Protein AF-0000000085097393 (afdb_homodimer)

Secondary structure (DSSP, 8-state):
------------------------------------S--HHHHHHHHHHHHHHHHHHHHHHTTTSS---S-HHHHGGGGGGS-HHHHHHHHHHHGGGSTTGGGSHHHHHHHHHHHHHHHHHHHHHHHHT-B-HHHHHHHHHHHHHHHHHT-HHHHHHHHHHHHHHHHHHSTT--PPPS-GGG---HHHHHHHHHHHHHHHH--GGGS----TTS-TT-S-TTGGGSS---SS---HHHHHHHHHHHHHHHHHHHHPPPPTTPPPTTSTTSHHHHHHHHHHHHHHHS-GGGSHHHHTGGGS-HHHHHHTHHHHHHHHHHHHHHHHHHHHHT-HHHHHHHTTT--SPPPHHHHHHHHHHHHHHHHHHHHHHHHHHHTTPPP--HHHHHHHHHHHHHHHHHTT-S-HHHHHHHHHHHHHHHHHHHHHTTT-HHHHHHHHHHHHHHHHHHHHHHHHHHHHHHH-TTS---TTS-------HHHHHHHHSHHHHT--SS-TTSSB-HHHHHHHHHHHHHHHT----GGGG---SSTTTTSTTS-TT---S-SSTTS----TTTT---------GGGG-----------/------------------------------------S--HHHHHHHHHHHHHHHHHHHHHHTTTSS---S-HHHHGGGGGGS-HHHHHHHHHHHGGGSTTGGGSHHHHHHHHHHHHHHHHHHHHHHHHT-B-HHHHHHHHHHHHHHHHHT-HHHHHHHHHHHHHHHHHHSTT--PPPS-GGG---HHHHHHHHHHHHHHHH--GGGS---STTS-TT-S-TTGGGSS---SS---HHHHHHHHHHHHHHHHHHHHPPPPTTPPPTTSTTSHHHHHHHHHHHHHHHS-GGGSHHHH-GGGS-HHHHHHTHHHHHHHHHHHHHHHHHHHHHT-HHHHHHHTTT--SPPPHHHHHHHHHHHHHHHHHHHHHHHHHHHHT-----HHHHHHHHHHHHHHHHHTT-S-HHHHHHHHHHHHHHHHHHHHHTTT-HHHHHHHHHHHHHHHHHHHHHHHHHHHHHHH-TTS---TTS-------HHHHHHHHSHHHHT--TT-TTSSB-HHHHHHHHHHHHHHHT----GGGG---SSTTTTSTTS-TT---S-SSTTS----GGGG---------GGGG--------S--

pLDDT: mean 73.89, std 24.63, range [17.83, 98.31]

Nearest PDB structures (foldseek):
  4f52-assembly2_F  TM=1.909E-01  e=6.372E+00  Homo sapiens

Sequence (1166 aa):
MKDPTLLGRCRESVRSIIPSSRATFRNRPAYSEPVEDMSDQESIFRNKQALLSASRLFLTYCNYQPLPLFHPESFFASLDARDTELLDAIQALALRFSDEGITDPNIEQQIRLRTESCRKRVMERVADGTIELSTLQSLCLLILIEYTAGNTIRAGTNLKLASYLLKSLKPNCSEMPRNLEKVRDEVELYHRSIHILCNLLDDPSQLSVTAPGNLPYGFPLQEQRGFSEPKGDNGLIAHAIRLSDVWKLARIYASTRIDQESAPPWSPQSDCSIITFSHMETESRTPLKYRLHASRFPDTSPADLMAKREYWGPWLFFQLAWHAIPCILNHPLLLSIRLKNFRHTMPQSFLRNSFGQITLHTGWILYFVDLLETKQYEILDPTLSQCVAIVATIYLQHSFVDELTFREKAQAGFEKCMRFLRRMALRWPHIKRQVRNLQQLRDSFSASDVQQQQQQQQQDPTLQPTHGSGRQWLYNVSLLSQILECNNAGQAYDSPGDIFGPVLARDRAAYASTTANITPDPDFTSIGVRGISGHKTVAKEAATYPPDQLQPQIDLDMYHVLPSAPIDLSNLMGNGHVPMCPIMKDPTLLGRCRESVRSIIPSSRATFRNRPAYSEPVEDMSDQESIFRNKQALLSASRLFLTYCNYQPLPLFHPESFFASLDARDTELLDAIQALALRFSDEGITDPNIEQQIRLRTESCRKRVMERVADGTIELSTLQSLCLLILIEYTAGNTIRAGTNLKLASYLLKSLKPNCSEMPRNLEKVRDEVELYHRSIHILCNLLDDPSQLSVTAPGNLPYGFPLQEQRGFSEPKGDNGLIAHAIRLSDVWKLARIYASTRIDQESAPPWSPQSDCSIITFSHMETESRTPLKYRLHASRFPDTSPADLMAKREYWGPWLFFQLAWHAIPCILNHPLLLSIRLKNFRHTMPQSFLRNSFGQITLHTGWILYFVDLLETKQYEILDPTLSQCVAIVATIYLQHSFVDELTFREKAQAGFEKCMRFLRRMALRWPHIKRQVRNLQQLRDSFSASDVQQQQQQQQQDPTLQPTHGSGRQWLYNVSLLSQILECNNAGQAYDSPGDIFGPVLARDRAAYASTTANITPDPDFTSIGVRGISGHKTVAKEAATYPPDQLQPQIDLDMYHVLPSAPIDLSNLMGNGHVPMCPI

Organism: Talaromyces marneffei (strain ATCC 18224 / CBS 334.59 / QM 7333) (NCBI:txid441960)

Solvent-accessible surface area (backbone atoms only — not comparable to full-atom values): 64457 Å² total; per-residue (Å²): 137,80,82,75,69,82,76,74,74,88,69,79,77,77,76,75,74,70,78,76,75,72,71,78,74,69,81,66,80,73,81,67,69,75,85,56,95,61,51,74,66,51,53,52,48,50,50,49,50,51,48,52,52,25,49,51,44,22,58,62,54,40,44,23,28,75,38,50,50,66,46,79,88,54,44,73,78,44,53,82,76,50,49,66,37,29,52,26,32,46,37,28,61,16,46,32,74,34,92,70,12,52,75,33,64,66,47,37,49,49,29,51,51,26,43,52,52,18,39,42,48,43,31,47,26,58,49,69,16,46,30,37,68,44,45,53,54,23,41,56,47,45,25,53,54,31,35,36,63,11,28,43,67,45,15,47,44,40,45,49,41,50,52,51,52,47,46,70,42,44,67,85,72,67,60,71,67,85,23,58,87,72,53,74,56,50,68,58,25,40,52,52,27,51,51,46,46,48,34,74,60,54,59,48,88,72,47,72,64,25,44,100,79,31,41,55,58,31,51,40,79,51,65,49,46,64,25,58,66,63,90,70,87,36,47,70,63,48,52,35,48,54,47,36,52,50,48,27,51,48,50,33,61,64,60,55,82,76,57,89,80,54,60,53,60,85,34,79,84,9,69,51,34,47,52,48,49,51,49,50,51,52,54,72,69,49,62,65,62,78,33,73,83,59,53,43,63,90,74,51,50,53,71,57,48,64,73,38,34,66,56,48,38,41,47,50,49,42,54,43,50,62,34,34,46,53,36,58,68,41,24,32,67,58,45,51,62,59,44,62,76,55,86,56,72,58,58,62,68,53,56,37,48,36,42,50,46,33,54,52,27,46,49,50,49,52,49,48,53,50,51,31,60,73,50,68,52,84,76,62,38,70,71,56,50,55,40,43,49,49,44,27,54,53,22,50,49,28,39,70,35,81,53,61,71,56,14,52,52,19,46,51,50,25,51,51,37,49,53,54,41,56,59,46,24,52,60,30,56,17,42,44,45,40,51,50,51,53,51,51,51,51,52,40,45,54,51,41,54,52,47,49,52,49,51,48,48,69,70,42,73,78,57,62,77,71,79,73,64,74,63,54,53,60,56,60,58,67,59,54,50,27,58,62,27,68,69,56,30,25,40,56,80,84,52,70,62,45,40,32,17,70,69,45,41,51,51,26,52,52,51,50,54,67,59,59,67,59,62,76,58,75,77,70,30,32,44,20,52,63,42,49,60,32,28,86,40,42,66,86,83,55,79,64,62,65,83,79,58,71,62,69,68,77,57,75,61,68,75,58,66,68,82,68,72,78,76,71,65,69,64,75,69,57,85,80,72,74,82,79,79,81,134,137,79,83,76,68,88,75,81,81,91,82,83,77,78,78,74,76,69,78,75,78,72,73,79,73,71,81,65,80,74,81,66,70,76,84,56,94,61,51,73,65,53,52,51,48,51,50,49,51,51,47,52,53,25,49,51,43,22,58,64,54,39,44,24,27,74,38,49,50,66,46,79,87,55,44,74,78,43,55,81,76,50,48,66,38,29,54,27,32,47,37,29,61,15,46,32,73,34,92,70,12,51,75,32,65,67,47,37,49,48,29,50,51,26,43,51,52,18,39,44,49,41,32,47,25,60,48,69,17,48,30,38,68,45,45,53,52,23,43,55,47,44,25,53,54,31,36,39,64,12,28,44,68,44,15,46,46,41,45,49,40,52,53,50,52,48,45,68,43,43,67,88,72,68,63,70,67,69,37,57,89,72,50,72,55,51,67,58,25,40,51,51,27,51,53,45,45,47,34,72,61,56,60,48,89,71,47,72,64,26,43,96,78,30,41,58,56,30,51,39,80,49,66,50,47,65,28,60,67,63,91,68,85,30,48,69,63,50,52,36,49,53,48,35,52,50,47,28,51,47,49,34,63,64,61,56,81,76,58,88,81,54,59,52,60,86,34,78,80,9,68,51,33,46,52,49,50,53,50,51,51,51,55,72,68,49,62,64,62,77,33,73,84,59,52,43,63,91,74,50,50,53,69,57,49,65,74,39,34,67,56,49,39,41,48,50,50,42,53,44,50,61,33,32,46,54,36,58,68,42,25,32,67,59,44,50,62,60,44,62,75,53,87,58,73,57,57,64,68,54,55,39,48,37,44,49,45,33,53,52,27,45,49,50,48,51,47,49,55,50,49,32,60,74,49,67,52,84,77,62,38,70,69,56,50,55,40,43,49,48,44,27,53,52,23,51,49,28,39,69,37,79,54,59,72,57,14,52,52,18,45,49,49,26,49,52,37,49,52,55,42,56,59,45,23,53,60,30,56,18,43,44,46,40,51,52,51,52,51,52,51,52,53,38,48,55,51,42,54,50,47,50,52,49,51,47,47,68,71,42,72,79,56,61,78,69,79,74,66,73,62,53,52,60,57,61,58,67,60,54,50,26,58,62,27,68,69,55,31,26,42,56,80,83,49,73,63,45,40,33,17,70,69,46,41,52,49,25,52,52,49,48,55,66,59,60,66,60,64,75,59,73,78,70,30,33,43,19,50,64,42,49,60,33,27,86,40,42,66,86,83,55,79,66,62,67,84,81,58,71,63,69,69,77,59,75,60,67,76,60,67,69,81,70,71,78,77,72,67,71,64,75,70,58,85,80,70,72,82,63,69,98,101

Structure (mmCIF, N/CA/C/O backbone):
data_AF-0000000085097393-model_v1
#
loop_
_entity.id
_entity.type
_entity.pdbx_description
1 polymer 'C6 transcription factor'
#
loop_
_atom_site.group_PDB
_atom_site.id
_atom_site.type_symbol
_atom_site.label_atom_id
_atom_site.label_alt_id
_atom_site.label_comp_id
_atom_site.label_asym_id
_atom_site.label_entity_id
_atom_site.label_seq_id
_atom_site.pdbx_PDB_ins_code
_atom_site.Cartn_x
_atom_site.Cartn_y
_atom_site.Cartn_z
_atom_site.occupancy
_atom_site.B_iso_or_equiv
_atom_site.auth_seq_id
_atom_site.auth_comp_id
_atom_site.auth_asym_id
_atom_site.auth_atom_id
_atom_site.pdbx_PDB_model_num
ATOM 1 N N . MET A 1 1 ? -44.812 -54.375 -36.438 1 18.11 1 MET A N 1
ATOM 2 C CA . MET A 1 1 ? -44.375 -55.531 -35.656 1 18.11 1 MET A CA 1
ATOM 3 C C . MET A 1 1 ? -43.125 -55.219 -34.844 1 18.11 1 MET A C 1
ATOM 5 O O . MET A 1 1 ? -42.094 -54.906 -35.406 1 18.11 1 MET A O 1
ATOM 9 N N . LYS A 1 2 ? -43.375 -54.531 -33.656 1 20.83 2 LYS A N 1
ATOM 10 C CA . LYS A 1 2 ? -42.781 -53.594 -32.688 1 20.83 2 LYS A CA 1
ATOM 11 C C . LYS A 1 2 ? -41.719 -54.281 -31.859 1 20.83 2 LYS A C 1
ATOM 13 O O . LYS A 1 2 ? -41.656 -54.125 -30.641 1 20.83 2 LYS A O 1
ATOM 18 N N . ASP A 1 3 ? -41.062 -55.312 -32.531 1 18.56 3 ASP A N 1
ATOM 19 C CA . ASP A 1 3 ? -40.438 -56.25 -31.625 1 18.56 3 ASP A CA 1
ATOM 20 C C . ASP A 1 3 ? -39.25 -55.656 -30.906 1 18.56 3 ASP A C 1
ATOM 22 O O . ASP A 1 3 ? -38.25 -55.312 -31.531 1 18.56 3 ASP A O 1
ATOM 26 N N . PRO A 1 4 ? -39.312 -54.75 -29.875 1 22.91 4 PRO A N 1
ATOM 27 C CA . PRO A 1 4 ? -38.469 -53.781 -29.172 1 22.91 4 PRO A CA 1
ATOM 28 C C . PRO A 1 4 ? -37.344 -54.469 -28.375 1 22.91 4 PRO A C 1
ATOM 30 O O . PRO A 1 4 ? -36.594 -53.781 -27.672 1 22.91 4 PRO A O 1
ATOM 33 N N . THR A 1 5 ? -37.344 -55.781 -28.234 1 19.97 5 THR A N 1
ATOM 34 C CA . THR A 1 5 ? -36.906 -56.344 -26.969 1 19.97 5 THR A CA 1
ATOM 35 C C . THR A 1 5 ? -35.406 -56.25 -26.812 1 19.97 5 THR A C 1
ATOM 37 O O . THR A 1 5 ? -34.875 -56.281 -25.703 1 19.97 5 THR A O 1
ATOM 40 N N . LEU A 1 6 ? -34.625 -56.438 -27.859 1 19.23 6 LEU A N 1
ATOM 41 C CA . LEU A 1 6 ? -33.469 -57.312 -27.594 1 19.23 6 LEU A CA 1
ATOM 42 C C . LEU A 1 6 ? -32.375 -56.562 -26.859 1 19.23 6 LEU A C 1
ATOM 44 O O . LEU A 1 6 ? -31.453 -56.031 -27.5 1 19.23 6 LEU A O 1
ATOM 48 N N . LEU A 1 7 ? -32.656 -55.438 -26.062 1 21.38 7 LEU A N 1
ATOM 49 C CA . LEU A 1 7 ? -31.609 -54.562 -25.531 1 21.38 7 LEU A CA 1
ATOM 50 C C . LEU A 1 7 ? -30.688 -55.312 -24.578 1 21.38 7 LEU A C 1
ATOM 52 O O . LEU A 1 7 ? -31 -55.469 -23.391 1 21.38 7 LEU A O 1
ATOM 56 N N . GLY A 1 8 ? -30.188 -56.406 -24.984 1 18.41 8 GLY A N 1
ATOM 57 C CA . GLY A 1 8 ? -29.594 -57.438 -24.141 1 18.41 8 GLY A CA 1
ATOM 58 C C . GLY A 1 8 ? -28.469 -56.938 -23.281 1 18.41 8 GLY A C 1
ATOM 59 O O . GLY A 1 8 ? -28.078 -55.781 -23.391 1 18.41 8 GLY A O 1
ATOM 60 N N . ARG A 1 9 ? -27.328 -57.75 -22.969 1 18.7 9 ARG A N 1
ATOM 61 C CA . ARG A 1 9 ? -26.625 -58.469 -21.906 1 18.7 9 ARG A CA 1
ATOM 62 C C . ARG A 1 9 ? -25.344 -57.75 -21.516 1 18.7 9 ARG A C 1
ATOM 64 O O . ARG A 1 9 ? -24.859 -57.906 -20.391 1 18.7 9 ARG A O 1
ATOM 71 N N . CYS A 1 10 ? -24.562 -57.125 -22.469 1 19.81 10 CYS A N 1
ATOM 72 C CA . CYS A 1 10 ? -23.156 -57.5 -22.281 1 19.81 10 CYS A CA 1
ATOM 73 C C . CYS A 1 10 ? -22.562 -56.75 -21.094 1 19.81 10 CYS A C 1
ATOM 75 O O . CYS A 1 10 ? -22.266 -55.562 -21.203 1 19.81 10 CYS A O 1
ATOM 77 N N . ARG A 1 11 ? -22.953 -56.906 -19.797 1 20.45 11 ARG A N 1
ATOM 78 C CA . ARG A 1 11 ? -22.531 -56.344 -18.516 1 20.45 11 ARG A CA 1
ATOM 79 C C . ARG A 1 11 ? -21.078 -56.688 -18.234 1 20.45 11 ARG A C 1
ATOM 81 O O . ARG A 1 11 ? -20.781 -57.5 -17.359 1 20.45 11 ARG A O 1
ATOM 88 N N . GLU A 1 12 ? -20.25 -57.094 -19.219 1 20.2 12 GLU A N 1
ATOM 89 C CA . GLU A 1 12 ? -19.062 -57.719 -18.609 1 20.2 12 GLU A CA 1
ATOM 90 C C . GLU A 1 12 ? -18.344 -56.719 -17.703 1 20.2 12 GLU A C 1
ATOM 92 O O . GLU A 1 12 ? -18.188 -55.531 -18.047 1 20.2 12 GLU A O 1
ATOM 97 N N . SER A 1 13 ? -18.219 -57 -16.359 1 21.44 13 SER A N 1
ATOM 98 C CA . SER A 1 13 ? -17.672 -56.469 -15.117 1 21.44 13 SER A CA 1
ATOM 99 C C . SER A 1 13 ? -16.156 -56.281 -15.219 1 21.44 13 SER A C 1
ATOM 101 O O . SER A 1 13 ? -15.414 -57.25 -15.297 1 21.44 13 SER A O 1
ATOM 103 N N . VAL A 1 14 ? -15.672 -55.5 -16.203 1 22.08 14 VAL A N 1
ATOM 104 C CA . VAL A 1 14 ? -14.219 -55.469 -16.344 1 22.08 14 VAL A CA 1
ATOM 105 C C . VAL A 1 14 ? -13.578 -55.125 -15 1 22.08 14 VAL A C 1
ATOM 107 O O . VAL A 1 14 ? -13.844 -54.094 -14.414 1 22.08 14 VAL A O 1
ATOM 110 N N . ARG A 1 15 ? -13.18 -56.125 -14.195 1 23.11 15 ARG A N 1
ATOM 111 C CA . ARG A 1 15 ? -12.453 -56.219 -12.938 1 23.11 15 ARG A CA 1
ATOM 112 C C . ARG A 1 15 ? -11.117 -55.469 -13.023 1 23.11 15 ARG A C 1
ATOM 114 O O . ARG A 1 15 ? -10.234 -55.875 -13.781 1 23.11 15 ARG A O 1
ATOM 121 N N . SER A 1 16 ? -11.141 -54.188 -13.078 1 20.48 16 SER A N 1
ATOM 122 C CA . SER A 1 16 ? -9.984 -53.312 -13.211 1 20.48 16 SER A CA 1
ATOM 123 C C . SER A 1 16 ? -8.906 -53.656 -12.18 1 20.48 16 SER A C 1
ATOM 125 O O . SER A 1 16 ? -9.141 -53.562 -10.977 1 20.48 16 SER A O 1
ATOM 127 N N . ILE A 1 17 ? -8.117 -54.625 -12.391 1 22.33 17 ILE A N 1
ATOM 128 C CA . ILE A 1 17 ? -7.035 -55.094 -11.531 1 22.33 17 ILE A CA 1
ATOM 129 C C . ILE A 1 17 ? -6.008 -54 -11.352 1 22.33 17 ILE A C 1
ATOM 131 O O . ILE A 1 17 ? -5.281 -53.656 -12.289 1 22.33 17 ILE A O 1
ATOM 135 N N . ILE A 1 18 ? -6.387 -52.938 -10.875 1 22.05 18 ILE A N 1
ATOM 136 C CA . ILE A 1 18 ? -5.391 -51.875 -10.641 1 22.05 18 ILE A CA 1
ATOM 137 C C . ILE A 1 18 ? -4.285 -52.438 -9.734 1 22.05 18 ILE A C 1
ATOM 139 O O . ILE A 1 18 ? -4.551 -52.844 -8.602 1 22.05 18 ILE A O 1
ATOM 143 N N . PRO A 1 19 ? -3.322 -53.031 -10.266 1 21.88 19 PRO A N 1
ATOM 144 C CA . PRO A 1 19 ? -2.273 -53.562 -9.391 1 21.88 19 PRO A CA 1
ATOM 145 C C . PRO A 1 19 ? -1.733 -52.531 -8.414 1 21.88 19 PRO A C 1
ATOM 147 O O . PRO A 1 19 ? -1.684 -51.344 -8.742 1 21.88 19 PRO A O 1
ATOM 150 N N . SER A 1 20 ? -1.954 -52.688 -7.121 1 22.16 20 SER A N 1
ATOM 151 C CA . SER A 1 20 ? -1.595 -51.969 -5.891 1 22.16 20 SER A CA 1
ATOM 152 C C . SER A 1 20 ? -0.083 -51.812 -5.766 1 22.16 20 SER A C 1
ATOM 154 O O . SER A 1 20 ? 0.603 -52.719 -5.27 1 22.16 20 SER A O 1
ATOM 156 N N . SER A 1 21 ? 0.582 -51.469 -6.797 1 20 21 SER A N 1
ATOM 157 C CA . SER A 1 21 ? 2.016 -51.438 -6.531 1 20 21 SER A CA 1
ATOM 158 C C . SER A 1 21 ? 2.33 -50.594 -5.293 1 20 21 SER A C 1
ATOM 160 O O . SER A 1 21 ? 2.039 -49.406 -5.246 1 20 21 SER A O 1
ATOM 162 N N . ARG A 1 22 ? 2.291 -51.156 -4.109 1 25.28 22 ARG A N 1
ATOM 163 C CA . ARG A 1 22 ? 2.795 -50.75 -2.801 1 25.28 22 ARG A CA 1
ATOM 164 C C . ARG A 1 22 ? 4.215 -50.219 -2.904 1 25.28 22 ARG A C 1
ATOM 166 O O . ARG A 1 22 ? 5.172 -50.969 -3.047 1 25.28 22 ARG A O 1
ATOM 173 N N . ALA A 1 23 ? 4.465 -49.25 -3.697 1 23.67 23 ALA A N 1
ATOM 174 C CA . ALA A 1 23 ? 5.812 -48.688 -3.604 1 23.67 23 ALA A CA 1
ATOM 175 C C . ALA A 1 23 ? 6.281 -48.625 -2.152 1 23.67 23 ALA A C 1
ATOM 177 O O . ALA A 1 23 ? 5.504 -48.312 -1.253 1 23.67 23 ALA A O 1
ATOM 178 N N . THR A 1 24 ? 7.23 -49.375 -1.798 1 24.89 24 THR A N 1
ATOM 179 C CA . THR A 1 24 ? 7.906 -49.531 -0.516 1 24.89 24 THR A CA 1
ATOM 180 C C . THR A 1 24 ? 8.305 -48.156 0.058 1 24.89 24 THR A C 1
ATOM 182 O O . THR A 1 24 ? 9.156 -47.469 -0.502 1 24.89 24 THR A O 1
ATOM 185 N N . PHE A 1 25 ? 7.359 -47.312 0.306 1 24.52 25 PHE A N 1
ATOM 186 C CA . PHE A 1 25 ? 7.652 -46.188 1.182 1 24.52 25 PHE A CA 1
ATOM 187 C C . PHE A 1 25 ? 8.57 -46.625 2.322 1 24.52 25 PHE A C 1
ATOM 189 O O . PHE A 1 25 ? 8.141 -47.312 3.244 1 24.52 25 PHE A O 1
ATOM 196 N N . ARG A 1 26 ? 9.844 -46.875 2.117 1 25.17 26 ARG A N 1
ATOM 197 C CA . ARG A 1 26 ? 10.805 -47.188 3.17 1 25.17 26 ARG A CA 1
ATOM 198 C C . ARG A 1 26 ? 10.477 -46.438 4.457 1 25.17 26 ARG A C 1
ATOM 200 O O . ARG A 1 26 ? 9.797 -45.406 4.426 1 25.17 26 ARG A O 1
ATOM 207 N N . ASN A 1 27 ? 10.969 -47.031 5.637 1 25.28 27 ASN A N 1
ATOM 208 C CA . ASN A 1 27 ? 10.812 -46.844 7.074 1 25.28 27 ASN A CA 1
ATOM 209 C C . ASN A 1 27 ? 11.148 -45.438 7.492 1 25.28 27 ASN A C 1
ATOM 211 O O . ASN A 1 27 ? 12.328 -45.062 7.578 1 25.28 27 ASN A O 1
ATOM 215 N N . ARG A 1 28 ? 10.586 -44.5 6.855 1 28.45 28 ARG A N 1
ATOM 216 C CA . ARG A 1 28 ? 10.922 -43.25 7.543 1 28.45 28 ARG A CA 1
ATOM 217 C C . ARG A 1 28 ? 10.688 -43.375 9.047 1 28.45 28 ARG A C 1
ATOM 219 O O . ARG A 1 28 ? 9.664 -43.906 9.477 1 28.45 28 ARG A O 1
ATOM 226 N N . PRO A 1 29 ? 11.75 -43.406 9.938 1 28.75 29 PRO A N 1
ATOM 227 C CA . PRO A 1 29 ? 11.633 -43.688 11.375 1 28.75 29 PRO A CA 1
ATOM 228 C C . PRO A 1 29 ? 10.492 -42.906 12.031 1 28.75 29 PRO A C 1
ATOM 230 O O . PRO A 1 29 ? 10.273 -41.719 11.711 1 28.75 29 PRO A O 1
ATOM 233 N N . ALA A 1 30 ? 9.43 -43.531 12.289 1 28.67 30 ALA A N 1
ATOM 234 C CA . ALA A 1 30 ? 8.32 -43.125 13.141 1 28.67 30 ALA A CA 1
ATOM 235 C C . ALA A 1 30 ? 8.828 -42.531 14.461 1 28.67 30 ALA A C 1
ATOM 237 O O . ALA A 1 30 ? 9.453 -43.25 15.258 1 28.67 30 ALA A O 1
ATOM 238 N N . TYR A 1 31 ? 9.156 -41.344 14.562 1 27.33 31 TYR A N 1
ATOM 239 C CA . TYR A 1 31 ? 9.625 -40.812 15.836 1 27.33 31 TYR A CA 1
ATOM 240 C C . TYR A 1 31 ? 8.516 -40.875 16.891 1 27.33 31 TYR A C 1
ATOM 242 O O . TYR A 1 31 ? 7.672 -39.969 16.953 1 27.33 31 TYR A O 1
ATOM 250 N N . SER A 1 32 ? 7.758 -41.969 16.906 1 30.02 32 SER A N 1
ATOM 251 C CA . SER A 1 32 ? 6.789 -41.969 17.984 1 30.02 32 SER A CA 1
ATOM 252 C C . SER A 1 32 ? 7.48 -41.938 19.344 1 30.02 32 SER A C 1
ATOM 254 O O . SER A 1 32 ? 7.551 -42.969 20.031 1 30.02 32 SER A O 1
ATOM 256 N N . GLU A 1 33 ? 8.656 -41.531 19.594 1 32.88 33 GLU A N 1
ATOM 257 C CA . GLU A 1 33 ? 9 -42 20.938 1 32.88 33 GLU A CA 1
ATOM 258 C C . GLU A 1 33 ? 8.023 -41.438 21.984 1 32.88 33 GLU A C 1
ATOM 260 O O . GLU A 1 33 ? 7.574 -40.281 21.859 1 32.88 33 GLU A O 1
ATOM 265 N N . PRO A 1 34 ? 7.375 -42.25 22.703 1 33.53 34 PRO A N 1
ATOM 266 C CA . PRO A 1 34 ? 6.605 -41.875 23.906 1 33.53 34 PRO A CA 1
ATOM 267 C C . PRO A 1 34 ? 7.27 -40.781 24.719 1 33.53 34 PRO A C 1
ATOM 269 O O . PRO A 1 34 ? 8.492 -40.75 24.844 1 33.53 34 PRO A O 1
ATOM 272 N N . VAL A 1 35 ? 6.699 -39.594 24.812 1 38.84 35 VAL A N 1
ATOM 273 C CA . VAL A 1 35 ? 7.098 -38.531 25.703 1 38.84 35 VAL A CA 1
ATOM 274 C C . VAL A 1 35 ? 7.312 -39.094 27.109 1 38.84 35 VAL A C 1
ATOM 276 O O . VAL A 1 35 ? 6.375 -39.156 27.906 1 38.84 35 VAL A O 1
ATOM 279 N N . GLU A 1 36 ? 7.762 -40.25 27.297 1 36.84 36 GLU A N 1
ATOM 280 C CA . GLU A 1 36 ? 8.172 -40.531 28.656 1 36.84 36 GLU A CA 1
ATOM 281 C C . GLU A 1 36 ? 8.984 -39.406 29.266 1 36.84 36 GLU A C 1
ATOM 283 O O . GLU A 1 36 ? 9.477 -38.531 28.547 1 36.84 36 GLU A O 1
ATOM 288 N N . ASP A 1 37 ? 9.422 -39.594 30.562 1 44.19 37 ASP A N 1
ATOM 289 C CA . ASP A 1 37 ? 10.227 -38.844 31.531 1 44.19 37 ASP A CA 1
ATOM 290 C C . ASP A 1 37 ? 11.547 -38.375 30.922 1 44.19 37 ASP A C 1
ATOM 292 O O . ASP A 1 37 ? 12.586 -39 31.141 1 44.19 37 ASP A O 1
ATOM 296 N N . MET A 1 38 ? 11.508 -38 29.672 1 48.94 38 MET A N 1
ATOM 297 C CA . MET A 1 38 ? 12.766 -37.594 29.031 1 48.94 38 MET A CA 1
ATOM 298 C C . MET A 1 38 ? 13.398 -36.406 29.781 1 48.94 38 MET A C 1
ATOM 300 O O . MET A 1 38 ? 12.688 -35.531 30.25 1 48.94 38 MET A O 1
ATOM 304 N N . SER A 1 39 ? 14.57 -36.469 30.172 1 59.69 39 SER A N 1
ATOM 305 C CA . SER A 1 39 ? 15.352 -35.406 30.812 1 59.69 39 SER A CA 1
ATOM 306 C C . SER A 1 39 ? 15.336 -34.125 29.984 1 59.69 39 SER A C 1
ATOM 308 O O . SER A 1 39 ? 15.086 -34.188 28.781 1 59.69 39 SER A O 1
ATOM 310 N N . ASP A 1 40 ? 15.18 -33 30.672 1 62.75 40 ASP A N 1
ATOM 311 C CA . ASP A 1 40 ? 15.25 -31.672 30.094 1 62.75 40 ASP A CA 1
ATOM 312 C C . ASP A 1 40 ? 16.281 -31.609 28.969 1 62.75 40 ASP A C 1
ATOM 314 O O . ASP A 1 40 ? 16.031 -31 27.922 1 62.75 40 ASP A O 1
ATOM 318 N N . GLN A 1 41 ? 17.359 -32.344 29.125 1 66.5 41 GLN A N 1
ATOM 319 C CA . GLN A 1 41 ? 18.438 -32.344 28.141 1 66.5 41 GLN A CA 1
ATOM 320 C C . GLN A 1 41 ? 18.031 -33.094 26.891 1 66.5 41 GLN A C 1
ATOM 322 O O . GLN A 1 41 ? 18.344 -32.688 25.766 1 66.5 41 GLN A O 1
ATOM 327 N N . GLU A 1 42 ? 17.297 -34.125 27.031 1 66.44 42 GLU A N 1
ATOM 328 C CA . GLU A 1 42 ? 16.875 -34.938 25.891 1 66.44 42 GLU A CA 1
ATOM 329 C C . GLU A 1 42 ? 15.82 -34.188 25.078 1 66.44 42 GLU A C 1
ATOM 331 O O . GLU A 1 42 ? 15.82 -34.281 23.844 1 66.44 42 GLU A O 1
ATOM 336 N N . SER A 1 43 ? 15.031 -33.469 25.797 1 68.56 43 SER A N 1
ATOM 337 C CA . SER A 1 43 ? 14.008 -32.688 25.109 1 68.56 43 SER A CA 1
ATOM 338 C C . SER A 1 43 ? 14.625 -31.594 24.266 1 68.56 43 SER A C 1
ATOM 340 O O . SER A 1 43 ? 14.203 -31.359 23.125 1 68.56 43 SER A O 1
ATOM 342 N N . ILE A 1 44 ? 15.648 -31.047 24.828 1 70.69 44 ILE A N 1
ATOM 343 C CA . ILE A 1 44 ? 16.344 -29.984 24.109 1 70.69 44 ILE A CA 1
ATOM 344 C C . ILE A 1 44 ? 17.047 -30.562 22.891 1 70.69 44 ILE A C 1
ATOM 346 O O . ILE A 1 44 ? 16.984 -29.969 21.797 1 70.69 44 ILE A O 1
ATOM 350 N N . PHE A 1 45 ? 17.609 -31.703 23.078 1 68 45 PHE A N 1
ATOM 351 C CA . PHE A 1 45 ? 18.328 -32.344 21.984 1 68 45 PHE A CA 1
ATOM 352 C C . PHE A 1 45 ? 17.359 -32.75 20.891 1 68 45 PHE A C 1
ATOM 354 O O . PHE A 1 45 ? 17.625 -32.562 19.703 1 68 45 PHE A O 1
ATOM 361 N N . ARG A 1 46 ? 16.297 -33.312 21.219 1 70.56 46 ARG A N 1
ATOM 362 C CA . ARG A 1 46 ? 15.297 -33.719 20.25 1 70.56 46 ARG A CA 1
ATOM 363 C C . ARG A 1 46 ? 14.734 -32.531 19.484 1 70.56 46 ARG A C 1
ATOM 365 O O . ARG A 1 46 ? 14.508 -32.625 18.281 1 70.56 46 ARG A O 1
ATOM 372 N N . ASN A 1 47 ? 14.594 -31.562 20.234 1 78.62 47 ASN A N 1
ATOM 373 C CA . ASN A 1 47 ? 14.086 -30.359 19.594 1 78.62 47 ASN A CA 1
ATOM 374 C C . ASN A 1 47 ? 15.094 -29.781 18.594 1 78.62 47 ASN A C 1
ATOM 376 O O . ASN A 1 47 ? 14.711 -29.328 17.516 1 78.62 47 ASN A O 1
ATOM 380 N N . LYS A 1 48 ? 16.344 -29.953 18.953 1 83.25 48 LYS A N 1
ATOM 381 C CA . LYS A 1 48 ? 17.406 -29.453 18.062 1 83.25 48 LYS A CA 1
ATOM 382 C C . LYS A 1 48 ? 17.516 -30.312 16.812 1 83.25 48 LYS A C 1
ATOM 384 O O . LYS A 1 48 ? 17.688 -29.797 15.711 1 83.25 48 LYS A O 1
ATOM 389 N N . GLN A 1 49 ? 17.344 -31.531 17.016 1 85.19 49 GLN A N 1
ATOM 390 C CA . GLN A 1 49 ? 17.406 -32.438 15.875 1 85.19 49 GLN A CA 1
ATOM 391 C C . GLN A 1 49 ? 16.203 -32.219 14.945 1 85.19 49 GLN A C 1
ATOM 393 O O . GLN A 1 49 ? 16.359 -32.25 13.719 1 85.19 49 GLN A O 1
ATOM 398 N N . ALA A 1 50 ? 15.156 -32.031 15.594 1 85.5 50 ALA A N 1
ATOM 399 C CA . ALA A 1 50 ? 13.953 -31.766 14.805 1 85.5 50 ALA A CA 1
ATOM 400 C C . ALA A 1 50 ? 14.102 -30.484 14.008 1 85.5 50 ALA A C 1
ATOM 402 O O . ALA A 1 50 ? 13.703 -30.406 12.844 1 85.5 50 ALA A O 1
ATOM 403 N N . LEU A 1 51 ? 14.727 -29.609 14.609 1 90.25 51 LEU A N 1
ATOM 404 C CA . LEU A 1 51 ? 14.953 -28.328 13.945 1 90.25 51 LEU A CA 1
ATOM 405 C C . LEU A 1 51 ? 15.922 -28.469 12.781 1 90.25 51 LEU A C 1
ATOM 407 O O . LEU A 1 51 ? 15.703 -27.906 11.711 1 90.25 51 LEU A O 1
ATOM 411 N N . LEU A 1 52 ? 16.938 -29.234 12.992 1 91.81 52 LEU A N 1
ATOM 412 C CA . LEU A 1 52 ? 17.922 -29.438 11.938 1 91.81 52 LEU A CA 1
ATOM 413 C C . LEU A 1 52 ? 17.312 -30.188 10.758 1 91.81 52 LEU A C 1
ATOM 415 O O . LEU A 1 52 ? 17.562 -29.844 9.602 1 91.81 52 LEU A O 1
ATOM 419 N N . SER A 1 53 ? 16.531 -31.125 11.102 1 91.5 53 SER A N 1
ATOM 420 C CA . SER A 1 53 ? 15.859 -31.875 10.047 1 91.5 53 SER A CA 1
ATOM 421 C C . SER A 1 53 ? 14.898 -31 9.258 1 91.5 53 SER A C 1
ATOM 423 O O . SER A 1 53 ? 14.891 -31.031 8.023 1 91.5 53 SER A O 1
ATOM 425 N N . ALA A 1 54 ? 14.164 -30.234 9.977 1 92.38 54 ALA A N 1
ATOM 426 C CA . ALA A 1 54 ? 13.234 -29.312 9.32 1 92.38 54 ALA A CA 1
ATOM 427 C C . ALA A 1 54 ? 13.984 -28.297 8.469 1 92.38 54 ALA A C 1
ATOM 429 O O . ALA A 1 54 ? 13.539 -27.953 7.371 1 92.38 54 ALA A O 1
ATOM 430 N N . SER A 1 55 ? 15.078 -27.859 8.945 1 94.5 55 SER A N 1
ATOM 431 C CA . SER A 1 55 ? 15.875 -26.875 8.227 1 94.5 55 SER A CA 1
ATOM 432 C C . SER A 1 55 ? 16.438 -27.453 6.934 1 94.5 55 SER A C 1
ATOM 434 O O . SER A 1 55 ? 16.547 -26.734 5.93 1 94.5 55 SER A O 1
ATOM 436 N N . ARG A 1 56 ? 16.75 -28.688 6.98 1 93.62 56 ARG A N 1
ATOM 437 C CA . ARG A 1 56 ? 17.219 -29.344 5.766 1 93.62 56 ARG A CA 1
ATOM 438 C C . ARG A 1 56 ? 16.109 -29.438 4.727 1 93.62 56 ARG A C 1
ATOM 440 O O . ARG A 1 56 ? 16.344 -29.203 3.539 1 93.62 56 ARG A O 1
ATOM 447 N N . LEU A 1 57 ? 14.984 -29.797 5.215 1 93.38 57 LEU A N 1
ATOM 448 C CA . LEU A 1 57 ? 13.836 -29.859 4.32 1 93.38 57 LEU A CA 1
ATOM 449 C C . LEU A 1 57 ? 13.531 -28.484 3.723 1 93.38 57 LEU A C 1
ATOM 451 O O . LEU A 1 57 ? 13.281 -28.375 2.523 1 93.38 57 LEU A O 1
ATOM 455 N N . PHE A 1 58 ? 13.625 -27.547 4.562 1 95.38 58 PHE A N 1
ATOM 456 C CA . PHE A 1 58 ? 13.352 -26.188 4.113 1 95.38 58 PHE A CA 1
ATOM 457 C C . PHE A 1 58 ? 14.336 -25.766 3.027 1 95.38 58 PHE A C 1
ATOM 459 O O . PHE A 1 58 ? 13.93 -25.25 1.98 1 95.38 58 PHE A O 1
ATOM 466 N N . LEU A 1 59 ? 15.547 -25.969 3.254 1 93.5 59 LEU A N 1
ATOM 467 C CA . LEU A 1 59 ? 16.578 -25.547 2.314 1 93.5 59 LEU A CA 1
ATOM 468 C C . LEU A 1 59 ? 16.438 -26.281 0.982 1 93.5 59 LEU A C 1
ATOM 470 O O . LEU A 1 59 ? 16.672 -25.688 -0.078 1 93.5 59 LEU A O 1
ATOM 474 N N . THR A 1 60 ? 15.93 -27.438 1.075 1 91.56 60 THR A N 1
ATOM 475 C CA . THR A 1 60 ? 15.844 -28.266 -0.125 1 91.56 60 THR A CA 1
ATOM 476 C C . THR A 1 60 ? 14.578 -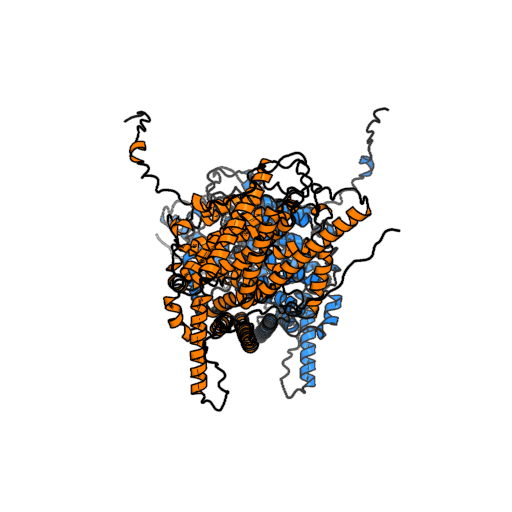27.953 -0.914 1 91.56 60 THR A C 1
ATOM 478 O O . THR A 1 60 ? 14.617 -27.844 -2.143 1 91.56 60 THR A O 1
ATOM 481 N N . TYR A 1 61 ? 13.516 -27.688 -0.204 1 91.81 61 TYR A N 1
ATOM 482 C CA . TYR A 1 61 ? 12.25 -27.719 -0.919 1 91.81 61 TYR A CA 1
ATOM 483 C C . TYR A 1 61 ? 11.594 -26.344 -0.927 1 91.81 61 TYR A C 1
ATOM 485 O O . TYR A 1 61 ? 10.672 -26.078 -1.708 1 91.81 61 TYR A O 1
ATOM 493 N N . CYS A 1 62 ? 12.047 -25.438 -0.106 1 92.81 62 CYS A N 1
ATOM 494 C CA . CYS A 1 62 ? 11.352 -24.156 0.005 1 92.81 62 CYS A CA 1
ATOM 495 C C . CYS A 1 62 ? 12.242 -23.016 -0.462 1 92.81 62 CYS A C 1
ATOM 497 O O . CYS A 1 62 ? 11.781 -22.109 -1.169 1 92.81 62 CYS A O 1
ATOM 499 N N . ASN A 1 63 ? 13.484 -23.031 -0.037 1 93 63 ASN A N 1
ATOM 500 C CA . ASN A 1 63 ? 14.391 -21.938 -0.37 1 93 63 ASN A CA 1
ATOM 501 C C . ASN A 1 63 ? 14.578 -21.812 -1.878 1 93 63 ASN A C 1
ATOM 503 O O . ASN A 1 63 ? 14.758 -22.797 -2.576 1 93 63 ASN A O 1
ATOM 507 N N . TYR A 1 64 ? 14.375 -20.625 -2.453 1 92.5 64 TYR A N 1
ATOM 508 C CA . TYR A 1 64 ? 14.469 -20.281 -3.867 1 92.5 64 TYR A CA 1
ATOM 509 C C . TYR A 1 64 ? 13.312 -20.891 -4.656 1 92.5 64 TYR A C 1
ATOM 511 O O . TYR A 1 64 ? 13.422 -21.078 -5.871 1 92.5 64 TYR A O 1
ATOM 519 N N . GLN A 1 65 ? 12.25 -21.266 -3.996 1 91.81 65 GLN A N 1
ATOM 520 C CA . GLN A 1 65 ? 11.07 -21.859 -4.613 1 91.81 65 GLN A CA 1
ATOM 521 C C . GLN A 1 65 ? 9.789 -21.328 -3.98 1 91.81 65 GLN A C 1
ATOM 523 O O . GLN A 1 65 ? 9.031 -22.078 -3.379 1 91.81 65 GLN A O 1
ATOM 528 N N . PRO A 1 66 ? 9.617 -20.062 -3.988 1 92 66 PRO A N 1
ATOM 529 C CA . PRO A 1 66 ? 10.258 -19.188 -4.961 1 92 66 PRO A CA 1
ATOM 530 C C . PRO A 1 66 ? 11.188 -18.156 -4.309 1 92 66 PRO A C 1
ATOM 532 O O . PRO A 1 66 ? 11.883 -17.422 -5.004 1 92 66 PRO A O 1
ATOM 535 N N . LEU A 1 67 ? 11.289 -18.094 -3.07 1 93.81 67 LEU A N 1
ATOM 536 C CA . LEU A 1 67 ? 11.883 -16.969 -2.371 1 93.81 67 LEU A CA 1
ATOM 537 C C . LEU A 1 67 ? 13.359 -17.203 -2.1 1 93.81 67 LEU A C 1
ATOM 539 O O . LEU A 1 67 ? 13.727 -18.172 -1.425 1 93.81 67 LEU A O 1
ATOM 543 N N . PRO A 1 68 ? 14.203 -16.312 -2.609 1 93.69 68 PRO A N 1
ATOM 544 C CA . PRO A 1 68 ? 15.617 -16.406 -2.232 1 93.69 68 PRO A CA 1
ATOM 545 C C . PRO A 1 68 ? 15.906 -15.742 -0.888 1 93.69 68 PRO A C 1
ATOM 547 O O . PRO A 1 68 ? 16.672 -14.773 -0.823 1 93.69 68 PRO A O 1
ATOM 550 N N . LEU A 1 69 ? 15.461 -16.297 0.154 1 94.38 69 LEU A N 1
ATOM 551 C CA . LEU A 1 69 ? 15.477 -15.633 1.455 1 94.38 69 LEU A CA 1
ATOM 552 C C . LEU A 1 69 ? 16.797 -15.867 2.176 1 94.38 69 LEU A C 1
ATOM 554 O O . LEU A 1 69 ? 17.266 -15.016 2.93 1 94.38 69 LEU A O 1
ATOM 558 N N . PHE A 1 70 ? 17.391 -17.078 2.004 1 95.12 70 PHE A N 1
ATOM 559 C CA . PHE A 1 70 ? 18.609 -17.422 2.721 1 95.12 70 PHE A CA 1
ATOM 560 C C . PHE A 1 70 ? 19.688 -17.922 1.758 1 95.12 70 PHE A C 1
ATOM 562 O O . PHE A 1 70 ? 19.375 -18.625 0.798 1 95.12 70 PHE A O 1
ATOM 569 N N . HIS A 1 71 ? 20.828 -17.516 2.098 1 91.56 71 HIS A N 1
ATOM 570 C CA . HIS A 1 71 ? 21.938 -18.109 1.36 1 91.56 71 HIS A CA 1
ATOM 571 C C . HIS A 1 71 ? 22.25 -19.516 1.854 1 91.56 71 HIS A C 1
ATOM 573 O O . HIS A 1 71 ? 22.469 -19.734 3.049 1 91.56 71 HIS A O 1
ATOM 579 N N . PRO A 1 72 ? 22.359 -20.469 0.934 1 89.88 72 PRO A N 1
ATOM 580 C CA . PRO A 1 72 ? 22.469 -21.875 1.344 1 89.88 72 PRO A CA 1
ATOM 581 C C . PRO A 1 72 ? 23.734 -22.156 2.143 1 89.88 72 PRO A C 1
ATOM 583 O O . PRO A 1 72 ? 23.719 -22.953 3.082 1 89.88 72 PRO A O 1
ATOM 586 N N . GLU A 1 73 ? 24.797 -21.484 1.903 1 88.5 73 GLU A N 1
ATOM 587 C CA . GLU A 1 73 ? 26.078 -21.781 2.535 1 88.5 73 GLU A CA 1
ATOM 588 C C . GLU A 1 73 ? 26.109 -21.297 3.984 1 88.5 73 GLU A C 1
ATOM 590 O O . GLU A 1 73 ? 26.781 -21.906 4.832 1 88.5 73 GLU A O 1
ATOM 595 N N . SER A 1 74 ? 25.391 -20.281 4.234 1 89.5 74 SER A N 1
ATOM 596 C CA . SER A 1 74 ? 25.453 -19.688 5.566 1 89.5 74 SER A CA 1
ATOM 597 C C . SER A 1 74 ? 24.219 -20.016 6.383 1 89.5 74 SER A C 1
ATOM 599 O O . SER A 1 74 ? 24.125 -19.672 7.562 1 89.5 74 SER A O 1
ATOM 601 N N . PHE A 1 75 ? 23.344 -20.734 5.816 1 93.75 75 PHE A N 1
ATOM 602 C CA . PHE A 1 75 ? 22.031 -20.953 6.414 1 93.75 75 PHE A CA 1
ATOM 603 C C . PHE A 1 75 ? 22.141 -21.75 7.711 1 93.75 75 PHE A C 1
ATOM 605 O O . PHE A 1 75 ? 21.672 -21.312 8.758 1 93.75 75 PHE A O 1
ATOM 612 N N . PHE A 1 76 ? 22.922 -22.828 7.719 1 92.19 76 PHE A N 1
ATOM 613 C CA . PHE A 1 76 ? 23 -23.703 8.875 1 92.19 76 PHE A CA 1
ATOM 614 C C . PHE A 1 76 ? 23.828 -23.078 9.984 1 92.19 76 PHE A C 1
ATOM 616 O O . PHE A 1 76 ? 23.516 -23.25 11.172 1 92.19 76 PHE A O 1
ATOM 623 N N . ALA A 1 77 ? 24.781 -22.281 9.531 1 90.5 77 ALA A N 1
ATOM 624 C CA . ALA A 1 77 ? 25.672 -21.656 10.508 1 90.5 77 ALA A CA 1
ATOM 625 C C . ALA A 1 77 ? 24.938 -20.594 11.312 1 90.5 77 ALA A C 1
ATOM 627 O O . ALA A 1 77 ? 25.297 -20.312 12.461 1 90.5 77 ALA A O 1
ATOM 628 N N . SER A 1 78 ? 23.906 -20.078 10.781 1 90.62 78 SER A N 1
ATOM 629 C CA . SER A 1 78 ? 23.234 -18.953 11.422 1 90.62 78 SER A CA 1
ATOM 630 C C . SER A 1 78 ? 21.969 -19.406 12.156 1 90.62 78 SER A C 1
ATOM 632 O O . SER A 1 78 ? 21.281 -18.594 12.781 1 90.62 78 SER A O 1
ATOM 634 N N . LEU A 1 79 ? 21.641 -20.641 12.242 1 91.5 79 LEU A N 1
ATOM 635 C CA . LEU A 1 79 ? 20.375 -21.141 12.758 1 91.5 79 LEU A CA 1
ATOM 636 C C . LEU A 1 79 ? 20.25 -20.859 14.25 1 91.5 79 LEU A C 1
ATOM 638 O O . LEU A 1 79 ? 19.188 -20.453 14.727 1 91.5 79 LEU A O 1
ATOM 642 N N . ASP A 1 80 ? 21.359 -20.953 14.898 1 88.44 80 ASP A N 1
ATOM 643 C CA . ASP A 1 80 ? 21.344 -20.797 16.344 1 88.44 80 ASP A CA 1
ATOM 644 C C . ASP A 1 80 ? 21.141 -19.344 16.75 1 88.44 80 ASP A C 1
ATOM 646 O O . ASP A 1 80 ? 20.656 -19.062 17.844 1 88.44 80 ASP A O 1
ATOM 650 N N . ALA A 1 81 ? 21.484 -18.516 15.906 1 91.25 81 ALA A N 1
ATOM 651 C CA . ALA A 1 81 ? 21.422 -17.094 16.234 1 91.25 81 ALA A CA 1
ATOM 652 C C . ALA A 1 81 ? 20.078 -16.5 15.828 1 91.25 81 ALA A C 1
ATOM 654 O O . ALA A 1 81 ? 19.766 -15.367 16.188 1 91.25 81 ALA A O 1
ATOM 655 N N . ARG A 1 82 ? 19.281 -17.328 15.227 1 94.62 82 ARG A N 1
ATOM 656 C CA . ARG A 1 82 ? 18.031 -16.797 14.711 1 94.62 82 ARG A CA 1
ATOM 657 C C . ARG A 1 82 ? 16.969 -16.766 15.805 1 94.62 82 ARG A C 1
ATOM 659 O O . ARG A 1 82 ? 16.969 -17.594 16.703 1 94.62 82 ARG A O 1
ATOM 666 N N . ASP A 1 83 ? 16.078 -15.805 15.688 1 96.06 83 ASP A N 1
ATOM 667 C CA . ASP A 1 83 ? 15 -15.656 16.656 1 96.06 83 ASP A CA 1
ATOM 668 C C . ASP A 1 83 ? 13.977 -16.781 16.516 1 96.06 83 ASP A C 1
ATOM 670 O O . ASP A 1 83 ? 13.852 -17.375 15.445 1 96.06 83 ASP A O 1
ATOM 674 N N . THR A 1 84 ? 13.164 -17 17.531 1 95.62 84 THR A N 1
ATOM 675 C CA . THR A 1 84 ? 12.242 -18.125 17.625 1 95.62 84 THR A CA 1
ATOM 676 C C . THR A 1 84 ? 11.133 -18 16.578 1 95.62 84 THR A C 1
ATOM 678 O O . THR A 1 84 ? 10.664 -19 16.031 1 95.62 84 THR A O 1
ATOM 681 N N . GLU A 1 85 ? 10.625 -16.812 16.344 1 97.44 85 GLU A N 1
ATOM 682 C CA . GLU A 1 85 ? 9.547 -16.641 15.367 1 97.44 85 GLU A CA 1
ATOM 683 C C . GLU A 1 85 ? 9.977 -17.125 13.984 1 97.44 85 GLU A C 1
ATOM 685 O O . GLU A 1 85 ? 9.18 -17.734 13.258 1 97.44 85 GLU A O 1
ATOM 690 N N . LEU A 1 86 ? 11.234 -16.891 13.656 1 97.88 86 LEU A N 1
ATOM 691 C CA . LEU A 1 86 ? 11.727 -17.328 12.359 1 97.88 86 LEU A CA 1
ATOM 692 C C . LEU A 1 86 ? 11.859 -18.844 12.312 1 97.88 86 LEU A C 1
ATOM 694 O O . LEU A 1 86 ? 11.484 -19.484 11.32 1 97.88 86 LEU A O 1
ATOM 698 N N . LEU A 1 87 ? 12.359 -19.391 13.375 1 97.25 87 LEU A N 1
ATOM 699 C CA . LEU A 1 87 ? 12.508 -20.844 13.438 1 97.25 87 LEU A CA 1
ATOM 700 C C . LEU A 1 87 ? 11.148 -21.531 13.336 1 97.25 87 LEU A C 1
ATOM 702 O O . LEU A 1 87 ? 11.016 -22.547 12.664 1 97.25 87 LEU A O 1
ATOM 706 N N . ASP A 1 88 ? 10.188 -20.969 13.992 1 97.31 88 ASP A N 1
ATOM 707 C CA . ASP A 1 88 ? 8.828 -21.5 13.906 1 97.31 88 ASP A CA 1
ATOM 708 C C . ASP A 1 88 ? 8.312 -21.453 12.477 1 97.31 88 ASP A C 1
ATOM 710 O O . ASP A 1 88 ? 7.68 -22.406 12.008 1 97.31 88 ASP A O 1
ATOM 714 N N . ALA A 1 89 ? 8.531 -20.391 11.789 1 97.81 89 ALA A N 1
ATOM 715 C CA . ALA A 1 89 ? 8.062 -20.234 10.414 1 97.81 89 ALA A CA 1
ATOM 716 C C . ALA A 1 89 ? 8.75 -21.234 9.484 1 97.81 89 ALA A C 1
ATOM 718 O O . ALA A 1 89 ? 8.094 -21.859 8.641 1 97.81 89 ALA A O 1
ATOM 719 N N . ILE A 1 90 ? 10.062 -21.375 9.672 1 97.19 90 ILE A N 1
ATOM 720 C CA . ILE A 1 90 ? 10.828 -22.312 8.867 1 97.19 90 ILE A CA 1
ATOM 721 C C . ILE A 1 90 ? 10.297 -23.734 9.078 1 97.19 90 ILE A C 1
ATOM 723 O O . ILE A 1 90 ? 10.07 -24.469 8.117 1 97.19 90 ILE A O 1
ATOM 727 N N . GLN A 1 91 ? 10.039 -24.031 10.273 1 96.12 91 GLN A N 1
ATOM 728 C CA . GLN A 1 91 ? 9.547 -25.375 10.594 1 96.12 91 GLN A CA 1
ATOM 729 C C . GLN A 1 91 ? 8.141 -25.578 10.039 1 96.12 91 GLN A C 1
ATOM 731 O O . GLN A 1 91 ? 7.836 -26.641 9.492 1 96.12 91 GLN A O 1
ATOM 736 N N . ALA A 1 92 ? 7.293 -24.594 10.211 1 96.5 92 ALA A N 1
ATOM 737 C CA . ALA A 1 92 ? 5.918 -24.703 9.727 1 96.5 92 ALA A CA 1
ATOM 738 C C . ALA A 1 92 ? 5.895 -25 8.227 1 96.5 92 ALA A C 1
ATOM 740 O O . ALA A 1 92 ? 5.137 -25.875 7.773 1 96.5 92 ALA A O 1
ATOM 741 N N . LEU A 1 93 ? 6.719 -24.375 7.496 1 95.5 93 LEU A N 1
ATOM 742 C CA . LEU A 1 93 ? 6.758 -24.578 6.051 1 95.5 93 LEU A CA 1
ATOM 743 C C . LEU A 1 93 ? 7.422 -25.891 5.699 1 95.5 93 LEU A C 1
ATOM 745 O O . LEU A 1 93 ? 6.945 -26.625 4.824 1 95.5 93 LEU A O 1
ATOM 749 N N . ALA A 1 94 ? 8.453 -26.219 6.43 1 95.12 94 ALA A N 1
ATOM 750 C CA . ALA A 1 94 ? 9.242 -27.406 6.141 1 95.12 94 ALA A CA 1
ATOM 751 C C . ALA A 1 94 ? 8.445 -28.672 6.43 1 95.12 94 ALA A C 1
ATOM 753 O O . ALA A 1 94 ? 8.586 -29.672 5.723 1 95.12 94 ALA A O 1
ATOM 754 N N . LEU A 1 95 ? 7.637 -28.672 7.391 1 93.62 95 LEU A N 1
ATOM 755 C CA . LEU A 1 95 ? 6.887 -29.844 7.82 1 93.62 95 LEU A CA 1
ATOM 756 C C . LEU A 1 95 ? 5.938 -30.312 6.727 1 93.62 95 LEU A C 1
ATOM 758 O O . LEU A 1 95 ? 5.527 -31.469 6.715 1 93.62 95 LEU A O 1
ATOM 762 N N . ARG A 1 96 ? 5.625 -29.469 5.836 1 93 96 ARG A N 1
ATOM 763 C CA . ARG A 1 96 ? 4.766 -29.844 4.719 1 93 96 ARG A CA 1
ATOM 764 C C . ARG A 1 96 ? 5.441 -30.906 3.842 1 93 96 ARG A C 1
ATOM 766 O O . ARG A 1 96 ? 4.77 -31.609 3.09 1 93 96 ARG A O 1
ATOM 773 N N . PHE A 1 97 ? 6.703 -30.922 3.969 1 91.94 97 PHE A N 1
ATOM 774 C CA . PHE A 1 97 ? 7.461 -31.812 3.086 1 91.94 97 PHE A CA 1
ATOM 775 C C . PHE A 1 97 ? 8.016 -33 3.852 1 91.94 97 PHE A C 1
ATOM 777 O O . PHE A 1 97 ? 8.867 -33.719 3.342 1 91.94 97 PHE A O 1
ATOM 784 N N . SER A 1 98 ? 7.438 -33.062 5.027 1 87.62 98 SER A N 1
ATOM 785 C CA . SER A 1 98 ? 7.785 -34.25 5.785 1 87.62 98 SER A CA 1
ATOM 786 C C . SER A 1 98 ? 6.91 -35.438 5.387 1 87.62 98 SER A C 1
ATOM 788 O O . SER A 1 98 ? 5.734 -35.281 5.051 1 87.62 98 SER A O 1
ATOM 790 N N . ASP A 1 99 ? 7.398 -36.625 5.371 1 80.06 99 ASP A N 1
ATOM 791 C CA . ASP A 1 99 ? 6.734 -37.875 5.09 1 80.06 99 ASP A CA 1
ATOM 792 C C . ASP A 1 99 ? 5.398 -37.656 4.383 1 80.06 99 ASP A C 1
ATOM 794 O O . ASP A 1 99 ? 5.363 -37.188 3.25 1 80.06 99 ASP A O 1
ATOM 798 N N . GLU A 1 100 ? 4.289 -37.812 5.117 1 77.25 100 GLU A N 1
ATOM 799 C CA . GLU A 1 100 ? 2.963 -37.719 4.512 1 77.25 100 GLU A CA 1
ATOM 800 C C . GLU A 1 100 ? 2.523 -36.25 4.402 1 77.25 100 GLU A C 1
ATOM 802 O O . GLU A 1 100 ? 1.531 -35.938 3.736 1 77.25 100 GLU A O 1
ATOM 807 N N . GLY A 1 101 ? 3.361 -35.469 4.891 1 78.44 101 GLY A N 1
ATOM 808 C CA . GLY A 1 101 ? 3.088 -34.062 4.781 1 78.44 101 GLY A CA 1
ATOM 809 C C . GLY A 1 101 ? 1.786 -33.625 5.441 1 78.44 101 GLY A C 1
ATOM 810 O O . GLY A 1 101 ? 1.507 -34.031 6.574 1 78.44 101 GLY A O 1
ATOM 811 N N . ILE A 1 102 ? 0.929 -32.844 4.891 1 82.5 102 ILE A N 1
ATOM 812 C CA . ILE A 1 102 ? -0.241 -32.219 5.473 1 82.5 102 ILE A CA 1
ATOM 813 C C . ILE A 1 102 ? -1.387 -33.219 5.586 1 82.5 102 ILE A C 1
ATOM 815 O O . ILE A 1 102 ? -2.357 -32.969 6.309 1 82.5 102 ILE A O 1
ATOM 819 N N . THR A 1 103 ? -1.203 -34.312 4.938 1 83 103 THR A N 1
ATOM 820 C CA . THR A 1 103 ? -2.252 -35.312 5.008 1 83 103 THR A CA 1
ATOM 821 C C . THR A 1 103 ? -2.258 -36 6.379 1 83 103 THR A C 1
ATOM 823 O O . THR A 1 103 ? -3.264 -36.594 6.781 1 83 103 THR A O 1
ATOM 826 N N . ASP A 1 104 ? -1.162 -35.938 7.059 1 89.12 104 ASP A N 1
ATOM 827 C CA . ASP A 1 104 ? -1.072 -36.406 8.438 1 89.12 104 ASP A CA 1
ATOM 828 C C . ASP A 1 104 ? -1.63 -35.375 9.406 1 89.12 104 ASP A C 1
ATOM 830 O O . ASP A 1 104 ? -1.096 -34.281 9.508 1 89.12 104 ASP A O 1
ATOM 834 N N . PRO A 1 105 ? -2.605 -35.75 10.148 1 90.5 105 PRO A N 1
ATOM 835 C CA . PRO A 1 105 ? -3.24 -34.781 11.047 1 90.5 105 PRO A CA 1
ATOM 836 C C . PRO A 1 105 ? -2.279 -34.219 12.102 1 90.5 105 PRO A C 1
ATOM 838 O O . PRO A 1 105 ? -2.414 -33.094 12.523 1 90.5 105 PRO A O 1
ATOM 841 N N . ASN A 1 106 ? -1.435 -35.094 12.484 1 90.38 106 ASN A N 1
ATOM 842 C CA . ASN A 1 106 ? -0.465 -34.625 13.469 1 90.38 106 ASN A CA 1
ATOM 843 C C . ASN A 1 106 ? 0.448 -33.531 12.898 1 90.38 106 ASN A C 1
ATOM 845 O O . ASN A 1 106 ? 0.748 -32.562 13.57 1 90.38 106 ASN A O 1
ATOM 849 N N . ILE A 1 107 ? 0.897 -33.781 11.703 1 90.56 107 ILE A N 1
ATOM 850 C CA . ILE A 1 107 ? 1.755 -32.812 11.039 1 90.56 107 ILE A CA 1
ATOM 851 C C . ILE A 1 107 ? 0.974 -31.516 10.781 1 90.56 107 ILE A C 1
ATOM 853 O O . ILE A 1 107 ? 1.491 -30.422 10.984 1 90.56 107 ILE A O 1
ATOM 857 N N . GLU A 1 108 ? -0.203 -31.672 10.398 1 91.38 108 GLU A N 1
ATOM 858 C CA . GLU A 1 108 ? -1.053 -30.5 10.164 1 91.38 108 GLU A CA 1
ATOM 859 C C . GLU A 1 108 ? -1.222 -29.672 11.438 1 91.38 108 GLU A C 1
ATOM 861 O O . GLU A 1 108 ? -1.18 -28.453 11.391 1 91.38 108 GLU A O 1
ATOM 866 N N . GLN A 1 109 ? -1.413 -30.359 12.508 1 93.44 109 GLN A N 1
ATOM 867 C CA . GLN A 1 109 ? -1.561 -29.672 13.789 1 93.44 109 GLN A CA 1
ATOM 868 C C . GLN A 1 109 ? -0.274 -28.953 14.18 1 93.44 109 GLN A C 1
ATOM 870 O O . GLN A 1 109 ? -0.316 -27.828 14.695 1 93.44 109 GLN A O 1
ATOM 875 N N . GLN A 1 110 ? 0.822 -29.609 13.93 1 92.81 110 GLN A N 1
ATOM 876 C CA . GLN A 1 110 ? 2.105 -28.984 14.234 1 92.81 110 GLN A CA 1
ATOM 877 C C . GLN A 1 110 ? 2.326 -27.734 13.383 1 92.81 110 GLN A C 1
ATOM 879 O O . GLN A 1 110 ? 2.844 -26.734 13.867 1 92.81 110 GLN A O 1
ATOM 884 N N . ILE A 1 111 ? 1.965 -27.844 12.141 1 94.62 111 ILE A N 1
ATOM 885 C CA . ILE A 1 111 ? 2.076 -26.688 11.242 1 94.62 111 ILE A CA 1
ATOM 886 C C . ILE A 1 111 ? 1.219 -25.547 11.766 1 94.62 111 ILE A C 1
ATOM 888 O O . ILE A 1 111 ? 1.676 -24.406 11.828 1 94.62 111 ILE A O 1
ATOM 892 N N . ARG A 1 112 ? 0.045 -25.828 12.219 1 94.38 112 ARG A N 1
ATOM 893 C CA . ARG A 1 112 ? -0.872 -24.812 12.734 1 94.38 112 ARG A CA 1
ATOM 894 C C . ARG A 1 112 ? -0.313 -24.172 14 1 94.38 112 ARG A C 1
ATOM 896 O O . ARG A 1 112 ? -0.333 -22.938 14.133 1 94.38 112 ARG A O 1
ATOM 903 N N . LEU A 1 113 ? 0.216 -24.984 14.852 1 95.81 113 LEU A N 1
ATOM 904 C CA . LEU A 1 113 ? 0.74 -24.484 16.125 1 95.81 113 LEU A CA 1
ATOM 905 C C . LEU A 1 113 ? 1.948 -23.594 15.891 1 95.81 113 LEU A C 1
ATOM 907 O O . LEU A 1 113 ? 2.049 -22.516 16.5 1 95.81 113 LEU A O 1
ATOM 911 N N . ARG A 1 114 ? 2.82 -24.047 15.055 1 96.44 114 ARG A N 1
ATOM 912 C CA . ARG A 1 114 ? 4.02 -23.266 14.766 1 96.44 114 ARG A CA 1
ATOM 913 C C . ARG A 1 114 ? 3.668 -21.969 14.047 1 96.44 114 ARG A C 1
ATOM 915 O O . ARG A 1 114 ? 4.289 -20.922 14.289 1 96.44 114 ARG A O 1
ATOM 922 N N . THR A 1 115 ? 2.711 -22.031 13.148 1 97.12 115 THR A N 1
ATOM 923 C CA . THR A 1 115 ? 2.268 -20.844 12.438 1 97.12 115 THR A CA 1
ATOM 924 C C . THR A 1 115 ? 1.661 -19.828 13.406 1 97.12 115 THR A C 1
ATOM 926 O O . THR A 1 115 ? 1.976 -18.641 13.344 1 97.12 115 THR A O 1
ATOM 929 N N . GLU A 1 116 ? 0.862 -20.281 14.32 1 96.69 116 GLU A N 1
ATOM 930 C CA . GLU A 1 116 ? 0.228 -19.406 15.312 1 96.69 116 GLU A CA 1
ATOM 931 C C . GLU A 1 116 ? 1.264 -18.781 16.234 1 96.69 116 GLU A C 1
ATOM 933 O O . GLU A 1 116 ? 1.185 -17.594 16.562 1 96.69 116 GLU A O 1
ATOM 938 N N . SER A 1 117 ? 2.127 -19.609 16.641 1 97.31 117 SER A N 1
ATOM 939 C CA . SER A 1 117 ? 3.197 -19.125 17.5 1 97.31 117 SER A CA 1
ATOM 940 C C . SER A 1 117 ? 4.02 -18.047 16.797 1 97.31 117 SER A C 1
ATOM 942 O O . SER A 1 117 ? 4.336 -17.016 17.391 1 97.31 117 SER A O 1
ATOM 944 N N . CYS A 1 118 ? 4.395 -18.328 15.578 1 97.94 118 CYS A N 1
ATOM 945 C CA . CYS A 1 118 ? 5.145 -17.359 14.773 1 97.94 118 CYS A CA 1
ATOM 946 C C . CYS A 1 118 ? 4.375 -16.062 14.625 1 97.94 118 CYS A C 1
ATOM 948 O O . CYS A 1 118 ? 4.926 -14.984 14.852 1 97.94 118 CYS A O 1
ATOM 950 N N . ARG A 1 119 ? 3.133 -16.141 14.289 1 97.31 119 ARG A N 1
ATOM 951 C CA . ARG A 1 119 ? 2.287 -14.961 14.086 1 97.31 119 ARG A CA 1
ATOM 952 C C . ARG A 1 119 ? 2.229 -14.109 15.352 1 97.31 119 ARG A C 1
ATOM 954 O O . ARG A 1 119 ? 2.375 -12.883 15.281 1 97.31 119 ARG A O 1
ATOM 961 N N . LYS A 1 120 ? 2.041 -14.703 16.422 1 97.12 120 LYS A N 1
ATOM 962 C CA . LYS A 1 120 ? 1.933 -13.992 17.703 1 97.12 120 LYS A CA 1
ATOM 963 C C . LYS A 1 120 ? 3.236 -13.281 18.047 1 97.12 120 LYS A C 1
ATOM 965 O O . LYS A 1 120 ? 3.225 -12.117 18.453 1 97.12 120 LYS A O 1
ATOM 970 N N . ARG A 1 121 ? 4.277 -13.945 17.859 1 97.88 121 ARG A N 1
ATOM 971 C CA . ARG A 1 121 ? 5.574 -13.359 18.203 1 97.88 121 ARG A CA 1
ATOM 972 C C . ARG A 1 121 ? 5.906 -12.203 17.266 1 97.88 121 ARG A C 1
ATOM 974 O O . ARG A 1 121 ? 6.457 -11.188 17.703 1 97.88 121 ARG A O 1
ATOM 981 N N . VAL A 1 122 ? 5.602 -12.391 16.016 1 98 122 VAL A N 1
ATOM 982 C CA . VAL A 1 122 ? 5.848 -11.328 15.055 1 98 122 VAL A CA 1
ATOM 983 C C . VAL A 1 122 ? 5.035 -10.086 15.422 1 98 122 VAL A C 1
ATOM 985 O O . VAL A 1 122 ? 5.562 -8.977 15.445 1 98 122 VAL A O 1
ATOM 988 N N . MET A 1 123 ? 3.76 -10.258 15.711 1 97.5 123 MET A N 1
ATOM 989 C CA . MET A 1 123 ? 2.902 -9.117 16.016 1 97.5 123 MET A CA 1
ATOM 990 C C . MET A 1 123 ? 3.301 -8.492 17.359 1 97.5 123 MET A C 1
ATOM 992 O O . MET A 1 123 ? 3.156 -7.281 17.547 1 97.5 123 MET A O 1
ATOM 996 N N . GLU A 1 124 ? 3.867 -9.297 18.188 1 96.56 124 GLU A N 1
ATOM 997 C CA . GLU A 1 124 ? 4.414 -8.75 19.422 1 96.56 124 GLU A CA 1
ATOM 998 C C . GLU A 1 124 ? 5.598 -7.824 19.141 1 96.56 124 GLU A C 1
ATOM 1000 O O . GLU A 1 124 ? 5.727 -6.766 19.766 1 96.56 124 GLU A O 1
ATOM 1005 N N . ARG A 1 125 ? 6.461 -8.266 18.266 1 96.69 125 ARG A N 1
ATOM 1006 C CA . ARG A 1 125 ? 7.59 -7.43 17.875 1 96.69 125 ARG A CA 1
ATOM 1007 C C . ARG A 1 125 ? 7.113 -6.117 17.25 1 96.69 125 ARG A C 1
ATOM 1009 O O . ARG A 1 125 ? 7.703 -5.062 17.5 1 96.69 125 ARG A O 1
ATOM 1016 N N . VAL A 1 126 ? 6.082 -6.156 16.484 1 95.69 126 VAL A N 1
ATOM 1017 C CA . VAL A 1 126 ? 5.516 -4.969 15.852 1 95.69 126 VAL A CA 1
ATOM 1018 C C . VAL A 1 126 ? 4.934 -4.043 16.922 1 95.69 126 VAL A C 1
ATOM 1020 O O . VAL A 1 126 ? 5.145 -2.828 16.875 1 95.69 126 VAL A O 1
ATOM 1023 N N . ALA A 1 127 ? 4.242 -4.625 17.844 1 95.31 127 ALA A N 1
ATOM 1024 C CA . ALA A 1 127 ? 3.627 -3.842 18.922 1 95.31 127 ALA A CA 1
ATOM 1025 C C . ALA A 1 127 ? 4.688 -3.162 19.781 1 95.31 127 ALA A C 1
ATOM 1027 O O . ALA A 1 127 ? 4.543 -1.992 20.141 1 95.31 127 ALA A O 1
ATOM 1028 N N . ASP A 1 128 ? 5.789 -3.887 20.016 1 93.31 128 ASP A N 1
ATOM 1029 C CA . ASP A 1 128 ? 6.816 -3.404 20.938 1 93.31 128 ASP A CA 1
ATOM 1030 C C . ASP A 1 128 ? 7.805 -2.49 20.219 1 93.31 128 ASP A C 1
ATOM 1032 O O . ASP A 1 128 ? 8.539 -1.739 20.859 1 93.31 128 ASP A O 1
ATOM 1036 N N . GLY A 1 129 ? 7.859 -2.557 19 1 92.56 129 GLY A N 1
ATOM 1037 C CA . GLY A 1 129 ? 8.844 -1.788 18.25 1 92.56 129 GLY A CA 1
ATOM 1038 C C . GLY A 1 129 ? 10.242 -2.373 18.328 1 92.56 129 GLY A C 1
ATOM 1039 O O . GLY A 1 129 ? 11.203 -1.661 18.625 1 92.56 129 GLY A O 1
ATOM 1040 N N . THR A 1 130 ? 10.312 -3.668 18.188 1 95.06 130 THR A N 1
ATOM 1041 C CA . THR A 1 130 ? 11.594 -4.367 18.25 1 95.06 130 THR A CA 1
ATOM 1042 C C . THR A 1 130 ? 11.781 -5.277 17.047 1 95.06 130 THR A C 1
ATOM 1044 O O . THR A 1 130 ? 12.266 -6.406 17.188 1 95.06 130 THR A O 1
ATOM 1047 N N . ILE A 1 131 ? 11.375 -4.793 15.953 1 96.44 131 ILE A N 1
ATOM 1048 C CA . ILE A 1 131 ? 11.461 -5.574 14.727 1 96.44 131 ILE A CA 1
ATOM 1049 C C . ILE A 1 131 ? 12.922 -5.754 14.328 1 96.44 131 ILE A C 1
ATOM 1051 O O . ILE A 1 131 ? 13.688 -4.785 14.289 1 96.44 131 ILE A O 1
ATOM 1055 N N . GLU A 1 132 ? 13.305 -6.938 14.109 1 96.25 132 GLU A N 1
ATOM 1056 C CA . GLU A 1 132 ? 14.633 -7.27 13.594 1 96.25 132 GLU A CA 1
ATOM 1057 C C . GLU A 1 132 ? 14.539 -8.047 12.281 1 96.25 132 GLU A C 1
ATOM 1059 O O . GLU A 1 132 ? 13.438 -8.312 11.789 1 96.25 132 GLU A O 1
ATOM 1064 N N . LEU A 1 133 ? 15.617 -8.367 11.742 1 95.88 133 LEU A N 1
ATOM 1065 C CA . LEU A 1 133 ? 15.641 -9.039 10.445 1 95.88 133 LEU A CA 1
ATOM 1066 C C . LEU A 1 133 ? 14.891 -10.367 10.508 1 95.88 133 LEU A C 1
ATOM 1068 O O . LEU A 1 133 ? 14.141 -10.703 9.594 1 95.88 133 LEU A O 1
ATOM 1072 N N . SER A 1 134 ? 15.07 -11.094 11.602 1 97.31 134 SER A N 1
ATOM 1073 C CA . SER A 1 134 ? 14.367 -12.359 11.781 1 97.31 134 SER A CA 1
ATOM 1074 C C . SER A 1 134 ? 12.859 -12.164 11.727 1 97.31 134 SER A C 1
ATOM 1076 O O . SER A 1 134 ? 12.133 -13.008 11.203 1 97.31 134 SER A O 1
ATOM 1078 N N . THR A 1 135 ? 12.414 -11.07 12.305 1 98 135 THR A N 1
ATOM 1079 C CA . THR A 1 135 ? 10.992 -10.766 12.281 1 98 135 THR A CA 1
ATOM 1080 C C . THR A 1 135 ? 10.508 -10.547 10.852 1 98 135 THR A C 1
ATOM 1082 O O . THR A 1 135 ? 9.469 -11.078 10.453 1 98 135 THR A O 1
ATOM 1085 N N . LEU A 1 136 ? 11.289 -9.797 10.148 1 97.75 136 LEU A N 1
ATOM 1086 C CA . LEU A 1 136 ? 10.945 -9.516 8.758 1 97.75 136 LEU A CA 1
ATOM 1087 C C . LEU A 1 136 ? 10.938 -10.789 7.922 1 97.75 136 LEU A C 1
ATOM 1089 O O . LEU A 1 136 ? 10.016 -11.016 7.133 1 97.75 136 LEU A O 1
ATOM 1093 N N . GLN A 1 137 ? 11.891 -11.555 8.078 1 97.88 137 GLN A N 1
ATOM 1094 C CA . GLN A 1 137 ? 11.977 -12.82 7.367 1 97.88 137 GLN A CA 1
ATOM 1095 C C . GLN A 1 137 ? 10.82 -13.742 7.746 1 97.88 137 GLN A C 1
ATOM 1097 O O . GLN A 1 137 ? 10.281 -14.461 6.898 1 97.88 137 GLN A O 1
ATOM 1102 N N . SER A 1 138 ? 10.5 -13.75 9.016 1 98.31 138 SER A N 1
ATOM 1103 C CA . SER A 1 138 ? 9.344 -14.523 9.461 1 98.31 138 SER A CA 1
ATOM 1104 C C . SER A 1 138 ? 8.07 -14.062 8.766 1 98.31 138 SER A C 1
ATOM 1106 O O . SER A 1 138 ? 7.242 -14.891 8.367 1 98.31 138 SER A O 1
ATOM 1108 N N . LEU A 1 139 ? 7.938 -12.766 8.672 1 97.75 139 LEU A N 1
ATOM 1109 C CA . LEU A 1 139 ? 6.781 -12.203 7.977 1 97.75 139 LEU A CA 1
ATOM 1110 C C . LEU A 1 139 ? 6.727 -12.695 6.531 1 97.75 139 LEU A C 1
ATOM 1112 O O . LEU A 1 139 ? 5.656 -13.055 6.035 1 97.75 139 LEU A O 1
ATOM 1116 N N . CYS A 1 140 ? 7.793 -12.734 5.934 1 97.5 140 CYS A N 1
ATOM 1117 C CA . CYS A 1 140 ? 7.883 -13.203 4.555 1 97.5 140 CYS A CA 1
ATOM 1118 C C . CYS A 1 140 ? 7.395 -14.641 4.434 1 97.5 140 CYS A C 1
ATOM 1120 O O . CYS A 1 140 ? 6.59 -14.953 3.553 1 97.5 140 CYS A O 1
ATOM 1122 N N . LEU A 1 141 ? 7.855 -15.461 5.289 1 98.06 141 LEU A N 1
ATOM 1123 C CA . LEU A 1 141 ? 7.457 -16.859 5.254 1 98.06 141 LEU A CA 1
ATOM 1124 C C . LEU A 1 141 ? 5.988 -17.016 5.625 1 98.06 141 LEU A C 1
ATOM 1126 O O . LEU A 1 141 ? 5.285 -17.859 5.055 1 98.06 141 LEU A O 1
ATOM 1130 N N . LEU A 1 142 ? 5.555 -16.219 6.59 1 97.81 142 LEU A N 1
ATOM 1131 C CA . LEU A 1 142 ? 4.152 -16.25 6.996 1 97.81 142 LEU A CA 1
ATOM 1132 C C . LEU A 1 142 ? 3.24 -15.898 5.824 1 97.81 142 LEU A C 1
ATOM 1134 O O . LEU A 1 142 ? 2.146 -16.453 5.699 1 97.81 142 LEU A O 1
ATOM 1138 N N . ILE A 1 143 ? 3.645 -15.008 4.996 1 97 143 ILE A N 1
ATOM 1139 C CA . ILE A 1 143 ? 2.861 -14.633 3.822 1 97 143 ILE A CA 1
ATOM 1140 C C . ILE A 1 143 ? 2.611 -15.867 2.957 1 97 143 ILE A C 1
ATOM 1142 O O . ILE A 1 143 ? 1.473 -16.156 2.58 1 97 143 ILE A O 1
ATOM 1146 N N . LEU A 1 144 ? 3.648 -16.578 2.756 1 95.62 144 LEU A N 1
ATOM 1147 C CA . LEU A 1 144 ? 3.547 -17.781 1.922 1 95.62 144 LEU A CA 1
ATOM 1148 C C . LEU A 1 144 ? 2.693 -18.844 2.6 1 95.62 144 LEU A C 1
ATOM 1150 O O . LEU A 1 144 ? 1.849 -19.469 1.957 1 95.62 144 LEU A O 1
ATOM 1154 N N . ILE A 1 145 ? 2.893 -19.031 3.869 1 95.62 145 ILE A N 1
ATOM 1155 C CA . ILE A 1 145 ? 2.166 -20.047 4.625 1 95.62 145 ILE A CA 1
ATOM 1156 C C . ILE A 1 145 ? 0.672 -19.734 4.602 1 95.62 145 ILE A C 1
ATOM 1158 O O . ILE A 1 145 ? -0.146 -20.609 4.293 1 95.62 145 ILE A O 1
ATOM 1162 N N . GLU A 1 146 ? 0.364 -18.531 4.875 1 94.19 146 GLU A N 1
ATOM 1163 C CA . GLU A 1 146 ? -1.038 -18.125 4.945 1 94.19 146 GLU A CA 1
ATOM 1164 C C . GLU A 1 146 ? -1.694 -18.188 3.566 1 94.19 146 GLU A C 1
ATOM 1166 O O . GLU A 1 146 ? -2.814 -18.672 3.424 1 94.19 146 GLU A O 1
ATOM 1171 N N . TYR A 1 147 ? -1.067 -17.719 2.6 1 93.75 147 TYR A N 1
ATOM 1172 C CA . TYR A 1 147 ? -1.617 -17.719 1.249 1 93.75 147 TYR A CA 1
ATOM 1173 C C . TYR A 1 147 ? -1.92 -19.141 0.789 1 93.75 147 TYR A C 1
ATOM 1175 O O . TYR A 1 147 ? -3 -19.406 0.259 1 93.75 147 TYR A O 1
ATOM 1183 N N . THR A 1 148 ? -0.974 -19.938 1.017 1 92.94 148 THR A N 1
ATOM 1184 C CA . THR A 1 148 ? -1.112 -21.297 0.517 1 92.94 148 THR A CA 1
ATOM 1185 C C . THR A 1 148 ? -2.08 -22.109 1.387 1 92.94 148 THR A C 1
ATOM 1187 O O . THR A 1 148 ? -2.49 -23.203 1.016 1 92.94 148 THR A O 1
ATOM 1190 N N . ALA A 1 149 ? -2.391 -21.578 2.52 1 90.5 149 ALA A N 1
ATOM 1191 C CA . ALA A 1 149 ? -3.436 -22.188 3.34 1 90.5 149 ALA A CA 1
ATOM 1192 C C . ALA A 1 149 ? -4.816 -21.672 2.936 1 90.5 149 ALA A C 1
ATOM 1194 O O . ALA A 1 149 ? -5.836 -22.203 3.375 1 90.5 149 ALA A O 1
ATOM 1195 N N . GLY A 1 150 ? -4.824 -20.625 2.1 1 88.5 150 GLY A N 1
ATOM 1196 C CA . GLY A 1 150 ? -6.078 -20.062 1.633 1 88.5 150 GLY A CA 1
ATOM 1197 C C . GLY A 1 150 ? -6.473 -18.797 2.379 1 88.5 150 GLY A C 1
ATOM 1198 O O . GLY A 1 150 ? -7.551 -18.234 2.143 1 88.5 150 GLY A O 1
ATOM 1199 N N . ASN A 1 151 ? -5.688 -18.406 3.334 1 90.75 151 ASN A N 1
ATOM 1200 C CA . ASN A 1 151 ? -5.945 -17.156 4.059 1 90.75 151 ASN A CA 1
ATOM 1201 C C . ASN A 1 151 ? -5.398 -15.953 3.311 1 90.75 151 ASN A C 1
ATOM 1203 O O . ASN A 1 151 ? -4.422 -15.336 3.744 1 90.75 151 ASN A O 1
ATOM 1207 N N . THR A 1 152 ? -6.066 -15.547 2.316 1 89.88 152 THR A N 1
ATOM 1208 C CA . THR A 1 152 ? -5.535 -14.578 1.356 1 89.88 152 THR A CA 1
ATOM 1209 C C . THR A 1 152 ? -5.508 -13.18 1.957 1 89.88 152 THR A C 1
ATOM 1211 O O . THR A 1 152 ? -4.582 -12.406 1.695 1 89.88 152 THR A O 1
ATOM 1214 N N . ILE A 1 153 ? -6.508 -12.773 2.76 1 90.81 153 ILE A N 1
ATOM 1215 C CA . ILE A 1 153 ? -6.527 -11.43 3.342 1 90.81 153 ILE A CA 1
ATOM 1216 C C . ILE A 1 153 ? -5.406 -11.297 4.371 1 90.81 153 ILE A C 1
ATOM 1218 O O . ILE A 1 153 ? -4.719 -10.281 4.422 1 90.81 153 ILE A O 1
ATOM 1222 N N . ARG A 1 154 ? -5.242 -12.344 5.152 1 93.06 154 ARG A N 1
ATOM 1223 C CA . ARG A 1 154 ? -4.16 -12.352 6.133 1 93.06 154 ARG A CA 1
ATOM 1224 C C . ARG A 1 154 ? -2.801 -12.273 5.445 1 93.06 154 ARG A C 1
ATOM 1226 O O . ARG A 1 154 ? -1.907 -11.562 5.906 1 93.06 154 ARG A O 1
ATOM 1233 N N . ALA A 1 155 ? -2.652 -13.094 4.426 1 94.44 155 ALA A N 1
ATOM 1234 C CA . ALA A 1 155 ? -1.416 -13.039 3.646 1 94.44 155 ALA A CA 1
ATOM 1235 C C . ALA A 1 155 ? -1.183 -11.641 3.088 1 94.44 155 ALA A C 1
ATOM 1237 O O . ALA A 1 155 ? -0.065 -11.125 3.146 1 94.44 155 ALA A O 1
ATOM 1238 N N . GLY A 1 156 ? -2.254 -11.055 2.549 1 93.06 156 GLY A N 1
ATOM 1239 C CA . GLY A 1 156 ? -2.152 -9.703 2.02 1 93.06 156 GLY A CA 1
ATOM 1240 C C . GLY A 1 156 ? -1.803 -8.68 3.078 1 93.06 156 GLY A C 1
ATOM 1241 O O . GLY A 1 156 ? -1.038 -7.746 2.816 1 93.06 156 GLY A O 1
ATOM 1242 N N . THR A 1 157 ? -2.328 -8.805 4.266 1 94.38 157 THR A N 1
ATOM 1243 C CA . THR A 1 157 ? -2.016 -7.918 5.383 1 94.38 157 THR A CA 1
ATOM 1244 C C . THR A 1 157 ? -0.529 -7.98 5.723 1 94.38 157 THR A C 1
ATOM 1246 O O . THR A 1 157 ? 0.122 -6.945 5.875 1 94.38 157 THR A O 1
ATOM 1249 N N . ASN A 1 158 ? -0.057 -9.164 5.832 1 96.31 158 ASN A N 1
ATOM 1250 C CA . ASN A 1 158 ? 1.362 -9.352 6.113 1 96.31 158 ASN A CA 1
ATOM 1251 C C . ASN A 1 158 ? 2.236 -8.773 5.004 1 96.31 158 ASN A C 1
ATOM 1253 O O . ASN A 1 158 ? 3.299 -8.219 5.273 1 96.31 158 ASN A O 1
ATOM 1257 N N . LEU A 1 159 ? 1.773 -8.977 3.834 1 95.81 159 LEU A N 1
ATOM 1258 C CA . LEU A 1 159 ? 2.539 -8.5 2.688 1 95.81 159 LEU A CA 1
ATOM 1259 C C . LEU A 1 159 ? 2.639 -6.98 2.697 1 95.81 159 LEU A C 1
ATOM 1261 O O . LEU A 1 159 ? 3.715 -6.422 2.477 1 95.81 159 LEU A O 1
ATOM 1265 N N . LYS A 1 160 ? 1.552 -6.297 2.959 1 92.88 160 LYS A N 1
ATOM 1266 C CA . LYS A 1 160 ? 1.559 -4.836 3.025 1 92.88 160 LYS A CA 1
ATOM 1267 C C . LYS A 1 160 ? 2.445 -4.34 4.164 1 92.88 160 LYS A C 1
ATOM 1269 O O . LYS A 1 160 ? 3.195 -3.377 3.998 1 92.88 160 LYS A O 1
ATOM 1274 N N . LEU A 1 161 ? 2.332 -5 5.262 1 95.38 161 LEU A N 1
ATOM 1275 C CA . LEU A 1 161 ? 3.168 -4.672 6.41 1 95.38 161 LEU A CA 1
ATOM 1276 C C . LEU A 1 161 ? 4.645 -4.836 6.074 1 95.38 161 LEU A C 1
ATOM 1278 O O . LEU A 1 161 ? 5.441 -3.922 6.297 1 95.38 161 LEU A O 1
ATOM 1282 N N . ALA A 1 162 ? 4.941 -5.961 5.508 1 96 162 ALA A N 1
ATOM 1283 C CA . ALA A 1 162 ? 6.332 -6.27 5.188 1 96 162 ALA A CA 1
ATOM 1284 C C . ALA A 1 162 ? 6.879 -5.301 4.145 1 96 162 ALA A C 1
ATOM 1286 O O . ALA A 1 162 ? 8.016 -4.832 4.258 1 96 162 ALA A O 1
ATOM 1287 N N . SER A 1 163 ? 6.137 -5.027 3.143 1 91.38 163 SER A N 1
ATOM 1288 C CA . SER A 1 163 ? 6.566 -4.137 2.068 1 91.38 163 SER A CA 1
ATOM 1289 C C . SER A 1 163 ? 6.836 -2.73 2.59 1 91.38 163 SER A C 1
ATOM 1291 O O . SER A 1 163 ? 7.836 -2.109 2.229 1 91.38 163 SER A O 1
ATOM 1293 N N . TYR A 1 164 ? 6.02 -2.236 3.426 1 92.5 164 TYR A N 1
ATOM 1294 C CA . TYR A 1 164 ? 6.203 -0.898 3.975 1 92.5 164 TYR A CA 1
ATOM 1295 C C . TYR A 1 164 ? 7.445 -0.836 4.859 1 92.5 164 TYR A C 1
ATOM 1297 O O . TYR A 1 164 ? 8.211 0.131 4.801 1 92.5 164 TYR A O 1
ATOM 1305 N N . LEU A 1 165 ? 7.562 -1.815 5.703 1 92.56 165 LEU A N 1
ATOM 1306 C CA . LEU A 1 165 ? 8.703 -1.847 6.605 1 92.56 165 LEU A CA 1
ATOM 1307 C C . LEU A 1 165 ? 10.016 -1.897 5.824 1 92.56 165 LEU A C 1
ATOM 1309 O O . LEU A 1 165 ? 10.992 -1.254 6.207 1 92.56 165 LEU A O 1
ATOM 1313 N N . LEU A 1 166 ? 9.977 -2.678 4.754 1 91.69 166 LEU A N 1
ATOM 1314 C CA . LEU A 1 166 ? 11.172 -2.75 3.912 1 91.69 166 LEU A CA 1
ATOM 1315 C C . LEU A 1 166 ? 11.516 -1.381 3.336 1 91.69 166 LEU A C 1
ATOM 1317 O O . LEU A 1 166 ? 12.672 -0.956 3.383 1 91.69 166 LEU A O 1
ATOM 1321 N N . LYS A 1 167 ? 10.578 -0.694 2.832 1 86.44 167 LYS A N 1
ATOM 1322 C CA . LYS A 1 167 ? 10.789 0.623 2.236 1 86.44 167 LYS A CA 1
ATOM 1323 C C . LYS A 1 167 ? 11.273 1.626 3.279 1 86.44 167 LYS A C 1
ATOM 1325 O O . LYS A 1 167 ? 12.039 2.537 2.963 1 86.44 167 LYS A O 1
ATOM 1330 N N . SER A 1 168 ? 10.781 1.448 4.457 1 86.75 168 SER A N 1
ATOM 1331 C CA . SER A 1 168 ? 11.18 2.338 5.543 1 86.75 168 SER A CA 1
ATOM 1332 C C . SER A 1 168 ? 12.602 2.037 6.004 1 86.75 168 SER A C 1
ATOM 1334 O O . SER A 1 168 ? 13.297 2.92 6.52 1 86.75 168 SER A O 1
ATOM 1336 N N . LEU A 1 169 ? 12.992 0.762 5.898 1 86.75 169 LEU A N 1
ATOM 1337 C CA . LEU A 1 169 ? 14.336 0.347 6.293 1 86.75 169 LEU A CA 1
ATOM 1338 C C . LEU A 1 169 ? 15.375 0.841 5.289 1 86.75 169 LEU A C 1
ATOM 1340 O O . LEU A 1 169 ? 16.406 1.393 5.68 1 86.75 169 LEU A O 1
ATOM 1344 N N . LYS A 1 170 ? 15.172 0.6 4.102 1 78.31 170 LYS A N 1
ATOM 1345 C CA . LYS A 1 170 ? 16.078 0.96 3.012 1 78.31 170 LYS A CA 1
ATOM 1346 C C . LYS A 1 170 ? 15.375 1.865 1.998 1 78.31 170 LYS A C 1
ATOM 1348 O O . LYS A 1 170 ? 15.047 1.429 0.894 1 78.31 170 LYS A O 1
ATOM 1353 N N . PRO A 1 171 ? 15.367 3.141 2.484 1 66.62 171 PRO A N 1
ATOM 1354 C CA . PRO A 1 171 ? 14.68 4.043 1.56 1 66.62 171 PRO A CA 1
ATOM 1355 C C . PRO A 1 171 ? 15.43 4.227 0.244 1 66.62 171 PRO A C 1
ATOM 1357 O O . PRO A 1 171 ? 16.656 4.254 0.233 1 66.62 171 PRO A O 1
ATOM 1360 N N . ASN A 1 172 ? 14.938 4.121 -0.909 1 59.16 172 ASN A N 1
ATOM 1361 C CA . ASN A 1 172 ? 15.469 4.449 -2.225 1 59.16 172 ASN A CA 1
ATOM 1362 C C . ASN A 1 172 ? 16.312 3.312 -2.789 1 59.16 172 ASN A C 1
ATOM 1364 O O . ASN A 1 172 ? 17.172 3.535 -3.652 1 59.16 172 ASN A O 1
ATOM 1368 N N . CYS A 1 173 ? 16.359 2.172 -2.061 1 59.19 173 CYS A N 1
ATOM 1369 C CA . CYS A 1 173 ? 17.188 1.081 -2.564 1 59.19 173 CYS A CA 1
ATOM 1370 C C . CYS A 1 173 ? 16.531 0.417 -3.773 1 59.19 173 CYS A C 1
ATOM 1372 O O . CYS A 1 173 ? 15.633 -0.409 -3.623 1 59.19 173 CYS A O 1
ATOM 1374 N N . SER A 1 174 ? 16.719 1.019 -4.863 1 60.78 174 SER A N 1
ATOM 1375 C CA . SER A 1 174 ? 16.047 0.481 -6.039 1 60.78 174 SER A CA 1
ATOM 1376 C C . SER A 1 174 ? 17 -0.328 -6.91 1 60.78 174 SER A C 1
ATOM 1378 O O . SER A 1 174 ? 16.562 -1.07 -7.793 1 60.78 174 SER A O 1
ATOM 1380 N N . GLU A 1 175 ? 18.25 -0.377 -6.508 1 64.06 175 GLU A N 1
ATOM 1381 C CA . GLU A 1 175 ? 19.125 -0.976 -7.52 1 64.06 175 GLU A CA 1
ATOM 1382 C C . GLU A 1 175 ? 19.297 -2.475 -7.285 1 64.06 175 GLU A C 1
ATOM 1384 O O . GLU A 1 175 ? 19.5 -2.91 -6.152 1 64.06 175 GLU A O 1
ATOM 1389 N N . MET A 1 176 ? 19.016 -3.197 -8.32 1 68.69 176 MET A N 1
ATOM 1390 C CA . MET A 1 176 ? 19.219 -4.641 -8.281 1 68.69 176 MET A CA 1
ATOM 1391 C C . MET A 1 176 ? 20.703 -4.973 -8.211 1 68.69 176 MET A C 1
ATOM 1393 O O . MET A 1 176 ? 21.516 -4.418 -8.969 1 68.69 176 MET A O 1
ATOM 1397 N N . PRO A 1 177 ? 21.062 -5.754 -7.203 1 67 177 PRO A N 1
ATOM 1398 C CA . PRO A 1 177 ? 22.484 -6.137 -7.121 1 67 177 PRO A CA 1
ATOM 1399 C C . PRO A 1 177 ? 22.953 -6.902 -8.359 1 67 177 PRO A C 1
ATOM 1401 O O . PRO A 1 177 ? 22.156 -7.551 -9.031 1 67 177 PRO A O 1
ATOM 1404 N N . ARG A 1 178 ? 24.375 -6.727 -8.336 1 64.69 178 ARG A N 1
ATOM 1405 C CA . ARG A 1 178 ? 25.047 -7.496 -9.367 1 64.69 178 ARG A CA 1
ATOM 1406 C C . ARG A 1 178 ? 25.078 -8.977 -9.016 1 64.69 178 ARG A C 1
ATOM 1408 O O . ARG A 1 178 ? 25.641 -9.359 -7.98 1 64.69 178 ARG A O 1
ATOM 1415 N N . ASN A 1 179 ? 24.312 -9.805 -9.562 1 77.62 179 ASN A N 1
ATOM 1416 C CA . ASN A 1 179 ? 24.219 -11.258 -9.438 1 77.62 179 ASN A CA 1
ATOM 1417 C C . ASN A 1 179 ? 23.641 -11.68 -8.094 1 77.62 179 ASN A C 1
ATOM 1419 O O . ASN A 1 179 ? 24.391 -11.859 -7.125 1 77.62 179 ASN A O 1
ATOM 1423 N N . LEU A 1 180 ? 22.609 -11.938 -7.91 1 79 180 LEU A N 1
ATOM 1424 C CA . LEU A 1 180 ? 21.859 -12.227 -6.695 1 79 180 LEU A CA 1
ATOM 1425 C C . LEU A 1 180 ? 22.297 -13.57 -6.102 1 79 180 LEU A C 1
ATOM 1427 O O . LEU A 1 180 ? 22.172 -13.789 -4.895 1 79 180 LEU A O 1
ATOM 1431 N N . GLU A 1 181 ? 22.922 -14.438 -6.91 1 81.75 181 GLU A N 1
ATOM 1432 C CA . GLU A 1 181 ? 23.344 -15.75 -6.43 1 81.75 181 GLU A CA 1
ATOM 1433 C C . GLU A 1 181 ? 24.547 -15.625 -5.488 1 81.75 181 GLU A C 1
ATOM 1435 O O . GLU A 1 181 ? 24.766 -16.5 -4.648 1 81.75 181 GLU A O 1
ATOM 1440 N N . LYS A 1 182 ? 25.172 -14.523 -5.551 1 83 182 LYS A N 1
ATOM 1441 C CA . LYS A 1 182 ? 26.375 -14.344 -4.746 1 83 182 LYS A CA 1
ATOM 1442 C C . LYS A 1 182 ? 26.109 -13.422 -3.557 1 83 182 LYS A C 1
ATOM 1444 O O . LYS A 1 182 ? 26.969 -13.258 -2.688 1 83 182 LYS A O 1
ATOM 1449 N N . VAL A 1 183 ? 24.984 -12.953 -3.502 1 84.69 183 VAL A N 1
ATOM 1450 C CA . VAL A 1 183 ? 24.656 -12.016 -2.43 1 84.69 183 VAL A CA 1
ATOM 1451 C C . VAL A 1 183 ? 24.484 -12.773 -1.114 1 84.69 183 VAL A C 1
ATOM 1453 O O . VAL A 1 183 ? 23.734 -13.75 -1.042 1 84.69 183 VAL A O 1
ATOM 1456 N N . ARG A 1 184 ? 25.234 -12.305 -0.142 1 86 184 ARG A N 1
ATOM 1457 C CA . ARG A 1 184 ? 25.188 -12.93 1.176 1 86 184 ARG A CA 1
ATOM 1458 C C . ARG A 1 184 ? 24.406 -12.07 2.16 1 86 184 ARG A C 1
ATOM 1460 O O . ARG A 1 184 ? 23.969 -12.555 3.211 1 86 184 ARG A O 1
ATOM 1467 N N . ASP A 1 185 ? 24.219 -10.883 1.814 1 88.56 185 ASP A N 1
ATOM 1468 C CA . ASP A 1 185 ? 23.469 -9.977 2.674 1 88.56 185 ASP A CA 1
ATOM 1469 C C . ASP A 1 185 ? 21.984 -10.367 2.723 1 88.56 185 ASP A C 1
ATOM 1471 O O . ASP A 1 185 ? 21.266 -10.203 1.738 1 88.56 185 ASP A O 1
ATOM 1475 N N . GLU A 1 186 ? 21.547 -10.789 3.846 1 91.44 186 GLU A N 1
ATOM 1476 C CA . GLU A 1 186 ? 20.203 -11.32 3.973 1 91.44 186 GLU A CA 1
ATOM 1477 C C . GLU A 1 186 ? 19.156 -10.203 3.92 1 91.44 186 GLU A C 1
ATOM 1479 O O . GLU A 1 186 ? 17.969 -10.461 3.686 1 91.44 186 GLU A O 1
ATOM 1484 N N . VAL A 1 187 ? 19.562 -8.969 4.207 1 90.25 187 VAL A N 1
ATOM 1485 C CA . VAL A 1 187 ? 18.625 -7.859 4.035 1 90.25 187 VAL A CA 1
ATOM 1486 C C . VAL A 1 187 ? 18.297 -7.676 2.553 1 90.25 187 VAL A C 1
ATOM 1488 O O . VAL A 1 187 ? 17.156 -7.43 2.184 1 90.25 187 VAL A O 1
ATOM 1491 N N . GLU A 1 188 ? 19.312 -7.828 1.792 1 89.88 188 GLU A N 1
ATOM 1492 C CA . GLU A 1 188 ? 19.109 -7.738 0.348 1 89.88 188 GLU A CA 1
ATOM 1493 C C . GLU A 1 188 ? 18.266 -8.898 -0.164 1 89.88 188 GLU A C 1
ATOM 1495 O O . GLU A 1 188 ? 17.375 -8.695 -0.999 1 89.88 188 GLU A O 1
ATOM 1500 N N . LEU A 1 189 ? 18.547 -10.047 0.279 1 92.69 189 LEU A N 1
ATOM 1501 C CA . LEU A 1 189 ? 17.766 -11.211 -0.121 1 92.69 189 LEU A CA 1
ATOM 1502 C C . LEU A 1 189 ? 16.297 -11.055 0.303 1 92.69 189 LEU A C 1
ATOM 1504 O O . LEU A 1 189 ? 15.391 -11.414 -0.444 1 92.69 189 LEU A O 1
ATOM 1508 N N . TYR A 1 190 ? 16.219 -10.523 1.501 1 94.19 190 TYR A N 1
ATOM 1509 C CA . TYR A 1 190 ? 14.875 -10.227 1.978 1 94.19 190 TYR A CA 1
ATOM 1510 C C . TYR A 1 190 ? 14.164 -9.25 1.045 1 94.19 190 TYR A C 1
ATOM 1512 O O . TYR A 1 190 ? 13 -9.438 0.703 1 94.19 190 TYR A O 1
ATOM 1520 N N . HIS A 1 191 ? 14.844 -8.242 0.614 1 91.81 191 HIS A N 1
ATOM 1521 C CA . HIS A 1 191 ? 14.289 -7.25 -0.298 1 91.81 191 HIS A CA 1
ATOM 1522 C C . HIS A 1 191 ? 13.781 -7.898 -1.582 1 91.81 191 HIS A C 1
ATOM 1524 O O . HIS A 1 191 ? 12.656 -7.641 -2.014 1 91.81 191 HIS A O 1
ATOM 1530 N N . ARG A 1 192 ? 14.508 -8.766 -2.09 1 92.5 192 ARG A N 1
ATOM 1531 C CA . ARG A 1 192 ? 14.141 -9.438 -3.33 1 92.5 192 ARG A CA 1
ATOM 1532 C C . ARG A 1 192 ? 12.961 -10.383 -3.109 1 92.5 192 ARG A C 1
ATOM 1534 O O . ARG A 1 192 ? 12.078 -10.5 -3.965 1 92.5 192 ARG A O 1
ATOM 1541 N N . SER A 1 193 ? 12.969 -11.023 -2.035 1 94.5 193 SER A N 1
ATOM 1542 C CA . SER A 1 193 ? 11.898 -11.953 -1.718 1 94.5 193 SER A CA 1
ATOM 1543 C C . SER A 1 193 ? 10.555 -11.234 -1.595 1 94.5 193 SER A C 1
ATOM 1545 O O . SER A 1 193 ? 9.539 -11.703 -2.107 1 94.5 193 SER A O 1
ATOM 1547 N N . ILE A 1 194 ? 10.594 -10.094 -0.947 1 94.38 194 ILE A N 1
ATOM 1548 C CA . ILE A 1 194 ? 9.367 -9.32 -0.8 1 94.38 194 ILE A CA 1
ATOM 1549 C C . ILE A 1 194 ? 8.898 -8.82 -2.168 1 94.38 194 ILE A C 1
ATOM 1551 O O . ILE A 1 194 ? 7.703 -8.828 -2.463 1 94.38 194 ILE A O 1
ATOM 1555 N N . HIS A 1 195 ? 9.82 -8.445 -2.947 1 91.56 195 HIS A N 1
ATOM 1556 C CA . HIS A 1 195 ? 9.484 -8.016 -4.297 1 91.56 195 HIS A CA 1
ATOM 1557 C C . HIS A 1 195 ? 8.797 -9.125 -5.078 1 91.56 195 HIS A C 1
ATOM 1559 O O . HIS A 1 195 ? 7.77 -8.898 -5.723 1 91.56 195 HIS A O 1
ATOM 1565 N N . ILE A 1 196 ? 9.32 -10.266 -4.984 1 93.94 196 ILE A N 1
ATOM 1566 C CA . ILE A 1 196 ? 8.734 -11.422 -5.656 1 93.94 196 ILE A CA 1
ATOM 1567 C C . ILE A 1 196 ? 7.332 -11.68 -5.113 1 93.94 196 ILE A C 1
ATOM 1569 O O . ILE A 1 196 ? 6.387 -11.883 -5.879 1 93.94 196 ILE A O 1
ATOM 1573 N N . LEU A 1 197 ? 7.238 -11.648 -3.836 1 95.31 197 LEU A N 1
ATOM 1574 C CA . LEU A 1 197 ? 5.945 -11.906 -3.217 1 95.31 197 LEU A CA 1
ATOM 1575 C C . LEU A 1 197 ? 4.914 -10.875 -3.65 1 95.31 197 LEU A C 1
ATOM 1577 O O . LEU A 1 197 ? 3.752 -11.211 -3.891 1 95.31 197 LEU A O 1
ATOM 1581 N N . CYS A 1 198 ? 5.316 -9.641 -3.744 1 92.69 198 CYS A N 1
ATOM 1582 C CA . CYS A 1 198 ? 4.406 -8.602 -4.219 1 92.69 198 CYS A CA 1
ATOM 1583 C C . CYS A 1 198 ? 3.922 -8.914 -5.633 1 92.69 198 CYS A C 1
ATOM 1585 O O . CYS A 1 198 ? 2.74 -8.742 -5.938 1 92.69 198 CYS A O 1
ATOM 1587 N N . ASN A 1 199 ? 4.773 -9.352 -6.375 1 91.88 199 ASN A N 1
ATOM 1588 C CA . ASN A 1 199 ? 4.434 -9.641 -7.762 1 91.88 199 ASN A CA 1
ATOM 1589 C C . ASN A 1 199 ? 3.523 -10.859 -7.875 1 91.88 199 ASN A C 1
ATOM 1591 O O . ASN A 1 199 ? 2.637 -10.898 -8.734 1 91.88 199 ASN A O 1
ATOM 1595 N N . LEU A 1 200 ? 3.736 -11.758 -6.953 1 92.12 200 LEU A N 1
ATOM 1596 C CA . LEU A 1 200 ? 3.037 -13.031 -7.074 1 92.12 200 LEU A CA 1
ATOM 1597 C C . LEU A 1 200 ? 1.695 -12.984 -6.352 1 92.12 200 LEU A C 1
ATOM 1599 O O . LEU A 1 200 ? 0.749 -13.672 -6.746 1 92.12 200 LEU A O 1
ATOM 1603 N N . LEU A 1 201 ? 1.629 -12.172 -5.328 1 90.31 201 LEU A N 1
ATOM 1604 C CA . LEU A 1 201 ? 0.498 -12.391 -4.434 1 90.31 201 LEU A CA 1
AT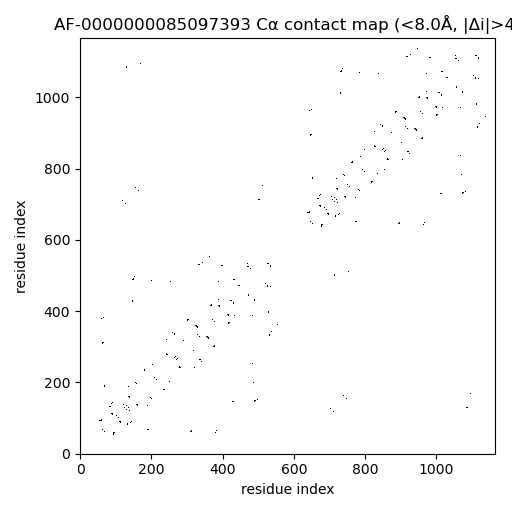OM 1605 C C . LEU A 1 201 ? -0.29 -11.102 -4.223 1 90.31 201 LEU A C 1
ATOM 1607 O O . LEU A 1 201 ? -1.393 -11.133 -3.674 1 90.31 201 LEU A O 1
ATOM 1611 N N . ASP A 1 202 ? 0.234 -9.953 -4.605 1 85.56 202 ASP A N 1
ATOM 1612 C CA . ASP A 1 202 ? -0.499 -8.703 -4.41 1 85.56 202 ASP A CA 1
ATOM 1613 C C . ASP A 1 202 ? -1.883 -8.773 -5.051 1 85.56 202 ASP A C 1
ATOM 1615 O O . ASP A 1 202 ? -2.041 -9.336 -6.141 1 85.56 202 ASP A O 1
ATOM 1619 N N . ASP A 1 203 ? -2.795 -8.242 -4.332 1 77.31 203 ASP A N 1
ATOM 1620 C CA . ASP A 1 203 ? -4.152 -8.195 -4.867 1 77.31 203 ASP A CA 1
ATOM 1621 C C . ASP A 1 203 ? -4.266 -7.176 -5.992 1 77.31 203 ASP A C 1
ATOM 1623 O O . ASP A 1 203 ? -4.141 -5.969 -5.758 1 77.31 203 ASP A O 1
ATOM 1627 N N . PRO A 1 204 ? -4.492 -7.66 -7.125 1 71.75 204 PRO A N 1
ATOM 1628 C CA . PRO A 1 204 ? -4.551 -6.734 -8.258 1 71.75 204 PRO A CA 1
ATOM 1629 C C . PRO A 1 204 ? -5.68 -5.715 -8.133 1 71.75 204 PRO A C 1
ATOM 1631 O O . PRO A 1 204 ? -5.598 -4.621 -8.695 1 71.75 204 PRO A O 1
ATOM 1634 N N . SER A 1 205 ? -6.773 -6.141 -7.512 1 64.25 205 SER A N 1
ATOM 1635 C CA . SER A 1 205 ? -7.914 -5.242 -7.387 1 64.25 205 SER A CA 1
ATOM 1636 C C . SER A 1 205 ? -7.551 -3.994 -6.586 1 64.25 205 SER A C 1
ATOM 1638 O O . SER A 1 205 ? -8.227 -2.967 -6.688 1 64.25 205 SER A O 1
ATOM 1640 N N . GLN A 1 206 ? -6.578 -4.164 -5.828 1 61.78 206 GLN A N 1
ATOM 1641 C CA . GLN A 1 206 ? -6.184 -3.043 -4.984 1 61.78 206 GLN A CA 1
ATOM 1642 C C . GLN A 1 206 ? -5.117 -2.189 -5.668 1 61.78 206 GLN A C 1
ATOM 1644 O O . GLN A 1 206 ? -4.73 -1.14 -5.152 1 61.78 206 GLN A O 1
ATOM 1649 N N . LEU A 1 207 ? -4.664 -2.797 -6.648 1 56.31 207 LEU A N 1
ATOM 1650 C CA . LEU A 1 207 ? -3.611 -2.07 -7.352 1 56.31 207 LEU A CA 1
ATOM 1651 C C . LEU A 1 207 ? -4.207 -1.088 -8.352 1 56.31 207 LEU A C 1
ATOM 1653 O O . LEU A 1 207 ? -5.148 -1.425 -9.078 1 56.31 207 LEU A O 1
ATOM 1657 N N . SER A 1 208 ? -4.566 0.202 -7.867 1 46.16 208 SER A N 1
ATOM 1658 C CA . SER A 1 208 ? -5.156 1.237 -8.711 1 46.16 208 SER A CA 1
ATOM 1659 C C . SER A 1 208 ? -4.52 1.251 -10.094 1 46.16 208 SER A C 1
ATOM 1661 O O . SER A 1 208 ? -3.305 1.409 -10.227 1 46.16 208 SER A O 1
ATOM 1663 N N . VAL A 1 209 ? -5.254 0.383 -11.008 1 40.62 209 VAL A N 1
ATOM 1664 C CA . VAL A 1 209 ? -4.836 0.54 -12.391 1 40.62 209 VAL A CA 1
ATOM 1665 C C . VAL A 1 209 ? -5 1.996 -12.82 1 40.62 209 VAL A C 1
ATOM 1667 O O . VAL A 1 209 ? -6.105 2.541 -12.781 1 40.62 209 VAL A O 1
ATOM 1670 N N . THR A 1 210 ? -4.223 2.811 -12.531 1 37.12 210 THR A N 1
ATOM 1671 C CA . THR A 1 210 ? -4.359 4.129 -13.141 1 37.12 210 THR A CA 1
ATOM 1672 C C . THR A 1 210 ? -5.012 4.02 -14.516 1 37.12 210 THR A C 1
ATOM 1674 O O . THR A 1 210 ? -4.855 3.008 -15.203 1 37.12 210 THR A O 1
ATOM 1677 N N . ALA A 1 211 ? -5.996 4.863 -14.867 1 32.97 211 ALA A N 1
ATOM 1678 C CA . ALA A 1 211 ? -6.781 4.992 -16.094 1 32.97 211 ALA A CA 1
ATOM 1679 C C . ALA A 1 211 ? -6.012 4.449 -17.297 1 32.97 211 ALA A C 1
ATOM 1681 O O . ALA A 1 211 ? -4.777 4.445 -17.297 1 32.97 211 ALA A O 1
ATOM 1682 N N . PRO A 1 212 ? -6.762 4.02 -18.25 1 31.62 212 PRO A N 1
ATOM 1683 C CA . PRO A 1 212 ? -6.473 3.775 -19.656 1 31.62 212 PRO A CA 1
ATOM 1684 C C . PRO A 1 212 ? -5.715 4.926 -20.312 1 31.62 212 PRO A C 1
ATOM 1686 O O . PRO A 1 212 ? -6.16 6.078 -20.266 1 31.62 212 PRO A O 1
ATOM 1689 N N . GLY A 1 213 ? -4.34 4.934 -20.25 1 32.69 213 GLY A N 1
ATOM 1690 C CA . GLY A 1 213 ? -3.234 5.699 -20.812 1 32.69 213 GLY A CA 1
ATOM 1691 C C . GLY A 1 213 ? -2.051 5.812 -19.859 1 32.69 213 GLY A C 1
ATOM 1692 O O . GLY A 1 213 ? -0.914 5.992 -20.312 1 32.69 213 GLY A O 1
ATOM 1693 N N . ASN A 1 214 ? -2.371 6.461 -18.672 1 33.09 214 ASN A N 1
ATOM 1694 C CA . ASN A 1 214 ? -1.258 6.465 -17.734 1 33.09 214 ASN A CA 1
ATOM 1695 C C . ASN A 1 214 ? -1.132 5.125 -17.016 1 33.09 214 ASN A C 1
ATOM 1697 O O . ASN A 1 214 ? -1.943 4.809 -16.141 1 33.09 214 ASN A O 1
ATOM 1701 N N . LEU A 1 215 ? -0.995 4.023 -17.578 1 34.91 215 LEU A N 1
ATOM 1702 C CA . LEU A 1 215 ? -0.817 2.637 -17.172 1 34.91 215 LEU A CA 1
ATOM 1703 C C . LEU A 1 215 ? -0.248 2.559 -15.758 1 34.91 215 LEU A C 1
ATOM 1705 O O . LEU A 1 215 ? 0.691 3.283 -15.422 1 34.91 215 LEU A O 1
ATOM 1709 N N . PRO A 1 216 ? -1.017 2.195 -14.852 1 36.22 216 PRO A N 1
ATOM 1710 C CA . PRO A 1 216 ? -0.32 1.761 -13.641 1 36.22 216 PRO A CA 1
ATOM 1711 C C . PRO A 1 216 ? 1.11 1.3 -13.914 1 36.22 216 PRO A C 1
ATOM 1713 O O . PRO A 1 216 ? 1.825 0.912 -12.992 1 36.22 216 PRO A O 1
ATOM 1716 N N . TYR A 1 217 ? 1.206 0.904 -15.031 1 31.89 217 TYR A N 1
ATOM 1717 C CA . TYR A 1 217 ? 2.414 0.462 -15.719 1 31.89 217 TYR A CA 1
ATOM 1718 C C . TYR A 1 217 ? 3.457 1.571 -15.758 1 31.89 217 TYR A C 1
ATOM 1720 O O . TYR A 1 217 ? 4.469 1.457 -16.453 1 31.89 217 TYR A O 1
ATOM 1728 N N . GLY A 1 218 ? 3.014 2.643 -15.461 1 32.97 218 GLY A N 1
ATOM 1729 C CA . GLY A 1 218 ? 4.031 3.684 -15.438 1 32.97 218 GLY A CA 1
ATOM 1730 C C . GLY A 1 218 ? 5.266 3.295 -14.648 1 32.97 218 GLY A C 1
ATOM 1731 O O . GLY A 1 218 ? 6.078 4.152 -14.289 1 32.97 218 GLY A O 1
ATOM 1732 N N . PHE A 1 219 ? 5.117 2.426 -13.828 1 32.75 219 PHE A N 1
ATOM 1733 C CA . PHE A 1 219 ? 6.465 1.882 -13.719 1 32.75 219 PHE A CA 1
ATOM 1734 C C . PHE A 1 219 ? 7.156 1.871 -15.078 1 32.75 219 PHE A C 1
ATOM 1736 O O . PHE A 1 219 ? 6.785 1.103 -15.969 1 32.75 219 PHE A O 1
ATOM 1743 N N . PRO A 1 220 ? 7.207 2.947 -15.742 1 32.75 220 PRO A N 1
ATOM 1744 C CA . PRO A 1 220 ? 8.141 2.51 -16.781 1 32.75 220 PRO A CA 1
ATOM 1745 C C . PRO A 1 220 ? 8.945 1.276 -16.375 1 32.75 220 PRO A C 1
ATOM 1747 O O . PRO A 1 220 ? 9.492 1.233 -15.266 1 32.75 220 PRO A O 1
ATOM 1750 N N . LEU A 1 221 ? 8.57 0.11 -16.688 1 35.44 221 LEU A N 1
ATOM 1751 C CA . LEU A 1 221 ? 9.688 -0.806 -16.875 1 35.44 221 LEU A CA 1
ATOM 1752 C C . LEU A 1 221 ? 11 -0.041 -17.016 1 35.44 221 LEU A C 1
ATOM 1754 O O . LEU A 1 221 ? 12.078 -0.632 -16.938 1 35.44 221 LEU A O 1
ATOM 1758 N N . GLN A 1 222 ? 10.906 1.128 -17.469 1 34.03 222 GLN A N 1
ATOM 1759 C CA . GLN A 1 222 ? 12.086 1.961 -17.656 1 34.03 222 GLN A CA 1
ATOM 1760 C C . GLN A 1 222 ? 12.633 2.463 -16.328 1 34.03 222 GLN A C 1
ATOM 1762 O O . GLN A 1 222 ? 13.812 2.793 -16.219 1 34.03 222 GLN A O 1
ATOM 1767 N N . GLU A 1 223 ? 11.797 2.984 -15.367 1 37.62 223 GLU A N 1
ATOM 1768 C CA . GLU A 1 223 ? 12.5 3.258 -14.117 1 37.62 223 GLU A CA 1
ATOM 1769 C C . GLU A 1 223 ? 13.25 2.023 -13.625 1 37.62 223 GLU A C 1
ATOM 1771 O O . GLU A 1 223 ? 13.969 2.084 -12.625 1 37.62 223 GLU A O 1
ATOM 1776 N N . GLN A 1 224 ? 12.93 0.957 -13.945 1 35.34 224 GLN A N 1
ATOM 1777 C CA . GLN A 1 224 ? 14.047 0.022 -14.008 1 35.34 224 GLN A CA 1
ATOM 1778 C C . GLN A 1 224 ? 15.242 0.641 -14.727 1 35.34 224 GLN A C 1
ATOM 1780 O O . GLN A 1 224 ? 16.203 -0.06 -15.078 1 35.34 224 GLN A O 1
ATOM 1785 N N . ARG A 1 225 ? 15.039 1.689 -15.266 1 34.56 225 ARG A N 1
ATOM 1786 C CA . ARG A 1 225 ? 16.219 2.389 -15.75 1 34.56 225 ARG A CA 1
ATOM 1787 C C . ARG A 1 225 ? 17.203 2.66 -14.609 1 34.56 225 ARG A C 1
ATOM 1789 O O . ARG A 1 225 ? 18.375 2.957 -14.844 1 34.56 225 ARG A O 1
ATOM 1796 N N . GLY A 1 226 ? 16.609 3.021 -13.594 1 35.34 226 GLY A N 1
ATOM 1797 C CA . GLY A 1 226 ? 17.641 3.074 -12.578 1 35.34 226 GLY A CA 1
ATOM 1798 C C . GLY A 1 226 ? 18.391 1.758 -12.414 1 35.34 226 GLY A C 1
ATOM 1799 O O . GLY A 1 226 ? 19.234 1.625 -11.523 1 35.34 226 GLY A O 1
ATOM 1800 N N . PHE A 1 227 ? 17.547 0.747 -12.453 1 36.78 227 PHE A N 1
ATOM 1801 C CA . PHE A 1 227 ? 18.484 -0.37 -12.562 1 36.78 227 PHE A CA 1
ATOM 1802 C C . PHE A 1 227 ? 19.438 -0.171 -13.734 1 36.78 227 PHE A C 1
ATOM 1804 O O . PHE A 1 227 ? 19.062 -0.421 -14.883 1 36.78 227 PHE A O 1
ATOM 1811 N N . SER A 1 228 ? 19.984 0.905 -13.766 1 40.09 228 SER A N 1
ATOM 1812 C CA . SER A 1 228 ? 21.125 0.811 -14.672 1 40.09 228 SER A CA 1
ATOM 1813 C C . SER A 1 228 ? 21.469 -0.644 -14.961 1 40.09 228 SER A C 1
ATOM 1815 O O . SER A 1 228 ? 21.797 -1.402 -14.047 1 40.09 228 SER A O 1
ATOM 1817 N N . GLU A 1 229 ? 20.656 -1.222 -15.789 1 46.31 229 GLU A N 1
ATOM 1818 C CA . GLU A 1 229 ? 20.969 -2.582 -16.219 1 46.31 229 GLU A CA 1
ATOM 1819 C C . GLU A 1 229 ? 22.469 -2.824 -16.281 1 46.31 229 GLU A C 1
ATOM 1821 O O . GLU A 1 229 ? 23.188 -2.166 -17.031 1 46.31 229 GLU A O 1
ATOM 1826 N N . PRO A 1 230 ? 23 -3.096 -15.25 1 46.12 230 PRO A N 1
ATOM 1827 C CA . PRO A 1 230 ? 24.375 -3.506 -15.562 1 46.12 230 PRO A CA 1
ATOM 1828 C C . PRO A 1 230 ? 24.484 -4.266 -16.875 1 46.12 230 PRO A C 1
ATOM 1830 O O . PRO A 1 230 ? 23.625 -5.086 -17.203 1 46.12 230 PRO A O 1
ATOM 1833 N N . LYS A 1 231 ? 25.094 -3.744 -17.797 1 52.41 231 LYS A N 1
ATOM 1834 C CA . LYS A 1 231 ? 25.641 -4.504 -18.906 1 52.41 231 LYS A CA 1
ATOM 1835 C C . LYS A 1 231 ? 26.219 -5.84 -18.438 1 52.41 231 LYS A C 1
ATOM 1837 O O . LYS A 1 231 ? 27.188 -5.867 -17.672 1 52.41 231 LYS A O 1
ATOM 1842 N N . GLY A 1 232 ? 25.234 -6.957 -18.422 1 63.59 232 GLY A N 1
ATOM 1843 C CA . GLY A 1 232 ? 25.75 -8.305 -18.25 1 63.59 232 GLY A CA 1
ATOM 1844 C C . GLY A 1 232 ? 24.75 -9.258 -17.625 1 63.59 232 GLY A C 1
ATOM 1845 O O . GLY A 1 232 ? 23.578 -8.898 -17.438 1 63.59 232 GLY A O 1
ATOM 1846 N N . ASP A 1 233 ? 25.125 -10.469 -17.453 1 75.25 233 ASP A N 1
ATOM 1847 C CA . ASP A 1 233 ? 24.344 -11.555 -16.859 1 75.25 233 ASP A CA 1
ATOM 1848 C C . ASP A 1 233 ? 24.266 -11.414 -15.336 1 75.25 233 ASP A C 1
ATOM 1850 O O . ASP A 1 233 ? 25.266 -11.641 -14.633 1 75.25 233 ASP A O 1
ATOM 1854 N N . ASN A 1 234 ? 23.141 -10.961 -14.773 1 78.75 234 ASN A N 1
ATOM 1855 C CA . ASN A 1 234 ? 22.953 -10.773 -13.344 1 78.75 234 ASN A CA 1
ATOM 1856 C C . ASN A 1 234 ? 22.531 -12.07 -12.648 1 78.75 234 ASN A C 1
ATOM 1858 O O . ASN A 1 234 ? 22.25 -12.07 -11.453 1 78.75 234 ASN A O 1
ATOM 1862 N N . GLY A 1 235 ? 22.516 -13.164 -13.391 1 87.81 235 GLY A N 1
ATOM 1863 C CA . GLY A 1 235 ? 22.156 -14.445 -12.812 1 87.81 235 GLY A CA 1
ATOM 1864 C C . GLY A 1 235 ? 20.719 -14.836 -13.078 1 87.81 235 GLY A C 1
ATOM 1865 O O . GLY A 1 235 ? 19.891 -13.992 -13.422 1 87.81 235 GLY A O 1
ATOM 1866 N N . LEU A 1 236 ? 20.406 -16.078 -12.914 1 90.88 236 LEU A N 1
ATOM 1867 C CA . LEU A 1 236 ? 19.078 -16.641 -13.211 1 90.88 236 LEU A CA 1
ATOM 1868 C C . LEU A 1 236 ? 18.016 -16.031 -12.305 1 90.88 236 LEU A C 1
ATOM 1870 O O . LEU A 1 236 ? 16.906 -15.75 -12.758 1 90.88 236 LEU A O 1
ATOM 1874 N N . ILE A 1 237 ? 18.406 -15.82 -11.094 1 91.38 237 ILE A N 1
ATOM 1875 C CA . ILE A 1 237 ? 17.438 -15.312 -10.117 1 91.38 237 ILE A CA 1
ATOM 1876 C C . ILE A 1 237 ? 17.016 -13.898 -10.5 1 91.38 237 ILE A C 1
ATOM 1878 O O . ILE A 1 237 ? 15.836 -13.547 -10.375 1 91.38 237 ILE A O 1
ATOM 1882 N N . ALA A 1 238 ? 17.844 -13.094 -10.953 1 89.5 238 ALA A N 1
ATOM 1883 C CA . ALA A 1 238 ? 17.5 -11.742 -11.391 1 89.5 238 ALA A CA 1
ATOM 1884 C C . ALA A 1 238 ? 16.516 -11.773 -12.555 1 89.5 238 ALA A C 1
ATOM 1886 O O . ALA A 1 238 ? 15.578 -10.969 -12.602 1 89.5 238 ALA A O 1
ATOM 1887 N N . HIS A 1 239 ? 16.75 -12.703 -13.422 1 89.19 239 HIS A N 1
ATOM 1888 C CA . HIS A 1 239 ? 15.844 -12.828 -14.562 1 89.19 239 HIS A CA 1
ATOM 1889 C C . HIS A 1 239 ? 14.477 -13.344 -14.133 1 89.19 239 HIS A C 1
ATOM 1891 O O . HIS A 1 239 ? 13.453 -12.93 -14.68 1 89.19 239 HIS A O 1
ATOM 1897 N N . ALA A 1 240 ? 14.523 -14.258 -13.211 1 92.31 240 ALA A N 1
ATOM 1898 C CA . ALA A 1 240 ? 13.258 -14.742 -12.656 1 92.31 240 ALA A CA 1
ATOM 1899 C C . ALA A 1 240 ? 12.484 -13.609 -11.992 1 92.31 240 ALA A C 1
ATOM 1901 O O . ALA A 1 240 ? 11.258 -13.531 -12.117 1 92.31 240 ALA A O 1
ATOM 1902 N N . ILE A 1 241 ? 13.172 -12.758 -11.344 1 91.88 241 ILE A N 1
ATOM 1903 C CA . ILE A 1 241 ? 12.555 -11.609 -10.695 1 91.88 241 ILE A CA 1
ATOM 1904 C C . ILE A 1 241 ? 11.953 -10.68 -11.75 1 91.88 241 ILE A C 1
ATOM 1906 O O . ILE A 1 241 ? 10.82 -10.219 -11.602 1 91.88 241 ILE A O 1
ATOM 1910 N N . ARG A 1 242 ? 12.633 -10.445 -12.773 1 89.62 242 ARG A N 1
ATOM 1911 C CA . ARG A 1 242 ? 12.125 -9.602 -13.852 1 89.62 242 ARG A CA 1
ATOM 1912 C C . ARG A 1 242 ? 10.875 -10.203 -14.477 1 89.62 242 ARG A C 1
ATOM 1914 O O . ARG A 1 242 ? 9.914 -9.492 -14.781 1 89.62 242 ARG A O 1
ATOM 1921 N N . LEU A 1 243 ? 10.969 -11.438 -14.648 1 93.31 243 LEU A N 1
ATOM 1922 C CA . LEU A 1 243 ? 9.797 -12.086 -15.219 1 93.31 243 LEU A CA 1
ATOM 1923 C C . LEU A 1 243 ? 8.617 -12.008 -14.266 1 93.31 243 LEU A C 1
ATOM 1925 O O . LEU A 1 243 ? 7.465 -11.906 -14.703 1 93.31 243 LEU A O 1
ATOM 1929 N N . SER A 1 244 ? 8.898 -12.109 -12.984 1 93.94 244 SER A N 1
ATOM 1930 C CA . SER A 1 244 ? 7.824 -11.984 -12.016 1 93.94 244 SER A CA 1
ATOM 1931 C C . SER A 1 244 ? 7.133 -10.625 -12.125 1 93.94 244 SER A C 1
ATOM 1933 O O . SER A 1 244 ? 5.934 -10.508 -11.859 1 93.94 244 SER A O 1
ATOM 1935 N N . ASP A 1 245 ? 7.836 -9.609 -12.555 1 91.5 245 ASP A N 1
ATOM 1936 C CA . ASP A 1 245 ? 7.223 -8.305 -12.812 1 91.5 245 ASP A CA 1
ATOM 1937 C C . ASP A 1 245 ? 6.191 -8.398 -13.93 1 91.5 245 ASP A C 1
ATOM 1939 O O . ASP A 1 245 ? 5.102 -7.824 -13.828 1 91.5 245 ASP A O 1
ATOM 1943 N N . VAL A 1 246 ? 6.578 -9.07 -14.922 1 93.12 246 VAL A N 1
ATOM 1944 C CA . VAL A 1 246 ? 5.676 -9.227 -16.062 1 93.12 246 VAL A CA 1
ATOM 1945 C C . VAL A 1 246 ? 4.484 -10.094 -15.656 1 93.12 246 VAL A C 1
ATOM 1947 O O . VAL A 1 246 ? 3.355 -9.844 -16.078 1 93.12 246 VAL A O 1
ATOM 1950 N N . TRP A 1 247 ? 4.809 -11.102 -14.852 1 94.38 247 TRP A N 1
ATOM 1951 C CA . TRP A 1 247 ? 3.736 -11.945 -14.328 1 94.38 247 TRP A CA 1
ATOM 1952 C C . TRP A 1 247 ? 2.709 -11.109 -13.57 1 94.38 247 TRP A C 1
ATOM 1954 O O . TRP A 1 247 ? 1.502 -11.328 -13.703 1 94.38 247 TRP A O 1
ATOM 1964 N N . LYS A 1 248 ? 3.193 -10.219 -12.82 1 92.5 248 LYS A N 1
ATOM 1965 C CA . LYS A 1 248 ? 2.301 -9.32 -12.086 1 92.5 248 LYS A CA 1
ATOM 1966 C C . LYS A 1 248 ? 1.389 -8.555 -13.039 1 92.5 248 LYS A C 1
ATOM 1968 O O . LYS A 1 248 ? 0.189 -8.422 -12.789 1 92.5 248 LYS A O 1
ATOM 1973 N N . LEU A 1 249 ? 1.912 -8.07 -14.125 1 90.75 249 LEU A N 1
ATOM 1974 C CA . LEU A 1 249 ? 1.119 -7.359 -15.125 1 90.75 249 LEU A CA 1
ATOM 1975 C C . LEU A 1 249 ? 0.052 -8.273 -15.719 1 90.75 249 LEU A C 1
ATOM 1977 O O . LEU A 1 249 ? -1.085 -7.848 -15.938 1 90.75 249 LEU A O 1
ATOM 1981 N N . ALA A 1 250 ? 0.452 -9.414 -15.945 1 92.94 250 ALA A N 1
ATOM 1982 C CA . ALA A 1 250 ? -0.498 -10.375 -16.5 1 92.94 250 ALA A CA 1
ATOM 1983 C C . ALA A 1 250 ? -1.633 -10.656 -15.516 1 92.94 250 ALA A C 1
ATOM 1985 O O . ALA A 1 250 ? -2.787 -10.805 -15.922 1 92.94 250 ALA A O 1
ATOM 1986 N N . ARG A 1 251 ? -1.288 -10.727 -14.289 1 91.69 251 ARG A N 1
ATOM 1987 C CA . ARG A 1 251 ? -2.311 -10.93 -13.266 1 91.69 251 ARG A CA 1
ATOM 1988 C C . ARG A 1 251 ? -3.281 -9.758 -13.219 1 91.69 251 ARG A C 1
ATOM 1990 O O . ARG A 1 251 ? -4.492 -9.945 -13.086 1 91.69 251 ARG A O 1
ATOM 1997 N N . ILE A 1 252 ? -2.771 -8.586 -13.281 1 88.06 252 ILE A N 1
ATOM 1998 C CA . ILE A 1 252 ? -3.605 -7.391 -13.305 1 88.06 252 ILE A CA 1
ATOM 1999 C C . ILE A 1 252 ? -4.516 -7.426 -14.531 1 88.06 252 ILE A C 1
ATOM 2001 O O . ILE A 1 252 ? -5.703 -7.113 -14.438 1 88.06 252 ILE A O 1
ATOM 2005 N N . TYR A 1 253 ? -3.941 -7.828 -15.602 1 88.62 253 TYR A N 1
ATOM 2006 C CA . TYR A 1 253 ? -4.695 -7.969 -16.844 1 88.62 253 TYR A CA 1
ATOM 2007 C C . TYR A 1 253 ? -5.883 -8.906 -16.656 1 88.62 253 TYR A C 1
ATOM 2009 O O . TYR A 1 253 ? -6.984 -8.625 -17.141 1 88.62 253 TYR A O 1
ATOM 2017 N N . ALA A 1 254 ? -5.668 -9.914 -15.953 1 88.62 254 ALA A N 1
ATOM 2018 C CA . ALA A 1 254 ? -6.703 -10.93 -15.758 1 88.62 254 ALA A CA 1
ATOM 2019 C C . ALA A 1 254 ? -7.781 -10.43 -14.797 1 88.62 254 ALA A C 1
ATOM 2021 O O . ALA A 1 254 ? -8.938 -10.852 -14.883 1 88.62 254 ALA A O 1
ATOM 2022 N N . SER A 1 255 ? -7.445 -9.492 -13.938 1 82.19 255 SER A N 1
ATOM 2023 C CA . SER A 1 255 ? -8.359 -9.102 -12.867 1 82.19 255 SER A CA 1
ATOM 2024 C C . SER A 1 255 ? -9.055 -7.777 -13.195 1 82.19 255 SER A C 1
ATOM 2026 O O . SER A 1 255 ? -10.062 -7.434 -12.578 1 82.19 255 SER A O 1
ATOM 2028 N N . THR A 1 256 ? -8.531 -6.965 -14.055 1 73.69 256 THR A N 1
ATOM 2029 C CA . THR A 1 256 ? -8.992 -5.602 -14.297 1 73.69 256 THR A CA 1
ATOM 2030 C C . THR A 1 256 ? -10.352 -5.609 -14.992 1 73.69 256 THR A C 1
ATOM 2032 O O . THR A 1 256 ? -10.562 -6.355 -15.945 1 73.69 256 THR A O 1
ATOM 2035 N N . ARG A 1 257 ? -11.148 -4.754 -14.312 1 65.88 257 ARG A N 1
ATOM 2036 C CA . ARG A 1 257 ? -12.438 -4.512 -14.945 1 65.88 257 ARG A CA 1
ATOM 2037 C C . ARG A 1 257 ? -12.312 -3.51 -16.094 1 65.88 257 ARG A C 1
ATOM 2039 O O . ARG A 1 257 ? -11.641 -2.484 -15.953 1 65.88 257 ARG A O 1
ATOM 2046 N N . ILE A 1 258 ? -12.609 -3.891 -17.203 1 65.94 258 ILE A N 1
ATOM 2047 C CA . ILE A 1 258 ? -12.375 -3.113 -18.422 1 65.94 258 ILE A CA 1
ATOM 2048 C C . ILE A 1 258 ? -13.508 -2.109 -18.609 1 65.94 258 ILE A C 1
ATOM 2050 O O . ILE A 1 258 ? -14.68 -2.443 -18.422 1 65.94 258 ILE A O 1
ATOM 2054 N N . ASP A 1 259 ? -12.984 -0.99 -18.766 1 62.59 259 ASP A N 1
ATOM 2055 C CA . ASP A 1 259 ? -13.906 0.104 -19.062 1 62.59 259 ASP A CA 1
ATOM 2056 C C . ASP A 1 259 ? -14.359 0.064 -20.516 1 62.59 259 ASP A C 1
ATOM 2058 O O . ASP A 1 259 ? -13.727 -0.583 -21.344 1 62.59 259 ASP A O 1
ATOM 2062 N N . GLN A 1 260 ? -15.43 0.696 -20.781 1 61.75 260 GLN A N 1
ATOM 2063 C CA . GLN A 1 260 ? -16.031 0.783 -22.109 1 61.75 260 GLN A CA 1
ATOM 2064 C C . GLN A 1 260 ? -15.055 1.405 -23.109 1 61.75 260 GLN A C 1
ATOM 2066 O O . GLN A 1 260 ? -15.086 1.076 -24.297 1 61.75 260 GLN A O 1
ATOM 2071 N N . GLU A 1 261 ? -14.117 2.115 -22.547 1 67.75 261 GLU A N 1
ATOM 2072 C CA . GLU A 1 261 ? -13.266 2.871 -23.469 1 67.75 261 GLU A CA 1
ATOM 2073 C C . GLU A 1 261 ? -11.898 2.213 -23.609 1 67.75 261 GLU A C 1
ATOM 2075 O O . GLU A 1 261 ? -10.969 2.807 -24.172 1 67.75 261 GLU A O 1
ATOM 2080 N N . SER A 1 262 ? -11.883 0.982 -23.359 1 76.31 262 SER A N 1
ATOM 2081 C CA . SER A 1 262 ? -10.578 0.336 -23.438 1 76.31 262 SER A CA 1
ATOM 2082 C C . SER A 1 262 ? -10.211 -0.017 -24.875 1 76.31 262 SER A C 1
ATOM 2084 O O . SER A 1 262 ? -11.078 -0.422 -25.656 1 76.31 262 SER A O 1
ATOM 2086 N N . ALA A 1 263 ? -8.977 0.173 -25.25 1 83.81 263 ALA A N 1
ATOM 2087 C CA . ALA A 1 263 ? -8.461 -0.144 -26.578 1 83.81 263 ALA A CA 1
ATOM 2088 C C . ALA A 1 263 ? -8.492 -1.648 -26.844 1 83.81 263 ALA A C 1
ATOM 2090 O O . ALA A 1 263 ? -8.25 -2.443 -25.922 1 83.81 263 ALA A O 1
ATOM 2091 N N . PRO A 1 264 ? -8.789 -1.997 -28.078 1 88.5 264 PRO A N 1
ATOM 2092 C CA . PRO A 1 264 ? -8.742 -3.426 -28.391 1 88.5 264 PRO A CA 1
ATOM 2093 C C . PRO A 1 264 ? -7.352 -4.031 -28.203 1 88.5 264 PRO A C 1
ATOM 2095 O O . PRO A 1 264 ? -6.348 -3.314 -28.266 1 88.5 264 PRO A O 1
ATOM 2098 N N . PRO A 1 265 ? -7.191 -5.266 -27.984 1 90.81 265 PRO A N 1
ATOM 2099 C CA . PRO A 1 265 ? -5.938 -5.91 -27.594 1 90.81 265 PRO A CA 1
ATOM 2100 C C . PRO A 1 265 ? -4.828 -5.73 -28.625 1 90.81 265 PRO A C 1
ATOM 2102 O O . PRO A 1 265 ? -3.645 -5.828 -28.297 1 90.81 265 PRO A O 1
ATOM 2105 N N . TRP A 1 266 ? -5.168 -5.496 -29.906 1 91.5 266 TRP A N 1
ATOM 2106 C CA . TRP A 1 266 ? -4.129 -5.352 -30.922 1 91.5 266 TRP A CA 1
ATOM 2107 C C . TRP A 1 266 ? -3.674 -3.902 -31.031 1 91.5 266 TRP A C 1
ATOM 2109 O O . TRP A 1 266 ? -2.736 -3.596 -31.766 1 91.5 266 TRP A O 1
ATOM 2119 N N . SER A 1 267 ? -4.344 -3.066 -30.297 1 89.5 267 SER A N 1
ATOM 2120 C CA . SER A 1 267 ? -3.881 -1.683 -30.25 1 89.5 267 SER A CA 1
ATOM 2121 C C . SER A 1 267 ? -2.551 -1.57 -29.516 1 89.5 267 SER A C 1
ATOM 2123 O O . SER A 1 267 ? -2.344 -2.23 -28.484 1 89.5 267 SER A O 1
ATOM 2125 N N . PRO A 1 268 ? -1.67 -0.738 -29.984 1 85.75 268 PRO A N 1
ATOM 2126 C CA . PRO A 1 268 ? -0.378 -0.579 -29.312 1 85.75 268 PRO A CA 1
ATOM 2127 C C . PRO A 1 268 ? -0.513 -0.003 -27.906 1 85.75 268 PRO A C 1
ATOM 2129 O O . PRO A 1 268 ? 0.393 -0.158 -27.078 1 85.75 268 PRO A O 1
ATOM 2132 N N . GLN A 1 269 ? -1.635 0.605 -27.641 1 83.25 269 GLN A N 1
ATOM 2133 C CA . GLN A 1 269 ? -1.838 1.244 -26.344 1 83.25 269 GLN A CA 1
ATOM 2134 C C . GLN A 1 269 ? -2.604 0.329 -25.406 1 83.25 269 GLN A C 1
ATOM 2136 O O . GLN A 1 269 ? -2.844 0.686 -24.25 1 83.25 269 GLN A O 1
ATOM 2141 N N . SER A 1 270 ? -2.881 -0.795 -25.922 1 86.69 270 SER A N 1
ATOM 2142 C CA . SER A 1 270 ? -3.652 -1.709 -25.078 1 86.69 270 SER A CA 1
ATOM 2143 C C . SER A 1 270 ? -2.771 -2.369 -24.031 1 86.69 270 SER A C 1
ATOM 2145 O O . SER A 1 270 ? -1.558 -2.484 -24.203 1 86.69 270 SER A O 1
ATOM 2147 N N . ASP A 1 271 ? -3.357 -2.805 -23.016 1 86.94 271 ASP A N 1
ATOM 2148 C CA . ASP A 1 271 ? -2.65 -3.547 -21.969 1 86.94 271 ASP A CA 1
ATOM 2149 C C . ASP A 1 271 ? -2.004 -4.809 -22.547 1 86.94 271 ASP A C 1
ATOM 2151 O O . ASP A 1 271 ? -0.891 -5.172 -22.156 1 86.94 271 ASP A O 1
ATOM 2155 N N . CYS A 1 272 ? -2.682 -5.406 -23.375 1 90.88 272 CYS A N 1
ATOM 2156 C CA . CYS A 1 272 ? -2.174 -6.629 -23.984 1 90.88 272 CYS A CA 1
ATOM 2157 C C . CYS A 1 272 ? -0.852 -6.367 -24.703 1 90.88 272 CYS A C 1
ATOM 2159 O O . CYS A 1 272 ? 0.118 -7.105 -24.516 1 90.88 272 CYS A O 1
ATOM 2161 N N . SER A 1 273 ? -0.849 -5.289 -25.438 1 89.62 273 SER A N 1
ATOM 2162 C CA . SER A 1 273 ? 0.35 -4.961 -26.188 1 89.62 273 SER A CA 1
ATOM 2163 C C . SER A 1 273 ? 1.494 -4.543 -25.281 1 89.62 273 SER A C 1
ATOM 2165 O O . SER A 1 273 ? 2.652 -4.883 -25.531 1 89.62 273 SER A O 1
ATOM 2167 N N . ILE A 1 274 ? 1.142 -3.885 -24.344 1 88.62 274 ILE A N 1
ATOM 2168 C CA . ILE A 1 274 ? 2.15 -3.414 -23.406 1 88.62 274 ILE A CA 1
ATOM 2169 C C . ILE A 1 274 ? 2.785 -4.605 -22.688 1 88.62 274 ILE A C 1
ATOM 2171 O O . ILE A 1 274 ? 4.008 -4.684 -22.562 1 88.62 274 ILE A O 1
ATOM 2175 N N . ILE A 1 275 ? 2.021 -5.496 -22.25 1 92.81 275 ILE A N 1
ATOM 2176 C CA . ILE A 1 275 ? 2.527 -6.672 -21.547 1 92.81 275 ILE A CA 1
ATOM 2177 C C . ILE A 1 275 ? 3.328 -7.543 -22.5 1 92.81 275 ILE A C 1
ATOM 2179 O O . ILE A 1 275 ? 4.375 -8.086 -22.141 1 92.81 275 ILE A O 1
ATOM 2183 N N . THR A 1 276 ? 2.842 -7.617 -23.672 1 93.19 276 THR A N 1
ATOM 2184 C CA . THR A 1 276 ? 3.566 -8.383 -24.688 1 93.19 276 THR A CA 1
ATOM 2185 C C . THR A 1 276 ? 4.953 -7.785 -24.922 1 93.19 276 THR A C 1
ATOM 2187 O O . THR A 1 276 ? 5.938 -8.516 -25.031 1 93.19 276 THR A O 1
ATOM 2190 N N . PHE A 1 277 ? 4.953 -6.531 -25.016 1 89.81 277 PHE A N 1
ATOM 2191 C CA . PHE A 1 277 ? 6.23 -5.848 -25.203 1 89.81 277 PHE A CA 1
ATOM 2192 C C . PHE A 1 277 ? 7.172 -6.148 -24.031 1 89.81 277 PHE A C 1
ATOM 2194 O O . PHE A 1 277 ? 8.336 -6.496 -24.25 1 89.81 277 PHE A O 1
ATOM 2201 N N . SER A 1 278 ? 6.691 -6.051 -22.859 1 90.44 278 SER A N 1
ATOM 2202 C CA . SER A 1 278 ? 7.496 -6.324 -21.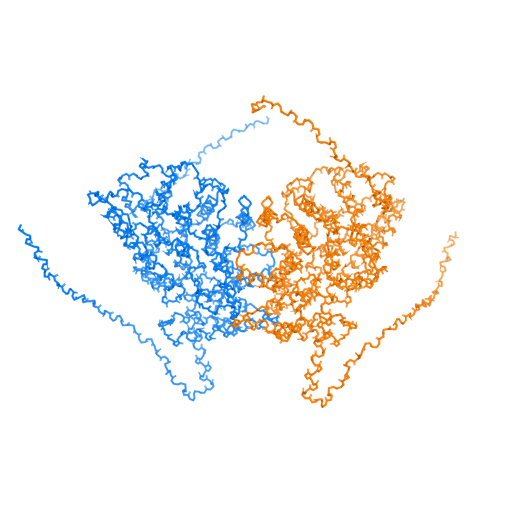688 1 90.44 278 SER A CA 1
ATOM 2203 C C . SER A 1 278 ? 7.973 -7.773 -21.672 1 90.44 278 SER A C 1
ATOM 2205 O O . SER A 1 278 ? 9.109 -8.055 -21.266 1 90.44 278 SER A O 1
ATOM 2207 N N . HIS A 1 279 ? 7.117 -8.617 -22 1 92.5 279 HIS A N 1
ATOM 2208 C CA . HIS A 1 279 ? 7.426 -10.039 -22.094 1 92.5 279 HIS A CA 1
ATOM 2209 C C . HIS A 1 279 ? 8.555 -10.297 -23.094 1 92.5 279 HIS A C 1
ATOM 2211 O O . HIS A 1 279 ? 9.508 -11.008 -22.781 1 92.5 279 HIS A O 1
ATOM 2217 N N . MET A 1 280 ? 8.477 -9.641 -24.188 1 90.31 280 MET A N 1
ATOM 2218 C CA . MET A 1 280 ? 9.484 -9.805 -25.234 1 90.31 280 MET A CA 1
ATOM 2219 C C . MET A 1 280 ? 10.812 -9.18 -24.812 1 90.31 280 MET A C 1
ATOM 2221 O O . MET A 1 280 ? 11.875 -9.727 -25.109 1 90.31 280 MET A O 1
ATOM 2225 N N . GLU A 1 281 ? 10.695 -8.102 -24.172 1 86.06 281 GLU A N 1
ATOM 2226 C CA . GLU A 1 281 ? 11.906 -7.441 -23.703 1 86.06 281 GLU A CA 1
ATOM 2227 C C . GLU A 1 281 ? 12.648 -8.312 -22.688 1 86.06 281 GLU A C 1
ATOM 2229 O O . GLU A 1 281 ? 13.883 -8.367 -22.703 1 86.06 281 GLU A O 1
ATOM 2234 N N . THR A 1 282 ? 11.945 -8.93 -21.891 1 87.38 282 THR A N 1
ATOM 2235 C CA . THR A 1 282 ? 12.547 -9.828 -20.922 1 87.38 282 THR A CA 1
ATOM 2236 C C . THR A 1 282 ? 13.266 -10.977 -21.609 1 87.38 282 THR A C 1
ATOM 2238 O O . THR A 1 282 ? 14.359 -11.367 -21.219 1 87.38 282 THR A O 1
ATOM 2241 N N . GLU A 1 283 ? 12.688 -11.469 -22.594 1 83.5 283 GLU A N 1
ATOM 2242 C CA . GLU A 1 283 ? 13.305 -12.547 -23.359 1 83.5 283 GLU A CA 1
ATOM 2243 C C . GLU A 1 283 ? 14.586 -12.078 -24.031 1 83.5 283 GLU A C 1
ATOM 2245 O O . GLU A 1 283 ? 15.578 -12.805 -24.062 1 83.5 283 GLU A O 1
ATOM 2250 N N . SER A 1 284 ? 14.469 -10.898 -24.547 1 85.25 284 SER A N 1
ATOM 2251 C CA . SER A 1 284 ? 15.617 -10.352 -25.266 1 85.25 284 SER A CA 1
ATOM 2252 C C . SER A 1 284 ? 16.797 -10.148 -24.328 1 85.25 284 SER A C 1
ATOM 2254 O O . SER A 1 284 ? 17.953 -10.297 -24.75 1 85.25 284 SER A O 1
ATOM 2256 N N . ARG A 1 285 ? 16.531 -9.984 -23.125 1 83.12 285 ARG A N 1
ATOM 2257 C CA . ARG A 1 285 ? 17.578 -9.688 -22.156 1 83.12 285 ARG A CA 1
ATOM 2258 C C . ARG A 1 285 ? 18.062 -10.953 -21.469 1 83.12 285 ARG A C 1
ATOM 2260 O O . ARG A 1 285 ? 19.109 -10.953 -20.812 1 83.12 285 ARG A O 1
ATOM 2267 N N . THR A 1 286 ? 17.344 -12 -21.609 1 86.81 286 THR A N 1
ATOM 2268 C CA . THR A 1 286 ? 17.703 -13.25 -20.938 1 86.81 286 THR A CA 1
ATOM 2269 C C . THR A 1 286 ? 18.766 -14 -21.734 1 86.81 286 THR A C 1
ATOM 2271 O O . THR A 1 286 ? 18.578 -14.305 -22.906 1 86.81 286 THR A O 1
ATOM 2274 N N . PRO A 1 287 ? 19.828 -14.266 -21.078 1 85.81 287 PRO A N 1
ATOM 2275 C CA . PRO A 1 287 ? 20.875 -15.031 -21.75 1 85.81 287 PRO A CA 1
ATOM 2276 C C . PRO A 1 287 ? 20.375 -16.391 -22.266 1 85.81 287 PRO A C 1
ATOM 2278 O O . PRO A 1 287 ? 19.484 -16.984 -21.656 1 85.81 287 PRO A O 1
ATOM 2281 N N . LEU A 1 288 ? 21.047 -16.984 -23.234 1 83.19 288 LEU A N 1
ATOM 2282 C CA . LEU A 1 288 ? 20.672 -18.219 -23.922 1 83.19 288 LEU A CA 1
ATOM 2283 C C . LEU A 1 288 ? 20.812 -19.422 -22.984 1 83.19 288 LEU A C 1
ATOM 2285 O O . LEU A 1 288 ? 20.062 -20.391 -23.094 1 83.19 288 LEU A O 1
ATOM 2289 N N . LYS A 1 289 ? 21.719 -19.328 -22.109 1 86 289 LYS A N 1
ATOM 2290 C CA . LYS A 1 289 ? 22 -20.453 -21.219 1 86 289 LYS A CA 1
ATOM 2291 C C . LYS A 1 289 ? 20.812 -20.797 -20.344 1 86 289 LYS A C 1
ATOM 2293 O O . LYS A 1 289 ? 20.703 -21.906 -19.828 1 86 289 LYS A O 1
ATOM 2298 N N . TYR A 1 290 ? 19.938 -19.828 -20.172 1 88.31 290 TYR A N 1
ATOM 2299 C CA . TYR A 1 290 ? 18.781 -20.062 -19.297 1 88.31 290 TYR A CA 1
ATOM 2300 C C . TYR A 1 290 ? 17.594 -20.562 -20.109 1 88.31 290 TYR A C 1
ATOM 2302 O O . TYR A 1 290 ? 16.547 -20.906 -19.547 1 88.31 290 TYR A O 1
ATOM 2310 N N . ARG A 1 291 ? 17.766 -20.641 -21.359 1 83.12 291 ARG A N 1
ATOM 2311 C CA . ARG A 1 291 ? 16.688 -21.125 -22.219 1 83.12 291 ARG A CA 1
ATOM 2312 C C . ARG A 1 291 ? 16.672 -22.656 -22.266 1 83.12 291 ARG A C 1
ATOM 2314 O O . ARG A 1 291 ? 17.672 -23.297 -21.953 1 83.12 291 ARG A O 1
ATOM 2321 N N . LEU A 1 292 ? 15.578 -23.172 -22.625 1 78.25 292 LEU A N 1
ATOM 2322 C CA . LEU A 1 292 ? 15.359 -24.609 -22.516 1 78.25 292 LEU A CA 1
ATOM 2323 C C . LEU A 1 292 ? 16.438 -25.375 -23.281 1 78.25 292 LEU A C 1
ATOM 2325 O O . LEU A 1 292 ? 17.047 -26.312 -22.75 1 78.25 292 LEU A O 1
ATOM 2329 N N . HIS A 1 293 ? 16.703 -24.969 -24.438 1 72.12 293 HIS A N 1
ATOM 2330 C CA . HIS A 1 293 ? 17.609 -25.734 -25.281 1 72.12 293 HIS A CA 1
ATOM 2331 C C . HIS A 1 293 ? 19.031 -25.719 -24.75 1 72.12 293 HIS A C 1
ATOM 2333 O O . HIS A 1 293 ? 19.734 -26.734 -24.797 1 72.12 293 HIS A O 1
ATOM 2339 N N . ALA A 1 294 ? 19.312 -24.703 -24.125 1 78.5 294 ALA A N 1
ATOM 2340 C CA . ALA A 1 294 ? 20.688 -24.547 -23.656 1 78.5 294 ALA A CA 1
ATOM 2341 C C . ALA A 1 294 ? 20.875 -25.125 -22.25 1 78.5 294 ALA A C 1
ATOM 2343 O O . ALA A 1 294 ? 21.984 -25.5 -21.875 1 78.5 294 ALA A O 1
ATOM 2344 N N . SER A 1 295 ? 19.859 -25.219 -21.516 1 80.44 295 SER A N 1
ATOM 2345 C CA . SER A 1 295 ? 19.984 -25.609 -20.125 1 80.44 295 SER A CA 1
ATOM 2346 C C . SER A 1 295 ? 20.109 -27.125 -19.969 1 80.44 295 SER A C 1
ATOM 2348 O O . SER A 1 295 ? 20.594 -27.625 -18.953 1 80.44 295 SER A O 1
ATOM 2350 N N . ARG A 1 296 ? 19.75 -28.047 -20.969 1 82.56 296 ARG A N 1
ATOM 2351 C CA . ARG A 1 296 ? 19.891 -29.5 -21.016 1 82.56 296 ARG A CA 1
ATOM 2352 C C . ARG A 1 296 ? 19.094 -30.156 -19.891 1 82.56 296 ARG A C 1
ATOM 2354 O O . ARG A 1 296 ? 19.547 -31.156 -19.312 1 82.56 296 ARG A O 1
ATOM 2361 N N . PHE A 1 297 ? 18.078 -29.547 -19.344 1 87.12 297 PHE A N 1
ATOM 2362 C CA . PHE A 1 297 ? 17.219 -30.109 -18.297 1 87.12 297 PHE A CA 1
ATOM 2363 C C . PHE A 1 297 ? 16.75 -31.516 -18.688 1 87.12 297 PHE A C 1
ATOM 2365 O O . PHE A 1 297 ? 16.859 -32.438 -17.906 1 87.12 297 PHE A O 1
ATOM 2372 N N . PRO A 1 298 ? 16.406 -31.734 -19.906 1 84.81 298 PRO A N 1
ATOM 2373 C CA . PRO A 1 298 ? 15.938 -33.062 -20.297 1 84.81 298 PRO A CA 1
ATOM 2374 C C . PRO A 1 298 ? 17.047 -34.125 -20.234 1 84.81 298 PRO A C 1
ATOM 2376 O O . PRO A 1 298 ? 16.766 -35.281 -20.031 1 84.81 298 PRO A O 1
ATOM 2379 N N . ASP A 1 299 ? 18.297 -33.625 -20.281 1 87.75 299 ASP A N 1
ATOM 2380 C CA . ASP A 1 299 ? 19.438 -34.562 -20.344 1 87.75 299 ASP A CA 1
ATOM 2381 C C . ASP A 1 299 ? 20.062 -34.75 -18.953 1 87.75 299 ASP A C 1
ATOM 2383 O O . ASP A 1 299 ? 20.922 -35.594 -18.781 1 87.75 299 ASP A O 1
ATOM 2387 N N . THR A 1 300 ? 19.625 -34.031 -18.062 1 91.12 300 THR A N 1
ATOM 2388 C CA . THR A 1 300 ? 20.219 -34.094 -16.719 1 91.12 300 THR A CA 1
ATOM 2389 C C . THR A 1 300 ? 19.562 -35.188 -15.898 1 91.12 300 THR A C 1
ATOM 2391 O O . THR A 1 300 ? 18.359 -35.406 -15.961 1 91.12 300 THR A O 1
ATOM 2394 N N . SER A 1 301 ? 20.344 -35.906 -15.203 1 91.88 301 SER A N 1
ATOM 2395 C CA . SER A 1 301 ? 19.844 -37 -14.383 1 91.88 301 SER A CA 1
ATOM 2396 C C . SER A 1 301 ? 19.016 -36.5 -13.219 1 91.88 301 SER A C 1
ATOM 2398 O O . SER A 1 301 ? 19.234 -35.375 -12.727 1 91.88 301 SER A O 1
ATOM 2400 N N . PRO A 1 302 ? 18.094 -37.25 -12.797 1 90.69 302 PRO A N 1
ATOM 2401 C CA . PRO A 1 302 ? 17.266 -36.844 -11.648 1 90.69 302 PRO A CA 1
ATOM 2402 C C . PRO A 1 302 ? 18.094 -36.531 -10.414 1 90.69 302 PRO A C 1
ATOM 2404 O O . PRO A 1 302 ? 17.766 -35.594 -9.68 1 90.69 302 PRO A O 1
ATOM 2407 N N . ALA A 1 303 ? 19.188 -37.25 -10.211 1 91.19 303 ALA A N 1
ATOM 2408 C CA . ALA A 1 303 ? 20.031 -37.031 -9.047 1 91.19 303 ALA A CA 1
ATOM 2409 C C . ALA A 1 303 ? 20.703 -35.656 -9.117 1 91.19 303 ALA A C 1
ATOM 2411 O O . ALA A 1 303 ? 20.781 -34.938 -8.109 1 91.19 303 ALA A O 1
ATOM 2412 N N . ASP A 1 304 ? 21.062 -35.344 -10.305 1 91.5 304 ASP A N 1
ATOM 2413 C CA . ASP A 1 304 ? 21.703 -34.062 -10.484 1 91.5 304 ASP A CA 1
ATOM 2414 C C . ASP A 1 304 ? 20.703 -32.906 -10.352 1 91.5 304 ASP A C 1
ATOM 2416 O O . ASP A 1 304 ? 21.047 -31.828 -9.867 1 91.5 304 ASP A O 1
ATOM 2420 N N . LEU A 1 305 ? 19.547 -33.156 -10.82 1 92.19 305 LEU A N 1
ATOM 2421 C CA . LEU A 1 305 ? 18.484 -32.156 -10.695 1 92.19 305 LEU A CA 1
ATOM 2422 C C . LEU A 1 305 ? 18.156 -31.906 -9.227 1 92.19 305 LEU A C 1
ATOM 2424 O O . LEU A 1 305 ? 18.016 -30.75 -8.812 1 92.19 305 LEU A O 1
ATOM 2428 N N . MET A 1 306 ? 18.188 -32.938 -8.445 1 89.69 306 MET A N 1
ATOM 2429 C CA . MET A 1 306 ? 17.859 -32.812 -7.027 1 89.69 306 MET A CA 1
ATOM 2430 C C . MET A 1 306 ? 19 -32.125 -6.273 1 89.69 306 MET A C 1
ATOM 2432 O O . MET A 1 306 ? 18.75 -31.391 -5.305 1 89.69 306 MET A O 1
ATOM 2436 N N . ALA A 1 307 ? 20.172 -32.281 -6.789 1 89.75 307 ALA A N 1
ATOM 2437 C CA . ALA A 1 307 ? 21.344 -31.734 -6.117 1 89.75 307 ALA A CA 1
ATOM 2438 C C . ALA A 1 307 ? 21.422 -30.219 -6.312 1 89.75 307 ALA A C 1
ATOM 2440 O O . ALA A 1 307 ? 22.031 -29.516 -5.5 1 89.75 307 ALA A O 1
ATOM 2441 N N . LYS A 1 308 ? 20.766 -29.766 -7.371 1 91.25 308 LYS A N 1
ATOM 2442 C CA . LYS A 1 308 ? 20.859 -28.344 -7.676 1 91.25 308 LYS A CA 1
ATOM 2443 C C . LYS A 1 308 ? 19.469 -27.703 -7.766 1 91.25 308 LYS A C 1
ATOM 2445 O O . LYS A 1 308 ? 19.172 -27 -8.719 1 91.25 308 LYS A O 1
ATOM 2450 N N . ARG A 1 309 ? 18.688 -28 -6.809 1 91.19 309 ARG A N 1
ATOM 2451 C CA . ARG A 1 309 ? 17.312 -27.5 -6.805 1 91.19 309 ARG A CA 1
ATOM 2452 C C . ARG A 1 309 ? 17.297 -25.984 -6.711 1 91.19 309 ARG A C 1
ATOM 2454 O O . ARG A 1 309 ? 16.359 -25.344 -7.195 1 91.19 309 ARG A O 1
ATOM 2461 N N . GLU A 1 310 ? 18.328 -25.406 -6.117 1 89.12 310 GLU A N 1
ATOM 2462 C CA . GLU A 1 310 ? 18.391 -23.953 -5.984 1 89.12 310 GLU A CA 1
ATOM 2463 C C . GLU A 1 310 ? 18.516 -23.281 -7.348 1 89.12 310 GLU A C 1
ATOM 2465 O O . GLU A 1 310 ? 18.141 -22.125 -7.508 1 89.12 310 GLU A O 1
ATOM 2470 N N . TYR A 1 311 ? 18.984 -24.047 -8.219 1 91.44 311 TYR A N 1
ATOM 2471 C CA . TYR A 1 311 ? 19.094 -23.531 -9.578 1 91.44 311 TYR A CA 1
ATOM 2472 C C . TYR A 1 311 ? 17.859 -23.891 -10.391 1 91.44 311 TYR A C 1
ATOM 2474 O O . TYR A 1 311 ? 17.297 -23.047 -11.102 1 91.44 311 TYR A O 1
ATOM 2482 N N . TRP A 1 312 ? 17.422 -25.094 -10.312 1 93 312 TRP A N 1
ATOM 2483 C CA . TRP A 1 312 ? 16.391 -25.594 -11.195 1 93 312 TRP A CA 1
ATOM 2484 C C . TRP A 1 312 ? 15.016 -25.078 -10.789 1 93 312 TRP A C 1
ATOM 2486 O O . TRP A 1 312 ? 14.117 -24.938 -11.625 1 93 312 TRP A O 1
ATOM 2496 N N . GLY A 1 313 ? 14.828 -24.828 -9.477 1 92.38 313 GLY A N 1
ATOM 2497 C CA . GLY A 1 313 ? 13.578 -24.219 -9.047 1 92.38 313 GLY A CA 1
ATOM 2498 C C . GLY A 1 313 ? 13.258 -22.922 -9.781 1 92.38 313 GLY A C 1
ATOM 2499 O O . GLY A 1 313 ? 12.266 -22.859 -10.516 1 92.38 313 GLY A O 1
ATOM 2500 N N . PRO A 1 314 ? 14.141 -21.938 -9.656 1 93.06 314 PRO A N 1
ATOM 2501 C CA . PRO A 1 314 ? 13.93 -20.672 -10.383 1 93.06 314 PRO A CA 1
ATOM 2502 C C . PRO A 1 314 ? 13.891 -20.875 -11.898 1 93.06 314 PRO A C 1
ATOM 2504 O O . PRO A 1 314 ? 13.172 -20.156 -12.594 1 93.06 314 PRO A O 1
ATOM 2507 N N . TRP A 1 315 ? 14.625 -21.797 -12.375 1 94.25 315 TRP A N 1
ATOM 2508 C CA . TRP A 1 315 ? 14.625 -22.062 -13.812 1 94.25 315 TRP A CA 1
ATOM 2509 C C . TRP A 1 315 ? 13.25 -22.531 -14.273 1 94.25 315 TRP A C 1
ATOM 2511 O O . TRP A 1 315 ? 12.742 -22.062 -15.297 1 94.25 315 TRP A O 1
ATOM 2521 N N . LEU A 1 316 ? 12.719 -23.453 -13.57 1 94.5 316 LEU A N 1
ATOM 2522 C CA . LEU A 1 316 ? 11.391 -23.953 -13.914 1 94.5 316 LEU A CA 1
ATOM 2523 C C . LEU A 1 316 ? 10.344 -22.859 -13.797 1 94.5 316 LEU A C 1
ATOM 2525 O O . LEU A 1 316 ? 9.422 -22.781 -14.609 1 94.5 316 LEU A O 1
ATOM 2529 N N . PHE A 1 317 ? 10.461 -22.047 -12.758 1 95.38 317 PHE A N 1
ATOM 2530 C CA . PHE A 1 317 ? 9.57 -20.891 -12.672 1 95.38 317 PHE A CA 1
ATOM 2531 C C . PHE A 1 317 ? 9.664 -20.047 -13.93 1 95.38 317 PHE A C 1
ATOM 2533 O O . PHE A 1 317 ? 8.641 -19.656 -14.5 1 95.38 317 PHE A O 1
ATOM 2540 N N . PHE A 1 318 ? 10.82 -19.797 -14.32 1 93.5 318 PHE A N 1
ATOM 2541 C CA . PHE A 1 318 ? 11.062 -18.969 -15.5 1 93.5 318 PHE A CA 1
ATOM 2542 C C . PHE A 1 318 ? 10.406 -19.562 -16.734 1 93.5 318 PHE A C 1
ATOM 2544 O O . PHE A 1 318 ? 9.711 -18.875 -17.484 1 93.5 318 PHE A O 1
ATOM 2551 N N . GLN A 1 319 ? 10.523 -20.859 -16.891 1 93.62 319 GLN A N 1
ATOM 2552 C CA . GLN A 1 319 ? 9.977 -21.516 -18.078 1 93.62 319 GLN A CA 1
ATOM 2553 C C . GLN A 1 319 ? 8.453 -21.5 -18.062 1 93.62 319 GLN A C 1
ATOM 2555 O O . GLN A 1 319 ? 7.816 -21.125 -19.047 1 93.62 319 GLN A O 1
ATOM 2560 N N . LEU A 1 320 ? 7.914 -21.906 -17 1 95.75 320 LEU A N 1
ATOM 2561 C CA . LEU A 1 320 ? 6.469 -22.062 -16.953 1 95.75 320 LEU A CA 1
ATOM 2562 C C . LEU A 1 320 ? 5.766 -20.703 -16.969 1 95.75 320 LEU A C 1
ATOM 2564 O O . LEU A 1 320 ? 4.789 -20.516 -17.703 1 95.75 320 LEU A O 1
ATOM 2568 N N . ALA A 1 321 ? 6.285 -19.781 -16.203 1 95.69 321 ALA A N 1
ATOM 2569 C CA . ALA A 1 321 ? 5.676 -18.453 -16.203 1 95.69 321 ALA A CA 1
ATOM 2570 C C . ALA A 1 321 ? 5.805 -17.781 -17.562 1 95.69 321 ALA A C 1
ATOM 2572 O O . ALA A 1 321 ? 4.879 -17.109 -18.016 1 95.69 321 ALA A O 1
ATOM 2573 N N . TRP A 1 322 ? 6.922 -17.984 -18.188 1 94.56 322 TRP A N 1
ATOM 2574 C CA . TRP A 1 322 ? 7.145 -17.406 -19.516 1 94.56 322 TRP A CA 1
ATOM 2575 C C . TRP A 1 322 ? 6.062 -17.859 -20.484 1 94.56 322 TRP A C 1
ATOM 2577 O O . TRP A 1 322 ? 5.562 -17.062 -21.281 1 94.56 322 TRP A O 1
ATOM 2587 N N . HIS A 1 323 ? 5.711 -19.047 -20.375 1 95.5 323 HIS A N 1
ATOM 2588 C CA . HIS A 1 323 ? 4.734 -19.594 -21.312 1 95.5 323 HIS A CA 1
ATOM 2589 C C . HIS A 1 323 ? 3.309 -19.312 -20.828 1 95.5 323 HIS A C 1
ATOM 2591 O O . HIS A 1 323 ? 2.387 -19.234 -21.641 1 95.5 323 HIS A O 1
ATOM 2597 N N . ALA A 1 324 ? 3.115 -19.172 -19.578 1 96.81 324 ALA A N 1
ATOM 2598 C CA . ALA A 1 324 ? 1.771 -18.938 -19.062 1 96.81 324 ALA A CA 1
ATOM 2599 C C . ALA A 1 324 ? 1.286 -17.531 -19.375 1 96.81 324 ALA A C 1
ATOM 2601 O O . ALA A 1 324 ? 0.087 -17.312 -19.547 1 96.81 324 ALA A O 1
ATOM 2602 N N . ILE A 1 325 ? 2.15 -16.578 -19.484 1 96.81 325 ILE A N 1
ATOM 2603 C CA . ILE A 1 325 ? 1.796 -15.18 -19.672 1 96.81 325 ILE A CA 1
ATOM 2604 C C . ILE A 1 325 ? 1.049 -15.008 -21 1 96.81 325 ILE A C 1
ATOM 2606 O O . ILE A 1 325 ? -0.058 -14.461 -21.016 1 96.81 325 ILE A O 1
ATOM 2610 N N . PRO A 1 326 ? 1.55 -15.516 -22.094 1 96.62 326 PRO A N 1
ATOM 2611 C CA . PRO A 1 326 ? 0.773 -15.406 -23.344 1 96.62 326 PRO A CA 1
ATOM 2612 C C . PRO A 1 326 ? -0.56 -16.156 -23.266 1 96.62 326 PRO A C 1
ATOM 2614 O O . PRO A 1 326 ? -1.533 -15.742 -23.906 1 96.62 326 PRO A O 1
ATOM 2617 N N . CYS A 1 327 ? -0.598 -17.188 -22.516 1 96.38 327 CYS A N 1
ATOM 2618 C CA . CYS A 1 327 ? -1.858 -17.906 -22.344 1 96.38 327 CYS A CA 1
ATOM 2619 C C . CYS A 1 327 ? -2.896 -17.016 -21.656 1 96.38 327 CYS A C 1
ATOM 2621 O O . CYS A 1 327 ? -4.074 -17.031 -22.016 1 96.38 327 CYS A O 1
ATOM 2623 N N . ILE A 1 328 ? -2.463 -16.219 -20.734 1 95.56 328 ILE A N 1
ATOM 2624 C CA . ILE A 1 328 ? -3.359 -15.297 -20.047 1 95.56 328 ILE A CA 1
ATOM 2625 C C . ILE A 1 328 ? -3.811 -14.195 -21 1 95.56 328 ILE A C 1
ATOM 2627 O O . ILE A 1 328 ? -5.004 -13.898 -21.094 1 95.56 328 ILE A O 1
ATOM 2631 N N . LEU A 1 329 ? -2.883 -13.656 -21.703 1 95.19 329 LEU A N 1
ATOM 2632 C CA . LEU A 1 329 ? -3.164 -12.523 -22.578 1 95.19 329 LEU A CA 1
ATOM 2633 C C . LEU A 1 329 ? -4.129 -12.93 -23.688 1 95.19 329 LEU A C 1
ATOM 2635 O O . LEU A 1 329 ? -4.938 -12.109 -24.141 1 95.19 329 LEU A O 1
ATOM 2639 N N . ASN A 1 330 ? -4.031 -14.164 -24.031 1 94.19 330 ASN A N 1
ATOM 2640 C CA . ASN A 1 330 ? -4.84 -14.633 -25.156 1 94.19 330 ASN A CA 1
ATOM 2641 C C . ASN A 1 330 ? -5.953 -15.57 -24.688 1 94.19 330 ASN A C 1
ATOM 2643 O O . ASN A 1 330 ? -6.531 -16.297 -25.5 1 94.19 330 ASN A O 1
ATOM 2647 N N . HIS A 1 331 ? -6.199 -15.539 -23.453 1 92.81 331 HIS A N 1
ATOM 2648 C CA . HIS A 1 331 ? -7.246 -16.406 -22.922 1 92.81 331 HIS A CA 1
ATOM 2649 C C . HIS A 1 331 ? -8.609 -16.047 -23.516 1 92.81 331 HIS A C 1
ATOM 2651 O O . HIS A 1 331 ? -9.008 -14.875 -23.484 1 92.81 331 HIS A O 1
ATOM 2657 N N . PRO A 1 332 ? -9.312 -17 -23.938 1 88.12 332 PRO A N 1
ATOM 2658 C CA . PRO A 1 332 ? -10.555 -16.688 -24.656 1 88.12 332 PRO A CA 1
ATOM 2659 C C . PRO A 1 332 ? -11.547 -15.914 -23.781 1 88.12 332 PRO A C 1
ATOM 2661 O O . PRO A 1 332 ? -12.211 -14.992 -24.281 1 88.12 332 PRO A O 1
ATOM 2664 N N . LEU A 1 333 ? -11.672 -16.266 -22.594 1 85.5 333 LEU A N 1
ATOM 2665 C CA . LEU A 1 333 ? -12.594 -15.555 -21.719 1 85.5 333 LEU A CA 1
ATOM 2666 C C . LEU A 1 333 ? -12.18 -14.094 -21.578 1 85.5 333 LEU A C 1
ATOM 2668 O O . LEU A 1 333 ? -13.008 -13.188 -21.688 1 85.5 333 LEU A O 1
ATOM 2672 N N . LEU A 1 334 ? -10.945 -13.875 -21.312 1 88.69 334 LEU A N 1
ATOM 2673 C CA . LEU A 1 334 ? -10.453 -12.523 -21.062 1 88.69 334 LEU A CA 1
ATOM 2674 C C . LEU A 1 334 ? -10.57 -11.664 -22.312 1 88.69 334 LEU A C 1
ATOM 2676 O O . LEU A 1 334 ? -10.93 -10.484 -22.234 1 88.69 334 LEU A O 1
ATOM 2680 N N . LEU A 1 335 ? -10.273 -12.258 -23.406 1 88.75 335 LEU A N 1
ATOM 2681 C CA . LEU A 1 335 ? -10.43 -11.531 -24.672 1 88.75 335 LEU A CA 1
ATOM 2682 C C . LEU A 1 335 ? -11.891 -11.188 -24.922 1 88.75 335 LEU A C 1
ATOM 2684 O O . LEU A 1 335 ? -12.203 -10.086 -25.375 1 88.75 335 LEU A O 1
ATOM 2688 N N . SER A 1 336 ? -12.742 -12.102 -24.625 1 84.5 336 SER A N 1
ATOM 2689 C CA . SER A 1 336 ? -14.164 -11.859 -24.812 1 84.5 336 SER A CA 1
ATOM 2690 C C . SER A 1 336 ? -14.648 -10.688 -23.969 1 84.5 336 SER A C 1
ATOM 2692 O O . SER A 1 336 ? -15.453 -9.875 -24.422 1 84.5 336 SER A O 1
ATOM 2694 N N . ILE A 1 337 ? -14.164 -10.664 -22.828 1 81.31 337 ILE A N 1
ATOM 2695 C CA . ILE A 1 337 ? -14.539 -9.586 -21.906 1 81.31 337 ILE A CA 1
ATOM 2696 C C . ILE A 1 337 ? -14.016 -8.258 -22.438 1 81.31 337 ILE A C 1
ATOM 2698 O O . ILE A 1 337 ? -14.734 -7.25 -22.422 1 81.31 337 ILE A O 1
ATOM 2702 N N . ARG A 1 338 ? -12.891 -8.195 -22.953 1 84.12 338 ARG A N 1
ATOM 2703 C CA . ARG A 1 338 ? -12.266 -6.957 -23.406 1 84.12 338 ARG A CA 1
ATOM 2704 C C . ARG A 1 338 ? -12.875 -6.477 -24.719 1 84.12 338 ARG A C 1
ATOM 2706 O O . ARG A 1 338 ? -12.859 -5.281 -25.016 1 84.12 338 ARG A O 1
ATOM 2713 N N . LEU A 1 339 ? -13.414 -7.363 -25.406 1 84.88 339 LEU A N 1
ATOM 2714 C CA . LEU A 1 339 ? -13.977 -7.023 -26.703 1 84.88 339 LEU A CA 1
ATOM 2715 C C . LEU A 1 339 ? -15.5 -6.953 -26.641 1 84.88 339 LEU A C 1
ATOM 2717 O O . LEU A 1 339 ? -16.172 -6.895 -27.672 1 84.88 339 LEU A O 1
ATOM 2721 N N . LYS A 1 340 ? -15.938 -6.926 -25.469 1 78.75 340 LYS A N 1
ATOM 2722 C CA . LYS A 1 340 ? -17.391 -6.914 -25.266 1 78.75 340 LYS A CA 1
ATOM 2723 C C . LYS A 1 340 ? -18.031 -5.719 -25.969 1 78.75 340 LYS A C 1
ATOM 2725 O O . LYS A 1 340 ? -19.094 -5.848 -26.578 1 78.75 340 LYS A O 1
ATOM 2730 N N . ASN A 1 341 ? -17.344 -4.629 -25.891 1 77.5 341 ASN A N 1
ATOM 2731 C CA . ASN A 1 341 ? -17.922 -3.408 -26.438 1 77.5 341 ASN A CA 1
ATOM 2732 C C . ASN A 1 341 ? -17.375 -3.105 -27.828 1 77.5 341 ASN A C 1
ATOM 2734 O O . ASN A 1 341 ? -17.672 -2.049 -28.406 1 77.5 341 ASN A O 1
ATOM 2738 N N . PHE A 1 342 ? -16.656 -3.969 -28.266 1 82.88 342 PHE A N 1
ATOM 2739 C CA . PHE A 1 342 ? -16.109 -3.777 -29.609 1 82.88 342 PHE A CA 1
ATOM 2740 C C . PHE A 1 342 ? -17.172 -4.051 -30.672 1 82.88 342 PHE A C 1
ATOM 2742 O O . PHE A 1 342 ? -17.844 -5.078 -30.625 1 82.88 342 PHE A O 1
ATOM 2749 N N . ARG A 1 343 ? -17.391 -3.102 -31.531 1 80.38 343 ARG A N 1
ATOM 2750 C CA . ARG A 1 343 ? -18.531 -3.16 -32.438 1 80.38 343 ARG A CA 1
ATOM 2751 C C . ARG A 1 343 ? -18.094 -3.42 -33.875 1 80.38 343 ARG A C 1
ATOM 2753 O O . ARG A 1 343 ? -18.922 -3.545 -34.781 1 80.38 343 ARG A O 1
ATOM 2760 N N . HIS A 1 344 ? -16.844 -3.592 -34.125 1 82.06 344 HIS A N 1
ATOM 2761 C CA . HIS A 1 344 ? -16.344 -3.82 -35.5 1 82.06 344 HIS A CA 1
ATOM 2762 C C . HIS A 1 344 ? -15.914 -5.273 -35.688 1 82.06 344 HIS A C 1
ATOM 2764 O O . HIS A 1 344 ? -15.969 -6.07 -34.75 1 82.06 344 HIS A O 1
ATOM 2770 N N . THR A 1 345 ? -15.609 -5.57 -36.875 1 81.12 345 THR A N 1
ATOM 2771 C CA . THR A 1 345 ? -15.125 -6.914 -37.156 1 81.12 345 THR A CA 1
ATOM 2772 C C . THR A 1 345 ? -13.695 -7.094 -36.656 1 81.12 345 THR A C 1
ATOM 2774 O O . THR A 1 345 ? -12.82 -6.273 -36.969 1 81.12 345 THR A O 1
ATOM 2777 N N . MET A 1 346 ? -13.562 -8.148 -35.969 1 86.88 346 MET A N 1
ATOM 2778 C CA . MET A 1 346 ? -12.234 -8.453 -35.469 1 86.88 346 MET A CA 1
ATOM 2779 C C . MET A 1 346 ? -11.281 -8.805 -36.594 1 86.88 346 MET A C 1
ATOM 2781 O O . MET A 1 346 ? -11.648 -9.523 -37.531 1 86.88 346 MET A O 1
ATOM 2785 N N . PRO A 1 347 ? -10.086 -8.227 -36.531 1 86.19 347 PRO A N 1
ATOM 2786 C CA . PRO A 1 347 ? -9.117 -8.609 -37.562 1 86.19 347 PRO A CA 1
ATOM 2787 C C . PRO A 1 347 ? -8.82 -10.109 -37.562 1 86.19 347 PRO A C 1
ATOM 2789 O O . PRO A 1 347 ? -8.562 -10.695 -36.531 1 86.19 347 PRO A O 1
ATOM 2792 N N . GLN A 1 348 ? -8.742 -10.688 -38.719 1 82.88 348 GLN A N 1
ATOM 2793 C CA . GLN A 1 348 ? -8.469 -12.109 -38.844 1 82.88 348 GLN A CA 1
ATOM 2794 C C . GLN A 1 348 ? -7.043 -12.445 -38.438 1 82.88 348 GLN A C 1
ATOM 2796 O O . GLN A 1 348 ? -6.789 -13.523 -37.875 1 82.88 348 GLN A O 1
ATOM 2801 N N . SER A 1 349 ? -6.238 -11.602 -38.75 1 84.62 349 SER A N 1
ATOM 2802 C CA . SER A 1 349 ? -4.848 -11.805 -38.375 1 84.62 349 SER A CA 1
ATOM 2803 C C . SER A 1 349 ? -4.711 -11.922 -36.844 1 84.62 349 SER A C 1
ATOM 2805 O O . SER A 1 349 ? -3.93 -12.734 -36.344 1 84.62 349 SER A O 1
ATOM 2807 N N . PHE A 1 350 ? -5.508 -11.172 -36.125 1 88.94 350 PHE A N 1
ATOM 2808 C CA . PHE A 1 350 ? -5.469 -11.227 -34.656 1 88.94 350 PHE A CA 1
ATOM 2809 C C . PHE A 1 350 ? -6.004 -12.555 -34.156 1 88.94 350 PHE A C 1
ATOM 2811 O O . PHE A 1 350 ? -5.414 -13.172 -33.25 1 88.94 350 PHE A O 1
ATOM 2818 N N . LEU A 1 351 ? -7.066 -12.953 -34.719 1 85.75 351 LEU A N 1
ATOM 2819 C CA . LEU A 1 351 ? -7.68 -14.219 -34.312 1 85.75 351 LEU A CA 1
ATOM 2820 C C . LEU A 1 351 ? -6.711 -15.375 -34.5 1 85.75 351 LEU A C 1
ATOM 2822 O O . LEU A 1 351 ? -6.543 -16.219 -33.625 1 85.75 351 LEU A O 1
ATOM 2826 N N . ARG A 1 352 ? -6.051 -15.406 -35.562 1 84.31 352 ARG A N 1
ATOM 2827 C CA . ARG A 1 352 ? -5.102 -16.469 -35.875 1 84.31 352 ARG A CA 1
ATOM 2828 C C . ARG A 1 352 ? -3.898 -16.422 -34.969 1 84.31 352 ARG A C 1
ATOM 2830 O O . ARG A 1 352 ? -3.461 -17.453 -34.438 1 84.31 352 ARG A O 1
ATOM 2837 N N . ASN A 1 353 ? -3.457 -15.305 -34.781 1 87.31 353 ASN A N 1
ATOM 2838 C CA . ASN A 1 353 ? -2.295 -15.141 -33.906 1 87.31 353 ASN A CA 1
ATOM 2839 C C . ASN A 1 353 ? -2.611 -15.523 -32.469 1 87.31 353 ASN A C 1
ATOM 2841 O O . ASN A 1 353 ? -1.812 -16.203 -31.812 1 87.31 353 ASN A O 1
ATOM 2845 N N . SER A 1 354 ? -3.764 -15.055 -32.031 1 90.25 354 SER A N 1
ATOM 2846 C CA . SER A 1 354 ? -4.176 -15.367 -30.656 1 90.25 354 SER A CA 1
ATOM 2847 C C . SER A 1 354 ? -4.312 -16.875 -30.453 1 90.25 354 SER A C 1
ATOM 2849 O O . SER A 1 354 ? -3.801 -17.422 -29.469 1 90.25 354 SER A O 1
ATOM 2851 N N . PHE A 1 355 ? -4.902 -17.516 -31.328 1 87.38 355 PHE A N 1
ATOM 2852 C CA . PHE A 1 355 ? -5.055 -18.969 -31.234 1 87.38 355 PHE A CA 1
ATOM 2853 C C . PHE A 1 355 ? -3.705 -19.656 -31.344 1 87.38 355 PHE A C 1
ATOM 2855 O O . PHE A 1 355 ? -3.443 -20.641 -30.641 1 87.38 355 PHE A O 1
ATOM 2862 N N . GLY A 1 356 ? -2.879 -19.172 -32.25 1 88.12 356 GLY A N 1
ATOM 2863 C CA . GLY A 1 356 ? -1.533 -19.703 -32.375 1 88.12 356 GLY A CA 1
ATOM 2864 C C . GLY A 1 356 ? -0.726 -19.594 -31.078 1 88.12 356 GLY A C 1
ATOM 2865 O O . GLY A 1 356 ? -0.025 -20.547 -30.703 1 88.12 356 GLY A O 1
ATOM 2866 N N . GLN A 1 357 ? -0.899 -18.516 -30.469 1 91.5 357 GLN A N 1
ATOM 2867 C CA . GLN A 1 357 ? -0.176 -18.297 -29.234 1 91.5 357 GLN A CA 1
ATOM 2868 C C . GLN A 1 357 ? -0.661 -19.234 -28.125 1 91.5 357 GLN A C 1
ATOM 2870 O O . GLN A 1 357 ? 0.147 -19.828 -27.406 1 91.5 357 GLN A O 1
ATOM 2875 N N . ILE A 1 358 ? -1.955 -19.391 -27.984 1 92.5 358 ILE A N 1
ATOM 2876 C CA . ILE A 1 358 ? -2.51 -20.25 -26.938 1 92.5 358 ILE A CA 1
ATOM 2877 C C . ILE A 1 358 ? -2.074 -21.703 -27.188 1 92.5 358 ILE A C 1
ATOM 2879 O O . ILE A 1 358 ? -1.657 -22.391 -26.266 1 92.5 358 ILE A O 1
ATOM 2883 N N . THR A 1 359 ? -2.09 -22.109 -28.375 1 88.88 359 THR A N 1
ATOM 2884 C CA . THR A 1 359 ? -1.742 -23.484 -28.719 1 88.88 359 THR A CA 1
ATOM 2885 C C . THR A 1 359 ? -0.259 -23.75 -28.469 1 88.88 359 THR A C 1
ATOM 2887 O O . THR A 1 359 ? 0.109 -24.766 -27.891 1 88.88 359 THR A O 1
ATOM 2890 N N . LEU A 1 360 ? 0.495 -22.844 -28.875 1 90.69 360 LEU A N 1
ATOM 2891 C CA . LEU A 1 360 ? 1.939 -22.984 -28.719 1 90.69 360 LEU A CA 1
ATOM 2892 C C . LEU A 1 360 ? 2.328 -23.062 -27.25 1 90.69 360 LEU A C 1
ATOM 2894 O O . LEU A 1 360 ? 3.01 -23.984 -26.828 1 90.69 360 LEU A O 1
ATOM 2898 N N . HIS A 1 361 ? 1.877 -22.203 -26.578 1 94.31 361 HIS A N 1
ATOM 2899 C CA . HIS A 1 361 ? 2.354 -22.047 -25.219 1 94.31 361 HIS A CA 1
ATOM 2900 C C . HIS A 1 361 ? 1.695 -23.062 -24.281 1 94.31 361 HIS A C 1
ATOM 2902 O O . HIS A 1 361 ? 2.316 -23.516 -23.328 1 94.31 361 HIS A O 1
ATOM 2908 N N . THR A 1 362 ? 0.427 -23.406 -24.484 1 95.81 362 THR A N 1
ATOM 2909 C CA . THR A 1 362 ? -0.152 -24.5 -23.719 1 95.81 362 THR A CA 1
ATOM 2910 C C . THR A 1 362 ? 0.588 -25.812 -23.984 1 95.81 362 THR A C 1
ATOM 2912 O O . THR A 1 362 ? 0.797 -26.609 -23.078 1 95.81 362 THR A O 1
ATOM 2915 N N . GLY A 1 363 ? 0.978 -25.938 -25.203 1 93.44 363 GLY A N 1
ATOM 2916 C CA . GLY A 1 363 ? 1.759 -27.125 -25.547 1 93.44 363 GLY A CA 1
ATOM 2917 C C . GLY A 1 363 ? 3.068 -27.219 -24.797 1 93.44 363 GLY A C 1
ATOM 2918 O O . GLY A 1 363 ? 3.438 -28.281 -24.312 1 93.44 363 GLY A O 1
ATOM 2919 N N . TRP A 1 364 ? 3.701 -26.141 -24.688 1 92.69 364 TRP A N 1
ATOM 2920 C CA . TRP A 1 364 ? 4.973 -26.109 -23.969 1 92.69 364 TRP A CA 1
ATOM 2921 C C . TRP A 1 364 ? 4.773 -26.422 -22.5 1 92.69 364 TRP A C 1
ATOM 2923 O O . TRP A 1 364 ? 5.566 -27.156 -21.891 1 92.69 364 TRP A O 1
ATOM 2933 N N . ILE A 1 365 ? 3.809 -25.859 -21.875 1 95.94 365 ILE A N 1
ATOM 2934 C CA . ILE A 1 365 ? 3.555 -26.109 -20.469 1 95.94 365 ILE A CA 1
ATOM 2935 C C . ILE A 1 365 ? 3.258 -27.594 -20.266 1 95.94 365 ILE A C 1
ATOM 2937 O O . ILE A 1 365 ? 3.766 -28.219 -19.328 1 95.94 365 ILE A O 1
ATOM 2941 N N . LEU A 1 366 ? 2.479 -28.203 -21.172 1 95.44 366 LEU A N 1
ATOM 2942 C CA . LEU A 1 366 ? 2.191 -29.625 -21.078 1 95.44 366 LEU A CA 1
ATOM 2943 C C . LEU A 1 366 ? 3.465 -30.453 -21.25 1 95.44 366 LEU A C 1
ATOM 2945 O O . LEU A 1 366 ? 3.639 -31.484 -20.578 1 95.44 366 LEU A O 1
ATOM 2949 N N . TYR A 1 367 ? 4.293 -30 -22.109 1 93.31 367 TYR A N 1
ATOM 2950 C CA . TYR A 1 367 ? 5.582 -30.656 -22.297 1 93.31 367 TYR A CA 1
ATOM 2951 C C . TYR A 1 367 ? 6.371 -30.688 -20.984 1 93.31 367 TYR A C 1
ATOM 2953 O O . TYR A 1 367 ? 6.93 -31.719 -20.609 1 93.31 367 TYR A O 1
ATOM 2961 N N . PHE A 1 368 ? 6.43 -29.625 -20.328 1 93.75 368 PHE A N 1
ATOM 2962 C CA . PHE A 1 368 ? 7.16 -29.547 -19.078 1 93.75 368 PHE A CA 1
ATOM 2963 C C . PHE A 1 368 ? 6.508 -30.438 -18.016 1 93.75 368 PHE A C 1
ATOM 2965 O O . PHE A 1 368 ? 7.203 -31.078 -17.219 1 93.75 368 PHE A O 1
ATOM 2972 N N . VAL A 1 369 ? 5.203 -30.406 -18.016 1 94.62 369 VAL A N 1
ATOM 2973 C CA . VAL A 1 369 ? 4.488 -31.25 -17.062 1 94.62 369 VAL A CA 1
ATOM 2974 C C . VAL A 1 369 ? 4.867 -32.719 -17.266 1 94.62 369 VAL A C 1
ATOM 2976 O O . VAL A 1 369 ? 5.172 -33.438 -16.312 1 94.62 369 VAL A O 1
ATOM 2979 N N . ASP A 1 370 ? 4.949 -33.094 -18.484 1 92.88 370 ASP A N 1
ATOM 2980 C CA . ASP A 1 370 ? 5.328 -34.469 -18.828 1 92.88 370 ASP A CA 1
ATOM 2981 C C . ASP A 1 370 ? 6.789 -34.75 -18.484 1 92.88 370 ASP A C 1
ATOM 2983 O O . ASP A 1 370 ? 7.121 -35.812 -17.953 1 92.88 370 ASP A O 1
ATOM 2987 N N . LEU A 1 371 ? 7.578 -33.781 -18.828 1 90.88 371 LEU A N 1
ATOM 2988 C CA . LEU A 1 371 ? 9.008 -33.906 -18.562 1 90.88 371 LEU A CA 1
ATOM 2989 C C . LEU A 1 371 ? 9.273 -34.094 -17.062 1 90.88 371 LEU A C 1
ATOM 2991 O O . LEU A 1 371 ? 10.094 -34.906 -16.656 1 90.88 371 LEU A O 1
ATOM 2995 N N . LEU A 1 372 ? 8.609 -33.344 -16.281 1 93.06 372 LEU A N 1
ATOM 2996 C CA . LEU A 1 372 ? 8.781 -33.406 -14.828 1 93.06 372 LEU A CA 1
ATOM 2997 C C . LEU A 1 372 ? 8.328 -34.781 -14.289 1 93.06 372 LEU A C 1
ATOM 2999 O O . LEU A 1 372 ? 8.953 -35.312 -13.383 1 93.06 372 LEU A O 1
ATOM 3003 N N . GLU A 1 373 ? 7.297 -35.281 -14.82 1 89.44 373 GLU A N 1
ATOM 3004 C CA . GLU A 1 373 ? 6.816 -36.594 -14.422 1 89.44 373 GLU A CA 1
ATOM 3005 C C . GLU A 1 373 ? 7.809 -37.688 -14.805 1 89.44 373 GLU A C 1
ATOM 3007 O O . GLU A 1 373 ? 8.109 -38.562 -14.008 1 89.44 373 GLU A O 1
ATOM 3012 N N . THR A 1 374 ? 8.312 -37.531 -15.945 1 89.25 374 THR A N 1
ATOM 3013 C CA . THR A 1 374 ? 9.258 -38.5 -16.453 1 89.25 374 THR A CA 1
ATOM 3014 C C . THR A 1 374 ? 10.547 -38.5 -15.633 1 89.25 374 THR A C 1
ATOM 3016 O O . THR A 1 374 ? 11.125 -39.531 -15.328 1 89.25 374 THR A O 1
ATOM 3019 N N . LYS A 1 375 ? 10.961 -37.281 -15.305 1 91.06 375 LYS A N 1
ATOM 3020 C CA . LYS A 1 375 ? 12.195 -37.125 -14.547 1 91.06 375 LYS A CA 1
ATOM 3021 C C . LYS A 1 375 ? 11.961 -37.344 -13.055 1 91.06 375 LYS A C 1
ATOM 3023 O O . LYS A 1 375 ? 12.906 -37.312 -12.266 1 91.06 375 LYS A O 1
ATOM 3028 N N . GLN A 1 376 ? 10.719 -37.531 -12.68 1 87.62 376 GLN A N 1
ATOM 3029 C CA . GLN A 1 376 ? 10.336 -37.688 -11.281 1 87.62 376 GLN A CA 1
ATOM 3030 C C . GLN A 1 376 ? 10.828 -36.531 -10.43 1 87.62 376 GLN A C 1
ATOM 3032 O O . GLN A 1 376 ? 11.383 -36.719 -9.352 1 87.62 376 GLN A O 1
ATOM 3037 N N . TYR A 1 377 ? 10.852 -35.406 -10.969 1 90.06 377 TYR A N 1
ATOM 3038 C CA . TYR A 1 377 ? 11.203 -34.188 -10.273 1 90.06 377 TYR A CA 1
ATOM 3039 C C . TYR A 1 377 ? 9.969 -33.531 -9.68 1 90.06 377 TYR A C 1
ATOM 3041 O O . TYR A 1 377 ? 9.055 -33.125 -10.414 1 90.06 377 TYR A O 1
ATOM 3049 N N . GLU A 1 378 ? 9.945 -33.406 -8.414 1 85 378 GLU A N 1
ATOM 3050 C CA . GLU A 1 378 ? 8.781 -32.812 -7.766 1 85 378 GLU A CA 1
ATOM 3051 C C . GLU A 1 378 ? 8.938 -31.281 -7.672 1 85 378 GLU A C 1
ATOM 3053 O O . GLU A 1 378 ? 9.883 -30.781 -7.059 1 85 378 GLU A O 1
ATOM 3058 N N . ILE A 1 379 ? 8.055 -30.625 -8.344 1 81.81 379 ILE A N 1
ATOM 3059 C CA . ILE A 1 379 ? 8.023 -29.156 -8.242 1 81.81 379 ILE A CA 1
ATOM 3060 C C . ILE A 1 379 ? 7.242 -28.75 -7 1 81.81 379 ILE A C 1
ATOM 3062 O O . ILE A 1 379 ? 6.172 -29.281 -6.723 1 81.81 379 ILE A O 1
ATOM 3066 N N . LEU A 1 380 ? 7.863 -27.766 -6.34 1 83.31 380 LEU A N 1
ATOM 3067 C CA . LEU A 1 380 ? 7.207 -27.453 -5.074 1 83.31 380 LEU A CA 1
ATOM 3068 C C . LEU A 1 380 ? 6.945 -25.969 -4.949 1 83.31 380 LEU A C 1
ATOM 3070 O O . LEU A 1 380 ? 6.457 -25.5 -3.916 1 83.31 380 LEU A O 1
ATOM 3074 N N . ASP A 1 381 ? 7.199 -25.156 -5.98 1 92.12 381 ASP A N 1
ATOM 3075 C CA . ASP A 1 381 ? 6.789 -23.766 -6.043 1 92.12 381 ASP A CA 1
ATOM 3076 C C . ASP A 1 381 ? 5.289 -23.641 -6.293 1 92.12 381 ASP A C 1
ATOM 3078 O O . ASP A 1 381 ? 4.801 -24.016 -7.363 1 92.12 381 ASP A O 1
ATOM 3082 N N . PRO A 1 382 ? 4.609 -23.109 -5.371 1 91.31 382 PRO A N 1
ATOM 3083 C CA . PRO A 1 382 ? 3.152 -23.078 -5.527 1 91.31 382 PRO A CA 1
ATOM 3084 C C . PRO A 1 382 ? 2.703 -22.172 -6.668 1 91.31 382 PRO A C 1
ATOM 3086 O O . PRO A 1 382 ? 1.596 -22.328 -7.191 1 91.31 382 PRO A O 1
ATOM 3089 N N . THR A 1 383 ? 3.441 -21.25 -7.113 1 90.81 383 THR A N 1
ATOM 3090 C CA . THR A 1 383 ? 3.102 -20.344 -8.211 1 90.81 383 THR A CA 1
ATOM 3091 C C . THR A 1 383 ? 2.92 -21.125 -9.508 1 90.81 383 THR A C 1
ATOM 3093 O O . THR A 1 383 ? 2.125 -20.734 -10.367 1 90.81 383 THR A O 1
ATOM 3096 N N . LEU A 1 384 ? 3.596 -22.188 -9.609 1 94.12 384 LEU A N 1
ATOM 3097 C CA . LEU A 1 384 ? 3.576 -22.953 -10.852 1 94.12 384 LEU A CA 1
ATOM 3098 C C . LEU A 1 384 ? 2.242 -23.672 -11.023 1 94.12 384 LEU A C 1
ATOM 3100 O O . LEU A 1 384 ? 1.836 -23.984 -12.148 1 94.12 384 LEU A O 1
ATOM 3104 N N . SER A 1 385 ? 1.624 -23.938 -9.906 1 94 385 SER A N 1
ATOM 3105 C CA . SER A 1 385 ? 0.294 -24.531 -10 1 94 385 SER A CA 1
ATOM 3106 C C . SER A 1 385 ? -0.681 -23.609 -10.711 1 94 385 SER A C 1
ATOM 3108 O O . SER A 1 385 ? -1.56 -24.062 -11.445 1 94 385 SER A O 1
ATOM 3110 N N . GLN A 1 386 ? -0.513 -22.344 -10.484 1 93.88 386 GLN A N 1
ATOM 3111 C CA . GLN A 1 386 ? -1.386 -21.375 -11.141 1 93.88 386 GLN A CA 1
ATOM 3112 C C . GLN A 1 386 ? -1.171 -21.375 -12.656 1 93.88 386 GLN A C 1
ATOM 3114 O O . GLN A 1 386 ? -2.125 -21.234 -13.422 1 93.88 386 GLN A O 1
ATOM 3119 N N . CYS A 1 387 ? 0.03 -21.5 -13.055 1 95.44 387 CYS A N 1
ATOM 3120 C CA . CYS A 1 387 ? 0.332 -21.578 -14.477 1 95.44 387 CYS A CA 1
ATOM 3121 C C . CYS A 1 387 ? -0.381 -22.766 -15.117 1 95.44 387 CYS A C 1
ATOM 3123 O O . CYS A 1 387 ? -1.028 -22.609 -16.156 1 95.44 387 CYS A O 1
ATOM 3125 N N . VAL A 1 388 ? -0.319 -23.828 -14.453 1 96.56 388 VAL A N 1
ATOM 3126 C CA . VAL A 1 388 ? -0.911 -25.047 -14.984 1 96.56 388 VAL A CA 1
ATOM 3127 C C . VAL A 1 388 ? -2.434 -24.953 -14.922 1 96.56 388 VAL A C 1
ATOM 3129 O O . VAL A 1 388 ? -3.129 -25.438 -15.82 1 96.56 388 VAL A O 1
ATOM 3132 N N . ALA A 1 389 ? -2.941 -24.344 -13.914 1 96.12 389 ALA A N 1
ATOM 3133 C CA . ALA A 1 389 ? -4.387 -24.172 -13.789 1 96.12 389 ALA A CA 1
ATOM 3134 C C . ALA A 1 389 ? -4.945 -23.344 -14.938 1 96.12 389 ALA A C 1
ATOM 3136 O O . ALA A 1 389 ? -6.008 -23.656 -15.484 1 96.12 389 ALA A O 1
ATOM 3137 N N . ILE A 1 390 ? -4.289 -22.344 -15.273 1 95.19 390 ILE A N 1
ATOM 3138 C CA . ILE A 1 390 ? -4.699 -21.5 -16.391 1 95.19 390 ILE A CA 1
ATOM 3139 C C . ILE A 1 390 ? -4.766 -22.328 -17.672 1 95.19 390 ILE A C 1
ATOM 3141 O O . ILE A 1 390 ? -5.75 -22.25 -18.406 1 95.19 390 ILE A O 1
ATOM 3145 N N . VAL A 1 391 ? -3.785 -23.094 -17.875 1 96.06 391 VAL A N 1
ATOM 3146 C CA . VAL A 1 391 ? -3.705 -23.922 -19.078 1 96.06 391 VAL A CA 1
ATOM 3147 C C . VAL A 1 391 ? -4.801 -24.984 -19.047 1 96.06 391 VAL A C 1
ATOM 3149 O O . VAL A 1 391 ? -5.395 -25.312 -20.078 1 96.06 391 VAL A O 1
ATOM 3152 N N . ALA A 1 392 ? -5.07 -25.453 -17.875 1 96.31 392 ALA A N 1
ATOM 3153 C CA . ALA A 1 392 ? -6.141 -26.438 -17.734 1 96.31 392 ALA A CA 1
ATOM 3154 C C . ALA A 1 392 ? -7.477 -25.875 -18.203 1 96.31 392 ALA A C 1
ATOM 3156 O O . ALA A 1 392 ? -8.266 -26.578 -18.828 1 96.31 392 ALA A O 1
ATOM 3157 N N . THR A 1 393 ? -7.738 -24.641 -17.922 1 93.12 393 THR A N 1
ATOM 3158 C CA . THR A 1 393 ? -8.992 -24.031 -18.344 1 93.12 393 THR A CA 1
ATOM 3159 C C . THR A 1 393 ? -9.07 -23.953 -19.875 1 93.12 393 THR A C 1
ATOM 3161 O O . THR A 1 393 ? -10.148 -24.094 -20.453 1 93.12 393 THR A O 1
ATOM 3164 N N . ILE A 1 394 ? -7.977 -23.719 -20.516 1 92.62 394 ILE A N 1
ATOM 3165 C CA . ILE A 1 394 ? -7.938 -23.625 -21.969 1 92.62 394 ILE A CA 1
ATOM 3166 C C . ILE A 1 394 ? -8.18 -25 -22.578 1 92.62 394 ILE A C 1
ATOM 3168 O O . ILE A 1 394 ? -8.992 -25.156 -23.5 1 92.62 394 ILE A O 1
ATOM 3172 N N . TYR A 1 395 ? -7.512 -26.016 -22.062 1 92.44 395 TYR A N 1
ATOM 3173 C CA . TYR A 1 395 ? -7.73 -27.375 -22.547 1 92.44 395 TYR A CA 1
ATOM 3174 C C . TYR A 1 395 ? -9.164 -27.812 -22.281 1 92.44 395 TYR A C 1
ATOM 3176 O O . TYR A 1 395 ? -9.75 -28.547 -23.078 1 92.44 395 TYR A O 1
ATOM 3184 N N . LEU A 1 396 ? -9.664 -27.406 -21.172 1 90.88 396 LEU A N 1
ATOM 3185 C CA . LEU A 1 396 ? -11.047 -27.734 -20.859 1 90.88 396 LEU A CA 1
ATOM 3186 C C . LEU A 1 396 ? -11.992 -27.141 -21.891 1 90.88 396 LEU A C 1
ATOM 3188 O O . LEU A 1 396 ? -12.906 -27.812 -22.391 1 90.88 396 LEU A O 1
ATOM 3192 N N . GLN A 1 397 ? -11.781 -25.969 -22.234 1 84.25 397 GLN A N 1
ATOM 3193 C CA . GLN A 1 397 ? -12.594 -25.312 -23.25 1 84.25 397 GLN A CA 1
ATOM 3194 C C . GLN A 1 397 ? -12.492 -26.031 -24.594 1 84.25 397 GLN A C 1
ATOM 3196 O O . GLN A 1 397 ? -13.492 -26.203 -25.297 1 84.25 397 GLN A O 1
ATOM 3201 N N . HIS A 1 398 ? -11.344 -26.453 -24.906 1 83.62 398 HIS A N 1
ATOM 3202 C CA . HIS A 1 398 ? -11.094 -27.125 -26.172 1 83.62 398 HIS A CA 1
ATOM 3203 C C . HIS A 1 398 ? -11.625 -28.547 -26.156 1 83.62 398 HIS A C 1
ATOM 3205 O O . HIS A 1 398 ? -11.742 -29.188 -27.219 1 83.62 398 HIS A O 1
ATOM 3211 N N . SER A 1 399 ? -11.984 -29.047 -25.047 1 84.69 399 SER A N 1
ATOM 3212 C CA . SER A 1 399 ? -12.469 -30.422 -24.922 1 84.69 399 SER A CA 1
ATOM 3213 C C . SER A 1 399 ? -13.898 -30.562 -25.422 1 84.69 399 SER A C 1
ATOM 3215 O O . SER A 1 399 ? -14.43 -31.672 -25.5 1 84.69 399 SER A O 1
ATOM 3217 N N . PHE A 1 400 ? -14.43 -29.484 -25.859 1 75.5 400 PHE A N 1
ATOM 3218 C CA . PHE A 1 400 ? -15.836 -29.547 -26.25 1 75.5 400 PHE A CA 1
ATOM 3219 C C . PHE A 1 400 ? -16 -29.156 -27.719 1 75.5 400 PHE A C 1
ATOM 3221 O O . PHE A 1 400 ? -17.109 -28.812 -28.156 1 75.5 400 PHE A O 1
ATOM 3228 N N . VAL A 1 401 ? -14.898 -29.219 -28.344 1 70.25 401 VAL A N 1
ATOM 3229 C CA . VAL A 1 401 ? -14.953 -28.984 -29.781 1 70.25 401 VAL A CA 1
ATOM 3230 C C . VAL A 1 401 ? -15.484 -30.219 -30.5 1 70.25 401 VAL A C 1
ATOM 3232 O O . VAL A 1 401 ? -15.414 -31.328 -29.969 1 70.25 401 VAL A O 1
ATOM 3235 N N . ASP A 1 402 ? -15.953 -30.078 -31.719 1 69.69 402 ASP A N 1
ATOM 3236 C CA . ASP A 1 402 ? -16.594 -31.141 -32.469 1 69.69 402 ASP A CA 1
ATOM 3237 C C . ASP A 1 402 ? -15.562 -32.094 -33.062 1 69.69 402 ASP A C 1
ATOM 3239 O O . ASP A 1 402 ? -15.797 -33.312 -33.156 1 69.69 402 ASP A O 1
ATOM 3243 N N . GLU A 1 403 ? -14.508 -31.547 -33.438 1 72.56 403 GLU A N 1
ATOM 3244 C CA . GLU A 1 403 ? -13.477 -32.375 -34.031 1 72.56 403 GLU A CA 1
ATOM 3245 C C . GLU A 1 403 ? -12.891 -33.375 -33.031 1 72.56 403 GLU A C 1
ATOM 3247 O O . GLU A 1 403 ? -12.305 -32.969 -32.031 1 72.56 403 GLU A O 1
ATOM 3252 N N . LEU A 1 404 ? -13.055 -34.625 -33.312 1 78.81 404 LEU A N 1
ATOM 3253 C CA . LEU A 1 404 ? -12.773 -35.719 -32.375 1 78.81 404 LEU A CA 1
ATOM 3254 C C . LEU A 1 404 ? -11.305 -35.719 -31.984 1 78.81 404 LEU A C 1
ATOM 3256 O O . LEU A 1 404 ? -10.984 -35.844 -30.797 1 78.81 404 LEU A O 1
ATOM 3260 N N . THR A 1 405 ? -10.422 -35.656 -32.938 1 78.31 405 THR A N 1
ATOM 3261 C CA . THR A 1 405 ? -9 -35.75 -32.656 1 78.31 405 THR A CA 1
ATOM 3262 C C . THR A 1 405 ? -8.562 -34.594 -31.75 1 78.31 405 THR A C 1
ATOM 3264 O O . THR A 1 405 ? -7.801 -34.812 -30.797 1 78.31 405 THR A O 1
ATOM 3267 N N . PHE A 1 406 ? -9.086 -33.5 -32.031 1 79.12 406 PHE A N 1
ATOM 3268 C CA . PHE A 1 406 ? -8.766 -32.312 -31.266 1 79.12 406 PHE A CA 1
ATOM 3269 C C . PHE A 1 406 ? -9.359 -32.406 -29.859 1 79.12 406 PHE A C 1
ATOM 3271 O O . PHE A 1 406 ? -8.703 -32.062 -28.891 1 79.12 406 PHE A O 1
ATOM 3278 N N . ARG A 1 407 ? -10.484 -32.906 -29.812 1 84.69 407 ARG A N 1
ATOM 3279 C CA . ARG A 1 407 ? -11.18 -33.062 -28.531 1 84.69 407 ARG A CA 1
ATOM 3280 C C . ARG A 1 407 ? -10.438 -34.062 -27.625 1 84.69 407 ARG A C 1
ATOM 3282 O O . ARG A 1 407 ? -10.258 -33.781 -26.438 1 84.69 407 ARG A O 1
ATOM 3289 N N . GLU A 1 408 ? -10.016 -35.125 -28.156 1 88.31 408 GLU A N 1
ATOM 3290 C CA . GLU A 1 408 ? -9.32 -36.156 -27.375 1 88.31 408 GLU A CA 1
ATOM 3291 C C . GLU A 1 408 ? -7.98 -35.625 -26.859 1 88.31 408 GLU A C 1
ATOM 3293 O O . GLU A 1 408 ? -7.602 -35.906 -25.719 1 88.31 408 GLU A O 1
ATOM 3298 N N . LYS A 1 409 ? -7.324 -34.906 -27.703 1 86.5 409 LYS A N 1
ATOM 3299 C CA . LYS A 1 409 ? -6.059 -34.312 -27.297 1 86.5 409 LYS A CA 1
ATOM 3300 C C . LYS A 1 409 ? -6.266 -33.312 -26.156 1 86.5 409 LYS A C 1
ATOM 3302 O O . LYS A 1 409 ? -5.48 -33.25 -25.219 1 86.5 409 LYS A O 1
ATOM 3307 N N . ALA A 1 410 ? -7.289 -32.531 -26.312 1 89.94 410 ALA A N 1
ATOM 3308 C CA . ALA A 1 410 ? -7.609 -31.531 -25.297 1 89.94 410 ALA A CA 1
ATOM 3309 C C . ALA A 1 410 ? -7.988 -32.188 -23.969 1 89.94 410 ALA A C 1
ATOM 3311 O O . ALA A 1 410 ? -7.566 -31.75 -22.906 1 89.94 410 ALA A O 1
ATOM 3312 N N . GLN A 1 411 ? -8.773 -33.25 -24.094 1 91.88 411 GLN A N 1
ATOM 3313 C CA . GLN A 1 411 ? -9.18 -33.969 -22.891 1 91.88 411 GLN A CA 1
ATOM 3314 C C . GLN A 1 411 ? -7.977 -34.594 -22.203 1 91.88 411 GLN A C 1
ATOM 3316 O O . GLN A 1 411 ? -7.875 -34.594 -20.969 1 91.88 411 GLN A O 1
ATOM 3321 N N . ALA A 1 412 ? -7.113 -35.094 -22.984 1 93.5 412 ALA A N 1
ATOM 3322 C CA . ALA A 1 412 ? -5.895 -35.688 -22.422 1 93.5 412 ALA A CA 1
ATOM 3323 C C . ALA A 1 412 ? -5.035 -34.594 -21.766 1 93.5 412 ALA A C 1
ATOM 3325 O O . ALA A 1 412 ? -4.438 -34.844 -20.703 1 93.5 412 ALA A O 1
ATOM 3326 N N . GLY A 1 413 ? -4.941 -33.5 -22.469 1 95.31 413 GLY A N 1
ATOM 3327 C CA . GLY A 1 413 ? -4.211 -32.406 -21.891 1 95.31 413 GLY A CA 1
ATOM 3328 C C . GLY A 1 413 ? -4.793 -31.938 -20.562 1 95.31 413 GLY A C 1
ATOM 3329 O O . GLY A 1 413 ? -4.055 -31.688 -19.609 1 95.31 413 GLY A O 1
ATOM 3330 N N . PHE A 1 414 ? -6.07 -31.797 -20.469 1 95.56 414 PHE A N 1
ATOM 3331 C CA . PHE A 1 414 ? -6.75 -31.391 -19.25 1 95.56 414 PHE A CA 1
ATOM 3332 C C . PHE A 1 414 ? -6.449 -32.375 -18.125 1 95.56 414 PHE A C 1
ATOM 3334 O O . PHE A 1 414 ? -6.148 -31.969 -17 1 95.56 414 PHE A O 1
ATOM 3341 N N . GLU A 1 415 ? -6.48 -33.594 -18.406 1 96.25 415 GLU A N 1
ATOM 3342 C CA . GLU A 1 415 ? -6.254 -34.625 -17.391 1 96.25 415 GLU A CA 1
ATOM 3343 C C . GLU A 1 415 ? -4.812 -34.594 -16.891 1 96.25 415 GLU A C 1
ATOM 3345 O O . GLU A 1 415 ? -4.555 -34.812 -15.711 1 96.25 415 GLU A O 1
ATOM 3350 N N . LYS A 1 416 ? -3.92 -34.375 -17.781 1 96 416 LYS A N 1
ATOM 3351 C CA . LYS A 1 416 ? -2.525 -34.219 -17.359 1 96 416 LYS A CA 1
ATOM 3352 C C . LYS A 1 416 ? -2.354 -33.062 -16.406 1 96 416 LYS A C 1
ATOM 3354 O O . LYS A 1 416 ? -1.644 -33.188 -15.398 1 96 416 LYS A O 1
ATOM 3359 N N . CYS A 1 417 ? -2.98 -31.953 -16.734 1 97.31 417 CYS A N 1
ATOM 3360 C CA . CYS A 1 417 ? -2.938 -30.797 -15.852 1 97.31 417 CYS A CA 1
ATOM 3361 C C . CYS A 1 417 ? -3.535 -31.125 -14.484 1 97.31 417 CYS A C 1
ATOM 3363 O O . CYS A 1 417 ? -2.955 -30.797 -13.453 1 97.31 417 CYS A O 1
ATOM 3365 N N . MET A 1 418 ? -4.637 -31.844 -14.477 1 97.12 418 MET A N 1
ATOM 3366 C CA . MET A 1 418 ? -5.324 -32.219 -13.242 1 97.12 418 MET A CA 1
ATOM 3367 C C . MET A 1 418 ? -4.457 -33.125 -12.383 1 97.12 418 MET A C 1
ATOM 3369 O O . MET A 1 418 ? -4.391 -32.969 -11.164 1 97.12 418 MET A O 1
ATOM 3373 N N . ARG A 1 419 ? -3.803 -34 -13 1 96.12 419 ARG A N 1
ATOM 3374 C CA . ARG A 1 419 ? -2.914 -34.906 -12.273 1 96.12 419 ARG A CA 1
ATOM 3375 C C . ARG A 1 419 ? -1.771 -34.125 -11.625 1 96.12 419 ARG A C 1
ATOM 3377 O O . ARG A 1 419 ? -1.419 -34.406 -10.469 1 96.12 419 ARG A O 1
ATOM 3384 N N . PHE A 1 420 ? -1.205 -33.312 -12.359 1 96 420 PHE A N 1
ATOM 3385 C CA . PHE A 1 420 ? -0.141 -32.469 -11.836 1 96 420 PHE A CA 1
ATOM 3386 C C . PHE A 1 420 ? -0.625 -31.688 -10.625 1 96 420 PHE A C 1
ATOM 3388 O O . PHE A 1 420 ? 0.043 -31.656 -9.586 1 96 420 PHE A O 1
ATOM 3395 N N . LEU A 1 421 ? -1.796 -31.031 -10.742 1 96.12 421 LEU A N 1
ATOM 3396 C CA . LEU A 1 421 ? -2.34 -30.188 -9.688 1 96.12 421 LEU A CA 1
ATOM 3397 C C . LEU A 1 421 ? -2.713 -31 -8.461 1 96.12 421 LEU A C 1
ATOM 3399 O O . LEU A 1 421 ? -2.523 -30.562 -7.328 1 96.12 421 LEU A O 1
ATOM 3403 N N . ARG A 1 422 ? -3.217 -32.188 -8.664 1 94.75 422 ARG A N 1
ATOM 3404 C CA . ARG A 1 422 ? -3.559 -33.062 -7.547 1 94.75 422 ARG A CA 1
ATOM 3405 C C . ARG A 1 422 ? -2.316 -33.438 -6.75 1 94.75 422 ARG A C 1
ATOM 3407 O O . ARG A 1 422 ? -2.365 -33.531 -5.52 1 94.75 422 ARG A O 1
ATOM 3414 N N . ARG A 1 423 ? -1.262 -33.625 -7.426 1 92.06 423 ARG A N 1
ATOM 3415 C CA . ARG A 1 423 ? -0.003 -33.906 -6.75 1 92.06 423 ARG A CA 1
ATOM 3416 C C . ARG A 1 423 ? 0.479 -32.719 -5.938 1 92.06 423 ARG A C 1
ATOM 3418 O O . ARG A 1 423 ? 0.944 -32.875 -4.805 1 92.06 423 ARG A O 1
ATOM 3425 N N . MET A 1 424 ? 0.381 -31.562 -6.523 1 92.94 424 MET A N 1
ATOM 3426 C CA . MET A 1 424 ? 0.782 -30.344 -5.824 1 92.94 424 MET A CA 1
ATOM 3427 C C . MET A 1 424 ? -0.112 -30.094 -4.613 1 92.94 424 MET A C 1
ATOM 3429 O O . MET A 1 424 ? 0.339 -29.562 -3.604 1 92.94 424 MET A O 1
ATOM 3433 N N . ALA A 1 425 ? -1.36 -30.5 -4.703 1 92.19 425 ALA A N 1
ATOM 3434 C CA . ALA A 1 425 ? -2.357 -30.266 -3.662 1 92.19 425 ALA A CA 1
ATOM 3435 C C . ALA A 1 425 ? -2.023 -31.047 -2.398 1 92.19 425 ALA A C 1
ATOM 3437 O O . ALA A 1 425 ? -2.535 -30.75 -1.318 1 92.19 425 ALA A O 1
ATOM 3438 N N . LEU A 1 426 ? -1.156 -32 -2.523 1 89.88 426 LEU A N 1
ATOM 3439 C CA . LEU A 1 426 ? -0.751 -32.812 -1.37 1 89.88 426 LEU A CA 1
ATOM 3440 C C . LEU A 1 426 ? 0.096 -31.969 -0.41 1 89.88 426 LEU A C 1
ATOM 3442 O O . LEU A 1 426 ? 0.18 -32.281 0.78 1 89.88 426 LEU A O 1
ATOM 3446 N N . ARG A 1 427 ? 0.707 -30.922 -0.919 1 91.31 427 ARG A N 1
ATOM 3447 C CA . ARG A 1 427 ? 1.607 -30.109 -0.106 1 91.31 427 ARG A CA 1
ATOM 3448 C C . ARG A 1 427 ? 1.009 -28.734 0.168 1 91.31 427 ARG A C 1
ATOM 3450 O O . ARG A 1 427 ? 1.313 -28.109 1.187 1 91.31 427 ARG A O 1
ATOM 3457 N N . TRP A 1 428 ? 0.198 -28.312 -0.768 1 92.69 428 TRP A N 1
ATOM 3458 C CA . TRP A 1 428 ? -0.325 -26.953 -0.693 1 92.69 428 TRP A CA 1
ATOM 3459 C C . TRP A 1 428 ? -1.849 -26.953 -0.628 1 92.69 428 TRP A C 1
ATOM 3461 O O . TRP A 1 428 ? -2.52 -27.141 -1.647 1 92.69 428 TRP A O 1
ATOM 3471 N N . PRO A 1 429 ? -2.457 -26.641 0.44 1 89.75 429 PRO A N 1
ATOM 3472 C CA . PRO A 1 429 ? -3.904 -26.734 0.634 1 89.75 429 PRO A CA 1
ATOM 3473 C C . PRO A 1 429 ? -4.695 -25.875 -0.347 1 89.75 429 PRO A C 1
ATOM 3475 O O . PRO A 1 429 ? -5.766 -26.281 -0.805 1 89.75 429 PRO A O 1
ATOM 3478 N N . HIS A 1 430 ? -4.266 -24.719 -0.721 1 90.19 430 HIS A N 1
ATOM 3479 C CA . HIS A 1 430 ? -5.035 -23.844 -1.597 1 90.19 430 HIS A CA 1
ATOM 3480 C C . HIS A 1 430 ? -5.168 -24.438 -2.994 1 90.19 430 HIS A C 1
ATOM 3482 O O . HIS A 1 430 ? -6.105 -24.125 -3.725 1 90.19 430 HIS A O 1
ATOM 3488 N N . ILE A 1 431 ? -4.262 -25.297 -3.385 1 92.5 431 ILE A N 1
ATOM 3489 C CA . ILE A 1 431 ? -4.324 -25.938 -4.695 1 92.5 431 ILE A CA 1
ATOM 3490 C C . ILE A 1 431 ? -5.43 -27 -4.707 1 92.5 431 ILE A C 1
ATOM 3492 O O . ILE A 1 431 ? -6.02 -27.266 -5.754 1 92.5 431 ILE A O 1
ATOM 3496 N N . LYS A 1 432 ? -5.719 -27.562 -3.549 1 90.62 432 LYS A N 1
ATOM 3497 C CA . LYS A 1 432 ? -6.859 -28.469 -3.453 1 90.62 432 LYS A CA 1
ATOM 3498 C C . LYS A 1 432 ? -8.156 -27.766 -3.857 1 90.62 432 LYS A C 1
ATOM 3500 O O . LYS A 1 432 ? -9 -28.359 -4.527 1 90.62 432 LYS A O 1
ATOM 3505 N N . ARG A 1 433 ? -8.258 -26.641 -3.523 1 88.56 433 ARG A N 1
ATOM 3506 C CA . ARG A 1 433 ? -9.43 -25.844 -3.891 1 88.56 433 ARG A CA 1
ATOM 3507 C C . ARG A 1 433 ? -9.445 -25.547 -5.387 1 88.56 433 ARG A C 1
ATOM 3509 O O . ARG A 1 433 ? -10.508 -25.562 -6.016 1 88.56 433 ARG A O 1
ATOM 3516 N N . GLN A 1 434 ? -8.336 -25.25 -5.855 1 89.75 434 GLN A N 1
ATOM 3517 C CA . GLN A 1 434 ? -8.227 -25.016 -7.293 1 89.75 434 GLN A CA 1
ATOM 3518 C C . GLN A 1 434 ? -8.664 -26.25 -8.086 1 89.75 434 GLN A C 1
ATOM 3520 O O . GLN A 1 434 ? -9.352 -26.125 -9.102 1 89.75 434 GLN A O 1
ATOM 3525 N N . VAL A 1 435 ? -8.258 -27.344 -7.582 1 93.69 435 VAL A N 1
ATOM 3526 C CA . VAL A 1 435 ? -8.633 -28.609 -8.219 1 93.69 435 VAL A CA 1
ATOM 3527 C C . VAL A 1 435 ? -10.148 -28.797 -8.164 1 93.69 435 VAL A C 1
ATOM 3529 O O . VAL A 1 435 ? -10.773 -29.156 -9.164 1 93.69 435 VAL A O 1
ATOM 3532 N N . ARG A 1 436 ? -10.711 -28.469 -7.102 1 91.38 436 ARG A N 1
ATOM 3533 C CA . ARG A 1 436 ? -12.156 -28.578 -6.945 1 91.38 436 ARG A CA 1
ATOM 3534 C C . ARG A 1 436 ? -12.883 -27.609 -7.887 1 91.38 436 ARG A C 1
ATOM 3536 O O . ARG A 1 436 ? -13.883 -27.969 -8.5 1 91.38 436 ARG A O 1
ATOM 3543 N N . ASN A 1 437 ? -12.383 -26.469 -7.965 1 89.25 437 ASN A N 1
ATOM 3544 C CA . ASN A 1 437 ? -12.992 -25.484 -8.852 1 89.25 437 ASN A CA 1
ATOM 3545 C C . ASN A 1 437 ? -12.93 -25.922 -10.305 1 89.25 437 ASN A C 1
ATOM 3547 O O . ASN A 1 437 ? -13.891 -25.734 -11.055 1 89.25 437 ASN A O 1
ATOM 3551 N N . LEU A 1 438 ? -11.805 -26.484 -10.688 1 92.5 438 LEU A N 1
ATOM 3552 C CA . LEU A 1 438 ? -11.641 -26.953 -12.055 1 92.5 438 LEU A CA 1
ATOM 3553 C C . LEU A 1 438 ? -12.578 -28.141 -12.336 1 92.5 438 LEU A C 1
ATOM 3555 O O . LEU A 1 438 ? -13.148 -28.234 -13.422 1 92.5 438 LEU A O 1
ATOM 3559 N N . GLN A 1 439 ? -12.789 -28.938 -11.352 1 93.12 439 GLN A N 1
ATOM 3560 C CA . GLN A 1 439 ? -13.727 -30.047 -11.492 1 93.12 439 GLN A CA 1
ATOM 3561 C C . GLN A 1 439 ? -15.164 -29.547 -11.617 1 93.12 439 GLN A C 1
ATOM 3563 O O . GLN A 1 439 ? -15.93 -30.047 -12.438 1 93.12 439 GLN A O 1
ATOM 3568 N N . GLN A 1 440 ? -15.438 -28.594 -10.844 1 88.5 440 GLN A N 1
ATOM 3569 C CA . GLN A 1 440 ? -16.766 -28 -10.922 1 88.5 440 GLN A CA 1
ATOM 3570 C C . GLN A 1 440 ? -17 -27.328 -12.281 1 88.5 440 GLN A C 1
ATOM 3572 O O . GLN A 1 440 ? -18.094 -27.391 -12.836 1 88.5 440 GLN A O 1
ATOM 3577 N N . LEU A 1 441 ? -16 -26.703 -12.727 1 87.31 441 LEU A N 1
ATOM 3578 C CA . LEU A 1 441 ? -16.078 -26.062 -14.039 1 87.31 441 LEU A CA 1
ATOM 3579 C C . LEU A 1 441 ? -16.297 -27.109 -15.133 1 87.31 441 LEU A C 1
ATOM 3581 O O . LEU A 1 441 ? -17.125 -26.906 -16.031 1 87.31 441 LEU A O 1
ATOM 3585 N N . ARG A 1 442 ? -15.633 -28.188 -15.07 1 87.94 442 ARG A N 1
ATOM 3586 C CA . ARG A 1 442 ? -15.805 -29.281 -16.016 1 87.94 442 ARG A CA 1
ATOM 3587 C C . ARG A 1 442 ? -17.234 -29.797 -15.992 1 87.94 442 ARG A C 1
ATOM 3589 O O . ARG A 1 442 ? -17.844 -30.016 -17.047 1 87.94 442 ARG A O 1
ATOM 3596 N N . ASP A 1 443 ? -17.766 -29.922 -14.797 1 84.75 443 ASP A N 1
ATOM 3597 C CA . ASP A 1 443 ? -19.125 -30.422 -14.633 1 84.75 443 ASP A CA 1
ATOM 3598 C C . ASP A 1 443 ? -20.141 -29.438 -15.195 1 84.75 443 ASP A C 1
ATOM 3600 O O . ASP A 1 443 ? -21.188 -29.844 -15.703 1 84.75 443 ASP A O 1
ATOM 3604 N N . SER A 1 444 ? -19.844 -28.203 -15.086 1 78.38 444 SER A N 1
ATOM 3605 C CA . SER A 1 444 ? -20.734 -27.172 -15.617 1 78.38 444 SER A CA 1
ATOM 3606 C C . SER A 1 444 ? -20.781 -27.219 -17.141 1 78.38 444 SER A C 1
ATOM 3608 O O . SER A 1 444 ? -21.812 -26.953 -17.75 1 78.38 444 SER A O 1
ATOM 3610 N N . PHE A 1 445 ? -19.703 -27.469 -17.797 1 72.56 445 PHE A N 1
ATOM 3611 C CA . PHE A 1 445 ? -19.656 -27.609 -19.25 1 72.56 445 PHE A CA 1
ATOM 3612 C C . PHE A 1 445 ? -20.453 -28.828 -19.719 1 72.56 445 PHE A C 1
ATOM 3614 O O . PHE A 1 445 ? -21.156 -28.766 -20.719 1 72.56 445 PHE A O 1
ATOM 3621 N N . SER A 1 446 ? -20.422 -29.859 -19.031 1 66.88 446 SER A N 1
ATOM 3622 C CA . SER A 1 446 ? -21.078 -31.109 -19.406 1 66.88 446 SER A CA 1
ATOM 3623 C C . SER A 1 446 ? -22.594 -31 -19.297 1 66.88 446 SER A C 1
ATOM 3625 O O . SER A 1 446 ? -23.312 -31.516 -20.156 1 66.88 446 SER A O 1
ATOM 3627 N N . ALA A 1 447 ? -23.016 -30.219 -18.344 1 62.59 447 ALA A N 1
ATOM 3628 C CA . ALA A 1 447 ? -24.438 -30.031 -18.156 1 62.59 447 ALA A CA 1
ATOM 3629 C C . ALA A 1 447 ? -25.031 -29.172 -19.281 1 62.59 447 ALA A C 1
ATOM 3631 O O . ALA A 1 447 ? -26.141 -29.453 -19.75 1 62.59 447 ALA A O 1
ATOM 3632 N N . SER A 1 448 ? -24.281 -28.188 -19.672 1 61.47 448 SER A N 1
ATOM 3633 C CA . SER A 1 448 ? -24.766 -27.312 -20.734 1 61.47 448 SER A CA 1
ATOM 3634 C C . SER A 1 448 ? -24.844 -28.031 -22.078 1 61.47 448 SER A C 1
ATOM 3636 O O . SER A 1 448 ? -25.766 -27.812 -22.844 1 61.47 448 SER A O 1
ATOM 3638 N N . ASP A 1 449 ? -23.922 -28.875 -22.328 1 60.66 449 ASP A N 1
ATOM 3639 C CA . ASP A 1 449 ? -23.906 -29.672 -23.562 1 60.66 449 ASP A CA 1
ATOM 3640 C C . ASP A 1 449 ? -25.094 -30.609 -23.625 1 60.66 449 ASP A C 1
ATOM 3642 O O . ASP A 1 449 ? -25.734 -30.75 -24.688 1 60.66 449 ASP A O 1
ATOM 3646 N N . VAL A 1 450 ? -25.391 -31.125 -22.484 1 55.56 450 VAL A N 1
ATOM 3647 C CA . VAL A 1 450 ? -26.531 -32.031 -22.406 1 55.56 450 VAL A CA 1
ATOM 3648 C C . VAL A 1 450 ? -27.828 -31.281 -22.609 1 55.56 450 VAL A C 1
ATOM 3650 O O . VAL A 1 450 ? -28.734 -31.766 -23.312 1 55.56 450 VAL A O 1
ATOM 3653 N N . GLN A 1 451 ? -27.844 -30.109 -22.047 1 56.22 451 GLN A N 1
ATOM 3654 C CA . GLN A 1 451 ? -29.062 -29.312 -22.156 1 56.22 451 GLN A CA 1
ATOM 3655 C C . GLN A 1 451 ? -29.281 -28.844 -23.594 1 56.22 451 GLN A C 1
ATOM 3657 O O . GLN A 1 451 ? -30.406 -28.859 -24.094 1 56.22 451 GLN A O 1
ATOM 3662 N N . GLN A 1 452 ? -28.25 -28.438 -24.141 1 58.16 452 GLN A N 1
ATOM 3663 C CA . GLN A 1 452 ? -28.375 -28 -25.516 1 58.16 452 GLN A CA 1
ATOM 3664 C C . GLN A 1 452 ? -28.781 -29.156 -26.438 1 58.16 452 GLN A C 1
ATOM 3666 O O . GLN A 1 452 ? -29.625 -28.984 -27.328 1 58.16 452 GLN A O 1
ATOM 3671 N N . GLN A 1 453 ? -28.203 -30.266 -26.156 1 57.59 453 GLN A N 1
ATOM 3672 C CA . GLN A 1 453 ? -28.562 -31.438 -26.938 1 57.59 453 GLN A CA 1
ATOM 3673 C C . GLN A 1 453 ? -30.031 -31.812 -26.734 1 57.59 453 GLN A C 1
ATOM 3675 O O . GLN A 1 453 ? -30.734 -32.156 -27.688 1 57.59 453 GLN A O 1
ATOM 3680 N N . GLN A 1 454 ? -30.453 -31.609 -25.531 1 56.69 454 GLN A N 1
ATOM 3681 C CA . GLN A 1 454 ? -31.844 -31.922 -25.219 1 56.69 454 GLN A CA 1
ATOM 3682 C C . GLN A 1 454 ? -32.781 -30.906 -25.859 1 56.69 454 GLN A C 1
ATOM 3684 O O . GLN A 1 454 ? -33.844 -31.266 -26.375 1 56.69 454 GLN A O 1
ATOM 3689 N N . GLN A 1 455 ? -32.406 -29.672 -25.797 1 56.66 455 GLN A N 1
ATOM 3690 C CA . GLN A 1 455 ? -33.25 -28.641 -26.375 1 56.66 455 GLN A CA 1
ATOM 3691 C C . GLN A 1 455 ? -33.312 -28.766 -27.891 1 56.66 455 GLN A C 1
ATOM 3693 O O . GLN A 1 455 ? -34.375 -28.547 -28.5 1 56.66 455 GLN A O 1
ATOM 3698 N N . GLN A 1 456 ? -32.219 -29 -28.438 1 55.97 456 GLN A N 1
ATOM 3699 C CA . GLN A 1 456 ? -32.219 -29.203 -29.891 1 55.97 456 GLN A CA 1
ATOM 3700 C C . GLN A 1 456 ? -33.062 -30.422 -30.266 1 55.97 456 GLN A C 1
ATOM 3702 O O . GLN A 1 456 ? -33.75 -30.406 -31.297 1 55.97 456 GLN A O 1
ATOM 3707 N N . GLN A 1 457 ? -33 -31.469 -29.5 1 56.22 457 GLN A N 1
ATOM 3708 C CA . GLN A 1 457 ? -33.781 -32.656 -29.75 1 56.22 457 GLN A CA 1
ATOM 3709 C C . GLN A 1 457 ? -35.281 -32.375 -29.594 1 56.22 457 GLN A C 1
ATOM 3711 O O . GLN A 1 457 ? -36.125 -32.938 -30.281 1 56.22 457 GLN A O 1
ATOM 3716 N N . GLN A 1 458 ? -35.625 -31.5 -28.688 1 56.69 458 GLN A N 1
ATOM 3717 C CA . GLN A 1 458 ? -37.031 -31.172 -28.469 1 56.69 458 GLN A CA 1
ATOM 3718 C C . GLN A 1 458 ? -37.562 -30.281 -29.578 1 56.69 458 GLN A C 1
ATOM 3720 O O . GLN A 1 458 ? -38.75 -30.281 -29.875 1 56.69 458 GLN A O 1
ATOM 3725 N N . GLN A 1 459 ? -36.781 -29.375 -30.062 1 53.78 459 GLN A N 1
ATOM 3726 C CA . GLN A 1 459 ? -37.344 -28.453 -31.062 1 53.78 459 GLN A CA 1
ATOM 3727 C C . GLN A 1 459 ? -37.406 -29.141 -32.438 1 53.78 459 GLN A C 1
ATOM 3729 O O . GLN A 1 459 ? -38.406 -29 -33.125 1 53.78 459 GLN A O 1
ATOM 3734 N N . ASP A 1 460 ? -36.531 -29.625 -33.219 1 49.59 460 ASP A N 1
ATOM 3735 C CA . ASP A 1 460 ? -36.656 -30.359 -34.469 1 49.59 460 ASP A CA 1
ATOM 3736 C C . ASP A 1 460 ? -35.844 -31.656 -34.406 1 49.59 460 ASP A C 1
ATOM 3738 O O . ASP A 1 460 ? -34.625 -31.625 -34.406 1 49.59 460 ASP A O 1
ATOM 3742 N N . PRO A 1 461 ? -36.531 -32.781 -34 1 51.91 461 PRO A N 1
ATOM 3743 C CA . PRO A 1 461 ? -35.875 -34.094 -33.938 1 51.91 461 PRO A CA 1
ATOM 3744 C C . PRO A 1 461 ? -35.031 -34.375 -35.188 1 51.91 461 PRO A C 1
ATOM 3746 O O . PRO A 1 461 ? -34.25 -35.312 -35.188 1 51.91 461 PRO A O 1
ATOM 3749 N N . THR A 1 462 ? -35.531 -33.938 -36.375 1 46.91 462 THR A N 1
ATOM 3750 C CA . THR A 1 462 ? -34.875 -34.219 -37.625 1 46.91 462 THR A CA 1
ATOM 3751 C C . THR A 1 462 ? -33.594 -33.406 -37.781 1 46.91 462 THR A C 1
ATOM 3753 O O . THR A 1 462 ? -32.844 -33.594 -38.75 1 46.91 462 THR A O 1
ATOM 3756 N N . LEU A 1 463 ? -33.562 -32.25 -37.25 1 43.28 463 LEU A N 1
ATOM 3757 C CA . LEU A 1 463 ? -32.375 -31.422 -37.438 1 43.28 463 LEU A CA 1
ATOM 3758 C C . LEU A 1 463 ? -31.156 -32.094 -36.812 1 43.28 463 LEU A C 1
ATOM 3760 O O . LEU A 1 463 ? -31.172 -32.406 -35.625 1 43.28 463 LEU A O 1
ATOM 3764 N N . GLN A 1 464 ? -30.469 -32.906 -37.625 1 39.84 464 GLN A N 1
ATOM 3765 C CA . GLN A 1 464 ? -29.141 -33.344 -37.25 1 39.84 464 GLN A CA 1
ATOM 3766 C C . GLN A 1 464 ? -28.453 -32.312 -36.344 1 39.84 464 GLN A C 1
ATOM 3768 O O . GLN A 1 464 ? -28.641 -31.109 -36.5 1 39.84 464 GLN A O 1
ATOM 3773 N N . PRO A 1 465 ? -28.062 -32.688 -35.188 1 40.31 465 PRO A N 1
ATOM 3774 C CA . PRO A 1 465 ? -27.281 -31.734 -34.406 1 40.31 465 PRO A CA 1
ATOM 3775 C C . PRO A 1 465 ? -26.391 -30.859 -35.281 1 40.31 465 PRO A C 1
ATOM 3777 O O . PRO A 1 465 ? -25.562 -31.375 -36.031 1 40.31 465 PRO A O 1
ATOM 3780 N N . THR A 1 466 ? -27 -29.953 -36.156 1 36.97 466 THR A N 1
ATOM 3781 C CA . THR A 1 466 ? -26.062 -29.109 -36.906 1 36.97 466 THR A CA 1
ATOM 3782 C C . THR A 1 466 ? -24.797 -28.891 -36.094 1 36.97 466 THR A C 1
ATOM 3784 O O . THR A 1 466 ? -24.844 -28.344 -34.969 1 36.97 466 THR A O 1
ATOM 3787 N N . HIS A 1 467 ? -23.875 -29.703 -36.156 1 38.03 467 HIS A N 1
ATOM 3788 C CA . HIS A 1 467 ? -22.516 -29.766 -35.656 1 38.03 467 HIS A CA 1
ATOM 3789 C C . HIS A 1 467 ? -21.875 -28.391 -35.625 1 38.03 467 HIS A C 1
ATOM 3791 O O . HIS A 1 467 ? -20.766 -28.219 -35.094 1 38.03 467 HIS A O 1
ATOM 3797 N N . GLY A 1 468 ? -22.234 -27.484 -36.594 1 35.91 468 GLY A N 1
ATOM 3798 C CA . GLY A 1 468 ? -21.469 -26.266 -36.812 1 35.91 468 GLY A CA 1
ATOM 3799 C C . GLY A 1 468 ? -21.859 -25.141 -35.875 1 35.91 468 GLY A C 1
ATOM 3800 O O . GLY A 1 468 ? -21.344 -24.031 -35.969 1 35.91 468 GLY A O 1
ATOM 3801 N N . SER A 1 469 ? -23.156 -25.031 -35.625 1 36.88 469 SER A N 1
ATOM 3802 C CA . SER A 1 469 ? -23.547 -23.719 -35.062 1 36.88 469 SER A CA 1
ATOM 3803 C C . SER A 1 469 ? -22.844 -23.453 -33.75 1 36.88 469 SER A C 1
ATOM 3805 O O . SER A 1 469 ? -22.469 -24.391 -33.031 1 36.88 469 SER A O 1
ATOM 3807 N N . GLY A 1 470 ? -22.484 -22.172 -33.469 1 41.78 470 GLY A N 1
ATOM 3808 C CA . GLY A 1 470 ? -21.812 -21.438 -32.406 1 41.78 470 GLY A CA 1
ATOM 3809 C C . GLY A 1 470 ? -22.266 -21.844 -31.031 1 41.78 470 GLY A C 1
ATOM 3810 O O . GLY A 1 470 ? -23.156 -21.234 -30.453 1 41.78 470 GLY A O 1
ATOM 3811 N N . ARG A 1 471 ? -22.172 -23.094 -30.797 1 43.62 471 ARG A N 1
ATOM 3812 C CA . ARG A 1 471 ? -22.516 -23.594 -29.469 1 43.62 471 ARG A CA 1
ATOM 3813 C C . ARG A 1 471 ? -22 -22.656 -28.375 1 43.62 471 ARG A C 1
ATOM 3815 O O . ARG A 1 471 ? -20.797 -22.375 -28.312 1 43.62 471 ARG A O 1
ATOM 3822 N N . GLN A 1 472 ? -22.922 -21.797 -28.031 1 48.28 472 GLN A N 1
ATOM 3823 C CA . GLN A 1 472 ? -22.672 -20.875 -26.922 1 48.28 472 GLN A CA 1
ATOM 3824 C C . GLN A 1 472 ? -22.562 -21.609 -25.594 1 48.28 472 GLN A C 1
ATOM 3826 O O . GLN A 1 472 ? -23.406 -22.438 -25.266 1 48.28 472 GLN A O 1
ATOM 3831 N N . TRP A 1 473 ? -21.484 -22.141 -25.234 1 50.47 473 TRP A N 1
ATOM 3832 C CA . TRP A 1 473 ? -21.297 -22.766 -23.938 1 50.47 473 TRP A CA 1
ATOM 3833 C C . TRP A 1 473 ? -21.562 -21.766 -22.812 1 50.47 473 TRP A C 1
ATOM 3835 O O . TRP A 1 473 ? -21.078 -20.625 -22.859 1 50.47 473 TRP A O 1
ATOM 3845 N N . LEU A 1 474 ? -22.75 -22.016 -22.094 1 55.56 474 LEU A N 1
ATOM 3846 C CA . LEU A 1 474 ? -22.984 -21.266 -20.875 1 55.56 474 LEU A CA 1
ATOM 3847 C C . LEU A 1 474 ? -22.109 -21.781 -19.734 1 55.56 474 LEU A C 1
ATOM 3849 O O . LEU A 1 474 ? -22.109 -22.984 -19.453 1 55.56 474 LEU A O 1
ATOM 3853 N N . TYR A 1 475 ? -21 -21.391 -19.594 1 63.09 475 TYR A N 1
ATOM 3854 C CA . TYR A 1 475 ? -20.172 -21.828 -18.484 1 63.09 475 TYR A CA 1
ATOM 3855 C C . TYR A 1 475 ? -20.219 -20.812 -17.344 1 63.09 475 TYR A C 1
ATOM 3857 O O . TYR A 1 475 ? -20.75 -19.719 -17.5 1 63.09 475 TYR A O 1
ATOM 3865 N N . ASN A 1 476 ? -19.891 -21.359 -16.203 1 73.56 476 ASN A N 1
ATOM 3866 C CA . ASN A 1 476 ? -19.812 -20.531 -15.008 1 73.56 476 ASN A CA 1
ATOM 3867 C C . ASN A 1 476 ? -18.688 -19.516 -15.109 1 73.56 476 ASN A C 1
ATOM 3869 O O . ASN A 1 476 ? -17.547 -19.797 -14.719 1 73.56 476 ASN A O 1
ATOM 3873 N N . VAL A 1 477 ? -19 -18.5 -15.672 1 74.69 477 VAL A N 1
ATOM 3874 C CA . VAL A 1 477 ? -18.031 -17.422 -15.922 1 74.69 477 VAL A CA 1
ATOM 3875 C C . VAL A 1 477 ? -17.391 -16.984 -14.602 1 74.69 477 VAL A C 1
ATOM 3877 O O . VAL A 1 477 ? -16.203 -16.672 -14.562 1 74.69 477 VAL A O 1
ATOM 3880 N N . SER A 1 478 ? -18.172 -17.031 -13.602 1 76 478 SER A N 1
ATOM 3881 C CA . SER A 1 478 ? -17.656 -16.609 -12.297 1 76 478 SER A CA 1
ATOM 3882 C C . SER A 1 478 ? -16.562 -17.547 -11.797 1 76 478 SER A C 1
ATOM 3884 O O . SER A 1 478 ? -15.523 -17.109 -11.312 1 76 478 SER A O 1
ATOM 3886 N N . LEU A 1 479 ? -16.875 -18.797 -12 1 81.56 479 LEU A N 1
ATOM 3887 C CA . LEU A 1 479 ? -15.906 -19.797 -11.57 1 81.56 479 LEU A CA 1
ATOM 3888 C C . LEU A 1 479 ? -14.633 -19.734 -12.406 1 81.56 479 LEU A C 1
ATOM 3890 O O . LEU A 1 479 ? -13.523 -19.828 -11.875 1 81.56 479 LEU A O 1
ATOM 3894 N N . LEU A 1 480 ? -14.789 -19.594 -13.664 1 84.25 480 LEU A N 1
ATOM 3895 C CA . LEU A 1 480 ? -13.648 -19.469 -14.562 1 84.25 480 LEU A CA 1
ATOM 3896 C C . LEU A 1 480 ? -12.812 -18.234 -14.211 1 84.25 480 LEU A C 1
ATOM 3898 O O . LEU A 1 480 ? -11.586 -18.312 -14.156 1 84.25 480 LEU A O 1
ATOM 3902 N N . SER A 1 481 ? -13.477 -17.172 -13.922 1 82.19 481 SER A N 1
ATOM 3903 C CA . SER A 1 481 ? -12.789 -15.953 -13.531 1 82.19 481 SER A CA 1
ATOM 3904 C C . SER A 1 481 ? -12.023 -16.141 -12.227 1 82.19 481 SER A C 1
ATOM 3906 O O . SER A 1 481 ? -10.914 -15.633 -12.078 1 82.19 481 SER A O 1
ATOM 3908 N N . GLN A 1 482 ? -12.555 -16.891 -11.391 1 82.5 482 GLN A N 1
ATOM 3909 C CA . GLN A 1 482 ? -11.906 -17.156 -10.102 1 82.5 482 GLN A CA 1
ATOM 3910 C C . GLN A 1 482 ? -10.625 -17.953 -10.289 1 82.5 482 GLN A C 1
ATOM 3912 O O . GLN A 1 482 ? -9.633 -17.719 -9.586 1 82.5 482 GLN A O 1
ATOM 3917 N N . ILE A 1 483 ? -10.664 -18.828 -11.18 1 86.94 483 ILE A N 1
ATOM 3918 C CA . ILE A 1 483 ? -9.492 -19.656 -11.422 1 86.94 483 ILE A CA 1
ATOM 3919 C C . ILE A 1 483 ? -8.383 -18.812 -12.055 1 86.94 483 ILE A C 1
ATOM 3921 O O . ILE A 1 483 ? -7.207 -19 -11.742 1 86.94 483 ILE A O 1
ATOM 3925 N N . LEU A 1 484 ? -8.82 -17.922 -12.891 1 87.69 484 LEU A N 1
ATOM 3926 C CA . LEU A 1 484 ? -7.836 -17.125 -13.602 1 87.69 484 LEU A CA 1
ATOM 3927 C C . LEU A 1 484 ? -7.211 -16.078 -12.68 1 87.69 484 LEU A C 1
ATOM 3929 O O . LEU A 1 484 ? -6.055 -15.688 -12.867 1 87.69 484 LEU A O 1
ATOM 3933 N N . GLU A 1 485 ? -8.031 -15.695 -11.688 1 81.62 485 GLU A N 1
ATOM 3934 C CA . GLU A 1 485 ? -7.516 -14.742 -10.711 1 81.62 485 GLU A CA 1
ATOM 3935 C C . GLU A 1 485 ? -6.852 -15.453 -9.539 1 81.62 485 GLU A C 1
ATOM 3937 O O . GLU A 1 485 ? -7.535 -16.047 -8.695 1 81.62 485 GLU A O 1
ATOM 3942 N N . CYS A 1 486 ? -5.656 -15.367 -9.367 1 66.56 486 CYS A N 1
ATOM 3943 C CA . CYS A 1 486 ? -4.832 -16.125 -8.43 1 66.56 486 CYS A CA 1
ATOM 3944 C C . CYS A 1 486 ? -5.375 -16 -7.012 1 66.56 486 CYS A C 1
ATOM 3946 O O . CYS A 1 486 ? -5.527 -17.016 -6.316 1 66.56 486 CYS A O 1
ATOM 3948 N N . ASN A 1 487 ? -5.723 -14.867 -6.602 1 68.12 487 ASN A N 1
ATOM 3949 C CA . ASN A 1 487 ? -6.078 -14.656 -5.199 1 68.12 487 ASN A CA 1
ATOM 3950 C C . ASN A 1 487 ? -7.469 -15.203 -4.887 1 68.12 487 ASN A C 1
ATOM 3952 O O . ASN A 1 487 ? -7.738 -15.617 -3.76 1 68.12 487 ASN A O 1
ATOM 3956 N N . ASN A 1 488 ? -8.219 -15.289 -5.836 1 66.38 488 ASN A N 1
ATOM 3957 C CA . ASN A 1 488 ? -9.578 -15.773 -5.629 1 66.38 488 ASN A CA 1
ATOM 3958 C C . ASN A 1 488 ? -9.656 -17.297 -5.75 1 66.38 488 ASN A C 1
ATOM 3960 O O . ASN A 1 488 ? -10.5 -17.938 -5.121 1 66.38 488 ASN A O 1
ATOM 3964 N N . ALA A 1 489 ? -8.742 -17.75 -6.457 1 61.88 489 ALA A N 1
ATOM 3965 C CA . ALA A 1 489 ? -8.773 -19.188 -6.75 1 61.88 489 ALA A CA 1
ATOM 3966 C C . ALA A 1 489 ? -8.508 -20 -5.492 1 61.88 489 ALA A C 1
ATOM 3968 O O . ALA A 1 489 ? -9.023 -21.125 -5.352 1 61.88 489 ALA A O 1
ATOM 3969 N N . GLY A 1 490 ? -7.816 -19.344 -4.621 1 58.09 490 GLY A N 1
ATOM 3970 C CA . GLY A 1 490 ? -7.398 -20.078 -3.445 1 58.09 490 GLY A CA 1
ATOM 3971 C C . GLY A 1 490 ? -8.109 -19.641 -2.178 1 58.09 490 GLY A C 1
ATOM 3972 O O . GLY A 1 490 ? -7.859 -20.188 -1.101 1 58.09 490 GLY A O 1
ATOM 3973 N N . GLN A 1 491 ? -9.047 -18.625 -2.404 1 66.12 491 GLN A N 1
ATOM 3974 C CA . GLN A 1 491 ? -9.625 -18.031 -1.201 1 66.12 491 GLN A CA 1
ATOM 3975 C C . GLN A 1 491 ? -10.594 -19 -0.528 1 66.12 491 GLN A C 1
ATOM 3977 O O . GLN A 1 491 ? -11.438 -19.609 -1.191 1 66.12 491 GLN A O 1
ATOM 3982 N N . ALA A 1 492 ? -10.273 -19.266 0.667 1 51.25 492 ALA A N 1
ATOM 3983 C CA . ALA A 1 492 ? -11.164 -20.109 1.455 1 51.25 492 ALA A CA 1
ATOM 3984 C C . ALA A 1 492 ? -12.43 -19.359 1.851 1 51.25 492 ALA A C 1
ATOM 3986 O O . ALA A 1 492 ? -12.359 -18.297 2.459 1 51.25 492 ALA A O 1
ATOM 3987 N N . TYR A 1 493 ? -13.516 -19.047 0.971 1 51.59 493 TYR A N 1
ATOM 3988 C CA . TYR A 1 493 ? -14.734 -18.297 1.257 1 51.59 493 TYR A CA 1
ATOM 3989 C C . TYR A 1 493 ? -15.281 -18.641 2.635 1 51.59 493 TYR A C 1
ATOM 3991 O O . TYR A 1 493 ? -15.859 -17.797 3.314 1 51.59 493 TYR A O 1
ATOM 3999 N N . ASP A 1 494 ? -15.469 -19.891 2.91 1 48.69 494 ASP A N 1
ATOM 4000 C CA . ASP A 1 494 ? -16.281 -20.391 4.016 1 48.69 494 ASP A CA 1
ATOM 4001 C C . ASP A 1 494 ? -15.656 -20.031 5.363 1 48.69 494 ASP A C 1
ATOM 4003 O O . ASP A 1 494 ? -16.203 -20.359 6.414 1 48.69 494 ASP A O 1
ATOM 4007 N N . SER A 1 495 ? -14.453 -19.516 5.426 1 51.41 495 SER A N 1
ATOM 4008 C CA . SER A 1 495 ? -13.961 -19.688 6.789 1 51.41 495 SER A CA 1
ATOM 4009 C C . SER A 1 495 ? -14.008 -18.375 7.57 1 51.41 495 SER A C 1
ATOM 4011 O O . SER A 1 495 ? -13.422 -17.375 7.152 1 51.41 495 SER A O 1
ATOM 4013 N N . PRO A 1 496 ? -15.023 -18.172 8.453 1 50.16 496 PRO A N 1
ATOM 4014 C CA . PRO A 1 496 ? -15 -17.141 9.484 1 50.16 496 PRO A CA 1
ATOM 4015 C C . PRO A 1 496 ? -13.586 -16.75 9.906 1 50.16 496 PRO A C 1
ATOM 4017 O O . PRO A 1 496 ? -13.406 -15.812 10.68 1 50.16 496 PRO A O 1
ATOM 4020 N N . GLY A 1 497 ? -12.555 -17.359 9.289 1 61.66 497 GLY A N 1
ATOM 4021 C CA . GLY A 1 497 ? -11.32 -17.453 10.055 1 61.66 497 GLY A CA 1
ATOM 4022 C C . GLY A 1 497 ? -10.164 -16.719 9.398 1 61.66 497 GLY A C 1
ATOM 4023 O O . GLY A 1 497 ? -9 -16.938 9.75 1 61.66 497 GLY A O 1
ATOM 4024 N N . ASP A 1 498 ? -10.5 -15.953 8.438 1 83.81 498 ASP A N 1
ATOM 4025 C CA . ASP A 1 498 ? -9.281 -15.328 7.926 1 83.81 498 ASP A CA 1
ATOM 4026 C C . ASP A 1 498 ? -8.75 -14.281 8.906 1 83.81 498 ASP A C 1
ATOM 4028 O O . ASP A 1 498 ? -8.234 -14.625 9.969 1 83.81 498 ASP A O 1
ATOM 4032 N N . ILE A 1 499 ? -9.07 -13.109 8.828 1 91.25 499 ILE A N 1
ATOM 4033 C CA . ILE A 1 499 ? -8.445 -12.117 9.695 1 91.25 499 ILE A CA 1
ATOM 4034 C C . ILE A 1 499 ? -9.516 -11.352 10.469 1 91.25 499 ILE A C 1
ATOM 4036 O O . ILE A 1 499 ? -9.234 -10.75 11.508 1 91.25 499 ILE A O 1
ATOM 4040 N N . PHE A 1 500 ? -10.844 -11.445 10.039 1 91.44 500 PHE A N 1
ATOM 4041 C CA . PHE A 1 500 ? -11.914 -10.672 10.664 1 91.44 500 PHE A CA 1
ATOM 4042 C C . PHE A 1 500 ? -12.648 -11.5 11.711 1 91.44 500 PHE A C 1
ATOM 4044 O O . PHE A 1 500 ? -12.781 -12.719 11.562 1 91.44 500 PHE A O 1
ATOM 4051 N N . GLY A 1 501 ? -13.102 -10.812 12.734 1 92.31 501 GLY A N 1
ATOM 4052 C CA . GLY A 1 501 ? -14 -11.438 13.695 1 92.31 501 GLY A CA 1
ATOM 4053 C C . GLY A 1 501 ? -15.367 -11.742 13.117 1 92.31 501 GLY A C 1
ATOM 4054 O O . GLY A 1 501 ? -15.648 -11.414 11.961 1 92.31 501 GLY A O 1
ATOM 4055 N N . PRO A 1 502 ? -16.172 -12.32 13.859 1 89.69 502 PRO A N 1
ATOM 4056 C CA . PRO A 1 502 ? -17.453 -12.812 13.344 1 89.69 502 PRO A CA 1
ATOM 4057 C C . PRO A 1 502 ? -18.344 -11.695 12.805 1 89.69 502 PRO A C 1
ATOM 4059 O O . PRO A 1 502 ? -19.016 -11.867 11.789 1 89.69 502 PRO A O 1
ATOM 4062 N N . VAL A 1 503 ? -18.359 -10.547 13.484 1 90.19 503 VAL A N 1
ATOM 4063 C CA . VAL A 1 503 ? -19.25 -9.469 13.086 1 90.19 503 VAL A CA 1
ATOM 4064 C C . VAL A 1 503 ? -18.797 -8.875 11.75 1 90.19 503 VAL A C 1
ATOM 4066 O O . VAL A 1 503 ? -19.594 -8.734 10.82 1 90.19 503 VAL A O 1
ATOM 4069 N N . LEU A 1 504 ? -17.625 -8.617 11.633 1 90.5 504 LEU A N 1
ATOM 4070 C CA . LEU A 1 504 ? -17.109 -8.008 10.414 1 90.5 504 LEU A CA 1
ATOM 4071 C C . LEU A 1 504 ? -17.094 -9.016 9.266 1 90.5 504 LEU A C 1
ATOM 4073 O O . LEU A 1 504 ? -17.25 -8.641 8.102 1 90.5 504 LEU A O 1
ATOM 4077 N N . ALA A 1 505 ? -16.828 -10.227 9.641 1 88.38 505 ALA A N 1
ATOM 4078 C CA . ALA A 1 505 ? -16.891 -11.258 8.609 1 88.38 505 ALA A CA 1
ATOM 4079 C C . ALA A 1 505 ? -18.266 -11.328 7.965 1 88.38 505 ALA A C 1
ATOM 4081 O O . ALA A 1 505 ? -18.391 -11.5 6.75 1 88.38 505 ALA A O 1
ATOM 4082 N N . ARG A 1 506 ? -19.234 -11.195 8.766 1 86 506 ARG A N 1
ATOM 4083 C CA . ARG A 1 506 ? -20.594 -11.172 8.258 1 86 506 ARG A CA 1
ATOM 4084 C C . ARG A 1 506 ? -20.828 -9.953 7.375 1 86 506 ARG A C 1
ATOM 4086 O O . ARG A 1 506 ? -21.469 -10.055 6.32 1 86 506 ARG A O 1
ATOM 4093 N N . ASP A 1 507 ? -20.359 -8.859 7.844 1 84.31 507 ASP A N 1
ATOM 4094 C CA . ASP A 1 507 ? -20.5 -7.641 7.055 1 84.31 507 ASP A CA 1
ATOM 4095 C C . ASP A 1 507 ? -19.812 -7.777 5.699 1 84.31 507 ASP A C 1
ATOM 4097 O O . ASP A 1 507 ? -20.359 -7.352 4.676 1 84.31 507 ASP A O 1
ATOM 4101 N N . ARG A 1 508 ? -18.703 -8.336 5.645 1 85 508 ARG A N 1
ATOM 4102 C CA . ARG A 1 508 ? -17.953 -8.523 4.402 1 85 508 ARG A CA 1
ATOM 4103 C C . ARG A 1 508 ? -18.719 -9.398 3.424 1 85 508 ARG A C 1
ATOM 4105 O O . ARG A 1 508 ? -18.766 -9.102 2.227 1 85 508 ARG A O 1
ATOM 4112 N N . ALA A 1 509 ? -19.203 -10.414 3.986 1 81.12 509 ALA A N 1
ATOM 4113 C CA . ALA A 1 509 ? -20 -11.305 3.152 1 81.12 509 ALA A CA 1
ATOM 4114 C C . ALA A 1 509 ? -21.188 -10.57 2.555 1 81.12 509 ALA A C 1
ATOM 4116 O O . ALA A 1 509 ? -21.547 -10.797 1.395 1 81.12 509 ALA A O 1
ATOM 4117 N N . ALA A 1 510 ? -21.734 -9.727 3.354 1 78.25 510 ALA A N 1
ATOM 4118 C CA . ALA A 1 510 ? -22.875 -8.945 2.887 1 78.25 510 ALA A CA 1
ATOM 4119 C C . ALA A 1 510 ? -22.453 -7.977 1.781 1 78.25 510 ALA A C 1
ATOM 4121 O O . ALA A 1 510 ? -23.172 -7.824 0.786 1 78.25 510 ALA A O 1
ATOM 4122 N N . TYR A 1 511 ? -21.375 -7.414 1.963 1 76.12 511 TYR A N 1
ATOM 4123 C CA . TYR A 1 511 ? -20.859 -6.492 0.953 1 76.12 511 TYR A CA 1
ATOM 4124 C C . TYR A 1 511 ? -20.562 -7.223 -0.35 1 76.12 511 TYR A C 1
ATOM 4126 O O . TYR A 1 511 ? -20.828 -6.703 -1.436 1 76.12 511 TYR A O 1
ATOM 4134 N N . ALA A 1 512 ? -19.984 -8.383 -0.249 1 71.25 512 ALA A N 1
ATOM 4135 C CA . ALA A 1 512 ? -19.609 -9.18 -1.413 1 71.25 512 ALA A CA 1
ATOM 4136 C C . ALA A 1 512 ? -20.844 -9.656 -2.178 1 71.25 512 ALA A C 1
ATOM 4138 O O . ALA A 1 512 ? -20.828 -9.727 -3.408 1 71.25 512 ALA A O 1
ATOM 4139 N N . SER A 1 513 ? -21.828 -10.016 -1.487 1 67.31 513 SER A N 1
ATOM 4140 C CA . SER A 1 513 ? -23.047 -10.492 -2.107 1 67.31 513 SER A CA 1
ATOM 4141 C C . SER A 1 513 ? -23.75 -9.383 -2.893 1 67.31 513 SER A C 1
ATOM 4143 O O . SER A 1 513 ? -24.344 -9.641 -3.945 1 67.31 513 SER A O 1
ATOM 4145 N N . THR A 1 514 ? -23.641 -8.273 -2.416 1 63.03 514 THR A N 1
ATOM 4146 C CA . THR A 1 514 ? -24.281 -7.152 -3.096 1 63.03 514 THR A CA 1
ATOM 4147 C C . THR A 1 514 ? -23.547 -6.828 -4.398 1 63.03 514 THR A C 1
ATOM 4149 O O . THR A 1 514 ? -24.188 -6.469 -5.395 1 63.03 514 THR A O 1
ATOM 4152 N N . THR A 1 515 ? -22.344 -7.09 -4.484 1 56.69 515 THR A N 1
ATOM 4153 C CA . THR A 1 515 ? -21.547 -6.785 -5.672 1 56.69 515 THR A CA 1
ATOM 4154 C C . THR A 1 515 ? -21.609 -7.938 -6.668 1 56.69 515 THR A C 1
ATOM 4156 O O . THR A 1 515 ? -21.453 -7.73 -7.875 1 56.69 515 THR A O 1
ATOM 4159 N N . ALA A 1 516 ? -21.594 -9.172 -6.23 1 52.56 516 ALA A N 1
ATOM 4160 C CA . ALA A 1 516 ? -21.594 -10.367 -7.074 1 52.56 516 ALA A CA 1
ATOM 4161 C C . ALA A 1 516 ? -22.859 -10.43 -7.938 1 52.56 516 ALA A C 1
ATOM 4163 O O . ALA A 1 516 ? -22.875 -11.109 -8.969 1 52.56 516 ALA A O 1
ATOM 4164 N N . ASN A 1 517 ? -23.938 -9.828 -7.492 1 43.97 517 ASN A N 1
ATOM 4165 C CA . ASN A 1 517 ? -25.125 -9.914 -8.344 1 43.97 517 ASN A CA 1
ATOM 4166 C C . ASN A 1 517 ? -24.875 -9.266 -9.703 1 43.97 517 ASN A C 1
ATOM 4168 O O . ASN A 1 517 ? -25.828 -8.852 -10.375 1 43.97 517 ASN A O 1
ATOM 4172 N N . ILE A 1 518 ? -23.766 -9.039 -9.969 1 42.34 518 ILE A N 1
ATOM 4173 C CA . ILE A 1 518 ? -23.547 -8.641 -11.352 1 42.34 518 ILE A CA 1
ATOM 4174 C C . ILE A 1 518 ? -23.75 -9.844 -12.273 1 42.34 518 ILE A C 1
ATOM 4176 O O . ILE A 1 518 ? -22.969 -10.797 -12.234 1 42.34 518 ILE A O 1
ATOM 4180 N N . THR A 1 519 ? -24.922 -10.133 -12.492 1 44.06 519 THR A N 1
ATOM 4181 C CA . THR A 1 519 ? -25.406 -11.117 -13.445 1 44.06 519 THR A CA 1
ATOM 4182 C C . THR A 1 519 ? -24.484 -11.203 -14.656 1 44.06 519 THR A C 1
ATOM 4184 O O . THR A 1 519 ? -24.047 -10.18 -15.188 1 44.06 519 THR A O 1
ATOM 4187 N N . PRO A 1 520 ? -23.922 -12.391 -14.797 1 44.66 520 PRO A N 1
ATOM 4188 C CA . PRO A 1 520 ? -23.141 -12.602 -16.016 1 44.66 520 PRO A CA 1
ATOM 4189 C C . PRO A 1 520 ? -23.781 -11.922 -17.234 1 44.66 520 PRO A C 1
ATOM 4191 O O . PRO A 1 520 ? -25 -12 -17.438 1 44.66 520 PRO A O 1
ATOM 4194 N N . ASP A 1 521 ? -23.281 -10.938 -17.609 1 46.03 521 ASP A N 1
ATOM 4195 C CA . ASP A 1 521 ? -23.719 -10.375 -18.875 1 46.03 521 ASP A CA 1
ATOM 4196 C C . ASP A 1 521 ? -24.031 -11.469 -19.891 1 46.03 521 ASP A C 1
ATOM 4198 O O . ASP A 1 521 ? -23.203 -12.352 -20.141 1 46.03 521 ASP A O 1
ATOM 4202 N N . PRO A 1 522 ? -25.234 -11.742 -20.125 1 45.25 522 PRO A N 1
ATOM 4203 C CA . PRO A 1 522 ? -25.641 -12.727 -21.125 1 45.25 522 PRO A CA 1
ATOM 4204 C C . PRO A 1 522 ? -24.688 -12.773 -22.328 1 45.25 522 PRO A C 1
ATOM 4206 O O . PRO A 1 522 ? -24.562 -13.805 -22.984 1 45.25 522 PRO A O 1
ATOM 4209 N N . ASP A 1 523 ? -24.125 -11.719 -22.625 1 44.84 523 ASP A N 1
ATOM 4210 C CA . ASP A 1 523 ? -23.359 -11.656 -23.875 1 44.84 523 ASP A CA 1
ATOM 4211 C C . ASP A 1 523 ? -22.016 -12.359 -23.719 1 44.84 523 ASP A C 1
ATOM 4213 O O . ASP A 1 523 ? -21.266 -12.492 -24.703 1 44.84 523 ASP A O 1
ATOM 4217 N N . PHE A 1 524 ? -21.656 -12.641 -22.531 1 49.72 524 PHE A N 1
ATOM 4218 C CA . PHE A 1 524 ? -20.359 -13.273 -22.328 1 49.72 524 PHE A CA 1
ATOM 4219 C C . PHE A 1 524 ? -20.359 -14.711 -22.844 1 49.72 524 PHE A C 1
ATOM 4221 O O . PHE A 1 524 ? -19.328 -15.367 -22.891 1 49.72 524 PHE A O 1
ATOM 4228 N N . THR A 1 525 ? -21.547 -15.172 -23.203 1 47.94 525 THR A N 1
ATOM 4229 C CA . THR A 1 525 ? -21.844 -16.578 -23.484 1 47.94 525 THR A CA 1
ATOM 4230 C C . THR A 1 525 ? -21.203 -17.016 -24.797 1 47.94 525 THR A C 1
ATOM 4232 O O . THR A 1 525 ? -21.188 -18.203 -25.125 1 47.94 525 THR A O 1
ATOM 4235 N N . SER A 1 526 ? -20.516 -16.109 -25.516 1 53.72 526 SER A N 1
ATOM 4236 C CA . SER A 1 526 ? -20.203 -16.766 -26.781 1 53.72 526 SER A CA 1
ATOM 4237 C C . SER A 1 526 ? -18.703 -16.922 -26.953 1 53.72 526 SER A C 1
ATOM 4239 O O . SER A 1 526 ? -18.062 -16.125 -27.656 1 53.72 526 SER A O 1
ATOM 4241 N N . ILE A 1 527 ? -18.094 -17.75 -25.953 1 62.16 527 ILE A N 1
ATOM 4242 C CA . ILE A 1 527 ? -16.703 -18.094 -26.156 1 62.16 527 ILE A CA 1
ATOM 4243 C C . ILE A 1 527 ? -16.594 -19.281 -27.109 1 62.16 527 ILE A C 1
ATOM 4245 O O . ILE A 1 527 ? -17.375 -20.219 -27.031 1 62.16 527 ILE A O 1
ATOM 4249 N N . GLY A 1 528 ? -16.109 -19.078 -28.281 1 55.66 528 GLY A N 1
ATOM 4250 C CA . GLY A 1 528 ? -15.969 -20.156 -29.234 1 55.66 528 GLY A CA 1
ATOM 4251 C C . GLY A 1 528 ? -15.039 -21.266 -28.766 1 55.66 528 GLY A C 1
ATOM 4252 O O . GLY A 1 528 ? -14.398 -21.125 -27.719 1 55.66 528 GLY A O 1
ATOM 4253 N N . VAL A 1 529 ? -15.172 -22.469 -29.312 1 56.75 529 VAL A N 1
ATOM 4254 C CA . VAL A 1 529 ? -14.43 -23.688 -28.984 1 56.75 529 VAL A CA 1
ATOM 4255 C C . VAL A 1 529 ? -12.961 -23.5 -29.359 1 56.75 529 VAL A C 1
ATOM 4257 O O . VAL A 1 529 ? -12.078 -24.125 -28.75 1 56.75 529 VAL A O 1
ATOM 4260 N N . ARG A 1 530 ? -12.781 -22.641 -30.359 1 59.16 530 ARG A N 1
ATOM 4261 C CA . ARG A 1 530 ? -11.414 -22.328 -30.766 1 59.16 530 ARG A CA 1
ATOM 4262 C C . ARG A 1 530 ? -11.047 -20.891 -30.406 1 59.16 530 ARG A C 1
ATOM 4264 O O . ARG A 1 530 ? -11.219 -19.984 -31.219 1 59.16 530 ARG A O 1
ATOM 4271 N N . GLY A 1 531 ? -10.477 -20.844 -29.234 1 66.25 531 GLY A N 1
ATOM 4272 C CA . GLY A 1 531 ? -10.203 -19.484 -28.797 1 66.25 531 GLY A CA 1
ATOM 4273 C C . GLY A 1 531 ? -11.445 -18.625 -28.688 1 66.25 531 GLY A C 1
ATOM 4274 O O . GLY A 1 531 ? -12.43 -19.016 -28.078 1 66.25 531 GLY A O 1
ATOM 4275 N N . ILE A 1 532 ? -11.398 -17.531 -29.281 1 73 532 ILE A N 1
ATOM 4276 C CA . ILE A 1 532 ? -12.508 -16.594 -29.156 1 73 532 ILE A CA 1
ATOM 4277 C C . ILE A 1 532 ? -13.336 -16.594 -30.438 1 73 532 ILE A C 1
ATOM 4279 O O . ILE A 1 532 ? -14 -15.609 -30.766 1 73 532 ILE A O 1
ATOM 4283 N N . SER A 1 533 ? -13.312 -17.641 -31.188 1 68.75 533 SER A N 1
ATOM 4284 C CA . SER A 1 533 ? -13.953 -17.734 -32.5 1 68.75 533 SER A CA 1
ATOM 4285 C C . SER A 1 533 ? -15.469 -17.594 -32.375 1 68.75 533 SER A C 1
ATOM 4287 O O . SER A 1 533 ? -16.141 -17.234 -33.344 1 68.75 533 SER A O 1
ATOM 4289 N N . GLY A 1 534 ? -15.977 -17.812 -31.234 1 67.44 534 GLY A N 1
ATOM 4290 C CA . GLY A 1 534 ? -17.422 -17.734 -31.062 1 67.44 534 GLY A CA 1
ATOM 4291 C C . GLY A 1 534 ? -17.906 -16.344 -30.688 1 67.44 534 GLY A C 1
ATOM 4292 O O . GLY A 1 534 ? -19.109 -16.109 -30.562 1 67.44 534 GLY A O 1
ATOM 4293 N N . HIS A 1 535 ? -17 -15.469 -30.688 1 73.25 535 HIS A N 1
ATOM 4294 C CA . HIS A 1 535 ? -17.359 -14.109 -30.328 1 73.25 535 HIS A CA 1
ATOM 4295 C C . HIS A 1 535 ? -18.188 -13.445 -31.422 1 73.25 535 HIS A C 1
ATOM 4297 O O . HIS A 1 535 ? -17.984 -13.695 -32.594 1 73.25 535 HIS A O 1
ATOM 4303 N N . LYS A 1 536 ? -18.984 -12.633 -31.078 1 72.75 536 LYS A N 1
ATOM 4304 C CA . LYS A 1 536 ? -19.984 -12.039 -31.969 1 72.75 536 LYS A CA 1
ATOM 4305 C C . LYS A 1 536 ? -19.312 -11.266 -33.094 1 72.75 536 LYS A C 1
ATOM 4307 O O . LYS A 1 536 ? -19.891 -11.117 -34.188 1 72.75 536 LYS A O 1
ATOM 4312 N N . THR A 1 537 ? -18.172 -10.805 -32.812 1 73.12 537 THR A N 1
ATOM 4313 C CA . THR A 1 537 ? -17.531 -9.922 -33.781 1 73.12 537 THR A CA 1
ATOM 4314 C C . THR A 1 537 ? -16.625 -10.727 -34.719 1 73.12 537 THR A C 1
ATOM 4316 O O . THR A 1 537 ? -15.914 -10.148 -35.531 1 73.12 537 THR A O 1
ATOM 4319 N N . VAL A 1 538 ? -16.688 -11.984 -34.656 1 73.69 538 VAL A N 1
ATOM 4320 C CA . VAL A 1 538 ? -15.922 -12.828 -35.562 1 73.69 538 VAL A CA 1
ATOM 4321 C C . VAL A 1 538 ? -16.766 -13.141 -36.781 1 73.69 538 VAL A C 1
ATOM 4323 O O . VAL A 1 538 ? -17.938 -13.523 -36.688 1 73.69 538 VAL A O 1
ATOM 4326 N N . ALA A 1 539 ? -16.172 -12.883 -37.938 1 67.31 539 ALA A N 1
ATOM 4327 C CA . ALA A 1 539 ? -16.891 -13.148 -39.188 1 67.31 539 ALA A CA 1
ATOM 4328 C C . ALA A 1 539 ? -17.172 -14.633 -39.344 1 67.31 539 ALA A C 1
ATOM 4330 O O . ALA A 1 539 ? -16.281 -15.469 -39.156 1 67.31 539 ALA A O 1
ATOM 4331 N N . LYS A 1 540 ? -18.359 -15.008 -39.5 1 58.78 540 LYS A N 1
ATOM 4332 C CA . LYS A 1 540 ? -18.812 -16.391 -39.594 1 58.78 540 LYS A CA 1
ATOM 4333 C C . LYS A 1 540 ? -18.156 -17.109 -40.75 1 58.78 540 LYS A C 1
ATOM 4335 O O . LYS A 1 540 ? -17.906 -18.312 -40.688 1 58.78 540 LYS A O 1
ATOM 4340 N N . GLU A 1 541 ? -17.875 -16.438 -41.906 1 53.47 541 GLU A N 1
ATOM 4341 C CA . GLU A 1 541 ? -17.406 -17.047 -43.156 1 53.47 541 GLU A CA 1
ATOM 4342 C C . GLU A 1 541 ? -15.891 -17.172 -43.156 1 53.47 541 GLU A C 1
ATOM 4344 O O . GLU A 1 541 ? -15.32 -17.812 -44.062 1 53.47 541 GLU A O 1
ATOM 4349 N N . ALA A 1 542 ? -15.242 -16.641 -42.25 1 46.84 542 ALA A N 1
ATOM 4350 C CA . ALA A 1 542 ? -13.797 -16.516 -42.438 1 46.84 542 ALA A CA 1
ATOM 4351 C C . ALA A 1 542 ? -13.07 -17.734 -41.844 1 46.84 542 ALA A C 1
ATOM 4353 O O . ALA A 1 542 ? -13.266 -18.078 -40.688 1 46.84 542 ALA A O 1
ATOM 4354 N N . ALA A 1 543 ? -12.672 -18.609 -42.781 1 47.03 543 ALA A N 1
ATOM 4355 C CA . ALA A 1 543 ? -11.805 -19.719 -42.406 1 47.03 543 ALA A CA 1
ATOM 4356 C C . ALA A 1 543 ? -10.664 -19.234 -41.5 1 47.03 543 ALA A C 1
ATOM 4358 O O . ALA A 1 543 ? -9.805 -18.469 -41.938 1 47.03 543 ALA A O 1
ATOM 4359 N N . THR A 1 544 ? -10.906 -19.062 -40.312 1 49.81 544 THR A N 1
ATOM 4360 C CA . THR A 1 544 ? -9.969 -18.453 -39.375 1 49.81 544 THR A CA 1
ATOM 4361 C C . THR A 1 544 ? -8.727 -19.328 -39.219 1 49.81 544 THR A C 1
ATOM 4363 O O . THR A 1 544 ? -7.656 -18.828 -38.875 1 49.81 544 THR A O 1
ATOM 4366 N N . TYR A 1 545 ? -8.883 -20.688 -39.344 1 49.44 545 TYR A N 1
ATOM 4367 C CA . TYR A 1 545 ? -7.73 -21.562 -39.156 1 49.44 545 TYR A CA 1
ATOM 4368 C C . TYR A 1 545 ? -7.488 -22.438 -40.375 1 49.44 545 TYR A C 1
ATOM 4370 O O . TYR A 1 545 ? -8.43 -22.828 -41.062 1 49.44 545 TYR A O 1
ATOM 4378 N N . PRO A 1 546 ? -6.258 -22.516 -40.938 1 42.34 546 PRO A N 1
ATOM 4379 C CA . PRO A 1 546 ? -6.043 -23.344 -42.094 1 42.34 546 PRO A CA 1
ATOM 4380 C C . PRO A 1 546 ? -6.523 -24.781 -41.906 1 42.34 546 PRO A C 1
ATOM 4382 O O . PRO A 1 546 ? -6.484 -25.297 -40.781 1 42.34 546 PRO A O 1
ATOM 4385 N N . PRO A 1 547 ? -7.227 -25.281 -42.812 1 39.12 547 PRO A N 1
ATOM 4386 C CA . PRO A 1 547 ? -7.742 -26.641 -42.719 1 39.12 547 PRO A CA 1
ATOM 4387 C C . PRO A 1 547 ? -6.699 -27.625 -42.188 1 39.12 547 PRO A C 1
ATOM 4389 O O . PRO A 1 547 ? -7.031 -28.531 -41.406 1 39.12 547 PRO A O 1
ATOM 4392 N N . ASP A 1 548 ? -5.562 -27.844 -42.875 1 37.94 548 ASP A N 1
ATOM 4393 C CA . ASP A 1 548 ? -4.586 -28.891 -42.594 1 37.94 548 ASP A CA 1
ATOM 4394 C C . ASP A 1 548 ? -3.859 -28.656 -41.281 1 37.94 548 ASP A C 1
ATOM 4396 O O . ASP A 1 548 ? -3.182 -29.547 -40.781 1 37.94 548 ASP A O 1
ATOM 4400 N N . GLN A 1 549 ? -3.695 -27.453 -40.969 1 39.06 549 GLN A N 1
ATOM 4401 C CA . GLN A 1 549 ? -2.725 -27.125 -39.906 1 39.06 549 GLN A CA 1
ATOM 4402 C C . GLN A 1 549 ? -3.322 -27.312 -38.531 1 39.06 549 GLN A C 1
ATOM 4404 O O . GLN A 1 549 ? -2.715 -26.906 -37.531 1 39.06 549 GLN A O 1
ATOM 4409 N N . LEU A 1 550 ? -4.445 -27.641 -38.469 1 39.03 550 LEU A N 1
ATOM 4410 C CA . LEU A 1 550 ? -4.926 -27.875 -37.094 1 39.03 550 LEU A CA 1
ATOM 4411 C C . LEU A 1 550 ? -4.051 -28.906 -36.406 1 39.03 550 LEU A C 1
ATOM 4413 O O . LEU A 1 550 ? -4.336 -29.281 -35.25 1 39.03 550 LEU A O 1
ATOM 4417 N N . GLN A 1 551 ? -3.475 -29.891 -37.156 1 34.59 551 GLN A N 1
ATOM 4418 C CA . GLN A 1 551 ? -2.604 -30.812 -36.406 1 34.59 551 GLN A CA 1
ATOM 4419 C C . GLN A 1 551 ? -1.289 -30.125 -36.031 1 34.59 551 GLN A C 1
ATOM 4421 O O . GLN A 1 551 ? -0.362 -30.062 -36.844 1 34.59 551 GLN A O 1
ATOM 4426 N N . PRO A 1 552 ? -1.263 -29.078 -35.406 1 36 552 PRO A N 1
ATOM 4427 C CA . PRO A 1 552 ? 0.111 -28.672 -35.094 1 36 552 PRO A CA 1
ATOM 4428 C C . PRO A 1 552 ? 0.951 -29.828 -34.531 1 36 552 PRO A C 1
ATOM 4430 O O . PRO A 1 552 ? 0.631 -30.359 -33.469 1 36 552 PRO A O 1
ATOM 4433 N N . GLN A 1 553 ? 1.4 -30.766 -35.344 1 32.66 553 GLN A N 1
ATOM 4434 C CA . GLN A 1 553 ? 2.504 -31.562 -34.812 1 32.66 553 GLN A CA 1
ATOM 4435 C C . GLN A 1 553 ? 3.582 -30.672 -34.219 1 32.66 553 GLN A C 1
ATOM 4437 O O . GLN A 1 553 ? 4.172 -29.844 -34.906 1 32.66 553 GLN A O 1
ATOM 4442 N N . ILE A 1 554 ? 3.426 -30.219 -33.094 1 33.66 554 ILE A N 1
ATOM 4443 C CA . ILE A 1 554 ? 4.645 -29.734 -32.469 1 33.66 554 ILE A CA 1
ATOM 4444 C C . ILE A 1 554 ? 5.816 -30.641 -32.812 1 33.66 554 ILE A C 1
ATOM 4446 O O . ILE A 1 554 ? 5.867 -31.797 -32.406 1 33.66 554 ILE A O 1
ATOM 4450 N N . ASP A 1 555 ? 6.223 -30.766 -34.062 1 31.14 555 ASP A N 1
ATOM 4451 C CA . ASP A 1 555 ? 7.531 -31.375 -34.281 1 31.14 555 ASP A CA 1
ATOM 4452 C C . ASP A 1 555 ? 8.578 -30.812 -33.312 1 31.14 555 ASP A C 1
ATOM 4454 O O . ASP A 1 555 ? 8.969 -29.656 -33.438 1 31.14 555 ASP A O 1
ATOM 4458 N N . LEU A 1 556 ? 8.484 -31.25 -32.156 1 32.31 556 LEU A N 1
ATOM 4459 C CA . LEU A 1 556 ? 9.539 -31 -31.188 1 32.31 556 LEU A CA 1
ATOM 4460 C C . LEU A 1 556 ? 10.914 -31.062 -31.844 1 32.31 556 LEU A C 1
ATOM 4462 O O . LEU A 1 556 ? 11.93 -30.797 -31.188 1 32.31 556 LEU A O 1
ATOM 4466 N N . ASP A 1 557 ? 11.047 -31.688 -33.094 1 31.14 557 ASP A N 1
ATOM 4467 C CA . ASP A 1 557 ? 12.344 -31.766 -33.781 1 31.14 557 ASP A CA 1
ATOM 4468 C C . ASP A 1 557 ? 12.758 -30.391 -34.312 1 31.14 557 ASP A C 1
ATOM 4470 O O . ASP A 1 557 ? 13.836 -30.25 -34.875 1 31.14 557 ASP A O 1
ATOM 4474 N N . MET A 1 558 ? 11.852 -29.594 -34.562 1 31.45 558 MET A N 1
ATOM 4475 C CA . MET A 1 558 ? 12.312 -28.328 -35.156 1 31.45 558 MET A CA 1
ATOM 4476 C C . MET A 1 558 ? 13.32 -27.641 -34.25 1 31.45 558 MET A C 1
ATOM 4478 O O . MET A 1 558 ? 13.969 -26.672 -34.625 1 31.45 558 MET A O 1
ATOM 4482 N N . TYR A 1 559 ? 13.148 -27.875 -33 1 30.02 559 TYR A N 1
ATOM 4483 C CA . TYR A 1 559 ? 14.188 -27.25 -32.188 1 30.02 559 TYR A CA 1
ATOM 4484 C C . TYR A 1 559 ? 15.508 -28.016 -32.312 1 30.02 559 TYR A C 1
ATOM 4486 O O . TYR A 1 559 ? 16.422 -27.812 -31.516 1 30.02 559 TYR A O 1
ATOM 4494 N N . HIS A 1 560 ? 15.586 -29.094 -33.219 1 27.36 560 HIS A N 1
ATOM 4495 C CA . HIS A 1 560 ? 16.938 -29.484 -33.594 1 27.36 560 HIS A CA 1
ATOM 4496 C C . HIS A 1 560 ? 17.625 -28.422 -34.438 1 27.36 560 HIS A C 1
ATOM 4498 O O . HIS A 1 560 ? 17.469 -28.391 -35.656 1 27.36 560 HIS A O 1
ATOM 4504 N N . VAL A 1 561 ? 17.703 -27.297 -34.062 1 28.95 561 VAL A N 1
ATOM 4505 C CA . VAL A 1 561 ? 18.641 -26.422 -34.75 1 28.95 561 VAL A CA 1
ATOM 4506 C C . VAL A 1 561 ? 19.922 -27.188 -35.062 1 28.95 561 VAL A C 1
ATOM 4508 O O . VAL A 1 561 ? 20.594 -27.703 -34.156 1 28.95 561 VAL A O 1
ATOM 4511 N N . LEU A 1 562 ? 20.094 -27.828 -36.156 1 26.11 562 LEU A N 1
ATOM 4512 C CA . LEU A 1 562 ? 21.438 -28.219 -36.625 1 26.11 562 LEU A CA 1
ATOM 4513 C C . LEU A 1 562 ? 22.438 -27.125 -36.25 1 26.11 562 LEU A C 1
ATOM 4515 O O . LEU A 1 562 ? 22.109 -25.938 -36.281 1 26.11 562 LEU A O 1
ATOM 4519 N N . PRO A 1 563 ? 23.578 -27.484 -35.656 1 26.94 563 PRO A N 1
ATOM 4520 C CA . PRO A 1 563 ? 24.688 -26.547 -35.438 1 26.94 563 PRO A CA 1
ATOM 4521 C C . PRO A 1 563 ? 24.969 -25.688 -36.688 1 26.94 563 PRO A C 1
ATOM 4523 O O . PRO A 1 563 ? 25.328 -26.234 -37.75 1 26.94 563 PRO A O 1
ATOM 4526 N N . SER A 1 564 ? 24.109 -24.859 -37.125 1 27.16 564 SER A N 1
ATOM 4527 C CA . SER A 1 564 ? 24.609 -24.078 -38.281 1 27.16 564 SER A CA 1
ATOM 4528 C C . SER A 1 564 ? 26.094 -23.781 -38.125 1 27.16 564 SER A C 1
ATOM 4530 O O . SER A 1 564 ? 26.594 -23.625 -37.031 1 27.16 564 SER A O 1
ATOM 4532 N N . ALA A 1 565 ? 26.906 -24.094 -39.125 1 27.62 565 ALA A N 1
ATOM 4533 C CA . ALA A 1 565 ? 28.312 -23.734 -39.25 1 27.62 565 ALA A CA 1
ATOM 4534 C C . ALA A 1 565 ? 28.562 -22.328 -38.719 1 27.62 565 ALA A C 1
ATOM 4536 O O . ALA A 1 565 ? 27.656 -21.484 -38.688 1 27.62 565 ALA A O 1
ATOM 4537 N N . PRO A 1 566 ? 29.672 -22.109 -37.969 1 27.88 566 PRO A N 1
ATOM 4538 C CA . PRO A 1 566 ? 30.094 -20.797 -37.5 1 27.88 566 PRO A CA 1
ATOM 4539 C C . PRO A 1 566 ? 29.953 -19.703 -38.531 1 27.88 566 PRO A C 1
ATOM 4541 O O . PRO A 1 566 ? 30.344 -19.891 -39.688 1 27.88 566 PRO A O 1
ATOM 4544 N N . ILE A 1 567 ? 28.766 -19.141 -38.625 1 28.39 567 ILE A N 1
ATOM 4545 C CA . ILE A 1 567 ? 28.766 -18 -39.531 1 28.39 567 ILE A CA 1
ATOM 4546 C C . ILE A 1 567 ? 30.094 -17.266 -39.438 1 28.39 567 ILE A C 1
ATOM 4548 O O . ILE A 1 567 ? 30.469 -16.781 -38.344 1 28.39 567 ILE A O 1
ATOM 4552 N N . ASP A 1 568 ? 31.016 -17.688 -40.25 1 26.14 568 ASP A N 1
ATOM 4553 C CA . ASP A 1 568 ? 32.281 -17.016 -40.438 1 26.14 568 ASP A CA 1
ATOM 4554 C C . ASP A 1 568 ? 32.094 -15.5 -40.594 1 26.14 568 ASP A C 1
ATOM 4556 O O . ASP A 1 568 ? 31.656 -15.031 -41.656 1 26.14 568 ASP A O 1
ATOM 4560 N N . LEU A 1 569 ? 31.547 -14.945 -39.594 1 24.89 569 LEU A N 1
ATOM 4561 C CA . LEU A 1 569 ? 31.453 -13.484 -39.562 1 24.89 569 LEU A CA 1
ATOM 4562 C C . LEU A 1 569 ? 32.812 -12.852 -39.844 1 24.89 569 LEU A C 1
ATOM 4564 O O . LEU A 1 569 ? 33.031 -11.664 -39.562 1 24.89 569 LEU A O 1
ATOM 4568 N N . SER A 1 570 ? 33.812 -13.648 -40.25 1 24.77 570 SER A N 1
ATOM 4569 C CA . SER A 1 570 ? 35.062 -13.008 -40.594 1 24.77 570 SER A CA 1
ATOM 4570 C C . SER A 1 570 ? 34.875 -11.906 -41.625 1 24.77 570 SER A C 1
ATOM 4572 O O . SER A 1 570 ? 35.594 -10.906 -41.625 1 24.77 570 SER A O 1
ATOM 4574 N N . ASN A 1 571 ? 34.031 -12.211 -42.656 1 23.3 571 ASN A N 1
ATOM 4575 C CA . ASN A 1 571 ? 34.156 -11.32 -43.812 1 23.3 571 ASN A CA 1
ATOM 4576 C C . ASN A 1 571 ? 33.438 -9.992 -43.562 1 23.3 571 ASN A C 1
ATOM 4578 O O . ASN A 1 571 ? 33.312 -9.18 -44.469 1 23.3 571 ASN A O 1
ATOM 4582 N N . LEU A 1 572 ? 32.438 -9.969 -42.75 1 23.62 572 LEU A N 1
ATOM 4583 C CA . LEU A 1 572 ? 31.781 -8.672 -42.781 1 23.62 572 LEU A CA 1
ATOM 4584 C C . LEU A 1 572 ? 32.719 -7.57 -42.312 1 23.62 572 LEU A C 1
ATOM 4586 O O . LEU A 1 572 ? 32.281 -6.469 -41.969 1 23.62 572 LEU A O 1
ATOM 4590 N N . MET A 1 573 ? 34.031 -7.918 -42.062 1 24.19 573 MET A N 1
ATOM 4591 C CA . MET A 1 573 ? 35 -6.832 -41.906 1 24.19 573 MET A CA 1
ATOM 4592 C C . MET A 1 573 ? 35.062 -5.957 -43.156 1 24.19 573 MET A C 1
ATOM 4594 O O . MET A 1 573 ? 36.031 -5.977 -43.906 1 24.19 573 MET A O 1
ATOM 4598 N N . GLY A 1 574 ? 34.062 -6.203 -44.094 1 21.81 574 GLY A N 1
ATOM 4599 C CA . GLY A 1 574 ? 34.375 -5.398 -45.281 1 21.81 574 GLY A CA 1
ATOM 4600 C C . GLY A 1 574 ? 34.656 -3.949 -44.938 1 21.81 574 GLY A C 1
ATOM 4601 O O . GLY A 1 574 ? 34.406 -3.504 -43.812 1 21.81 574 GLY A O 1
ATOM 4602 N N . ASN A 1 575 ? 34.844 -3.107 -46.031 1 21.58 575 ASN A N 1
ATOM 4603 C CA . ASN A 1 575 ? 35.469 -1.846 -46.438 1 21.58 575 ASN A CA 1
ATOM 4604 C C . ASN A 1 575 ? 34.688 -0.649 -45.906 1 21.58 575 ASN A C 1
ATOM 4606 O O . ASN A 1 575 ? 33.562 -0.375 -46.344 1 21.58 575 ASN A O 1
ATOM 4610 N N . GLY A 1 576 ? 34.438 -0.447 -44.625 1 20.11 576 GLY A N 1
ATOM 4611 C CA . GLY A 1 576 ? 34.156 0.907 -44.156 1 20.11 576 GLY A CA 1
ATOM 4612 C C . GLY A 1 576 ? 35.094 1.938 -44.75 1 20.11 576 GLY A C 1
ATOM 4613 O O . GLY A 1 576 ? 36.156 2.232 -44.219 1 20.11 576 GLY A O 1
ATOM 4614 N N . HIS A 1 577 ? 35.375 1.975 -46.094 1 20.83 577 HIS A N 1
ATOM 4615 C CA . HIS A 1 577 ? 35.906 3.203 -46.656 1 20.83 577 HIS A CA 1
ATOM 4616 C C . HIS A 1 577 ? 34.938 4.359 -46.531 1 20.83 577 HIS A C 1
ATOM 4618 O O . HIS A 1 577 ? 33.875 4.367 -47.156 1 20.83 577 HIS A O 1
ATOM 4624 N N . VAL A 1 578 ? 34.5 4.766 -45.344 1 21.08 578 VAL A N 1
ATOM 4625 C CA . VAL A 1 578 ? 34.125 6.176 -45.312 1 21.08 578 VAL A CA 1
ATOM 4626 C C . VAL A 1 578 ? 35.25 7.031 -45.844 1 21.08 578 VAL A C 1
ATOM 4628 O O . VAL A 1 578 ? 36.406 6.891 -45.406 1 21.08 578 VAL A O 1
ATOM 4631 N N . PRO A 1 579 ? 35.156 7.621 -47 1 21.23 579 PRO A N 1
ATOM 4632 C CA . PRO A 1 579 ? 35.938 8.703 -47.625 1 21.23 579 PRO A CA 1
ATOM 4633 C C . PRO A 1 579 ? 36.125 9.891 -46.656 1 21.23 579 PRO A C 1
ATOM 4635 O O . PRO A 1 579 ? 35.312 10.117 -45.781 1 21.23 579 PRO A O 1
ATOM 4638 N N . MET A 1 580 ? 37.438 10.367 -46.5 1 21.95 580 MET A N 1
ATOM 4639 C CA . MET A 1 580 ? 38.188 11.484 -45.906 1 21.95 580 MET A CA 1
ATOM 4640 C C . MET A 1 580 ? 37.719 12.812 -46.5 1 21.95 580 MET A C 1
ATOM 4642 O O . MET A 1 580 ? 37.906 13.055 -47.688 1 21.95 580 MET A O 1
ATOM 4646 N N . CYS A 1 581 ? 36.531 13.289 -46.469 1 22.64 581 CYS A N 1
ATOM 4647 C CA . CYS A 1 581 ? 36.5 14.648 -47 1 22.64 581 CYS A CA 1
ATOM 4648 C C . CYS A 1 581 ? 37.594 15.516 -46.375 1 22.64 581 CYS A C 1
ATOM 4650 O O . CYS A 1 581 ? 37.969 15.32 -45.219 1 22.64 581 CYS A O 1
ATOM 4652 N N . PRO A 1 582 ? 38.219 16.391 -47.25 1 24.56 582 PRO A N 1
ATOM 4653 C CA . PRO A 1 582 ? 39.375 17.312 -47.219 1 24.56 582 PRO A CA 1
ATOM 4654 C C . PRO A 1 582 ? 39.281 18.328 -46.062 1 24.56 582 PRO A C 1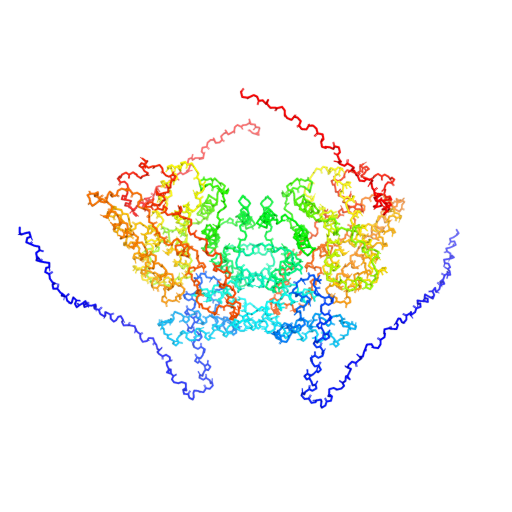
ATOM 4656 O O . PRO A 1 582 ? 38.156 18.625 -45.594 1 24.56 582 PRO A O 1
ATOM 4659 N N . ILE A 1 583 ? 40.531 18.609 -45.719 1 21.55 583 ILE A N 1
ATOM 4660 C CA . ILE A 1 583 ? 41.062 19.906 -45.312 1 21.55 583 ILE A CA 1
ATOM 4661 C C . ILE A 1 583 ? 40.969 20.875 -46.5 1 21.55 583 ILE A C 1
ATOM 4663 O O . ILE A 1 583 ? 41.375 20.531 -47.625 1 21.55 583 ILE A O 1
ATOM 4667 N N . MET B 1 1 ? 46.812 62.969 16.547 1 19 1 MET B N 1
ATOM 4668 C CA . MET B 1 1 ? 46.844 62.375 17.891 1 19 1 MET B CA 1
ATOM 4669 C C . MET B 1 1 ? 45.438 62.062 18.359 1 19 1 MET B C 1
ATOM 4671 O O . MET B 1 1 ? 44.688 62.969 18.734 1 19 1 MET B O 1
ATOM 4675 N N . LYS B 1 2 ? 44.812 61.156 17.484 1 22.2 2 LYS B N 1
ATOM 4676 C CA . LYS B 1 2 ? 43.594 60.562 16.984 1 22.2 2 LYS B CA 1
ATOM 4677 C C . LYS B 1 2 ? 42.812 59.875 18.109 1 22.2 2 LYS B C 1
ATOM 4679 O O . LYS B 1 2 ? 43.25 58.906 18.672 1 22.2 2 LYS B O 1
ATOM 4684 N N . ASP B 1 3 ? 42.156 60.812 18.953 1 18.59 3 ASP B N 1
ATOM 4685 C CA . ASP B 1 3 ? 41.656 60.656 20.297 1 18.59 3 ASP B CA 1
ATOM 4686 C C . ASP B 1 3 ? 40.594 59.562 20.375 1 18.59 3 ASP B C 1
ATOM 4688 O O . ASP B 1 3 ? 39.531 59.688 19.781 1 18.59 3 ASP B O 1
ATOM 4692 N N . PRO B 1 4 ? 40.844 58.219 20.312 1 23.55 4 PRO B N 1
ATOM 4693 C CA . PRO B 1 4 ? 40.188 56.969 20.031 1 23.55 4 PRO B CA 1
ATOM 4694 C C . PRO B 1 4 ? 39.125 56.625 21.094 1 23.55 4 PRO B C 1
ATOM 4696 O O . PRO B 1 4 ? 38.438 55.594 20.984 1 23.55 4 PRO B O 1
ATOM 4699 N N . THR B 1 5 ? 39.188 57.219 22.25 1 19.19 5 THR B N 1
ATOM 4700 C CA . THR B 1 5 ? 39.031 56.438 23.484 1 19.19 5 THR B CA 1
ATOM 4701 C C . THR B 1 5 ? 37.562 56.062 23.688 1 19.19 5 THR B C 1
ATOM 4703 O O . THR B 1 5 ? 37.25 55.031 24.25 1 19.19 5 THR B O 1
ATOM 4706 N N . LEU B 1 6 ? 36.562 56.938 23.562 1 18.86 6 LEU B N 1
ATOM 4707 C CA . LEU B 1 6 ? 35.656 57.062 24.703 1 18.86 6 LEU B CA 1
ATOM 4708 C C . LEU B 1 6 ? 34.562 56 24.656 1 18.86 6 LEU B C 1
ATOM 4710 O O . LEU B 1 6 ? 33.531 56.188 24.031 1 18.86 6 LEU B O 1
ATOM 4714 N N . LEU B 1 7 ? 34.781 54.656 24.281 1 20.94 7 LEU B N 1
ATOM 4715 C CA . LEU B 1 7 ? 33.875 53.562 24.016 1 20.94 7 LEU B CA 1
ATOM 4716 C C . LEU B 1 7 ? 33.125 53.188 25.297 1 20.94 7 LEU B C 1
ATOM 4718 O O . LEU B 1 7 ? 33.656 52.469 26.141 1 20.94 7 LEU B O 1
ATOM 4722 N N . GLY B 1 8 ? 32.469 54.125 25.938 1 18.92 8 GLY B N 1
ATOM 4723 C CA . GLY B 1 8 ? 31.984 53.969 27.312 1 18.92 8 GLY B CA 1
ATOM 4724 C C . GLY B 1 8 ? 31.062 52.781 27.5 1 18.92 8 GLY B C 1
ATOM 4725 O O . GLY B 1 8 ? 30.469 52.281 26.547 1 18.92 8 GLY B O 1
ATOM 4726 N N . ARG B 1 9 ? 30.938 52.031 28.703 1 18.78 9 ARG B N 1
ATOM 4727 C CA . ARG B 1 9 ? 30.781 50.781 29.438 1 18.78 9 ARG B CA 1
ATOM 4728 C C . ARG B 1 9 ? 29.312 50.406 29.578 1 18.78 9 ARG B C 1
ATOM 4730 O O . ARG B 1 9 ? 28.938 49.25 29.359 1 18.78 9 ARG B O 1
ATOM 4737 N N . CYS B 1 10 ? 28.359 51.125 30.328 1 19.67 10 CYS B N 1
ATOM 4738 C CA . CYS B 1 10 ? 27.734 50.531 31.516 1 19.67 10 CYS B CA 1
ATOM 4739 C C . CYS B 1 10 ? 26.562 49.656 31.125 1 19.67 10 CYS B C 1
ATOM 4741 O O . CYS B 1 10 ? 25.859 49.938 30.156 1 19.67 10 CYS B O 1
ATOM 4743 N N . ARG B 1 11 ? 26.156 48.344 31.891 1 20.61 11 ARG B N 1
ATOM 4744 C CA . ARG B 1 11 ? 25.547 47.062 32.219 1 20.61 11 ARG B CA 1
ATOM 4745 C C . ARG B 1 11 ? 24.094 47.219 32.656 1 20.61 11 ARG B C 1
ATOM 4747 O O . ARG B 1 11 ? 23.719 46.938 33.781 1 20.61 11 ARG B O 1
ATOM 4754 N N . GLU B 1 12 ? 23.375 48.281 32.344 1 19.5 12 GLU B N 1
ATOM 4755 C CA . GLU B 1 12 ? 22.172 48.406 33.188 1 19.5 12 GLU B CA 1
ATOM 4756 C C . GLU B 1 12 ? 21.234 47.219 33 1 19.5 12 GLU B C 1
ATOM 4758 O O . GLU B 1 12 ? 20.969 46.812 31.859 1 19.5 12 GLU B O 1
ATOM 4763 N N . SER B 1 13 ? 20.922 46.406 34.094 1 21.62 13 SER B N 1
ATOM 4764 C CA . SER B 1 13 ? 20.188 45.188 34.469 1 21.62 13 SER B CA 1
ATOM 4765 C C . SER B 1 13 ? 18.688 45.344 34.25 1 21.62 13 SER B C 1
ATOM 4767 O O . SER B 1 13 ? 18.047 46.156 34.938 1 21.62 13 SER B O 1
ATOM 4769 N N . VAL B 1 14 ? 18.203 45.625 33.125 1 22 14 VAL B N 1
ATOM 4770 C CA . VAL B 1 14 ? 16.797 45.938 32.938 1 22 14 VAL B CA 1
ATOM 4771 C C . VAL B 1 14 ? 15.938 44.812 33.5 1 22 14 VAL B C 1
ATOM 4773 O O . VAL B 1 14 ? 16.047 43.656 33.062 1 22 14 VAL B O 1
ATOM 4776 N N . ARG B 1 15 ? 15.469 44.875 34.812 1 22.45 15 ARG B N 1
ATOM 4777 C CA . ARG B 1 15 ? 14.57 44.094 35.625 1 22.45 15 ARG B CA 1
ATOM 4778 C C . ARG B 1 15 ? 13.234 43.875 34.938 1 22.45 15 ARG B C 1
ATOM 4780 O O . ARG B 1 15 ? 12.461 44.812 34.75 1 22.45 15 ARG B O 1
ATOM 4787 N N . SER B 1 16 ? 13.211 43.156 33.906 1 20.55 16 SER B N 1
ATOM 4788 C CA . SER B 1 16 ? 12.039 42.875 33.062 1 20.55 16 SER B CA 1
ATOM 4789 C C . SER B 1 16 ? 10.867 42.375 33.906 1 20.55 16 SER B C 1
ATOM 4791 O O . SER B 1 16 ? 10.969 41.344 34.562 1 20.55 16 SER B O 1
ATOM 4793 N N . ILE B 1 17 ? 10.188 43.25 34.562 1 21.98 17 ILE B N 1
ATOM 4794 C CA . ILE B 1 17 ? 9.031 42.938 35.406 1 21.98 17 ILE B CA 1
ATOM 4795 C C . ILE B 1 17 ? 7.973 42.219 34.594 1 21.98 17 ILE B C 1
ATOM 4797 O O . ILE B 1 17 ? 7.348 42.781 33.688 1 21.98 17 ILE B O 1
ATOM 4801 N N . ILE B 1 18 ? 8.258 41.125 34.094 1 22.52 18 ILE B N 1
ATOM 4802 C CA . ILE B 1 18 ? 7.258 40.344 33.375 1 22.52 18 ILE B CA 1
ATOM 4803 C C . ILE B 1 18 ? 6.059 40.094 34.281 1 22.52 18 ILE B C 1
ATOM 4805 O O . ILE B 1 18 ? 6.195 39.5 35.375 1 22.52 18 ILE B O 1
ATOM 4809 N N . PRO B 1 19 ? 5.133 40.969 34.344 1 22.03 19 PRO B N 1
ATOM 4810 C CA . PRO B 1 19 ? 4.016 40.688 35.25 1 22.03 19 PRO B CA 1
ATOM 4811 C C . PRO B 1 19 ? 3.41 39.312 35.062 1 22.03 19 PRO B C 1
ATOM 4813 O O . PRO B 1 19 ? 3.35 38.812 33.938 1 22.03 19 PRO B O 1
ATOM 4816 N N . SER B 1 20 ? 3.572 38.406 36.031 1 22.56 20 SER B N 1
ATOM 4817 C CA . SER B 1 20 ? 3.121 37.031 36.25 1 22.56 20 SER B CA 1
ATOM 4818 C C . SER B 1 20 ? 1.602 36.938 36.188 1 22.56 20 SER B C 1
ATOM 4820 O O . SER B 1 20 ? 0.91 37.094 37.188 1 22.56 20 SER B O 1
ATOM 4822 N N . SER B 1 21 ? 0.959 37.562 35.219 1 22.84 21 SER B N 1
ATOM 4823 C CA . SER B 1 21 ? -0.485 37.406 35.375 1 22.84 21 SER B CA 1
ATOM 4824 C C . SER B 1 21 ? -0.868 35.938 35.5 1 22.84 21 SER B C 1
ATOM 4826 O O . SER B 1 21 ? -0.569 35.125 34.625 1 22.84 21 SER B O 1
ATOM 4828 N N . ARG B 1 22 ? -0.95 35.406 36.656 1 27.3 22 ARG B N 1
ATOM 4829 C CA . ARG B 1 22 ? -1.467 34.156 37.188 1 27.3 22 ARG B CA 1
ATOM 4830 C C . ARG B 1 22 ? -2.873 33.875 36.688 1 27.3 22 ARG B C 1
ATOM 4832 O O . ARG B 1 22 ? -3.844 34.469 37.156 1 27.3 22 ARG B O 1
ATOM 4839 N N . ALA B 1 23 ? -3.098 33.75 35.406 1 26 23 ALA B N 1
ATOM 4840 C CA . ALA B 1 23 ? -4.43 33.281 35.031 1 26 23 ALA B CA 1
ATOM 4841 C C . ALA B 1 23 ? -4.898 32.156 35.938 1 26 23 ALA B C 1
ATOM 4843 O O . ALA B 1 23 ? -4.121 31.25 36.281 1 26 23 ALA B O 1
ATOM 4844 N N . THR B 1 24 ? -5.789 32.375 36.781 1 24.31 24 THR B N 1
ATOM 4845 C CA . THR B 1 24 ? -6.473 31.484 37.719 1 24.31 24 THR B CA 1
ATOM 4846 C C . THR B 1 24 ? -6.895 30.188 37.031 1 24.31 24 THR B C 1
ATOM 4848 O O . THR B 1 24 ? -7.715 30.203 36.125 1 24.31 24 THR B O 1
ATOM 4851 N N . PHE B 1 25 ? -5.957 29.375 36.656 1 24.66 25 PHE B N 1
ATOM 4852 C CA . PHE B 1 25 ? -6.262 27.984 36.344 1 24.66 25 PHE B CA 1
ATOM 4853 C C . PHE B 1 25 ? -7.297 27.422 37.312 1 24.66 25 PHE B C 1
ATOM 4855 O O . PHE B 1 25 ? -6.992 27.188 38.469 1 24.66 25 PHE B O 1
ATOM 4862 N N . ARG B 1 26 ? -8.562 27.75 37.25 1 24.98 26 ARG B N 1
ATOM 4863 C CA . ARG B 1 26 ? -9.562 27.125 38.125 1 24.98 26 ARG B CA 1
ATOM 4864 C C . ARG B 1 26 ? -9.234 25.672 38.375 1 24.98 26 ARG B C 1
ATOM 4866 O O . ARG B 1 26 ? -8.531 25.031 37.594 1 24.98 26 ARG B O 1
ATOM 4873 N N . ASN B 1 27 ? -9.594 25.141 39.625 1 25.64 27 ASN B N 1
ATOM 4874 C CA . ASN B 1 27 ? -9.383 23.891 40.344 1 25.64 27 ASN B CA 1
ATOM 4875 C C . ASN B 1 27 ? -9.766 22.688 39.5 1 25.64 27 ASN B C 1
ATOM 4877 O O . ASN B 1 27 ? -10.945 22.406 39.281 1 25.64 27 ASN B O 1
ATOM 4881 N N . ARG B 1 28 ? -9.242 22.578 38.344 1 28.25 28 ARG B N 1
ATOM 4882 C CA . ARG B 1 28 ? -9.586 21.266 37.812 1 28.25 28 ARG B CA 1
ATOM 4883 C C . ARG B 1 28 ? -9.312 20.172 38.844 1 28.25 28 ARG B C 1
ATOM 4885 O O . ARG B 1 28 ? -8.297 20.203 39.562 1 28.25 28 ARG B O 1
ATOM 4892 N N . PRO B 1 29 ? -10.352 19.469 39.438 1 29.19 29 PRO B N 1
ATOM 4893 C CA . PRO B 1 29 ? -10.18 18.531 40.531 1 29.19 29 PRO B CA 1
ATOM 4894 C C . PRO B 1 29 ? -8.992 17.594 40.312 1 29.19 29 PRO B C 1
ATOM 4896 O O . PRO B 1 29 ? -8.719 17.172 39.188 1 29.19 29 PRO B O 1
ATOM 4899 N N . ALA B 1 30 ? -7.922 17.859 41.031 1 28.72 30 ALA B N 1
ATOM 4900 C CA . ALA B 1 30 ? -6.746 17 41.188 1 28.72 30 ALA B CA 1
ATOM 4901 C C . ALA B 1 30 ? -7.152 15.562 41.469 1 28.72 30 ALA B C 1
ATOM 4903 O O . ALA B 1 30 ? -7.859 15.289 42.469 1 28.72 30 ALA B O 1
ATOM 4904 N N . TYR B 1 31 ? -7.246 14.75 40.531 1 28.2 31 TYR B N 1
ATOM 4905 C CA . TYR B 1 31 ? -7.574 13.352 40.781 1 28.2 31 TYR B CA 1
ATOM 4906 C C . TYR B 1 31 ? -6.492 12.672 41.625 1 28.2 31 TYR B C 1
ATOM 4908 O O . TYR B 1 31 ? -5.625 11.984 41.094 1 28.2 31 TYR B O 1
ATOM 4916 N N . SER B 1 32 ? -5.77 13.461 42.469 1 30.75 32 SER B N 1
ATOM 4917 C CA . SER B 1 32 ? -4.742 12.695 43.156 1 30.75 32 SER B CA 1
ATOM 4918 C C . SER B 1 32 ? -5.359 11.68 44.125 1 30.75 32 SER B C 1
ATOM 4920 O O . SER B 1 32 ? -5.395 11.891 45.344 1 30.75 32 SER B O 1
ATOM 4922 N N . GLU B 1 33 ? -6.547 11.266 44.125 1 32.97 33 GLU B N 1
ATOM 4923 C CA . GLU B 1 33 ? -6.773 10.594 45.406 1 32.97 33 GLU B CA 1
ATOM 4924 C C . GLU B 1 33 ? -5.812 9.43 45.594 1 32.97 33 GLU B C 1
ATOM 4926 O O . GLU B 1 33 ? -5.469 8.734 44.625 1 32.97 33 GLU B O 1
ATOM 4931 N N . PRO B 1 34 ? -5.074 9.406 46.656 1 33 34 PRO B N 1
ATOM 4932 C CA . PRO B 1 34 ? -4.277 8.266 47.094 1 33 34 PRO B CA 1
ATOM 4933 C C . PRO B 1 34 ? -4.984 6.93 46.875 1 33 34 PRO B C 1
ATOM 4935 O O . PRO B 1 34 ? -6.199 6.828 47.062 1 33 34 PRO B O 1
ATOM 4938 N N . VAL B 1 35 ? -4.477 6.074 46 1 38.47 35 VAL B N 1
ATOM 4939 C CA . VAL B 1 35 ? -4.918 4.691 45.812 1 38.47 35 VAL B CA 1
ATOM 4940 C C . VAL B 1 35 ? -5.031 4.008 47.188 1 38.47 35 VAL B C 1
ATOM 4942 O O . VAL B 1 35 ? -4.059 3.436 47.688 1 38.47 35 VAL B O 1
ATOM 4945 N N . GLU B 1 36 ? -5.379 4.641 48.219 1 36.59 36 GLU B N 1
ATOM 4946 C CA . GLU B 1 36 ? -5.691 3.811 49.375 1 36.59 36 GLU B CA 1
ATOM 4947 C C . GLU B 1 36 ? -6.574 2.627 48.969 1 36.59 36 GLU B C 1
ATOM 4949 O O . GLU B 1 36 ? -7.152 2.611 47.875 1 36.59 36 GLU B O 1
ATOM 4954 N N . ASP B 1 37 ? -7.02 1.847 50 1 43.91 37 ASP B N 1
ATOM 4955 C CA . ASP B 1 37 ? -7.848 0.656 50.188 1 43.91 37 ASP B CA 1
ATOM 4956 C C . ASP B 1 37 ? -9.203 0.821 49.5 1 43.91 37 ASP B C 1
ATOM 4958 O O . ASP B 1 37 ? -10.211 1.075 50.156 1 43.91 37 ASP B O 1
ATOM 4962 N N . MET B 1 38 ? -9.227 1.492 48.406 1 49.06 38 MET B N 1
ATOM 4963 C CA . MET B 1 38 ? -10.523 1.698 47.75 1 49.06 38 MET B CA 1
ATOM 4964 C C . MET B 1 38 ? -11.156 0.367 47.375 1 49.06 38 MET B C 1
ATOM 4966 O O . MET B 1 38 ? -10.461 -0.558 46.938 1 49.06 38 MET B O 1
ATOM 4970 N N . SER B 1 39 ? -12.336 0.095 47.688 1 59.69 39 SER B N 1
ATOM 4971 C CA . SER B 1 39 ? -13.117 -1.086 47.344 1 59.69 39 SER B CA 1
ATOM 4972 C C . SER B 1 39 ? -13.172 -1.284 45.844 1 59.69 39 SER B C 1
ATOM 4974 O O . SER B 1 39 ? -12.961 -0.34 45.062 1 59.69 39 SER B O 1
ATOM 4976 N N . ASP B 1 40 ? -13.023 -2.516 45.406 1 62.78 40 ASP B N 1
ATOM 4977 C CA . ASP B 1 40 ? -13.156 -2.939 44.031 1 62.78 40 ASP B CA 1
ATOM 4978 C C . ASP B 1 40 ? -14.227 -2.125 43.281 1 62.78 40 ASP B C 1
ATOM 4980 O O . ASP B 1 40 ? -14.031 -1.724 42.156 1 62.78 40 ASP B O 1
ATOM 4984 N N . GLN B 1 41 ? -15.281 -1.8 44 1 65.94 41 GLN B N 1
ATOM 4985 C CA . GLN B 1 41 ? -16.391 -1.068 43.406 1 65.94 41 GLN B CA 1
ATOM 4986 C C . GLN B 1 41 ? -16.016 0.392 43.156 1 65.94 41 GLN B C 1
ATOM 4988 O O . GLN B 1 41 ? -16.375 0.968 42.125 1 65.94 41 GLN B O 1
ATOM 4993 N N . GLU B 1 42 ? -15.25 0.945 44 1 66.25 42 GLU B N 1
ATOM 4994 C CA . GLU B 1 42 ? -14.844 2.34 43.875 1 66.25 42 GLU B CA 1
ATOM 4995 C C . GLU B 1 42 ? -13.844 2.506 42.719 1 66.25 42 GLU B C 1
ATOM 4997 O O . GLU B 1 42 ? -13.883 3.5 42 1 66.25 42 GLU B O 1
ATOM 5002 N N . SER B 1 43 ? -13.055 1.489 42.594 1 68.38 43 SER B N 1
ATOM 5003 C CA . SER B 1 43 ? -12.078 1.524 41.531 1 68.38 43 SER B CA 1
ATOM 5004 C C . SER B 1 43 ? -12.758 1.448 40.156 1 68.38 43 SER B C 1
ATOM 5006 O O . SER B 1 43 ? -12.375 2.166 39.219 1 68.38 43 SER B O 1
ATOM 5008 N N . ILE B 1 44 ? -13.766 0.643 40.156 1 70.5 44 ILE B N 1
ATOM 5009 C CA . ILE B 1 44 ? -14.516 0.494 38.906 1 70.5 44 ILE B CA 1
ATOM 5010 C C . ILE B 1 44 ? -15.242 1.796 38.594 1 70.5 44 ILE B C 1
ATOM 5012 O O . ILE B 1 44 ? -15.25 2.242 37.438 1 70.5 44 ILE B O 1
ATOM 5016 N N . PHE B 1 45 ? -15.781 2.383 39.625 1 67.62 45 PHE B N 1
ATOM 5017 C CA . PHE B 1 45 ? -16.516 3.627 39.438 1 67.62 45 PHE B CA 1
ATOM 5018 C C . PHE B 1 45 ? -15.578 4.75 39 1 67.62 45 PHE B C 1
ATOM 5020 O O . PHE B 1 45 ? -15.906 5.512 38.062 1 67.62 45 PHE B O 1
ATOM 5027 N N . ARG B 1 46 ? -14.5 4.852 39.562 1 70.25 46 ARG B N 1
ATOM 5028 C CA . ARG B 1 46 ? -13.523 5.883 39.219 1 70.25 46 ARG B CA 1
ATOM 5029 C C . ARG B 1 46 ? -13.023 5.707 37.781 1 70.25 46 ARG B C 1
ATOM 5031 O O . ARG B 1 46 ? -12.836 6.688 37.062 1 70.25 46 ARG B O 1
ATOM 5038 N N . ASN B 1 47 ? -12.875 4.516 37.531 1 78.62 47 ASN B N 1
ATOM 5039 C CA . ASN B 1 47 ? -12.422 4.234 36.156 1 78.62 47 ASN B CA 1
ATOM 5040 C C . ASN B 1 47 ? -13.477 4.605 35.125 1 78.62 47 ASN B C 1
ATOM 5042 O O . ASN B 1 47 ? -13.156 5.141 34.062 1 78.62 47 ASN B O 1
ATOM 5046 N N . LYS B 1 48 ? -14.711 4.418 35.531 1 83.31 48 LYS B N 1
ATOM 5047 C CA . LYS B 1 48 ? -15.812 4.758 34.625 1 83.31 48 LYS B CA 1
ATOM 5048 C C . LYS B 1 48 ? -15.945 6.273 34.469 1 83.31 48 LYS B C 1
ATOM 5050 O O . LYS B 1 48 ? -16.172 6.773 33.375 1 83.31 48 LYS B O 1
ATOM 5055 N N . GLN B 1 49 ? -15.758 6.902 35.531 1 85 49 GLN B N 1
ATOM 5056 C CA . GLN B 1 49 ? -15.836 8.359 35.5 1 85 49 GLN B CA 1
ATOM 5057 C C . GLN B 1 49 ? -14.688 8.945 34.688 1 85 49 GLN B C 1
ATOM 5059 O O . GLN B 1 49 ? -14.875 9.906 33.938 1 85 49 GLN B O 1
ATOM 5064 N N . ALA B 1 50 ? -13.609 8.352 34.906 1 85.44 50 ALA B N 1
ATOM 5065 C CA . ALA B 1 50 ? -12.445 8.797 34.156 1 85.44 50 ALA B CA 1
ATOM 5066 C C . ALA B 1 50 ? -12.648 8.562 32.656 1 85.44 50 ALA B C 1
ATOM 5068 O O . ALA B 1 50 ? -12.289 9.414 31.844 1 85.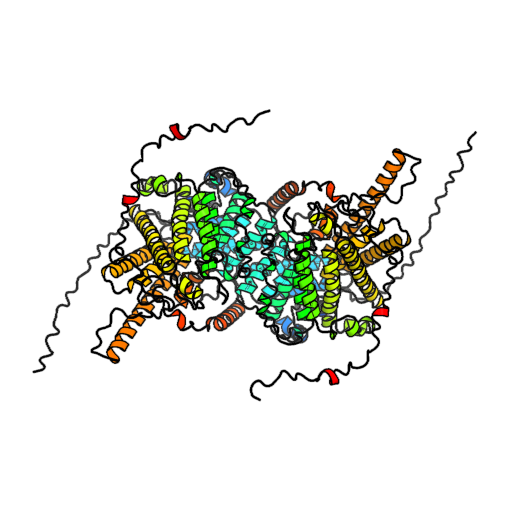44 50 ALA B O 1
ATOM 5069 N N . LEU B 1 51 ? -13.273 7.527 32.406 1 90.38 51 LEU B N 1
ATOM 5070 C CA . LEU B 1 51 ? -13.547 7.199 31 1 90.38 51 LEU B CA 1
ATOM 5071 C C . LEU B 1 51 ? -14.555 8.172 30.406 1 90.38 51 LEU B C 1
ATOM 5073 O O . LEU B 1 51 ? -14.391 8.617 29.266 1 90.38 51 LEU B O 1
ATOM 5077 N N . LEU B 1 52 ? -15.555 8.477 31.156 1 91.88 52 LEU B N 1
ATOM 5078 C CA . LEU B 1 52 ? -16.578 9.406 30.672 1 91.88 52 LEU B CA 1
ATOM 5079 C C . LEU B 1 52 ? -15.992 10.797 30.469 1 91.88 52 LEU B C 1
ATOM 5081 O O . LEU B 1 52 ? -16.312 11.453 29.469 1 91.88 52 LEU B O 1
ATOM 5085 N N . SER B 1 53 ? -15.18 11.156 31.375 1 91.5 53 SER B N 1
ATOM 5086 C CA . SER B 1 53 ? -14.539 12.461 31.25 1 91.5 53 SER B CA 1
ATOM 5087 C C . SER B 1 53 ? -13.625 12.508 30.016 1 91.5 53 SER B C 1
ATOM 5089 O O . SER B 1 53 ? -13.664 13.477 29.25 1 91.5 53 SER B O 1
ATOM 5091 N N . ALA B 1 54 ? -12.867 11.492 29.875 1 92.44 54 ALA B N 1
ATOM 5092 C CA . ALA B 1 54 ? -11.984 11.406 28.719 1 92.44 54 ALA B CA 1
ATOM 5093 C C . ALA B 1 54 ? -12.781 11.391 27.422 1 92.44 54 ALA B C 1
ATOM 5095 O O . ALA B 1 54 ? -12.383 12 26.438 1 92.44 54 ALA B O 1
ATOM 5096 N N . SER B 1 55 ? -13.867 10.727 27.438 1 94.56 55 SER B N 1
ATOM 5097 C CA . SER B 1 55 ? -14.711 10.617 26.25 1 94.56 55 SER B CA 1
ATOM 5098 C C . SER B 1 55 ? -15.312 11.969 25.875 1 94.56 55 SER B C 1
ATOM 5100 O O . SER B 1 55 ? -15.477 12.273 24.688 1 94.56 55 SER B O 1
ATOM 5102 N N . ARG B 1 56 ? -15.609 12.719 26.859 1 93.62 56 ARG B N 1
ATOM 5103 C CA . ARG B 1 56 ? -16.125 14.062 26.594 1 93.62 56 ARG B CA 1
ATOM 5104 C C . ARG B 1 56 ? -15.047 14.938 25.969 1 93.62 56 ARG B C 1
ATOM 5106 O O . ARG B 1 56 ? -15.32 15.688 25.016 1 93.62 56 ARG B O 1
ATOM 5113 N N . LEU B 1 57 ? -13.891 14.812 26.5 1 93.25 57 LEU B N 1
ATOM 5114 C CA . LEU B 1 57 ? -12.766 15.555 25.938 1 93.25 57 LEU B CA 1
ATOM 5115 C C . LEU B 1 57 ? -12.516 15.125 24.484 1 93.25 57 LEU B C 1
ATOM 5117 O O . LEU B 1 57 ? -12.305 15.977 23.625 1 93.25 57 LEU B O 1
ATOM 5121 N N . PHE B 1 58 ? -12.594 13.875 24.312 1 95.31 58 PHE B N 1
ATOM 5122 C CA . PHE B 1 58 ? -12.359 13.344 22.984 1 95.31 58 PHE B CA 1
ATOM 5123 C C . PHE B 1 58 ? -13.391 13.883 22 1 95.31 58 PHE B C 1
ATOM 5125 O O . PHE B 1 58 ? -13.031 14.359 20.922 1 95.31 58 PHE B O 1
ATOM 5132 N N . LEU B 1 59 ? -14.594 13.812 22.344 1 93.38 59 LEU B N 1
ATOM 5133 C CA . LEU B 1 59 ? -15.664 14.242 21.453 1 93.38 59 LEU B CA 1
ATOM 5134 C C . LEU B 1 59 ? -15.555 15.727 21.141 1 93.38 59 LEU B C 1
ATOM 5136 O O . LEU B 1 59 ? -15.836 16.156 20.016 1 93.38 59 LEU B O 1
ATOM 5140 N N . THR B 1 60 ? -15.031 16.422 22.062 1 91.44 60 THR B N 1
ATOM 5141 C CA . THR B 1 60 ? -14.977 17.875 21.922 1 91.44 60 THR B CA 1
ATOM 5142 C C . THR B 1 60 ? -13.75 18.281 21.125 1 91.44 60 THR B C 1
ATOM 5144 O O . THR B 1 60 ? -13.836 19.156 20.25 1 91.44 60 THR B O 1
ATOM 5147 N N . TYR B 1 61 ? -12.656 17.609 21.328 1 91.69 61 TYR B N 1
ATOM 5148 C CA . TYR B 1 61 ? -11.414 18.188 20.844 1 91.69 61 TYR B CA 1
ATOM 5149 C C . TYR B 1 61 ? -10.789 17.312 19.766 1 91.69 61 TYR B C 1
ATOM 5151 O O . TYR B 1 61 ? -9.906 17.766 19.031 1 91.69 61 TYR B O 1
ATOM 5159 N N . CYS B 1 62 ? -11.234 16.094 19.625 1 92.75 62 CYS B N 1
ATOM 5160 C CA . CYS B 1 62 ? -10.562 15.195 18.688 1 92.75 62 CYS B CA 1
ATOM 5161 C C . CYS B 1 62 ? -11.492 14.797 17.547 1 92.75 62 CYS B C 1
ATOM 5163 O O . CYS B 1 62 ? -11.078 14.766 16.391 1 92.75 62 CYS B O 1
ATOM 5165 N N . ASN B 1 63 ? -12.719 14.484 17.891 1 92.88 63 ASN B N 1
ATOM 5166 C CA . ASN B 1 63 ? -13.656 14.016 16.875 1 92.88 63 ASN B CA 1
ATOM 5167 C C . ASN B 1 63 ? -13.891 15.078 15.797 1 92.88 63 ASN B C 1
ATOM 5169 O O . ASN B 1 63 ? -14.086 16.25 16.109 1 92.88 63 ASN B O 1
ATOM 5173 N N . TYR B 1 64 ? -13.727 14.75 14.516 1 92.5 64 TYR B N 1
ATOM 5174 C CA . TYR B 1 64 ? -13.875 15.594 13.336 1 92.5 64 TYR B CA 1
ATOM 5175 C C . TYR B 1 64 ? -12.734 16.609 13.25 1 92.5 64 TYR B C 1
ATOM 5177 O O . TYR B 1 64 ? -12.875 17.656 12.609 1 92.5 64 TYR B O 1
ATOM 5185 N N . GLN B 1 65 ? -11.648 16.359 13.93 1 91.69 65 GLN B N 1
ATOM 5186 C CA . GLN B 1 65 ? -10.484 17.234 13.953 1 91.69 65 GLN B CA 1
ATOM 5187 C C . GLN B 1 65 ? -9.188 16.438 13.906 1 91.69 65 GLN B C 1
ATOM 5189 O O . GLN B 1 65 ? -8.383 16.484 14.844 1 91.69 65 GLN B O 1
ATOM 5194 N N . PRO B 1 66 ? -9.055 15.633 12.938 1 91.94 66 PRO B N 1
ATOM 5195 C CA . PRO B 1 66 ? -9.742 15.781 11.648 1 91.94 66 PRO B CA 1
ATOM 5196 C C . PRO B 1 66 ? -10.648 14.602 11.328 1 91.94 66 PRO B C 1
ATOM 5198 O O . PRO B 1 66 ? -11.383 14.641 10.336 1 91.94 66 PRO B O 1
ATOM 5201 N N . LEU B 1 67 ? -10.703 13.617 12.078 1 93.81 67 LEU B N 1
ATOM 5202 C CA . LEU B 1 67 ? -11.289 12.336 11.688 1 93.81 67 LEU B CA 1
ATOM 5203 C C . LEU B 1 67 ? -12.758 12.258 12.094 1 93.81 67 LEU B C 1
ATOM 5205 O O . LEU B 1 67 ? -13.078 12.367 13.281 1 93.81 67 LEU B O 1
ATOM 5209 N N . PRO B 1 68 ? -13.625 12.047 11.133 1 93.56 68 PRO B N 1
ATOM 5210 C CA . PRO B 1 68 ? -15.023 11.797 11.492 1 93.56 68 PRO B CA 1
ATOM 5211 C C . PRO B 1 68 ? -15.281 10.336 11.875 1 93.56 68 PRO B C 1
ATOM 5213 O O . PRO B 1 68 ? -16.062 9.656 11.211 1 93.56 68 PRO B O 1
ATOM 5216 N N . LEU B 1 69 ? -14.789 9.906 12.945 1 94.19 69 LEU B N 1
ATOM 5217 C CA . LEU B 1 69 ? -14.766 8.492 13.281 1 94.19 69 LEU B CA 1
ATOM 5218 C C . LEU B 1 69 ? -16.062 8.078 13.984 1 94.19 69 LEU B C 1
ATOM 5220 O O . LEU B 1 69 ? -16.516 6.941 13.844 1 94.19 69 LEU B O 1
ATOM 5224 N N . PHE B 1 70 ? -16.641 8.977 14.812 1 94.94 70 PHE B N 1
ATOM 5225 C CA . PHE B 1 70 ? -17.812 8.633 15.594 1 94.94 70 PHE B CA 1
ATOM 5226 C C . PHE B 1 70 ? -18.922 9.672 15.391 1 94.94 70 PHE B C 1
ATOM 5228 O O . PHE B 1 70 ? -18.641 10.867 15.289 1 94.94 70 PHE B O 1
ATOM 5235 N N . HIS B 1 71 ? -20.062 9.141 15.359 1 91.31 71 HIS B N 1
ATOM 5236 C CA . HIS B 1 71 ? -21.188 10.055 15.367 1 91.31 71 HIS B CA 1
ATOM 5237 C C . HIS B 1 71 ? -21.453 10.594 16.781 1 91.31 71 HIS B C 1
ATOM 5239 O O . HIS B 1 71 ? -21.625 9.812 17.719 1 91.31 71 HIS B O 1
ATOM 5245 N N . PRO B 1 72 ? -21.578 11.898 16.891 1 89.62 72 PRO B N 1
ATOM 5246 C CA . PRO B 1 72 ? -21.656 12.492 18.219 1 89.62 72 PRO B CA 1
ATOM 5247 C C . PRO B 1 72 ? -22.891 12.047 19 1 89.62 72 PRO B C 1
ATOM 5249 O O . PRO B 1 72 ? -22.828 11.852 20.219 1 89.62 72 PRO B O 1
ATOM 5252 N N . GLU B 1 73 ? -23.984 11.781 18.375 1 88.31 73 GLU B N 1
ATOM 5253 C CA . GLU B 1 73 ? -25.234 11.469 19.062 1 88.31 73 GLU B CA 1
ATOM 5254 C C . GLU B 1 73 ? -25.219 10.055 19.625 1 88.31 73 GLU B C 1
ATOM 5256 O O . GLU B 1 73 ? -25.828 9.781 20.672 1 88.31 73 GLU B O 1
ATOM 5261 N N . SER B 1 74 ? -24.5 9.203 18.984 1 89.25 74 SER B N 1
ATOM 5262 C CA . SER B 1 74 ? -24.531 7.805 19.406 1 89.25 74 SER B CA 1
ATOM 5263 C C . SER B 1 74 ? -23.25 7.422 20.141 1 89.25 74 SER B C 1
ATOM 5265 O O . SER B 1 74 ? -23.125 6.309 20.656 1 89.25 74 SER B O 1
ATOM 5267 N N . PHE B 1 75 ? -22.375 8.336 20.281 1 93.56 75 PHE B N 1
ATOM 5268 C CA . PHE B 1 75 ? -21.031 8.047 20.781 1 93.56 75 PHE B CA 1
ATOM 5269 C C . PHE B 1 75 ? -21.094 7.574 22.234 1 93.56 75 PHE B C 1
ATOM 5271 O O . PHE B 1 75 ? -20.578 6.504 22.562 1 93.56 75 PHE B O 1
ATOM 5278 N N . PHE B 1 76 ? -21.859 8.258 23.094 1 92.06 76 PHE B N 1
ATOM 5279 C CA . PHE B 1 76 ? -21.859 7.953 24.516 1 92.06 76 PHE B CA 1
ATOM 5280 C C . PHE B 1 76 ? -22.672 6.684 24.797 1 92.06 76 PHE B C 1
ATOM 5282 O O . PHE B 1 76 ? -22.312 5.898 25.672 1 92.06 76 PHE B O 1
ATOM 5289 N N . ALA B 1 77 ? -23.641 6.488 23.922 1 90.38 77 ALA B N 1
ATOM 5290 C CA . ALA B 1 77 ? -24.5 5.324 24.125 1 90.38 77 ALA B CA 1
ATOM 5291 C C . ALA B 1 77 ? -23.75 4.035 23.797 1 90.38 77 ALA B C 1
ATOM 5293 O O . ALA B 1 77 ? -24.062 2.975 24.344 1 90.38 77 ALA B O 1
ATOM 5294 N N . SER B 1 78 ? -22.766 4.125 23.016 1 90.5 78 SER B N 1
ATOM 5295 C CA . SER B 1 78 ? -22.078 2.924 22.547 1 90.5 78 SER B CA 1
ATOM 5296 C C . SER B 1 78 ? -20.781 2.682 23.328 1 90.5 78 SER B C 1
ATOM 5298 O O . SER B 1 78 ? -20.094 1.688 23.094 1 90.5 78 SER B O 1
ATOM 5300 N N . LEU B 1 79 ? -20.438 3.432 24.297 1 91.44 79 LEU B N 1
ATOM 5301 C CA . LEU B 1 79 ? -19.141 3.385 24.969 1 91.44 79 LEU B CA 1
ATOM 5302 C C . LEU B 1 79 ? -18.969 2.07 25.719 1 91.44 79 LEU B C 1
ATOM 5304 O O . LEU B 1 79 ? -17.891 1.464 25.688 1 91.44 79 LEU B O 1
ATOM 5308 N N . ASP B 1 80 ? -20.047 1.621 26.25 1 88.31 80 ASP B N 1
ATOM 5309 C CA . ASP B 1 80 ? -19.984 0.427 27.078 1 88.31 80 ASP B CA 1
ATOM 5310 C C . ASP B 1 80 ? -19.797 -0.829 26.234 1 88.31 80 ASP B C 1
ATOM 5312 O O . ASP B 1 80 ? -19.25 -1.832 26.719 1 88.31 80 ASP B O 1
ATOM 5316 N N . ALA B 1 81 ? -20.188 -0.729 25.094 1 91.12 81 ALA B N 1
ATOM 5317 C CA . ALA B 1 81 ? -20.125 -1.9 24.219 1 91.12 81 ALA B CA 1
ATOM 5318 C C . ALA B 1 81 ? -18.812 -1.956 23.453 1 91.12 81 ALA B C 1
ATOM 5320 O O . ALA B 1 81 ? -18.516 -2.961 22.797 1 91.12 81 ALA B O 1
ATOM 5321 N N . ARG B 1 82 ? -18.031 -0.951 23.625 1 94.62 82 ARG B N 1
ATOM 5322 C CA . ARG B 1 82 ? -16.812 -0.882 22.844 1 94.62 82 ARG B CA 1
ATOM 5323 C C . ARG B 1 82 ? -15.703 -1.724 23.484 1 94.62 82 ARG B C 1
ATOM 5325 O O . ARG B 1 82 ? -15.656 -1.876 24.703 1 94.62 82 ARG B O 1
ATOM 5332 N N . ASP B 1 83 ? -14.844 -2.25 22.641 1 96 83 ASP B N 1
ATOM 5333 C CA . ASP B 1 83 ? -13.734 -3.066 23.109 1 96 83 ASP B CA 1
ATOM 5334 C C . ASP B 1 83 ? -12.695 -2.213 23.844 1 96 83 ASP B C 1
ATOM 5336 O O . ASP B 1 83 ? -12.602 -1.007 23.594 1 96 83 ASP B O 1
ATOM 5340 N N . THR B 1 84 ? -11.844 -2.832 24.625 1 95.56 84 THR B N 1
ATOM 5341 C CA . THR B 1 84 ? -10.898 -2.156 25.5 1 95.56 84 THR B CA 1
ATOM 5342 C C . THR B 1 84 ? -9.828 -1.426 24.688 1 95.56 84 THR B C 1
ATOM 5344 O O . THR B 1 84 ? -9.367 -0.354 25.094 1 95.56 84 THR B O 1
ATOM 5347 N N . GLU B 1 85 ? -9.352 -2.008 23.625 1 97.38 85 GLU B N 1
ATOM 5348 C CA . GLU B 1 85 ? -8.32 -1.356 22.828 1 97.38 85 GLU B CA 1
ATOM 5349 C C . GLU B 1 85 ? -8.789 0.004 22.312 1 97.38 85 GLU B C 1
ATOM 5351 O O . GLU B 1 85 ? -8.008 0.959 22.281 1 97.38 85 GLU B O 1
ATOM 5356 N N . LEU B 1 86 ? -10.062 0.086 21.984 1 97.88 86 LEU B N 1
ATOM 5357 C CA . LEU B 1 86 ? -10.594 1.354 21.484 1 97.88 86 LEU B CA 1
ATOM 5358 C C . LEU B 1 86 ? -10.703 2.369 22.625 1 97.88 86 LEU B C 1
ATOM 5360 O O . LEU B 1 86 ? -10.359 3.541 22.438 1 97.88 86 LEU B O 1
ATOM 5364 N N . LEU B 1 87 ? -11.148 1.907 23.734 1 97.19 87 LEU B N 1
ATOM 5365 C CA . LEU B 1 87 ? -11.273 2.795 24.891 1 97.19 87 LEU B CA 1
ATOM 5366 C C . LEU B 1 87 ? -9.906 3.338 25.297 1 97.19 87 LEU B C 1
ATOM 5368 O O . LEU B 1 87 ? -9.781 4.516 25.641 1 97.19 87 LEU B O 1
ATOM 5372 N N . ASP B 1 88 ? -8.93 2.49 25.266 1 97.31 88 ASP B N 1
ATOM 5373 C CA . ASP B 1 88 ? -7.562 2.92 25.562 1 97.31 88 ASP B CA 1
ATOM 5374 C C . ASP B 1 88 ? -7.102 3.994 24.578 1 97.31 88 ASP B C 1
ATOM 5376 O O . ASP B 1 88 ? -6.469 4.977 24.969 1 97.31 88 ASP B O 1
ATOM 5380 N N . ALA B 1 89 ? -7.367 3.826 23.328 1 97.81 89 ALA B N 1
ATOM 5381 C CA . ALA B 1 89 ? -6.953 4.785 22.297 1 97.81 89 ALA B CA 1
ATOM 5382 C C . ALA B 1 89 ? -7.656 6.125 22.5 1 97.81 89 ALA B C 1
ATOM 5384 O O . ALA B 1 89 ? -7.027 7.184 22.391 1 97.81 89 ALA B O 1
ATOM 5385 N N . ILE B 1 90 ? -8.961 6.047 22.766 1 97.19 90 ILE B N 1
ATOM 5386 C CA . ILE B 1 90 ? -9.742 7.258 23 1 97.19 90 ILE B CA 1
ATOM 5387 C C . ILE B 1 90 ? -9.172 8.023 24.188 1 97.19 90 ILE B C 1
ATOM 5389 O O . ILE B 1 90 ? -8.977 9.234 24.125 1 97.19 90 ILE B O 1
ATOM 5393 N N . GLN B 1 91 ? -8.867 7.309 25.188 1 96.06 91 GLN B N 1
ATOM 5394 C CA . GLN B 1 91 ? -8.344 7.941 26.391 1 96.06 91 GLN B CA 1
ATOM 5395 C C . GLN B 1 91 ? -6.957 8.523 26.156 1 96.06 91 GLN B C 1
ATOM 5397 O O . GLN B 1 91 ? -6.656 9.633 26.594 1 96.06 91 GLN B O 1
ATOM 5402 N N . ALA B 1 92 ? -6.117 7.773 25.469 1 96.44 92 ALA B N 1
ATOM 5403 C CA . ALA B 1 92 ? -4.762 8.242 25.188 1 96.44 92 ALA B CA 1
ATOM 5404 C C . ALA B 1 92 ? -4.785 9.578 24.453 1 96.44 92 ALA B C 1
ATOM 5406 O O . ALA B 1 92 ? -4.039 10.5 24.797 1 96.44 92 ALA B O 1
ATOM 5407 N N . LEU B 1 93 ? -5.645 9.703 23.516 1 95.56 93 LEU B N 1
ATOM 5408 C CA . LEU B 1 93 ? -5.73 10.93 22.734 1 95.56 93 LEU B CA 1
ATOM 5409 C C . LEU B 1 93 ? -6.387 12.047 23.547 1 95.56 93 LEU B C 1
ATOM 5411 O O . LEU B 1 93 ? -5.93 13.195 23.5 1 95.56 93 LEU B O 1
ATOM 5415 N N . ALA B 1 94 ? -7.383 11.68 24.297 1 95.06 94 ALA B N 1
ATOM 5416 C CA . ALA B 1 94 ? -8.156 12.656 25.047 1 95.06 94 ALA B CA 1
ATOM 5417 C C . ALA B 1 94 ? -7.328 13.273 26.172 1 95.06 94 ALA B C 1
ATOM 5419 O O . ALA B 1 94 ? -7.477 14.453 26.484 1 95.06 94 ALA B O 1
ATOM 5420 N N . LEU B 1 95 ? -6.48 12.547 26.75 1 93.56 95 LEU B N 1
ATOM 5421 C CA . LEU B 1 95 ? -5.695 12.992 27.906 1 93.56 95 LEU B CA 1
ATOM 5422 C C . LEU B 1 95 ? -4.777 14.141 27.516 1 93.56 95 LEU B C 1
ATOM 5424 O O . LEU B 1 95 ? -4.352 14.922 28.375 1 93.56 95 LEU B O 1
ATOM 5428 N N . ARG B 1 96 ? -4.516 14.289 26.281 1 92.94 96 ARG B N 1
ATOM 5429 C CA . ARG B 1 96 ? -3.697 15.398 25.812 1 92.94 96 ARG B CA 1
ATOM 5430 C C . ARG B 1 96 ? -4.391 16.734 26.062 1 92.94 96 ARG B C 1
ATOM 5432 O O . ARG B 1 96 ? -3.738 17.781 26.094 1 92.94 96 ARG B O 1
ATOM 5439 N N . PHE B 1 97 ? -5.645 16.641 26.188 1 91.81 97 PHE B N 1
ATOM 5440 C CA . PHE B 1 97 ? -6.422 17.875 26.312 1 91.81 97 PHE B CA 1
ATOM 5441 C C . PHE B 1 97 ? -6.922 18.062 27.734 1 91.81 97 PHE B C 1
ATOM 5443 O O . PHE B 1 97 ? -7.789 18.906 27.984 1 91.81 97 PHE B O 1
ATOM 5450 N N . SER B 1 98 ? -6.301 17.234 28.5 1 87.25 98 SER B N 1
ATOM 5451 C CA . SER B 1 98 ? -6.578 17.469 29.922 1 87.25 98 SER B CA 1
ATOM 5452 C C . SER B 1 98 ? -5.754 18.625 30.453 1 87.25 98 SER B C 1
ATOM 5454 O O . SER B 1 98 ? -4.797 19.078 29.828 1 87.25 98 SER B O 1
ATOM 5456 N N . ASP B 1 99 ? -6.074 19.203 31.578 1 79.56 99 ASP B N 1
ATOM 5457 C CA . ASP B 1 99 ? -5.484 20.375 32.25 1 79.56 99 ASP B CA 1
ATOM 5458 C C . ASP B 1 99 ? -4.121 20.703 31.641 1 79.56 99 ASP B C 1
ATOM 5460 O O . ASP B 1 99 ? -4.039 21.188 30.516 1 79.56 99 ASP B O 1
ATOM 5464 N N . GLU B 1 100 ? -3.049 20.25 32.188 1 77.06 100 GLU B N 1
ATOM 5465 C CA . GLU B 1 100 ? -1.714 20.609 31.703 1 77.06 100 GLU B CA 1
ATOM 5466 C C . GLU B 1 100 ? -1.304 19.766 30.5 1 77.06 100 GLU B C 1
ATOM 5468 O O . GLU B 1 100 ? -0.33 20.078 29.812 1 77.06 100 GLU B O 1
ATOM 5473 N N . GLY B 1 101 ? -2.174 18.906 30.219 1 77.88 101 GLY B N 1
ATOM 5474 C CA . GLY B 1 101 ? -1.937 18.062 29.062 1 77.88 101 GLY B CA 1
ATOM 5475 C C . GLY B 1 101 ? -0.615 17.328 29.109 1 77.88 101 GLY B C 1
ATOM 5476 O O . GLY B 1 101 ? -0.286 16.703 30.125 1 77.88 101 GLY B O 1
ATOM 5477 N N . ILE B 1 102 ? 0.203 17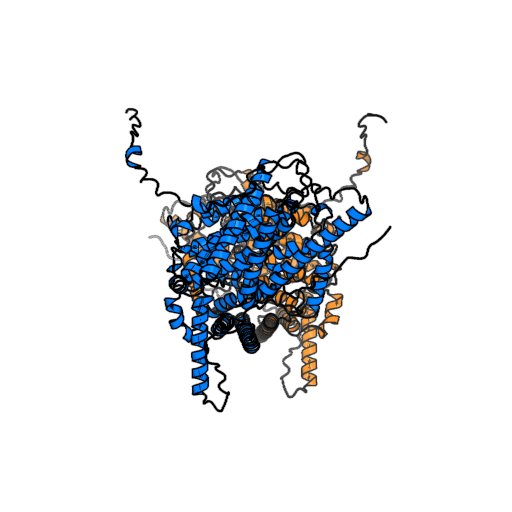.281 28.125 1 81.88 102 ILE B N 1
ATOM 5478 C CA . ILE B 1 102 ? 1.386 16.438 27.938 1 81.88 102 ILE B CA 1
ATOM 5479 C C . ILE B 1 102 ? 2.553 17.016 28.734 1 81.88 102 ILE B C 1
ATOM 5481 O O . ILE B 1 102 ? 3.549 16.328 28.984 1 81.88 102 ILE B O 1
ATOM 5485 N N . THR B 1 103 ? 2.357 18.234 29.172 1 82.69 103 THR B N 1
ATOM 5486 C CA . THR B 1 103 ? 3.426 18.859 29.953 1 82.69 103 THR B CA 1
ATOM 5487 C C . THR B 1 103 ? 3.498 18.234 31.344 1 82.69 103 THR B C 1
ATOM 5489 O O . THR B 1 103 ? 4.531 18.328 32.031 1 82.69 103 THR B O 1
ATOM 5492 N N . ASP B 1 104 ? 2.42 17.656 31.797 1 88.75 104 ASP B N 1
ATOM 5493 C CA . ASP B 1 104 ? 2.393 16.906 33.031 1 88.75 104 ASP B CA 1
ATOM 5494 C C . ASP B 1 104 ? 2.969 15.508 32.844 1 88.75 104 ASP B C 1
ATOM 5496 O O . ASP B 1 104 ? 2.422 14.703 32.094 1 88.75 104 ASP B O 1
ATOM 5500 N N . PRO B 1 105 ? 3.971 15.211 33.562 1 90.38 105 PRO B N 1
ATOM 5501 C CA . PRO B 1 105 ? 4.621 13.906 33.406 1 90.38 105 PRO B CA 1
ATOM 5502 C C . PRO B 1 105 ? 3.689 12.734 33.688 1 90.38 105 PRO B C 1
ATOM 5504 O O . PRO B 1 105 ? 3.822 11.672 33.094 1 90.38 105 PRO B O 1
ATOM 5507 N N . ASN B 1 106 ? 2.863 13 34.625 1 90.25 106 ASN B N 1
ATOM 5508 C CA . ASN B 1 106 ? 1.922 11.93 34.938 1 90.25 106 ASN B CA 1
ATOM 5509 C C . ASN B 1 106 ? 0.973 11.648 33.781 1 90.25 106 ASN B C 1
ATOM 5511 O O . ASN B 1 106 ? 0.677 10.492 33.469 1 90.25 106 ASN B O 1
ATOM 5515 N N . ILE B 1 107 ? 0.507 12.703 33.219 1 90.44 107 ILE B N 1
ATOM 5516 C CA . ILE B 1 107 ? -0.391 12.562 32.062 1 90.44 107 ILE B CA 1
ATOM 5517 C C . ILE B 1 107 ? 0.358 11.945 30.891 1 90.44 107 ILE B C 1
ATOM 5519 O O . ILE B 1 107 ? -0.17 11.062 30.203 1 90.44 107 ILE B O 1
ATOM 5523 N N . GLU B 1 108 ? 1.517 12.352 30.734 1 91.19 108 GLU B N 1
ATOM 5524 C CA . GLU B 1 108 ? 2.338 11.789 29.656 1 91.19 108 GLU B CA 1
ATOM 5525 C C . GLU B 1 108 ? 2.537 10.289 29.844 1 91.19 108 GLU B C 1
ATOM 5527 O O . GLU B 1 108 ? 2.473 9.523 28.875 1 91.19 108 GLU B O 1
ATOM 5532 N N . GLN B 1 109 ? 2.779 9.906 31.047 1 93.31 109 GLN B N 1
ATOM 5533 C CA . GLN B 1 109 ? 2.959 8.492 31.344 1 93.31 109 GLN B CA 1
ATOM 5534 C C . GLN B 1 109 ? 1.676 7.707 31.094 1 93.31 109 GLN B C 1
ATOM 5536 O O . GLN B 1 109 ? 1.718 6.59 30.562 1 93.31 109 GLN B O 1
ATOM 5541 N N . GLN B 1 110 ? 0.583 8.305 31.469 1 92.69 110 GLN B N 1
ATOM 5542 C CA . GLN B 1 110 ? -0.701 7.648 31.234 1 92.69 110 GLN B CA 1
ATOM 5543 C C . GLN B 1 110 ? -0.973 7.484 29.734 1 92.69 110 GLN B C 1
ATOM 5545 O O . GLN B 1 110 ? -1.491 6.453 29.312 1 92.69 110 GLN B O 1
ATOM 5550 N N . ILE B 1 111 ? -0.652 8.5 29 1 94.5 111 ILE B N 1
ATOM 5551 C CA . ILE B 1 111 ? -0.815 8.445 27.547 1 94.5 111 ILE B CA 1
ATOM 5552 C C . ILE B 1 111 ? 0.039 7.312 26.984 1 94.5 111 ILE B C 1
ATOM 5554 O O . ILE B 1 111 ? -0.438 6.516 26.172 1 94.5 111 ILE B O 1
ATOM 5558 N N . ARG B 1 112 ? 1.23 7.172 27.453 1 94.31 112 ARG B N 1
ATOM 5559 C CA . ARG B 1 112 ? 2.148 6.137 26.984 1 94.31 112 ARG B CA 1
ATOM 5560 C C . ARG B 1 112 ? 1.624 4.746 27.328 1 94.31 112 ARG B C 1
ATOM 5562 O O . ARG B 1 112 ? 1.625 3.852 26.484 1 94.31 112 ARG B O 1
ATOM 5569 N N . LEU B 1 113 ? 1.14 4.621 28.516 1 95.75 113 LEU B N 1
ATOM 5570 C CA . LEU B 1 113 ? 0.653 3.324 28.984 1 95.75 113 LEU B CA 1
ATOM 5571 C C . LEU B 1 113 ? -0.58 2.895 28.188 1 95.75 113 LEU B C 1
ATOM 5573 O O . LEU B 1 113 ? -0.681 1.74 27.766 1 95.75 113 LEU B O 1
ATOM 5577 N N . ARG B 1 114 ? -1.479 3.814 28.016 1 96.44 114 ARG B N 1
ATOM 5578 C CA . ARG B 1 114 ? -2.699 3.506 27.281 1 96.44 114 ARG B CA 1
ATOM 5579 C C . ARG B 1 114 ? -2.395 3.217 25.812 1 96.44 114 ARG B C 1
ATOM 5581 O O . ARG B 1 114 ? -3.021 2.348 25.203 1 96.44 114 ARG B O 1
ATOM 5588 N N . THR B 1 115 ? -1.466 3.963 25.25 1 97.06 115 THR B N 1
ATOM 5589 C CA . THR B 1 115 ? -1.067 3.736 23.875 1 97.06 115 THR B CA 1
ATOM 5590 C C . THR B 1 115 ? -0.443 2.354 23.703 1 97.06 115 THR B C 1
ATOM 5592 O O . THR B 1 115 ? -0.78 1.622 22.766 1 97.06 115 THR B O 1
ATOM 5595 N N . GLU B 1 116 ? 0.398 1.955 24.609 1 96.62 116 GLU B N 1
ATOM 5596 C CA . GLU B 1 116 ? 1.054 0.651 24.562 1 96.62 116 GLU B CA 1
ATOM 5597 C C . GLU B 1 116 ? 0.043 -0.48 24.734 1 96.62 116 GLU B C 1
ATOM 5599 O O . GLU B 1 116 ? 0.114 -1.49 24.031 1 96.62 116 GLU B O 1
ATOM 5604 N N . SER B 1 117 ? -0.796 -0.262 25.656 1 97.38 117 SER B N 1
ATOM 5605 C CA . SER B 1 117 ? -1.841 -1.257 25.875 1 97.38 117 SER B CA 1
ATOM 5606 C C . SER B 1 117 ? -2.709 -1.43 24.641 1 97.38 117 SER B C 1
ATOM 5608 O O . SER B 1 117 ? -3.021 -2.557 24.25 1 97.38 117 SER B O 1
ATOM 5610 N N . CYS B 1 118 ? -3.119 -0.323 24.078 1 98 118 CYS B N 1
ATOM 5611 C CA . CYS B 1 118 ? -3.916 -0.346 22.844 1 98 118 CYS B CA 1
ATOM 5612 C C . CYS B 1 118 ? -3.176 -1.065 21.734 1 98 118 CYS B C 1
ATOM 5614 O O . CYS B 1 118 ? -3.736 -1.944 21.078 1 98 118 CYS B O 1
ATOM 5616 N N . ARG B 1 119 ? -1.944 -0.746 21.516 1 97.25 119 ARG B N 1
ATOM 5617 C CA . ARG B 1 119 ? -1.127 -1.336 20.469 1 97.25 119 ARG B CA 1
ATOM 5618 C C . ARG B 1 119 ? -1.037 -2.85 20.625 1 97.25 119 ARG B C 1
ATOM 5620 O O . ARG B 1 119 ? -1.2 -3.592 19.656 1 97.25 119 ARG B O 1
ATOM 5627 N N . LYS B 1 120 ? -0.799 -3.273 21.781 1 97.12 120 LYS B N 1
ATOM 5628 C CA . LYS B 1 120 ? -0.659 -4.699 22.062 1 97.12 120 LYS B CA 1
ATOM 5629 C C . LYS B 1 120 ? -1.96 -5.445 21.781 1 97.12 120 LYS B C 1
ATOM 5631 O O . LYS B 1 120 ? -1.95 -6.508 21.141 1 97.12 120 LYS B O 1
ATOM 5636 N N . ARG B 1 121 ? -2.994 -4.895 22.203 1 97.88 121 ARG B N 1
ATOM 5637 C CA . ARG B 1 121 ? -4.285 -5.551 22.016 1 97.88 121 ARG B CA 1
ATOM 5638 C C . ARG B 1 121 ? -4.664 -5.598 20.531 1 97.88 121 ARG B C 1
ATOM 5640 O O . ARG B 1 121 ? -5.211 -6.594 20.062 1 97.88 121 ARG B O 1
ATOM 5647 N N . VAL B 1 122 ? -4.402 -4.527 19.859 1 98.06 122 VAL B N 1
ATOM 5648 C CA . VAL B 1 122 ? -4.703 -4.48 18.438 1 98.06 122 VAL B CA 1
ATOM 5649 C C . VAL B 1 122 ? -3.891 -5.543 17.703 1 98.06 122 VAL B C 1
ATOM 5651 O O . VAL B 1 122 ? -4.434 -6.293 16.891 1 98.06 122 VAL B O 1
ATOM 5654 N N . MET B 1 123 ? -2.604 -5.629 17.984 1 97.5 123 MET B N 1
ATOM 5655 C CA . MET B 1 123 ? -1.754 -6.59 17.281 1 97.5 123 MET B CA 1
ATOM 5656 C C . MET B 1 123 ? -2.115 -8.016 17.672 1 97.5 123 MET B C 1
ATOM 5658 O O . MET B 1 123 ? -1.985 -8.938 16.859 1 97.5 123 MET B O 1
ATOM 5662 N N . GLU B 1 124 ? -2.639 -8.141 18.844 1 96.56 124 GLU B N 1
ATOM 5663 C CA . GLU B 1 124 ? -3.148 -9.453 19.25 1 96.56 124 GLU B CA 1
ATOM 5664 C C . GLU B 1 124 ? -4.359 -9.852 18.406 1 96.56 124 GLU B C 1
ATOM 5666 O O . GLU B 1 124 ? -4.48 -11.008 18 1 96.56 124 GLU B O 1
ATOM 5671 N N . ARG B 1 125 ? -5.25 -8.914 18.219 1 96.69 125 ARG B N 1
ATOM 5672 C CA . ARG B 1 125 ? -6.406 -9.172 17.359 1 96.69 125 ARG B CA 1
ATOM 5673 C C . ARG B 1 125 ? -5.977 -9.539 15.945 1 96.69 125 ARG B C 1
ATOM 5675 O O . ARG B 1 125 ? -6.574 -10.414 15.32 1 96.69 125 ARG B O 1
ATOM 5682 N N . VAL B 1 126 ? -4.973 -8.914 15.43 1 95.62 126 VAL B N 1
ATOM 5683 C CA . VAL B 1 126 ? -4.449 -9.188 14.094 1 95.62 126 VAL B CA 1
ATOM 5684 C C . VAL B 1 126 ? -3.848 -10.594 14.062 1 95.62 126 VAL B C 1
ATOM 5686 O O . VAL B 1 126 ? -4.082 -11.352 13.117 1 95.62 126 VAL B O 1
ATOM 5689 N N . ALA B 1 127 ? -3.109 -10.914 15.078 1 95.31 127 ALA B N 1
ATOM 5690 C CA . ALA B 1 127 ? -2.471 -12.227 15.148 1 95.31 127 ALA B CA 1
ATOM 5691 C C . ALA B 1 127 ? -3.512 -13.336 15.227 1 95.31 127 ALA B C 1
ATOM 5693 O O . ALA B 1 127 ? -3.373 -14.375 14.562 1 95.31 127 ALA B O 1
ATOM 5694 N N . ASP B 1 128 ? -4.59 -13.07 15.969 1 93.38 128 ASP B N 1
ATOM 5695 C CA . ASP B 1 128 ? -5.59 -14.094 16.234 1 93.38 128 ASP B CA 1
ATOM 5696 C C . ASP B 1 128 ? -6.625 -14.156 15.117 1 93.38 128 ASP B C 1
ATOM 5698 O O . ASP B 1 128 ? -7.355 -15.141 14.984 1 93.38 128 ASP B O 1
ATOM 5702 N N . GLY B 1 129 ? -6.723 -13.188 14.367 1 92.56 129 GLY B N 1
ATOM 5703 C CA . GLY B 1 129 ? -7.746 -13.125 13.336 1 92.56 129 GLY B CA 1
ATOM 5704 C C . GLY B 1 129 ? -9.133 -12.828 13.883 1 92.56 129 GLY B C 1
ATOM 5705 O O . GLY B 1 129 ? -10.094 -13.539 13.578 1 92.56 129 GLY B O 1
ATOM 5706 N N . THR B 1 130 ? -9.188 -11.883 14.781 1 95.06 130 THR B N 1
ATOM 5707 C CA . THR B 1 130 ? -10.445 -11.508 15.406 1 95.06 130 THR B CA 1
ATOM 5708 C C . THR B 1 130 ? -10.664 -10 15.328 1 95.06 130 THR B C 1
ATOM 5710 O O . THR B 1 130 ? -11.125 -9.383 16.297 1 95.06 130 THR B O 1
ATOM 5713 N N . ILE B 1 131 ? -10.305 -9.484 14.242 1 96.44 131 ILE B N 1
ATOM 5714 C CA . ILE B 1 131 ? -10.422 -8.039 14.055 1 96.44 131 ILE B CA 1
ATOM 5715 C C . ILE B 1 131 ? -11.898 -7.648 13.984 1 96.44 131 ILE B C 1
ATOM 5717 O O . ILE B 1 131 ? -12.68 -8.258 13.25 1 96.44 131 ILE B O 1
ATOM 5721 N N . GLU B 1 132 ? -12.266 -6.719 14.75 1 96.25 132 GLU B N 1
ATOM 5722 C CA . GLU B 1 132 ? -13.609 -6.133 14.719 1 96.25 132 GLU B CA 1
ATOM 5723 C C . GLU B 1 132 ? -13.547 -4.629 14.461 1 96.25 132 GLU B C 1
ATOM 5725 O O . GLU B 1 132 ? -12.461 -4.066 14.297 1 96.25 132 GLU B O 1
ATOM 5730 N N . LEU B 1 133 ? -14.633 -4.031 14.398 1 95.81 133 LEU B N 1
ATOM 5731 C CA . LEU B 1 133 ? -14.68 -2.613 14.07 1 95.81 133 LEU B CA 1
ATOM 5732 C C . LEU B 1 133 ? -13.906 -1.791 15.094 1 95.81 133 LEU B C 1
ATOM 5734 O O . LEU B 1 133 ? -13.188 -0.86 14.734 1 95.81 133 LEU B O 1
ATOM 5738 N N . SER B 1 134 ? -14.047 -2.148 16.359 1 97.25 134 SER B N 1
ATOM 5739 C CA . SER B 1 134 ? -13.312 -1.455 17.422 1 97.25 134 SER B CA 1
ATOM 5740 C C . SER B 1 134 ? -11.805 -1.519 17.172 1 97.25 134 SER B C 1
ATOM 5742 O O . SER B 1 134 ? -11.086 -0.557 17.453 1 97.25 134 SER B O 1
ATOM 5744 N N . THR B 1 135 ? -11.367 -2.66 16.703 1 97.94 135 THR B N 1
ATOM 5745 C CA . THR B 1 135 ? -9.945 -2.814 16.406 1 97.94 135 THR B CA 1
ATOM 5746 C C . THR B 1 135 ? -9.516 -1.858 15.297 1 97.94 135 THR B C 1
ATOM 5748 O O . THR B 1 135 ? -8.484 -1.198 15.398 1 97.94 135 THR B O 1
ATOM 5751 N N . LEU B 1 136 ? -10.336 -1.82 14.297 1 97.69 136 LEU B N 1
ATOM 5752 C CA . LEU B 1 136 ? -10.047 -0.944 13.164 1 97.69 136 LEU B CA 1
ATOM 5753 C C . LEU B 1 136 ? -10.055 0.519 13.594 1 97.69 136 LEU B C 1
ATOM 5755 O O . LEU B 1 136 ? -9.156 1.283 13.227 1 97.69 136 LEU B O 1
ATOM 5759 N N . GLN B 1 137 ? -10.984 0.883 14.32 1 97.81 137 GLN B N 1
ATOM 5760 C CA . GLN B 1 137 ? -11.07 2.248 14.828 1 97.81 137 GLN B CA 1
ATOM 5761 C C . GLN B 1 137 ? -9.891 2.572 15.742 1 97.81 137 GLN B C 1
ATOM 5763 O O . GLN B 1 137 ? -9.367 3.689 15.711 1 97.81 137 GLN B O 1
ATOM 5768 N N . SER B 1 138 ? -9.523 1.618 16.547 1 98.31 138 SER B N 1
ATOM 5769 C CA . SER B 1 138 ? -8.344 1.795 17.391 1 98.31 138 SER B CA 1
ATOM 5770 C C . SER B 1 138 ? -7.102 2.053 16.547 1 98.31 138 SER B C 1
ATOM 5772 O O . SER B 1 138 ? -6.277 2.902 16.891 1 98.31 138 SER B O 1
ATOM 5774 N N . LEU B 1 139 ? -6.992 1.283 15.484 1 97.69 139 LEU B N 1
ATOM 5775 C CA . LEU B 1 139 ? -5.875 1.469 14.562 1 97.69 139 LEU B CA 1
ATOM 5776 C C . LEU B 1 139 ? -5.859 2.887 14 1 97.69 139 LEU B C 1
ATOM 5778 O O . LEU B 1 139 ? -4.801 3.514 13.914 1 97.69 139 LEU B O 1
ATOM 5782 N N . CYS B 1 140 ? -6.957 3.355 13.688 1 97.44 140 CYS B N 1
ATOM 5783 C CA . CYS B 1 140 ? -7.09 4.707 13.156 1 97.44 140 CYS B CA 1
ATOM 5784 C C . CYS B 1 140 ? -6.582 5.738 14.156 1 97.44 140 CYS B C 1
ATOM 5786 O O . CYS B 1 140 ? -5.809 6.629 13.797 1 97.44 140 CYS B O 1
ATOM 5788 N N . LEU B 1 141 ? -6.992 5.609 15.352 1 98.06 141 LEU B N 1
ATOM 5789 C CA . LEU B 1 141 ? -6.574 6.551 16.391 1 98.06 141 LEU B CA 1
ATOM 5790 C C . LEU B 1 141 ? -5.09 6.391 16.703 1 98.06 141 LEU B C 1
ATOM 5792 O O . LEU B 1 141 ? -4.395 7.383 16.938 1 98.06 141 LEU B O 1
ATOM 5796 N N . LEU B 1 142 ? -4.625 5.137 16.672 1 97.75 142 LEU B N 1
ATOM 5797 C CA . LEU B 1 142 ? -3.209 4.875 16.922 1 97.75 142 LEU B CA 1
ATOM 5798 C C . LEU B 1 142 ? -2.344 5.559 15.867 1 97.75 142 LEU B C 1
ATOM 5800 O O . LEU B 1 142 ? -1.245 6.031 16.172 1 97.75 142 LEU B O 1
ATOM 5804 N N . ILE B 1 143 ? -2.801 5.609 14.656 1 97.06 143 ILE B N 1
ATOM 5805 C CA . ILE B 1 143 ? -2.066 6.277 13.586 1 97.06 143 ILE B CA 1
ATOM 5806 C C . ILE B 1 143 ? -1.83 7.738 13.961 1 97.06 143 ILE B C 1
ATOM 5808 O O . ILE B 1 143 ? -0.701 8.227 13.891 1 97.06 143 ILE B O 1
ATOM 5812 N N . LEU B 1 144 ? -2.855 8.336 14.414 1 95.62 144 LEU B N 1
ATOM 5813 C CA . LEU B 1 144 ? -2.764 9.75 14.781 1 95.62 144 LEU B CA 1
ATOM 5814 C C . LEU B 1 144 ? -1.868 9.938 16 1 95.62 144 LEU B C 1
ATOM 5816 O O . LEU B 1 144 ? -1.037 10.844 16.031 1 95.62 144 LEU B O 1
ATOM 5820 N N . ILE B 1 145 ? -2.023 9.094 16.969 1 95.62 145 ILE B N 1
ATOM 5821 C CA . ILE B 1 145 ? -1.253 9.188 18.203 1 95.62 145 ILE B CA 1
ATOM 5822 C C . ILE B 1 145 ? 0.234 9.023 17.906 1 95.62 145 ILE B C 1
ATOM 5824 O O . ILE B 1 145 ? 1.056 9.836 18.344 1 95.62 145 ILE B O 1
ATOM 5828 N N . GLU B 1 146 ? 0.526 8.047 17.156 1 94.25 146 GLU B N 1
ATOM 5829 C CA . GLU B 1 146 ? 1.923 7.754 16.844 1 94.25 146 GLU B CA 1
ATOM 5830 C C . GLU B 1 146 ? 2.531 8.844 15.961 1 94.25 146 GLU B C 1
ATOM 5832 O O . GLU B 1 146 ? 3.654 9.289 16.203 1 94.25 146 GLU B O 1
ATOM 5837 N N . TYR B 1 147 ? 1.861 9.258 15 1 93.81 147 TYR B N 1
ATOM 5838 C CA . TYR B 1 147 ? 2.359 10.297 14.109 1 93.81 147 TYR B CA 1
ATOM 5839 C C . TYR B 1 147 ? 2.672 11.578 14.883 1 93.81 147 TYR B C 1
ATOM 5841 O O . TYR B 1 147 ? 3.736 12.172 14.703 1 93.81 147 TYR B O 1
ATOM 5849 N N . THR B 1 148 ? 1.759 11.914 15.68 1 92.94 148 THR B N 1
ATOM 5850 C CA . THR B 1 148 ? 1.902 13.18 16.391 1 92.94 148 THR B CA 1
ATOM 5851 C C . THR B 1 148 ? 2.908 13.047 17.531 1 92.94 148 THR B C 1
ATOM 5853 O O . THR B 1 148 ? 3.32 14.055 18.109 1 92.94 148 THR B O 1
ATOM 5856 N N . ALA B 1 149 ? 3.25 11.859 17.859 1 90.62 149 ALA B N 1
ATOM 5857 C CA . ALA B 1 149 ? 4.332 11.641 18.812 1 90.62 149 ALA B CA 1
ATOM 5858 C C . ALA B 1 149 ? 5.691 11.641 18.109 1 90.62 149 ALA B C 1
ATOM 5860 O O . ALA B 1 149 ? 6.734 11.672 18.766 1 90.62 149 ALA B O 1
ATOM 5861 N N . GLY B 1 150 ? 5.652 11.609 16.766 1 88.56 150 GLY B N 1
ATOM 5862 C CA . GLY B 1 150 ? 6.883 11.609 15.984 1 88.56 150 GLY B CA 1
ATOM 5863 C C . GLY B 1 150 ? 7.281 10.234 15.5 1 88.56 150 GLY B C 1
ATOM 5864 O O . GLY B 1 150 ? 8.336 10.07 14.883 1 88.56 150 GLY B O 1
ATOM 5865 N N . ASN B 1 151 ? 6.527 9.234 15.844 1 90.81 151 ASN B N 1
ATOM 5866 C CA . ASN B 1 151 ? 6.789 7.887 15.367 1 90.81 151 ASN B CA 1
ATOM 5867 C C . ASN B 1 151 ? 6.195 7.66 13.977 1 90.81 151 ASN B C 1
ATOM 5869 O O . ASN B 1 151 ? 5.227 6.914 13.828 1 90.81 151 ASN B O 1
ATOM 5873 N N . THR B 1 152 ? 6.82 8.164 13 1 89.94 152 THR B N 1
ATOM 5874 C CA . THR B 1 152 ? 6.242 8.258 11.664 1 89.94 152 THR B CA 1
ATOM 5875 C C . THR B 1 152 ? 6.215 6.895 10.984 1 89.94 152 THR B C 1
ATOM 5877 O O . THR B 1 152 ? 5.273 6.574 10.258 1 89.94 152 THR B O 1
ATOM 5880 N N . ILE B 1 153 ? 7.223 6.039 11.164 1 90.88 153 ILE B N 1
ATOM 5881 C CA . ILE B 1 153 ? 7.242 4.734 10.523 1 90.88 153 ILE B CA 1
ATOM 5882 C C . ILE B 1 153 ? 6.16 3.842 11.125 1 90.88 153 ILE B C 1
ATOM 5884 O O . ILE B 1 153 ? 5.461 3.129 10.406 1 90.88 153 ILE B O 1
ATOM 5888 N N . ARG B 1 154 ? 6.039 3.91 12.438 1 93.06 154 ARG B N 1
ATOM 5889 C CA . ARG B 1 154 ? 4.992 3.152 13.109 1 93.06 154 ARG B CA 1
ATOM 5890 C C . ARG B 1 154 ? 3.609 3.602 12.656 1 93.06 154 ARG B C 1
ATOM 5892 O O . ARG B 1 154 ? 2.721 2.773 12.438 1 93.06 154 ARG B O 1
ATOM 5899 N N . ALA B 1 155 ? 3.436 4.91 12.617 1 94.44 155 ALA B N 1
ATOM 5900 C CA . ALA B 1 155 ? 2.172 5.445 12.117 1 94.44 155 ALA B CA 1
ATOM 5901 C C . ALA B 1 155 ? 1.898 4.961 10.695 1 94.44 155 ALA B C 1
ATOM 5903 O O . ALA B 1 155 ? 0.777 4.562 10.375 1 94.44 155 ALA B O 1
ATOM 5904 N N . GLY B 1 156 ? 2.947 5.016 9.867 1 93.12 156 GLY B N 1
ATOM 5905 C CA . GLY B 1 156 ? 2.805 4.543 8.5 1 93.12 156 GLY B CA 1
ATOM 5906 C C . GLY B 1 156 ? 2.477 3.066 8.406 1 93.12 156 GLY B C 1
ATOM 5907 O O . GLY B 1 156 ? 1.686 2.65 7.562 1 93.12 156 GLY B O 1
ATOM 5908 N N . THR B 1 157 ? 3.047 2.248 9.258 1 94.44 157 THR B N 1
ATOM 5909 C CA . THR B 1 157 ? 2.758 0.82 9.32 1 94.44 157 THR B CA 1
ATOM 5910 C C . THR B 1 157 ? 1.284 0.58 9.633 1 94.44 157 THR B C 1
ATOM 5912 O O . THR B 1 157 ? 0.621 -0.216 8.969 1 94.44 157 THR B O 1
ATOM 5915 N N . ASN B 1 158 ? 0.831 1.252 10.633 1 96.31 158 ASN B N 1
ATOM 5916 C CA . ASN B 1 158 ? -0.575 1.135 11.008 1 96.31 158 ASN B CA 1
ATOM 5917 C C . ASN B 1 158 ? -1.496 1.593 9.883 1 96.31 158 ASN B C 1
ATOM 5919 O O . ASN B 1 158 ? -2.559 1.007 9.664 1 96.31 158 ASN B O 1
ATOM 5923 N N . LEU B 1 159 ? -1.071 2.627 9.258 1 95.75 159 LEU B N 1
ATOM 5924 C CA . LEU B 1 159 ? -1.886 3.176 8.18 1 95.75 159 LEU B CA 1
ATOM 5925 C C . LEU B 1 159 ? -2.006 2.184 7.031 1 95.75 159 LEU B C 1
ATOM 5927 O O . LEU B 1 159 ? -3.1 1.974 6.5 1 95.75 159 LEU B O 1
ATOM 5931 N N . LYS B 1 160 ? -0.923 1.569 6.637 1 92.88 160 LYS B N 1
ATOM 5932 C CA . LYS B 1 160 ? -0.949 0.579 5.566 1 92.88 160 LYS B CA 1
ATOM 5933 C C . LYS B 1 160 ? -1.801 -0.627 5.953 1 92.88 160 LYS B C 1
ATOM 5935 O O . LYS B 1 160 ? -2.568 -1.138 5.137 1 92.88 160 LYS B O 1
ATOM 5940 N N . LEU B 1 161 ? -1.643 -1.047 7.152 1 95.44 161 LEU B N 1
ATOM 5941 C CA . LEU B 1 161 ? -2.441 -2.152 7.668 1 95.44 161 LEU B CA 1
ATOM 5942 C C . LEU B 1 161 ? -3.928 -1.813 7.629 1 95.44 161 LEU B C 1
ATOM 5944 O O . LEU B 1 161 ? -4.734 -2.588 7.105 1 95.44 161 LEU B O 1
ATOM 5948 N N . ALA B 1 162 ? -4.227 -0.658 8.141 1 96 162 ALA B N 1
ATOM 5949 C CA . ALA B 1 162 ? -5.621 -0.236 8.219 1 96 162 ALA B CA 1
ATOM 5950 C C . ALA B 1 162 ? -6.223 -0.075 6.824 1 96 162 ALA B C 1
ATOM 5952 O O . ALA B 1 162 ? -7.359 -0.485 6.578 1 96 162 ALA B O 1
ATOM 5953 N N . SER B 1 163 ? -5.516 0.525 5.941 1 91.44 163 SER B N 1
ATOM 5954 C CA . SER B 1 163 ? -5.992 0.759 4.582 1 91.44 163 SER B CA 1
ATOM 5955 C C . SER B 1 163 ? -6.266 -0.555 3.857 1 91.44 163 SER B C 1
ATOM 5957 O O . SER B 1 163 ? -7.289 -0.7 3.189 1 91.44 163 SER B O 1
ATOM 5959 N N . TYR B 1 164 ? -5.426 -1.497 3.994 1 92.44 164 TYR B N 1
ATOM 5960 C CA . TYR B 1 164 ? -5.613 -2.785 3.336 1 92.44 164 TYR B CA 1
ATOM 5961 C C . TYR B 1 164 ? -6.824 -3.518 3.902 1 92.44 164 TYR B C 1
ATOM 5963 O O . TYR B 1 164 ? -7.605 -4.109 3.152 1 92.44 164 TYR B O 1
ATOM 5971 N N . LEU B 1 165 ? -6.895 -3.535 5.195 1 92.5 165 LEU B N 1
ATOM 5972 C CA . LEU B 1 165 ? -8.008 -4.223 5.84 1 92.5 165 LEU B CA 1
ATOM 5973 C C . LEU B 1 165 ? -9.344 -3.613 5.422 1 92.5 165 LEU B C 1
ATOM 5975 O O . LEU B 1 165 ? -10.32 -4.336 5.215 1 92.5 165 LEU B O 1
ATOM 5979 N N . LEU B 1 166 ? -9.328 -2.295 5.336 1 91.69 166 LEU B N 1
ATOM 5980 C CA . LEU B 1 166 ? -10.547 -1.625 4.891 1 91.69 166 LEU B CA 1
ATOM 5981 C C . LEU B 1 166 ? -10.938 -2.08 3.486 1 91.69 166 LEU B C 1
ATOM 5983 O O . LEU B 1 166 ? -12.094 -2.412 3.234 1 91.69 166 LEU B O 1
ATOM 5987 N N . LYS B 1 167 ? -10.031 -2.111 2.598 1 86.38 167 LYS B N 1
ATOM 5988 C CA . LYS B 1 167 ? -10.289 -2.512 1.218 1 86.38 167 LYS B CA 1
ATOM 5989 C C . LYS B 1 167 ? -10.75 -3.965 1.144 1 86.38 167 LYS B C 1
ATOM 5991 O O . LYS B 1 167 ? -11.547 -4.324 0.274 1 86.38 167 LYS B O 1
ATOM 5996 N N . SER B 1 168 ? -10.219 -4.754 2.02 1 86.75 168 SER B N 1
ATOM 5997 C CA . SER B 1 168 ? -10.594 -6.16 2.057 1 86.75 168 SER B CA 1
ATOM 5998 C C . SER B 1 168 ? -11.992 -6.348 2.635 1 86.75 168 SER B C 1
ATOM 6000 O O . SER B 1 168 ? -12.68 -7.316 2.312 1 86.75 168 SER B O 1
ATOM 6002 N N . LEU B 1 169 ? -12.352 -5.449 3.562 1 86.5 169 LEU B N 1
ATOM 6003 C CA . LEU B 1 169 ? -13.672 -5.504 4.18 1 86.5 169 LEU B CA 1
ATOM 6004 C C . LEU B 1 169 ? -14.75 -5.082 3.189 1 86.5 169 LEU B C 1
ATOM 6006 O O . LEU B 1 169 ? -15.781 -5.75 3.059 1 86.5 169 LEU B O 1
ATOM 6010 N N . LYS B 1 170 ? -14.578 -4.008 2.582 1 78 170 LYS B N 1
ATOM 6011 C CA . LYS B 1 170 ? -15.523 -3.428 1.635 1 78 170 LYS B CA 1
ATOM 6012 C C . LYS B 1 170 ? -14.883 -3.227 0.266 1 78 170 LYS B C 1
ATOM 6014 O O . LYS B 1 170 ? -14.578 -2.096 -0.122 1 78 170 LYS B O 1
ATOM 6019 N N . PRO B 1 171 ? -14.852 -4.422 -0.39 1 66.44 171 PRO B N 1
ATOM 6020 C CA . PRO B 1 171 ? -14.219 -4.289 -1.701 1 66.44 171 PRO B CA 1
ATOM 6021 C C . PRO B 1 171 ? -15.016 -3.418 -2.664 1 66.44 171 PRO B C 1
ATOM 6023 O O . PRO B 1 171 ? -16.25 -3.451 -2.65 1 66.44 171 PRO B O 1
ATOM 6026 N N . ASN B 1 172 ? -14.547 -2.465 -3.355 1 58.91 172 ASN B N 1
ATOM 6027 C CA . ASN B 1 172 ? -15.141 -1.685 -4.438 1 58.91 172 ASN B CA 1
ATOM 6028 C C . ASN B 1 172 ? -15.984 -0.531 -3.904 1 58.91 172 ASN B C 1
ATOM 6030 O O . ASN B 1 172 ? -16.875 -0.029 -4.598 1 58.91 172 ASN B O 1
ATOM 6034 N N . CYS B 1 173 ? -15.992 -0.354 -2.572 1 58.81 173 CYS B N 1
ATOM 6035 C CA . CYS B 1 173 ? -16.828 0.716 -2.033 1 58.81 173 CYS B CA 1
ATOM 6036 C C . CYS B 1 173 ? -16.219 2.082 -2.33 1 58.81 173 CYS B C 1
ATOM 6038 O O . CYS B 1 173 ? -15.273 2.506 -1.658 1 58.81 173 CYS B O 1
ATOM 6040 N N . SER B 1 174 ? -16.484 2.547 -3.49 1 60.78 174 SER B N 1
ATOM 6041 C CA . SER B 1 174 ? -15.844 3.805 -3.865 1 60.78 174 SER B CA 1
ATOM 6042 C C . SER B 1 174 ? -16.812 4.973 -3.758 1 60.78 174 SER B C 1
ATOM 6044 O O . SER B 1 174 ? -16.406 6.133 -3.787 1 60.78 174 SER B O 1
ATOM 6046 N N . GLU B 1 175 ? -18.078 4.691 -3.402 1 63.91 175 GLU B N 1
ATOM 6047 C CA . GLU B 1 175 ? -18.969 5.84 -3.564 1 63.91 175 GLU B CA 1
ATOM 6048 C C . GLU B 1 175 ? -19.094 6.625 -2.266 1 63.91 175 GLU B C 1
ATOM 6050 O O . GLU B 1 175 ? -19.266 6.043 -1.193 1 63.91 175 GLU B O 1
ATOM 6055 N N . MET B 1 176 ? -18.812 7.891 -2.404 1 68.5 176 MET B N 1
ATOM 6056 C CA . MET B 1 176 ? -18.984 8.797 -1.274 1 68.5 176 MET B CA 1
ATOM 6057 C C . MET B 1 176 ? -20.469 8.953 -0.929 1 68.5 176 MET B C 1
ATOM 6059 O O . MET B 1 176 ? -21.297 9.164 -1.814 1 68.5 176 MET B O 1
ATOM 6063 N N . PRO B 1 177 ? -20.75 8.812 0.269 1 66.5 177 PRO B N 1
ATOM 6064 C CA . PRO B 1 177 ? -22.156 9.008 0.655 1 66.5 177 PRO B CA 1
ATOM 6065 C C . PRO B 1 177 ? -22.625 10.445 0.456 1 66.5 177 PRO B C 1
ATOM 6067 O O . PRO B 1 177 ? -21.812 11.375 0.503 1 66.5 177 PRO B O 1
ATOM 6070 N N . ARG B 1 178 ? -23.938 10.641 0.222 1 63.75 178 ARG B N 1
ATOM 6071 C CA . ARG B 1 178 ? -24.578 11.922 -0.081 1 63.75 178 ARG B CA 1
ATOM 6072 C C . ARG B 1 178 ? -24.484 12.875 1.108 1 63.75 178 ARG B C 1
ATOM 6074 O O . ARG B 1 178 ? -24.344 14.086 0.932 1 63.75 178 ARG B O 1
ATOM 6081 N N . ASN B 1 179 ? -24.203 12.547 2.223 1 76.75 179 ASN B N 1
ATOM 6082 C CA . ASN B 1 179 ? -24.078 13.406 3.395 1 76.75 179 ASN B CA 1
ATOM 6083 C C . ASN B 1 179 ? -23.422 12.68 4.562 1 76.75 179 ASN B C 1
ATOM 6085 O O . ASN B 1 179 ? -24.094 12.016 5.352 1 76.75 179 ASN B O 1
ATOM 6089 N N . LEU B 1 180 ? -22.312 13.023 4.73 1 78.75 180 LEU B N 1
ATOM 6090 C CA . LEU B 1 180 ? -21.516 12.305 5.719 1 78.75 180 LEU B CA 1
ATOM 6091 C C . LEU B 1 180 ? -21.906 12.711 7.133 1 78.75 180 LEU B C 1
ATOM 6093 O O . LEU B 1 180 ? -21.734 11.93 8.078 1 78.75 180 LEU B O 1
ATOM 6097 N N . GLU B 1 181 ? -22.516 13.922 7.277 1 81.31 181 GLU B N 1
ATOM 6098 C CA . GLU B 1 181 ? -22.906 14.391 8.602 1 81.31 181 GLU B CA 1
ATOM 6099 C C . GLU B 1 181 ? -24.078 13.578 9.156 1 81.31 181 GLU B C 1
ATOM 6101 O O . GLU B 1 181 ? -24.266 13.492 10.367 1 81.31 181 GLU B O 1
ATOM 6106 N N . LYS B 1 182 ? -24.719 12.922 8.297 1 82.44 182 LYS B N 1
ATOM 6107 C CA . LYS B 1 182 ? -25.906 12.172 8.703 1 82.44 182 LYS B CA 1
ATOM 6108 C C . LYS B 1 182 ? -25.609 10.672 8.75 1 82.44 182 LYS B C 1
ATOM 6110 O O . LYS B 1 182 ? -26.453 9.891 9.211 1 82.44 182 LYS B O 1
ATOM 6115 N N . VAL B 1 183 ? -24.484 10.352 8.375 1 84.25 183 VAL B N 1
ATOM 6116 C CA . VAL B 1 183 ? -24.141 8.938 8.336 1 84.25 183 VAL B CA 1
ATOM 6117 C C . VAL B 1 183 ? -23.906 8.422 9.758 1 84.25 183 VAL B C 1
ATOM 6119 O O . VAL B 1 183 ? -23.156 9.016 10.523 1 84.25 183 VAL B O 1
ATOM 6122 N N . ARG B 1 184 ? -24.625 7.375 10.055 1 85.62 184 ARG B N 1
ATOM 6123 C CA . ARG B 1 184 ? -24.516 6.773 11.383 1 85.62 184 ARG B CA 1
ATOM 6124 C C . ARG B 1 184 ? -23.703 5.48 11.328 1 85.62 184 ARG B C 1
ATOM 6126 O O . ARG B 1 184 ? -23.234 4.996 12.359 1 85.62 184 ARG B O 1
ATOM 6133 N N . ASP B 1 185 ? -23.547 4.984 10.195 1 88.5 185 ASP B N 1
ATOM 6134 C CA . ASP B 1 185 ? -22.781 3.758 10.031 1 88.5 185 ASP B CA 1
ATOM 6135 C C . ASP B 1 185 ? -21.297 4.004 10.312 1 88.5 185 ASP B C 1
ATOM 6137 O O . ASP B 1 185 ? -20.609 4.66 9.523 1 88.5 185 ASP B O 1
ATOM 6141 N N . GLU B 1 186 ? -20.828 3.422 11.336 1 91.38 186 GLU B N 1
ATOM 6142 C CA . GLU B 1 186 ? -19.453 3.697 11.773 1 91.38 186 GLU B CA 1
ATOM 6143 C C . GLU B 1 186 ? -18.438 3.037 10.852 1 91.38 186 GLU B C 1
ATOM 6145 O O . GLU B 1 186 ? -17.266 3.406 10.852 1 91.38 186 GLU B O 1
ATOM 6150 N N . VAL B 1 187 ? -18.828 2.01 10.109 1 90.06 187 VAL B N 1
ATOM 6151 C CA . VAL B 1 187 ? -17.922 1.443 9.117 1 90.06 187 VAL B CA 1
ATOM 6152 C C . VAL B 1 187 ? -17.656 2.461 8.008 1 90.06 187 VAL B C 1
ATOM 6154 O O . VAL B 1 187 ? -16.531 2.605 7.547 1 90.06 187 VAL B O 1
ATOM 6157 N N . GLU B 1 188 ? -18.703 3.123 7.68 1 89.88 188 GLU B N 1
ATOM 6158 C CA . GLU B 1 188 ? -18.562 4.168 6.672 1 89.88 188 GLU B CA 1
ATOM 6159 C C . GLU B 1 188 ? -17.703 5.324 7.195 1 89.88 188 GLU B C 1
ATOM 6161 O O . GLU B 1 188 ? -16.859 5.855 6.473 1 89.88 188 GLU B O 1
ATOM 6166 N N . LEU B 1 189 ? -17.953 5.723 8.375 1 92.56 189 LEU B N 1
ATOM 6167 C CA . LEU B 1 189 ? -17.172 6.793 8.977 1 92.56 189 LEU B CA 1
ATOM 6168 C C . LEU B 1 189 ? -15.703 6.398 9.078 1 92.56 189 LEU B C 1
ATOM 6170 O O . LEU B 1 189 ? -14.812 7.223 8.836 1 92.56 189 LEU B O 1
ATOM 6174 N N . TYR B 1 190 ? -15.578 5.148 9.438 1 94.25 190 TYR B N 1
ATOM 6175 C CA . TYR B 1 190 ? -14.219 4.617 9.469 1 94.25 190 TYR B CA 1
ATOM 6176 C C . TYR B 1 190 ? -13.57 4.707 8.094 1 94.25 190 TYR B C 1
ATOM 6178 O O . TYR B 1 190 ? -12.406 5.109 7.977 1 94.25 190 TYR B O 1
ATOM 6186 N N . HIS B 1 191 ? -14.273 4.371 7.07 1 91.81 191 HIS B N 1
ATOM 6187 C CA . HIS B 1 191 ? -13.773 4.434 5.703 1 91.81 191 HIS B CA 1
ATOM 6188 C C . HIS B 1 191 ? -13.305 5.84 5.352 1 91.81 191 HIS B C 1
ATOM 6190 O O . HIS B 1 191 ? -12.203 6.023 4.832 1 91.81 191 HIS B O 1
ATOM 6196 N N . ARG B 1 192 ? -14.023 6.777 5.711 1 92.56 192 ARG B N 1
ATOM 6197 C CA . ARG B 1 192 ? -13.688 8.164 5.41 1 92.56 192 ARG B CA 1
ATOM 6198 C C . ARG B 1 192 ? -12.492 8.625 6.234 1 92.56 192 ARG B C 1
ATOM 6200 O O . ARG B 1 192 ? -11.641 9.367 5.738 1 92.56 192 ARG B O 1
ATOM 6207 N N . SER B 1 193 ? -12.453 8.211 7.422 1 94.44 193 SER B N 1
ATOM 6208 C CA . SER B 1 193 ? -11.352 8.594 8.297 1 94.44 193 SER B CA 1
ATOM 6209 C C . SER B 1 193 ? -10.023 8.055 7.781 1 94.44 193 SER B C 1
ATOM 6211 O O . SER B 1 193 ? -9.023 8.773 7.777 1 94.44 193 SER B O 1
ATOM 6213 N N . ILE B 1 194 ? -10.039 6.832 7.336 1 94.31 194 ILE B N 1
ATOM 6214 C CA . ILE B 1 194 ? -8.82 6.242 6.793 1 94.31 194 ILE B CA 1
ATOM 6215 C C . ILE B 1 194 ? -8.414 6.973 5.516 1 94.31 194 ILE B C 1
ATOM 6217 O O . ILE B 1 194 ? -7.23 7.219 5.285 1 94.31 194 ILE B O 1
ATOM 6221 N N . HIS B 1 195 ? -9.375 7.316 4.754 1 91.56 195 HIS B N 1
ATOM 6222 C CA . HIS B 1 195 ? -9.094 8.07 3.539 1 91.56 195 HIS B CA 1
ATOM 6223 C C . HIS B 1 195 ? -8.414 9.398 3.861 1 91.56 195 HIS B C 1
ATOM 6225 O O . HIS B 1 195 ? -7.414 9.758 3.236 1 91.56 195 HIS B O 1
ATOM 6231 N N . ILE B 1 196 ? -8.922 10.047 4.816 1 94 196 ILE B N 1
ATOM 6232 C CA . ILE B 1 196 ? -8.352 11.32 5.242 1 94 196 ILE B CA 1
ATOM 6233 C C . ILE B 1 196 ? -6.922 11.102 5.746 1 94 196 ILE B C 1
ATOM 6235 O O . ILE B 1 196 ? -6.008 11.836 5.375 1 94 196 ILE B O 1
ATOM 6239 N N . LEU B 1 197 ? -6.785 10.102 6.531 1 95.25 197 LEU B N 1
ATOM 6240 C CA . LEU B 1 197 ? -5.465 9.828 7.09 1 95.25 197 LEU B CA 1
ATOM 6241 C C . LEU B 1 197 ? -4.465 9.508 5.984 1 95.25 197 LEU B C 1
ATOM 6243 O O . LEU B 1 197 ? -3.307 9.93 6.051 1 95.25 197 LEU B O 1
ATOM 6247 N N . CYS B 1 198 ? -4.883 8.781 4.996 1 92.81 198 CYS B N 1
ATOM 6248 C CA . CYS B 1 198 ? -4.008 8.484 3.867 1 92.81 198 CYS B CA 1
ATOM 6249 C C . CYS B 1 198 ? -3.566 9.766 3.174 1 92.81 198 CYS B C 1
ATOM 6251 O O . CYS B 1 198 ? -2.396 9.914 2.814 1 92.81 198 CYS B O 1
ATOM 6253 N N . ASN B 1 199 ? -4.445 10.602 3.053 1 91.94 199 ASN B N 1
ATOM 6254 C CA . ASN B 1 199 ? -4.152 11.852 2.361 1 91.94 199 ASN B CA 1
ATOM 6255 C C . ASN B 1 199 ? -3.229 12.742 3.186 1 91.94 199 ASN B C 1
ATOM 6257 O O . ASN B 1 199 ? -2.377 13.438 2.633 1 91.94 199 ASN B O 1
ATOM 6261 N N . LEU B 1 200 ? -3.396 12.625 4.477 1 92.31 200 LEU B N 1
ATOM 6262 C CA . LEU B 1 200 ? -2.684 13.555 5.348 1 92.31 200 LEU B CA 1
ATOM 6263 C C . LEU B 1 200 ? -1.316 13 5.73 1 92.31 200 LEU B C 1
ATOM 6265 O O . LEU B 1 200 ? -0.375 13.758 5.961 1 92.31 200 LEU B O 1
ATOM 6269 N N . LEU B 1 201 ? -1.225 11.688 5.777 1 90.44 201 LEU B N 1
ATOM 6270 C CA . LEU B 1 201 ? -0.058 11.18 6.488 1 90.44 201 LEU B CA 1
ATOM 6271 C C . LEU B 1 201 ? 0.717 10.195 5.621 1 90.44 201 LEU B C 1
ATOM 6273 O O . LEU B 1 201 ? 1.836 9.805 5.965 1 90.44 201 LEU B O 1
ATOM 6277 N N . ASP B 1 202 ? 0.164 9.734 4.504 1 85.56 202 ASP B N 1
ATOM 6278 C CA . ASP B 1 202 ? 0.883 8.789 3.658 1 85.56 202 ASP B CA 1
ATOM 6279 C C . ASP B 1 202 ? 2.246 9.344 3.248 1 85.56 202 ASP B C 1
ATOM 6281 O O . ASP B 1 202 ? 2.379 10.531 2.969 1 85.56 202 ASP B O 1
ATOM 6285 N N . ASP B 1 203 ? 3.176 8.453 3.262 1 77.25 203 ASP B N 1
ATOM 6286 C CA . ASP B 1 203 ? 4.512 8.852 2.832 1 77.25 203 ASP B CA 1
ATOM 6287 C C . ASP B 1 203 ? 4.566 9.047 1.319 1 77.25 203 ASP B C 1
ATOM 6289 O O . ASP B 1 203 ? 4.43 8.094 0.557 1 77.25 203 ASP B O 1
ATOM 6293 N N . PRO B 1 204 ? 4.762 10.234 0.952 1 71.81 204 PRO B N 1
ATOM 6294 C CA . PRO B 1 204 ? 4.762 10.5 -0.489 1 71.81 204 PRO B CA 1
ATOM 6295 C C . PRO B 1 204 ? 5.883 9.766 -1.223 1 71.81 204 PRO B C 1
ATOM 6297 O O . PRO B 1 204 ? 5.758 9.477 -2.416 1 71.81 204 PRO B O 1
ATOM 6300 N N . SER B 1 205 ? 7.008 9.594 -0.534 1 64.25 205 SER B N 1
ATOM 6301 C CA . SER B 1 205 ? 8.141 8.93 -1.179 1 64.25 205 SER B CA 1
ATOM 6302 C C . SER B 1 205 ? 7.781 7.512 -1.603 1 64.25 205 SER B C 1
ATOM 6304 O O . SER B 1 205 ? 8.43 6.938 -2.477 1 64.25 205 SER B O 1
ATOM 6306 N N . GLN B 1 206 ? 6.844 7.012 -0.948 1 61.72 206 GLN B N 1
ATOM 6307 C CA . GLN B 1 206 ? 6.461 5.637 -1.249 1 61.72 206 GLN B CA 1
ATOM 6308 C C . GLN B 1 206 ? 5.355 5.59 -2.299 1 61.72 206 GLN B C 1
ATOM 6310 O O . GLN B 1 206 ? 4.969 4.512 -2.752 1 61.72 206 GLN B O 1
ATOM 6315 N N . LEU B 1 207 ? 4.863 6.711 -2.451 1 56.41 207 LEU B N 1
ATOM 6316 C CA . LEU B 1 207 ? 3.775 6.766 -3.42 1 56.41 207 LEU B CA 1
ATOM 6317 C C . LEU B 1 207 ? 4.316 6.91 -4.84 1 56.41 207 LEU B C 1
ATOM 6319 O O . LEU B 1 207 ? 5.223 7.711 -5.082 1 56.41 207 LEU B O 1
ATOM 6323 N N . SER B 1 208 ? 4.695 5.695 -5.508 1 46.34 208 SER B N 1
ATOM 6324 C CA . SER B 1 208 ? 5.246 5.68 -6.859 1 46.34 208 SER B CA 1
ATOM 6325 C C . SER B 1 208 ? 4.559 6.711 -7.75 1 46.34 208 SER B C 1
ATOM 6327 O O . SER B 1 208 ? 3.338 6.688 -7.906 1 46.34 208 SER B O 1
ATOM 6329 N N . VAL B 1 209 ? 5.258 7.977 -7.703 1 40.62 209 VAL B N 1
ATOM 6330 C CA . VAL B 1 209 ? 4.793 8.922 -8.711 1 40.62 209 VAL B CA 1
ATOM 6331 C C . VAL B 1 209 ? 4.918 8.305 -10.102 1 40.62 209 VAL B C 1
ATOM 6333 O O . VAL B 1 209 ? 6.008 7.902 -10.508 1 40.62 209 VAL B O 1
ATOM 6336 N N . THR B 1 210 ? 4.105 7.559 -10.508 1 37.16 210 THR B N 1
ATOM 6337 C CA . THR B 1 210 ? 4.195 7.172 -11.914 1 37.16 210 THR B CA 1
ATOM 6338 C C . THR B 1 210 ? 4.871 8.266 -12.734 1 37.16 210 THR B C 1
ATOM 6340 O O . THR B 1 210 ? 4.777 9.445 -12.398 1 37.16 210 THR B O 1
ATOM 6343 N N . ALA B 1 211 ? 5.785 7.949 -13.656 1 33.47 211 ALA B N 1
ATOM 6344 C CA . ALA B 1 211 ? 6.555 8.781 -14.578 1 33.47 211 ALA B CA 1
ATOM 6345 C C . ALA B 1 211 ? 5.82 10.086 -14.883 1 33.47 211 ALA B C 1
ATOM 6347 O O . ALA B 1 211 ? 4.594 10.148 -14.805 1 33.47 211 ALA B O 1
ATOM 6348 N N . PRO B 1 212 ? 6.629 11.086 -15.195 1 31.45 212 PRO B N 1
ATOM 6349 C CA . PRO B 1 212 ? 6.273 12.336 -15.867 1 31.45 212 PRO B CA 1
ATOM 6350 C C . PRO B 1 212 ? 5.371 12.125 -17.078 1 31.45 212 PRO B C 1
ATOM 6352 O O . PRO B 1 212 ? 5.688 11.312 -17.953 1 31.45 212 PRO B O 1
ATOM 6355 N N . GLY B 1 213 ? 4.008 12.391 -16.984 1 32.81 213 GLY B N 1
ATOM 6356 C CA . GLY B 1 213 ? 2.85 12.344 -17.875 1 32.81 213 GLY B CA 1
ATOM 6357 C C . GLY B 1 213 ? 1.716 11.5 -17.328 1 32.81 213 GLY B C 1
ATOM 6358 O O . GLY B 1 213 ? 0.557 11.688 -17.703 1 32.81 213 GLY B O 1
ATOM 6359 N N . ASN B 1 214 ? 2.104 10.156 -17.109 1 33.03 214 ASN B N 1
ATOM 6360 C CA . ASN B 1 214 ? 1.021 9.391 -16.5 1 33.03 214 ASN B CA 1
ATOM 6361 C C . ASN B 1 214 ? 0.914 9.648 -15 1 33.03 214 ASN B C 1
ATOM 6363 O O . ASN B 1 214 ? 1.749 9.18 -14.227 1 33.03 214 ASN B O 1
ATOM 6367 N N . LEU B 1 215 ? 0.77 10.766 -14.5 1 35.12 215 LEU B N 1
ATOM 6368 C CA . LEU B 1 215 ? 0.584 11.25 -13.133 1 35.12 215 LEU B CA 1
ATOM 6369 C C . LEU B 1 215 ? 0.034 10.156 -12.234 1 35.12 215 LEU B C 1
ATOM 6371 O O . LEU B 1 215 ? -0.879 9.422 -12.625 1 35.12 215 LEU B O 1
ATOM 6375 N N . PRO B 1 216 ? 0.815 9.656 -11.391 1 36.19 216 PRO B N 1
ATOM 6376 C CA . PRO B 1 216 ? 0.115 8.938 -10.32 1 36.19 216 PRO B CA 1
ATOM 6377 C C . PRO B 1 216 ? -1.326 9.414 -10.141 1 36.19 216 PRO B C 1
ATOM 6379 O O . PRO B 1 216 ? -2.031 8.922 -9.258 1 36.19 216 PRO B O 1
ATOM 6382 N N . TYR B 1 217 ? -1.459 10.523 -10.531 1 31.77 217 TYR B N 1
ATOM 6383 C CA . TYR B 1 217 ? -2.682 11.312 -10.617 1 31.77 217 TYR B CA 1
ATOM 6384 C C . TYR B 1 217 ? -3.729 10.609 -11.469 1 31.77 217 TYR B C 1
ATOM 6386 O O . TYR B 1 217 ? -4.746 11.203 -11.828 1 31.77 217 TYR B O 1
ATOM 6394 N N . GLY B 1 218 ? -3.283 9.695 -12.086 1 32.62 218 GLY B N 1
ATOM 6395 C CA . GLY B 1 218 ? -4.32 9 -12.836 1 32.62 218 GLY B CA 1
ATOM 6396 C C . GLY B 1 218 ? -5.547 8.688 -12.008 1 32.62 218 GLY B C 1
ATOM 6397 O O . GLY B 1 218 ? -6.375 7.859 -12.398 1 32.62 218 GLY B O 1
ATOM 6398 N N . PHE B 1 219 ? -5.367 8.648 -10.82 1 32.41 219 PHE B N 1
ATOM 6399 C CA . PHE B 1 219 ? -6.703 8.93 -10.305 1 32.41 219 PHE B CA 1
ATOM 6400 C C . PHE B 1 219 ? -7.387 10.008 -11.133 1 32.41 219 PHE B C 1
ATOM 6402 O O . PHE B 1 219 ? -7.016 11.18 -11.055 1 32.41 219 PHE B O 1
ATOM 6409 N N . PRO B 1 220 ? -7.418 9.906 -12.391 1 32.81 220 PRO B N 1
ATOM 6410 C CA . PRO B 1 220 ? -8.359 10.984 -12.672 1 32.81 220 PRO B CA 1
ATOM 6411 C C . PRO B 1 220 ? -9.18 11.391 -11.445 1 32.81 220 PRO B C 1
ATOM 6413 O O . PRO B 1 220 ? -9.695 10.523 -10.727 1 32.81 220 PRO B O 1
ATOM 6416 N N . LEU B 1 221 ? -8.836 12.391 -10.734 1 35.34 221 LEU B N 1
ATOM 6417 C CA . LEU B 1 221 ? -9.969 13.062 -10.117 1 35.34 221 LEU B CA 1
ATOM 6418 C C . LEU B 1 221 ? -11.281 12.633 -10.766 1 35.34 221 LEU B C 1
ATOM 6420 O O . LEU B 1 221 ? -12.359 12.922 -10.25 1 35.34 221 LEU B O 1
ATOM 6424 N N . GLN B 1 222 ? -11.203 12.234 -11.945 1 34.09 222 GLN B N 1
ATOM 6425 C CA . GLN B 1 222 ? -12.391 11.82 -12.688 1 34.09 222 GLN B CA 1
ATOM 6426 C C . GLN B 1 222 ? -12.891 10.453 -12.211 1 34.09 222 GLN B C 1
ATOM 6428 O O . GLN B 1 222 ? -14.07 10.141 -12.336 1 34.09 222 GLN B O 1
ATOM 6433 N N . GLU B 1 223 ? -12 9.414 -12.023 1 37.62 223 GLU B N 1
ATOM 6434 C CA . GLU B 1 223 ? -12.664 8.25 -11.445 1 37.62 223 GLU B CA 1
ATOM 6435 C C . GLU B 1 223 ? -13.367 8.602 -10.141 1 37.62 223 GLU B C 1
ATOM 6437 O O . GLU B 1 223 ? -14.023 7.758 -9.531 1 37.62 223 GLU B O 1
ATOM 6442 N N . GLN B 1 224 ? -13.055 9.523 -9.523 1 35.31 224 GLN B N 1
ATOM 6443 C CA . GLN B 1 224 ? -14.172 10.109 -8.789 1 35.31 224 GLN B CA 1
ATOM 6444 C C . GLN B 1 224 ? -15.398 10.25 -9.688 1 35.31 224 GLN B C 1
ATOM 6446 O O . GLN B 1 224 ? -16.344 10.961 -9.344 1 35.31 224 GLN B O 1
ATOM 6451 N N . ARG B 1 225 ? -15.227 10.016 -10.836 1 34.66 225 ARG B N 1
ATOM 6452 C CA . ARG B 1 225 ? -16.438 9.93 -11.656 1 34.66 225 ARG B CA 1
ATOM 6453 C C . ARG B 1 225 ? -17.406 8.898 -11.094 1 34.66 225 ARG B C 1
ATOM 6455 O O . ARG B 1 225 ? -18.594 8.906 -11.438 1 34.66 225 ARG B O 1
ATOM 6462 N N . GLY B 1 226 ? -16.812 7.902 -10.719 1 35.31 226 GLY B N 1
ATOM 6463 C CA . GLY B 1 226 ? -17.844 7.109 -10.078 1 35.31 226 GLY B CA 1
ATOM 6464 C C . GLY B 1 226 ? -18.531 7.84 -8.938 1 35.31 226 GLY B C 1
ATOM 6465 O O . GLY B 1 226 ? -19.344 7.254 -8.227 1 35.31 226 GLY B O 1
ATOM 6466 N N . PHE B 1 227 ? -17.688 8.539 -8.25 1 36.62 227 PHE B N 1
ATOM 6467 C CA . PHE B 1 227 ? -18.594 9.336 -7.438 1 36.62 227 PHE B CA 1
ATOM 6468 C C . PHE B 1 227 ? -19.594 10.086 -8.312 1 36.62 227 PHE B C 1
ATOM 6470 O O . PHE B 1 227 ? -19.266 11.125 -8.883 1 36.62 227 PHE B O 1
ATOM 6477 N N . SER B 1 228 ? -20.156 9.398 -9.117 1 39.56 228 SER B N 1
ATOM 6478 C CA . SER B 1 228 ? -21.328 10.141 -9.57 1 39.56 228 SER B CA 1
ATOM 6479 C C . SER B 1 228 ? -21.656 11.289 -8.625 1 39.56 228 SER B C 1
ATOM 6481 O O . SER B 1 228 ? -21.953 11.07 -7.449 1 39.56 228 SER B O 1
ATOM 6483 N N . GLU B 1 229 ? -20.875 12.32 -8.75 1 46.25 229 GLU B N 1
ATOM 6484 C CA . GLU B 1 229 ? -21.156 13.531 -7.977 1 46.25 229 GLU B CA 1
ATOM 6485 C C . GLU B 1 229 ? -22.641 13.703 -7.738 1 46.25 229 GLU B C 1
ATOM 6487 O O . GLU B 1 229 ? -23.422 13.844 -8.688 1 46.25 229 GLU B O 1
ATOM 6492 N N . PRO B 1 230 ? -23.094 13.094 -6.84 1 45.91 230 PRO B N 1
ATOM 6493 C CA . PRO B 1 230 ? -24.469 13.547 -6.645 1 45.91 230 PRO B CA 1
ATOM 6494 C C . PRO B 1 230 ? -24.656 15.039 -6.918 1 45.91 230 PRO B C 1
ATOM 6496 O O . PRO B 1 230 ? -23.781 15.844 -6.559 1 45.91 230 PRO B O 1
ATOM 6499 N N . LYS B 1 231 ? -25.328 15.359 -7.848 1 51.94 231 LYS B N 1
ATOM 6500 C CA . LYS B 1 231 ? -25.938 16.688 -7.965 1 51.94 231 LYS B CA 1
ATOM 6501 C C . LYS B 1 231 ? -26.453 17.172 -6.613 1 51.94 231 LYS B C 1
ATOM 6503 O O . LYS B 1 231 ? -27.375 16.578 -6.047 1 51.94 231 LYS B O 1
ATOM 6508 N N . GLY B 1 232 ? -25.438 17.875 -5.785 1 63.25 232 GLY B N 1
ATOM 6509 C CA . GLY B 1 232 ? -25.922 18.609 -4.617 1 63.25 232 GLY B CA 1
ATOM 6510 C C . GLY B 1 232 ? -24.875 18.766 -3.537 1 63.25 232 GLY B C 1
ATOM 6511 O O . GLY B 1 232 ? -23.703 18.406 -3.74 1 63.25 232 GLY B O 1
ATOM 6512 N N . ASP B 1 233 ? -25.219 19.391 -2.479 1 75.12 233 ASP B N 1
ATOM 6513 C CA . ASP B 1 233 ? -24.391 19.656 -1.303 1 75.12 233 ASP B CA 1
ATOM 6514 C C . ASP B 1 233 ? -24.25 18.406 -0.44 1 75.12 233 ASP B C 1
ATOM 6516 O O . ASP B 1 233 ? -25.188 18 0.232 1 75.12 233 ASP B O 1
ATOM 6520 N N . ASN B 1 234 ? -23.094 17.719 -0.477 1 78.81 234 ASN B N 1
ATOM 6521 C CA . ASN B 1 234 ? -22.844 16.5 0.292 1 78.81 234 ASN B CA 1
ATOM 6522 C C . ASN B 1 234 ? -22.391 16.812 1.712 1 78.81 234 ASN B C 1
ATOM 6524 O O . ASN B 1 234 ? -22.062 15.906 2.482 1 78.81 234 ASN B O 1
ATOM 6528 N N . GLY B 1 235 ? -22.391 18.094 2.076 1 87.81 235 GLY B N 1
ATOM 6529 C CA . GLY B 1 235 ? -21.984 18.484 3.418 1 87.81 235 GLY B CA 1
ATOM 6530 C C . GLY B 1 235 ? -20.547 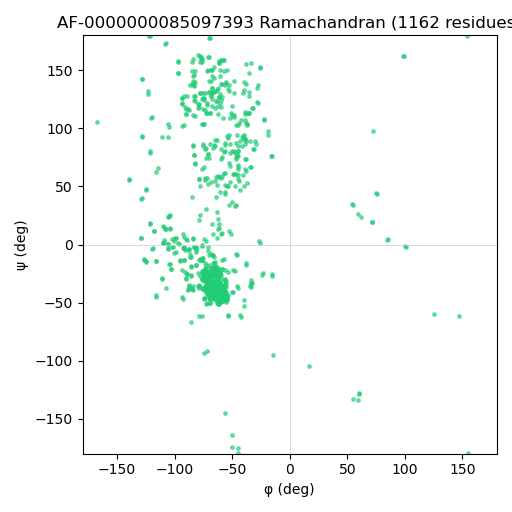18.969 3.492 1 87.81 235 GLY B C 1
ATOM 6531 O O . GLY B 1 235 ? -19.75 18.688 2.598 1 87.81 235 GLY B O 1
ATOM 6532 N N . LEU B 1 236 ? -20.203 19.656 4.527 1 90.94 236 LEU B N 1
ATOM 6533 C CA . LEU B 1 236 ? -18.891 20.266 4.707 1 90.94 236 LEU B CA 1
ATOM 6534 C C . LEU B 1 236 ? -17.812 19.203 4.789 1 90.94 236 LEU B C 1
ATOM 6536 O O . LEU B 1 236 ? -16.719 19.375 4.246 1 90.94 236 LEU B O 1
ATOM 6540 N N . ILE B 1 237 ? -18.156 18.141 5.426 1 91.5 237 ILE B N 1
ATOM 6541 C CA . ILE B 1 237 ? -17.172 17.078 5.637 1 91.5 237 ILE B CA 1
ATOM 6542 C C . ILE B 1 237 ? -16.781 16.469 4.293 1 91.5 237 ILE B C 1
ATOM 6544 O O . ILE B 1 237 ? -15.602 16.156 4.066 1 91.5 237 ILE B O 1
ATOM 6548 N N . ALA B 1 238 ? -17.625 16.266 3.416 1 89.62 238 ALA B N 1
ATOM 6549 C CA . ALA B 1 238 ? -17.328 15.734 2.088 1 89.62 238 ALA B CA 1
ATOM 6550 C C . ALA B 1 238 ? -16.375 16.656 1.326 1 89.62 238 ALA B C 1
ATOM 6552 O O . ALA B 1 238 ? -15.461 16.188 0.649 1 89.62 238 ALA B O 1
ATOM 6553 N N . HIS B 1 239 ? -16.625 17.922 1.499 1 89.38 239 HIS B N 1
ATOM 6554 C CA . HIS B 1 239 ? -15.766 18.891 0.826 1 89.38 239 HIS B CA 1
ATOM 6555 C C . HIS B 1 239 ? -14.375 18.922 1.45 1 89.38 239 HIS B C 1
ATOM 6557 O O . HIS B 1 239 ? -13.375 19.094 0.747 1 89.38 239 HIS B O 1
ATOM 6563 N N . ALA B 1 240 ? -14.375 18.812 2.736 1 92.56 240 ALA B N 1
ATOM 6564 C CA . ALA B 1 240 ? -13.086 18.719 3.412 1 92.56 240 ALA B CA 1
ATOM 6565 C C . ALA B 1 240 ? -12.305 17.484 2.947 1 92.56 240 ALA B C 1
ATOM 6567 O O . ALA B 1 240 ? -11.086 17.547 2.766 1 92.56 240 ALA B O 1
ATOM 6568 N N . ILE B 1 241 ? -12.977 16.438 2.732 1 92.06 241 ILE B N 1
ATOM 6569 C CA . ILE B 1 241 ? -12.359 15.203 2.254 1 92.06 241 ILE B CA 1
ATOM 6570 C C . ILE B 1 241 ? -11.812 15.414 0.844 1 92.06 241 ILE B C 1
ATOM 6572 O O . ILE B 1 241 ? -10.68 15.023 0.544 1 92.06 241 ILE B O 1
ATOM 6576 N N . ARG B 1 242 ? -12.516 16.047 0.032 1 89.75 242 ARG B N 1
ATOM 6577 C CA . ARG B 1 242 ? -12.062 16.328 -1.324 1 89.75 242 ARG B CA 1
ATOM 6578 C C . ARG B 1 242 ? -10.828 17.219 -1.312 1 89.75 242 ARG B C 1
ATOM 6580 O O . ARG B 1 242 ? -9.891 17 -2.088 1 89.75 242 ARG B O 1
ATOM 6587 N N . LEU B 1 243 ? -10.914 18.141 -0.471 1 93.38 243 LEU B N 1
ATOM 6588 C CA . LEU B 1 243 ? -9.758 19.016 -0.38 1 93.38 243 LEU B CA 1
ATOM 6589 C C . LEU B 1 243 ? -8.531 18.266 0.131 1 93.38 243 LEU B C 1
ATOM 6591 O O . LEU B 1 243 ? -7.406 18.547 -0.274 1 93.38 243 LEU B O 1
ATOM 6595 N N . SER B 1 244 ? -8.773 17.328 1.035 1 94 244 SER B N 1
ATOM 6596 C CA . SER B 1 244 ? -7.66 16.531 1.529 1 94 244 SER B CA 1
ATOM 6597 C C . SER B 1 244 ? -6.996 15.75 0.399 1 94 244 SER B C 1
ATOM 6599 O O . SER B 1 244 ? -5.793 15.492 0.439 1 94 244 SER B O 1
ATOM 6601 N N . ASP B 1 245 ? -7.723 15.422 -0.64 1 91.62 245 ASP B N 1
ATOM 6602 C CA . ASP B 1 245 ? -7.141 14.781 -1.818 1 91.62 245 ASP B CA 1
ATOM 6603 C C . ASP B 1 245 ? -6.148 15.719 -2.512 1 91.62 245 ASP B C 1
ATOM 6605 O O . ASP B 1 245 ? -5.066 15.289 -2.92 1 91.62 245 ASP B O 1
ATOM 6609 N N . VAL B 1 246 ? -6.566 16.906 -2.621 1 93.31 246 VAL B N 1
ATOM 6610 C CA . VAL B 1 246 ? -5.703 17.891 -3.266 1 93.31 246 VAL B CA 1
ATOM 6611 C C . VAL B 1 246 ? -4.484 18.172 -2.389 1 93.31 246 VAL B C 1
ATOM 6613 O O . VAL B 1 246 ? -3.377 18.359 -2.896 1 93.31 246 VAL B O 1
ATOM 6616 N N . TRP B 1 247 ? -4.766 18.203 -1.089 1 94.5 247 TRP B N 1
ATOM 6617 C CA . TRP B 1 247 ? -3.662 18.359 -0.147 1 94.5 247 TRP B CA 1
ATOM 6618 C C . TRP B 1 247 ? -2.623 17.266 -0.328 1 94.5 247 TRP B C 1
ATOM 6620 O O . TRP B 1 247 ? -1.418 17.516 -0.293 1 94.5 247 TRP B O 1
ATOM 6630 N N . LYS B 1 248 ? -3.094 16.094 -0.514 1 92.62 248 LYS B N 1
ATOM 6631 C CA . LYS B 1 248 ? -2.189 14.977 -0.756 1 92.62 248 LYS B CA 1
ATOM 6632 C C . LYS B 1 248 ? -1.323 15.227 -1.987 1 92.62 248 LYS B C 1
ATOM 6634 O O . LYS B 1 248 ? -0.117 14.969 -1.966 1 92.62 248 LYS B O 1
ATOM 6639 N N . LEU B 1 249 ? -1.895 15.727 -3.037 1 90.75 249 LEU B N 1
ATOM 6640 C CA . LEU B 1 249 ? -1.15 16.047 -4.25 1 90.75 249 LEU B CA 1
ATOM 6641 C C . LEU B 1 249 ? -0.092 17.109 -3.98 1 90.75 249 LEU B C 1
ATOM 6643 O O . LEU B 1 249 ? 1.028 17.016 -4.488 1 90.75 249 LEU B O 1
ATOM 6647 N N . ALA B 1 250 ? -0.481 18 -3.242 1 93 250 ALA B N 1
ATOM 6648 C CA . ALA B 1 250 ? 0.463 19.062 -2.9 1 93 250 ALA B CA 1
ATOM 6649 C C . ALA B 1 250 ? 1.638 18.516 -2.096 1 93 250 ALA B C 1
ATOM 6651 O O . ALA B 1 250 ? 2.779 18.953 -2.281 1 93 250 ALA B O 1
ATOM 6652 N N . ARG B 1 251 ? 1.341 17.625 -1.229 1 91.69 251 ARG B N 1
ATOM 6653 C CA . ARG B 1 251 ? 2.404 17 -0.45 1 91.69 251 ARG B CA 1
ATOM 6654 C C . ARG B 1 251 ? 3.357 16.219 -1.351 1 91.69 251 ARG B C 1
ATOM 6656 O O . ARG B 1 251 ? 4.574 16.266 -1.161 1 91.69 251 ARG B O 1
ATOM 6663 N N . ILE B 1 252 ? 2.82 15.5 -2.26 1 88.12 252 ILE B N 1
ATOM 6664 C CA . ILE B 1 252 ? 3.637 14.758 -3.219 1 88.12 252 ILE B CA 1
ATOM 6665 C C . ILE B 1 252 ? 4.5 15.734 -4.02 1 88.12 252 ILE B C 1
ATOM 6667 O O . ILE B 1 252 ? 5.688 15.484 -4.238 1 88.12 252 ILE B O 1
ATOM 6671 N N . TYR B 1 253 ? 3.904 16.797 -4.391 1 88.69 253 TYR B N 1
ATOM 6672 C CA . TYR B 1 253 ? 4.613 17.844 -5.113 1 88.69 253 TYR B CA 1
ATOM 6673 C C . TYR B 1 253 ? 5.82 18.344 -4.324 1 88.69 253 TYR B C 1
ATOM 6675 O O . TYR B 1 253 ? 6.898 18.547 -4.887 1 88.69 253 TYR B O 1
ATOM 6683 N N . ALA B 1 254 ? 5.641 18.453 -3.082 1 88.75 254 ALA B N 1
ATOM 6684 C CA . ALA B 1 254 ? 6.691 18.984 -2.219 1 88.75 254 ALA B CA 1
ATOM 6685 C C . ALA B 1 254 ? 7.801 17.953 -2.01 1 88.75 254 ALA B C 1
ATOM 6687 O O . ALA B 1 254 ? 8.961 18.312 -1.789 1 88.75 254 ALA B O 1
ATOM 6688 N N . SER B 1 255 ? 7.48 16.672 -2.166 1 82.06 255 SER B N 1
ATOM 6689 C CA . SER B 1 255 ? 8.43 15.633 -1.808 1 82.06 255 SER B CA 1
ATOM 6690 C C . SER B 1 255 ? 9.094 15.039 -3.047 1 82.06 255 SER B C 1
ATOM 6692 O O . SER B 1 255 ? 10.125 14.367 -2.945 1 82.06 255 SER B O 1
ATOM 6694 N N . THR B 1 256 ? 8.523 15.156 -4.203 1 73.94 256 THR B N 1
ATOM 6695 C CA . THR B 1 256 ? 8.961 14.469 -5.41 1 73.94 256 THR B CA 1
ATOM 6696 C C . THR B 1 256 ? 10.289 15.039 -5.906 1 73.94 256 THR B C 1
ATOM 6698 O O . THR B 1 256 ? 10.453 16.25 -5.98 1 73.94 256 THR B O 1
ATOM 6701 N N . ARG B 1 257 ? 11.102 13.977 -6.145 1 66 257 ARG B N 1
ATOM 6702 C CA . ARG B 1 257 ? 12.359 14.336 -6.789 1 66 257 ARG B CA 1
ATOM 6703 C C . ARG B 1 257 ? 12.172 14.539 -8.289 1 66 257 ARG B C 1
ATOM 6705 O O . ARG B 1 257 ? 11.5 13.742 -8.945 1 66 257 ARG B O 1
ATOM 6712 N N . ILE B 1 258 ? 12.398 15.648 -8.75 1 66 258 ILE B N 1
ATOM 6713 C CA . ILE B 1 258 ? 12.102 16.047 -10.125 1 66 258 ILE B CA 1
ATOM 6714 C C . ILE B 1 258 ? 13.219 15.578 -11.047 1 66 258 ILE B C 1
ATOM 6716 O O . ILE B 1 258 ? 14.398 15.711 -10.719 1 66 258 ILE B O 1
ATOM 6720 N N . ASP B 1 259 ? 12.688 14.938 -11.984 1 62.38 259 ASP B N 1
ATOM 6721 C CA . ASP B 1 259 ? 13.586 14.469 -13.031 1 62.38 259 ASP B CA 1
ATOM 6722 C C . ASP B 1 259 ? 13.992 15.617 -13.961 1 62.38 259 ASP B C 1
ATOM 6724 O O . ASP B 1 259 ? 13.336 16.656 -13.984 1 62.38 259 ASP B O 1
ATOM 6728 N N . GLN B 1 260 ? 15.039 15.422 -14.633 1 61.69 260 GLN B N 1
ATOM 6729 C CA . GLN B 1 260 ? 15.586 16.391 -15.578 1 61.69 260 GLN B CA 1
ATOM 6730 C C . GLN B 1 260 ? 14.57 16.734 -16.672 1 61.69 260 GLN B C 1
ATOM 6732 O O . GLN B 1 260 ? 14.562 17.859 -17.172 1 61.69 260 GLN B O 1
ATOM 6737 N N . GLU B 1 261 ? 13.656 15.828 -16.812 1 67.31 261 GLU B N 1
ATOM 6738 C CA . GLU B 1 261 ? 12.758 16.016 -17.953 1 67.31 261 GLU B CA 1
ATOM 6739 C C . GLU B 1 261 ? 11.391 16.531 -17.5 1 67.31 261 GLU B C 1
ATOM 6741 O O . GLU B 1 261 ? 10.438 16.547 -18.281 1 67.31 261 GLU B O 1
ATOM 6746 N N . SER B 1 262 ? 11.406 17.156 -16.422 1 76.44 262 SER B N 1
ATOM 6747 C CA . SER B 1 262 ? 10.102 17.594 -15.93 1 76.44 262 SER B CA 1
ATOM 6748 C C . SER B 1 262 ? 9.695 18.922 -16.578 1 76.44 262 SER B C 1
ATOM 6750 O O . SER B 1 262 ? 10.539 19.797 -16.797 1 76.44 262 SER B O 1
ATOM 6752 N N . ALA B 1 263 ? 8.445 19.078 -16.906 1 83.88 263 ALA B N 1
ATOM 6753 C CA . ALA B 1 263 ? 7.895 20.281 -17.516 1 83.88 263 ALA B CA 1
ATOM 6754 C C . ALA B 1 263 ? 7.938 21.453 -16.531 1 83.88 263 ALA B C 1
ATOM 6756 O O . ALA B 1 263 ? 7.742 21.266 -15.328 1 83.88 263 ALA B O 1
ATOM 6757 N N . PRO B 1 264 ? 8.18 22.625 -17.078 1 88.62 264 PRO B N 1
ATOM 6758 C CA . PRO B 1 264 ? 8.148 23.797 -16.188 1 88.62 264 PRO B CA 1
ATOM 6759 C C . PRO B 1 264 ? 6.777 24 -15.547 1 88.62 264 PRO B C 1
ATOM 6761 O O . PRO B 1 264 ? 5.762 23.562 -16.094 1 88.62 264 PRO B O 1
ATOM 6764 N N . PRO B 1 265 ? 6.648 24.625 -14.461 1 90.88 265 PRO B N 1
ATOM 6765 C CA . PRO B 1 265 ? 5.422 24.719 -13.672 1 90.88 265 PRO B CA 1
ATOM 6766 C C . PRO B 1 265 ? 4.27 25.375 -14.438 1 90.88 265 PRO B C 1
ATOM 6768 O O . PRO B 1 265 ? 3.104 25.156 -14.102 1 90.88 265 PRO B O 1
ATOM 6771 N N . TRP B 1 266 ? 4.566 26.219 -15.453 1 91.56 266 TRP B N 1
ATOM 6772 C CA . TRP B 1 266 ? 3.488 26.875 -16.188 1 91.56 266 TRP B CA 1
ATOM 6773 C C . TRP B 1 266 ? 3.008 26.016 -17.344 1 91.56 266 TRP B C 1
ATOM 6775 O O . TRP B 1 266 ? 2.043 26.359 -18.031 1 91.56 266 TRP B O 1
ATOM 6785 N N . SER B 1 267 ? 3.67 24.922 -17.531 1 89.5 267 SER B N 1
ATOM 6786 C CA . SER B 1 267 ? 3.189 23.984 -18.531 1 89.5 267 SER B CA 1
ATOM 6787 C C . SER B 1 267 ? 1.887 23.312 -18.094 1 89.5 267 SER B C 1
ATOM 6789 O O . SER B 1 267 ? 1.729 22.969 -16.922 1 89.5 267 SER B O 1
ATOM 6791 N N . PRO B 1 268 ? 0.979 23.125 -19.016 1 85.75 268 PRO B N 1
ATOM 6792 C CA . PRO B 1 268 ? -0.292 22.5 -18.656 1 85.75 268 PRO B CA 1
ATOM 6793 C C . PRO B 1 268 ? -0.117 21.047 -18.188 1 85.75 268 PRO B C 1
ATOM 6795 O O . PRO B 1 268 ? -0.985 20.516 -17.484 1 85.75 268 PRO B O 1
ATOM 6798 N N . GLN B 1 269 ? 0.992 20.484 -18.531 1 83.31 269 GLN B N 1
ATOM 6799 C CA . GLN B 1 269 ? 1.229 19.078 -18.188 1 83.31 269 GLN B CA 1
ATOM 6800 C C . GLN B 1 269 ? 2.045 18.969 -16.891 1 83.31 269 GLN B C 1
ATOM 6802 O O . GLN B 1 269 ? 2.316 17.859 -16.422 1 83.31 269 GLN B O 1
ATOM 6807 N N . SER B 1 270 ? 2.346 20.078 -16.375 1 86.62 270 SER B N 1
ATOM 6808 C CA . SER B 1 270 ? 3.162 20.047 -15.172 1 86.62 270 SER B CA 1
ATOM 6809 C C . SER B 1 270 ? 2.332 19.656 -13.953 1 86.62 270 SER B C 1
ATOM 6811 O O . SER B 1 270 ? 1.116 19.859 -13.93 1 86.62 270 SER B O 1
ATOM 6813 N N . ASP B 1 271 ? 2.955 19.172 -12.992 1 86.75 271 ASP B N 1
ATOM 6814 C CA . ASP B 1 271 ? 2.299 18.844 -11.727 1 86.75 271 ASP B CA 1
ATOM 6815 C C . ASP B 1 271 ? 1.652 20.094 -11.117 1 86.75 271 ASP B C 1
ATOM 6817 O O . ASP B 1 271 ? 0.559 20.016 -10.547 1 86.75 271 ASP B O 1
ATOM 6821 N N . CYS B 1 272 ? 2.312 21.125 -11.211 1 90.81 272 CYS B N 1
ATOM 6822 C CA . CYS B 1 272 ? 1.803 22.375 -10.664 1 90.81 272 CYS B CA 1
ATOM 6823 C C . CYS B 1 272 ? 0.452 22.734 -11.273 1 90.81 272 CYS B C 1
ATOM 6825 O O . CYS B 1 272 ? -0.497 23.047 -10.555 1 90.81 272 CYS B O 1
ATOM 6827 N N . SER B 1 273 ? 0.399 22.594 -12.562 1 89.75 273 SER B N 1
ATOM 6828 C CA . SER B 1 273 ? -0.832 22.953 -13.266 1 89.75 273 SER B CA 1
ATOM 6829 C C . SER B 1 273 ? -1.949 21.953 -12.953 1 89.75 273 SER B C 1
ATOM 6831 O O . SER B 1 273 ? -3.109 22.344 -12.812 1 89.75 273 SER B O 1
ATOM 6833 N N . ILE B 1 274 ? -1.574 20.812 -12.867 1 88.5 274 ILE B N 1
ATOM 6834 C CA . ILE B 1 274 ? -2.557 19.781 -12.578 1 88.5 274 ILE B CA 1
ATOM 6835 C C . ILE B 1 274 ? -3.145 19.984 -11.188 1 88.5 274 ILE B C 1
ATOM 6837 O O . ILE B 1 274 ? -4.363 19.922 -11.008 1 88.5 274 ILE B O 1
ATOM 6841 N N . ILE B 1 275 ? -2.359 20.234 -10.242 1 92.81 275 ILE B N 1
ATOM 6842 C CA . ILE B 1 275 ? -2.82 20.438 -8.875 1 92.81 275 ILE B CA 1
ATOM 6843 C C . ILE B 1 275 ? -3.643 21.719 -8.805 1 92.81 275 ILE B C 1
ATOM 6845 O O . ILE B 1 275 ? -4.664 21.781 -8.117 1 92.81 275 ILE B O 1
ATOM 6849 N N . THR B 1 276 ? -3.189 22.688 -9.523 1 93.06 276 THR B N 1
ATOM 6850 C CA . THR B 1 276 ? -3.939 23.938 -9.562 1 93.06 276 THR B CA 1
ATOM 6851 C C . THR B 1 276 ? -5.34 23.719 -10.125 1 93.06 276 THR B C 1
ATOM 6853 O O . THR B 1 276 ? -6.32 24.25 -9.602 1 93.06 276 THR B O 1
ATOM 6856 N N . PHE B 1 277 ? -5.371 22.969 -11.141 1 89.88 277 PHE B N 1
ATOM 6857 C CA . PHE B 1 277 ? -6.664 22.641 -11.727 1 89.88 277 PHE B CA 1
ATOM 6858 C C . PHE B 1 277 ? -7.559 21.922 -10.719 1 89.88 277 PHE B C 1
ATOM 6860 O O . PHE B 1 277 ? -8.719 22.297 -10.547 1 89.88 277 PHE B O 1
ATOM 6867 N N . SER B 1 278 ? -7.043 20.984 -10.055 1 90.25 278 SER B N 1
ATOM 6868 C CA . SER B 1 278 ? -7.801 20.25 -9.047 1 90.25 278 SER B CA 1
ATOM 6869 C C . SER B 1 278 ? -8.258 21.156 -7.918 1 90.25 278 SER B C 1
ATOM 6871 O O . SER B 1 278 ? -9.367 21.016 -7.41 1 90.25 278 SER B O 1
ATOM 6873 N N . HIS B 1 279 ? -7.391 21.984 -7.523 1 92.5 279 HIS B N 1
ATOM 6874 C CA . HIS B 1 279 ? -7.684 22.969 -6.488 1 92.5 279 HIS B CA 1
ATOM 6875 C C . HIS B 1 279 ? -8.844 23.859 -6.895 1 92.5 279 HIS B C 1
ATOM 6877 O O . HIS B 1 279 ? -9.773 24.062 -6.117 1 92.5 279 HIS B O 1
ATOM 6883 N N . MET B 1 280 ? -8.82 24.281 -8.109 1 90.19 280 MET B N 1
ATOM 6884 C CA . MET B 1 280 ? -9.859 25.172 -8.625 1 90.19 280 MET B CA 1
ATOM 6885 C C . MET B 1 280 ? -11.18 24.422 -8.789 1 90.19 280 MET B C 1
ATOM 6887 O O . MET B 1 280 ? -12.25 24.984 -8.531 1 90.19 280 MET B O 1
ATOM 6891 N N . GLU B 1 281 ? -11.055 23.234 -9.195 1 86.06 281 GLU B N 1
ATOM 6892 C CA . GLU B 1 281 ? -12.266 22.422 -9.352 1 86.06 281 GLU B CA 1
ATOM 6893 C C . GLU B 1 281 ? -12.953 22.203 -8.008 1 86.06 281 GLU B C 1
ATOM 6895 O O . GLU B 1 281 ? -14.188 22.234 -7.922 1 86.06 281 GLU B O 1
ATOM 6900 N N . THR B 1 282 ? -12.203 22.016 -7.047 1 87.44 282 THR B N 1
ATOM 6901 C CA . THR B 1 282 ? -12.758 21.844 -5.707 1 87.44 282 THR B CA 1
ATOM 6902 C C . THR B 1 282 ? -13.484 23.109 -5.254 1 87.44 282 THR B C 1
ATOM 6904 O O . THR B 1 282 ? -14.555 23.031 -4.66 1 87.44 282 THR B O 1
ATOM 6907 N N . GLU B 1 283 ? -12.922 24.172 -5.535 1 83.31 283 GLU B N 1
ATOM 6908 C CA . GLU B 1 283 ? -13.547 25.453 -5.184 1 83.31 283 GLU B CA 1
ATOM 6909 C C . GLU B 1 283 ? -14.859 25.641 -5.941 1 83.31 283 GLU B C 1
ATOM 6911 O O . GLU B 1 283 ? -15.844 26.125 -5.371 1 83.31 283 GLU B O 1
ATOM 6916 N N . SER B 1 284 ? -14.797 25.266 -7.172 1 85.06 284 SER B N 1
ATOM 6917 C CA . SER B 1 284 ? -15.977 25.438 -8.008 1 85.06 284 SER B CA 1
ATOM 6918 C C . SER B 1 284 ? -17.141 24.578 -7.512 1 85.06 284 SER B C 1
ATOM 6920 O O . SER B 1 284 ? -18.297 24.969 -7.629 1 85.06 284 SER B O 1
ATOM 6922 N N . ARG B 1 285 ? -16.812 23.562 -6.863 1 82.94 285 ARG B N 1
ATOM 6923 C CA . ARG B 1 285 ? -17.828 22.609 -6.43 1 82.94 285 ARG B CA 1
ATOM 6924 C C . ARG B 1 285 ? -18.266 22.906 -4.996 1 82.94 285 ARG B C 1
ATOM 6926 O O . ARG B 1 285 ? -19.297 22.391 -4.543 1 82.94 285 ARG B O 1
ATOM 6933 N N . THR B 1 286 ? -17.547 23.703 -4.316 1 86.75 286 THR B N 1
ATOM 6934 C CA . THR B 1 286 ? -17.859 23.984 -2.92 1 86.75 286 THR B CA 1
ATOM 6935 C C . THR B 1 286 ? -18.938 25.062 -2.818 1 86.75 286 THR B C 1
ATOM 6937 O O . THR B 1 286 ? -18.797 26.156 -3.355 1 86.75 286 THR B O 1
ATOM 6940 N N . PRO B 1 287 ? -19.969 24.703 -2.139 1 85.88 287 PRO B N 1
ATOM 6941 C CA . PRO B 1 287 ? -21.031 25.703 -1.953 1 85.88 287 PRO B CA 1
ATOM 6942 C C . PRO B 1 287 ? -20.531 26.969 -1.268 1 85.88 287 PRO B C 1
ATOM 6944 O O . PRO B 1 287 ? -19.609 26.922 -0.448 1 85.88 287 PRO B O 1
ATOM 6947 N N . LEU B 1 288 ? -21.234 28.094 -1.425 1 83.06 288 LEU B N 1
ATOM 6948 C CA . LEU B 1 288 ? -20.859 29.406 -0.936 1 83.06 288 LEU B CA 1
ATOM 6949 C C . LEU B 1 288 ? -20.953 29.469 0.585 1 83.06 288 LEU B C 1
ATOM 6951 O O . LEU B 1 288 ? -20.188 30.203 1.227 1 83.06 288 LEU B O 1
ATOM 6955 N N . LYS B 1 289 ? -21.812 28.734 1.118 1 86.06 289 LYS B N 1
ATOM 6956 C CA . LYS B 1 289 ? -22.047 28.781 2.557 1 86.06 289 LYS B CA 1
ATOM 6957 C C . LYS B 1 289 ? -20.812 28.359 3.336 1 86.06 289 LYS B C 1
ATOM 6959 O O . LYS B 1 289 ? -20.656 28.688 4.516 1 86.06 289 LYS B O 1
ATOM 6964 N N . TYR B 1 290 ? -19.953 27.609 2.686 1 88.25 290 TYR B N 1
ATOM 6965 C CA . TYR B 1 290 ? -18.75 27.125 3.373 1 88.25 290 TYR B CA 1
ATOM 6966 C C . TYR B 1 290 ? -17.594 28.094 3.176 1 88.25 290 TYR B C 1
ATOM 6968 O O . TYR B 1 290 ? -16.516 27.906 3.764 1 88.25 290 TYR B O 1
ATOM 6976 N N . ARG B 1 291 ? -17.812 29.094 2.463 1 82.81 291 ARG B N 1
ATOM 6977 C CA . ARG B 1 291 ? -16.766 30.094 2.229 1 82.81 291 ARG B CA 1
ATOM 6978 C C . ARG B 1 291 ? -16.734 31.109 3.355 1 82.81 291 ARG B C 1
ATOM 6980 O O . ARG B 1 291 ? -17.719 31.297 4.078 1 82.81 291 ARG B O 1
ATOM 6987 N N . LEU B 1 292 ? -15.633 31.719 3.5 1 78.38 292 LEU B N 1
ATOM 6988 C CA . LEU B 1 292 ? -15.391 32.594 4.652 1 78.38 292 LEU B CA 1
ATOM 6989 C C . LEU B 1 292 ? -16.484 33.656 4.773 1 78.38 292 LEU B C 1
ATOM 6991 O O . LEU B 1 292 ? -17.047 33.844 5.848 1 78.38 292 LEU B O 1
ATOM 6995 N N . HIS B 1 293 ? -16.812 34.25 3.719 1 72.75 293 HIS B N 1
ATOM 6996 C CA . HIS B 1 293 ? -17.719 35.375 3.781 1 72.75 293 HIS B CA 1
ATOM 6997 C C . HIS B 1 293 ? -19.141 34.938 4.156 1 72.75 293 HIS B C 1
ATOM 6999 O O . HIS B 1 293 ? -19.828 35.625 4.906 1 72.75 293 HIS B O 1
ATOM 7005 N N . ALA B 1 294 ? -19.391 33.781 3.816 1 78.75 294 ALA B N 1
ATOM 7006 C CA . ALA B 1 294 ? -20.75 33.312 4.035 1 78.75 294 ALA B CA 1
ATOM 7007 C C . ALA B 1 294 ? -20.875 32.594 5.383 1 78.75 294 ALA B C 1
ATOM 7009 O O . ALA B 1 294 ? -21.969 32.531 5.949 1 78.75 294 ALA B O 1
ATOM 7010 N N . SER B 1 295 ? -19.844 32.125 5.902 1 80.5 295 SER B N 1
ATOM 7011 C CA . SER B 1 295 ? -19.906 31.328 7.109 1 80.5 295 SER B CA 1
ATOM 7012 C C . SER B 1 295 ? -20 32.188 8.359 1 80.5 295 SER B C 1
ATOM 7014 O O . SER B 1 295 ? -20.438 31.719 9.414 1 80.5 295 SER B O 1
ATOM 7016 N N . ARG B 1 296 ? -19.672 33.562 8.414 1 82.94 296 ARG B N 1
ATOM 7017 C CA . ARG B 1 296 ? -19.781 34.531 9.5 1 82.94 296 ARG B CA 1
ATOM 7018 C C . ARG B 1 296 ? -18.953 34.094 10.703 1 82.94 296 ARG B C 1
ATOM 7020 O O . ARG B 1 296 ? -19.359 34.312 11.852 1 82.94 296 ARG B O 1
ATOM 7027 N N . PHE B 1 297 ? -17.906 33.312 10.547 1 87.12 297 PHE B N 1
ATOM 7028 C CA . PHE B 1 297 ? -17.016 32.906 11.625 1 87.12 297 PHE B CA 1
ATOM 7029 C C . PHE B 1 297 ? -16.547 34.094 12.422 1 87.12 297 PHE B C 1
ATOM 7031 O O . PHE B 1 297 ? -16.609 34.094 13.648 1 87.12 297 PHE B O 1
ATOM 7038 N N . PRO B 1 298 ? -16.219 35.188 11.789 1 84.56 298 PRO B N 1
ATOM 7039 C CA . PRO B 1 298 ? -15.75 36.344 12.547 1 84.56 298 PRO B CA 1
ATOM 7040 C C . PRO B 1 298 ? -16.844 36.969 13.43 1 84.56 298 PRO B C 1
ATOM 7042 O O . PRO B 1 298 ? -16.531 37.562 14.461 1 84.56 298 PRO B O 1
ATOM 7045 N N . ASP B 1 299 ? -18.109 36.656 13.094 1 87.69 299 ASP B N 1
ATOM 7046 C CA . ASP B 1 299 ? -19.219 37.281 13.805 1 87.69 299 ASP B CA 1
ATOM 7047 C C . ASP B 1 299 ? -19.797 36.344 14.859 1 87.69 299 ASP B C 1
ATOM 7049 O O . ASP B 1 299 ? -20.625 36.75 15.672 1 87.69 299 ASP B O 1
ATOM 7053 N N . THR B 1 300 ? -19.359 35.219 14.859 1 91 300 THR B N 1
ATOM 7054 C CA . THR B 1 300 ? -19.906 34.219 15.789 1 91 300 THR B CA 1
ATOM 7055 C C . THR B 1 300 ? -19.219 34.312 17.141 1 91 300 THR B C 1
ATOM 7057 O O . THR B 1 300 ? -18 34.5 17.219 1 91 300 THR B O 1
ATOM 7060 N N . SER B 1 301 ? -19.938 34.219 18.156 1 91.75 301 SER B N 1
ATOM 7061 C CA . SER B 1 301 ? -19.391 34.312 19.516 1 91.75 301 SER B CA 1
ATOM 7062 C C . SER B 1 301 ? -18.516 33.125 19.844 1 91.75 301 SER B C 1
ATOM 7064 O O . SER B 1 301 ? -18.734 32.031 19.328 1 91.75 301 SER B O 1
ATOM 7066 N N . PRO B 1 302 ? -17.578 33.312 20.656 1 90.56 302 PRO B N 1
ATOM 7067 C CA . PRO B 1 302 ? -16.719 32.188 21.062 1 90.56 302 PRO B CA 1
ATOM 7068 C C . PRO B 1 302 ? -17.5 31.016 21.641 1 90.56 302 PRO B C 1
ATOM 7070 O O . PRO B 1 302 ? -17.156 29.844 21.375 1 90.56 302 PRO B O 1
ATOM 7073 N N . ALA B 1 303 ? -18.562 31.297 22.375 1 91.12 303 ALA B N 1
ATOM 7074 C CA . ALA B 1 303 ? -19.375 30.25 22.984 1 91.12 303 ALA B CA 1
ATOM 7075 C C . ALA B 1 303 ? -20.062 29.406 21.906 1 91.12 303 ALA B C 1
ATOM 7077 O O . ALA B 1 303 ? -20.125 28.172 22.031 1 91.12 303 ALA B O 1
ATOM 7078 N N . ASP B 1 304 ? -20.469 30.094 20.922 1 91.5 304 ASP B N 1
ATOM 7079 C CA . ASP B 1 304 ? -21.141 29.391 19.828 1 91.5 304 ASP B CA 1
ATOM 7080 C C . ASP B 1 304 ? -20.156 28.578 19.016 1 91.5 304 ASP B C 1
ATOM 7082 O O . ASP B 1 304 ? -20.5 27.5 18.516 1 91.5 304 ASP B O 1
ATOM 7086 N N . LEU B 1 305 ? -19.016 29.109 18.859 1 92.12 305 LEU B N 1
ATOM 7087 C CA . LEU B 1 305 ? -17.969 28.391 18.141 1 92.12 305 LEU B CA 1
ATOM 7088 C C . LEU B 1 305 ? -17.594 27.109 18.875 1 92.12 305 LEU B C 1
ATOM 7090 O O . LEU B 1 305 ? -17.453 26.047 18.266 1 92.12 305 LEU B O 1
ATOM 7094 N N . MET B 1 306 ? -17.562 27.172 20.172 1 89.5 306 MET B N 1
ATOM 7095 C CA . MET B 1 306 ? -17.188 26.016 20.984 1 89.5 306 MET B CA 1
ATOM 7096 C C . MET B 1 306 ? -18.297 24.969 20.984 1 89.5 306 MET B C 1
ATOM 7098 O O . MET B 1 306 ? -18.031 23.781 21.047 1 89.5 306 MET B O 1
ATOM 7102 N N . ALA B 1 307 ? -19.5 25.453 20.812 1 89.56 307 ALA B N 1
ATOM 7103 C CA . ALA B 1 307 ? -20.656 24.562 20.859 1 89.56 307 ALA B CA 1
ATOM 7104 C C . ALA B 1 307 ? -20.766 23.734 19.594 1 89.56 307 ALA B C 1
ATOM 7106 O O . ALA B 1 307 ? -21.359 22.656 19.594 1 89.56 307 ALA B O 1
ATOM 7107 N N . LYS B 1 308 ? -20.156 24.266 18.531 1 91.31 308 LYS B N 1
ATOM 7108 C CA . LYS B 1 308 ? -20.281 23.578 17.25 1 91.31 308 LYS B CA 1
ATOM 7109 C C . LYS B 1 308 ? -18.906 23.266 16.656 1 91.31 308 LYS B C 1
ATOM 7111 O O . LYS B 1 308 ? -18.656 23.547 15.492 1 91.31 308 LYS B O 1
ATOM 7116 N N . ARG B 1 309 ? -18.078 22.734 17.484 1 91.12 309 ARG B N 1
ATOM 7117 C CA . ARG B 1 309 ? -16.719 22.438 17.047 1 91.12 309 ARG B CA 1
ATOM 7118 C C . ARG B 1 309 ? -16.703 21.375 15.953 1 91.12 309 ARG B C 1
ATOM 7120 O O . ARG B 1 309 ? -15.797 21.359 15.117 1 91.12 309 ARG B O 1
ATOM 7127 N N . GLU B 1 310 ? -17.719 20.531 15.93 1 89.12 310 GLU B N 1
ATOM 7128 C CA . GLU B 1 310 ? -17.812 19.5 14.906 1 89.12 310 GLU B CA 1
ATOM 7129 C C . GLU B 1 310 ? -18 20.094 13.523 1 89.12 310 GLU B C 1
ATOM 7131 O O . GLU B 1 310 ? -17.656 19.469 12.516 1 89.12 310 GLU B O 1
ATOM 7136 N N . TYR B 1 311 ? -18.5 21.25 13.547 1 91.38 311 TYR B N 1
ATOM 7137 C CA . TYR B 1 311 ? -18.672 21.969 12.289 1 91.38 311 TYR B CA 1
ATOM 7138 C C . TYR B 1 311 ? -17.453 22.844 12 1 91.38 311 TYR B C 1
ATOM 7140 O O . TYR B 1 311 ? -16.938 22.844 10.875 1 91.38 311 TYR B O 1
ATOM 7148 N N . TRP B 1 312 ? -17 23.562 12.945 1 93.19 312 TRP B N 1
ATOM 7149 C CA . TRP B 1 312 ? -15.984 24.578 12.727 1 93.19 312 TRP B CA 1
ATOM 7150 C C . TRP B 1 312 ? -14.609 23.953 12.539 1 93.19 312 TRP B C 1
ATOM 7152 O O . TRP B 1 312 ? -13.75 24.516 11.852 1 93.19 312 TRP B O 1
ATOM 7162 N N . GLY B 1 313 ? -14.375 22.797 13.18 1 92.5 313 GLY B N 1
ATOM 7163 C CA . GLY B 1 313 ? -13.125 22.094 12.953 1 92.5 313 GLY B CA 1
ATOM 7164 C C . GLY B 1 313 ? -12.844 21.828 11.484 1 92.5 313 GLY B C 1
ATOM 7165 O O . GLY B 1 313 ? -11.891 22.359 10.93 1 92.5 313 GLY B O 1
ATOM 7166 N N . PRO B 1 314 ? -13.742 21.062 10.844 1 93.19 314 PRO B N 1
ATOM 7167 C CA . PRO B 1 314 ? -13.57 20.812 9.414 1 93.19 314 PRO B CA 1
ATOM 7168 C C . PRO B 1 314 ? -13.586 22.094 8.578 1 93.19 314 PRO B C 1
ATOM 7170 O O . PRO B 1 314 ? -12.906 22.172 7.559 1 93.19 314 PRO B O 1
ATOM 7173 N N . TRP B 1 315 ? -14.32 23.047 9.008 1 94.19 315 TRP B N 1
ATOM 7174 C CA . TRP B 1 315 ? -14.367 24.312 8.289 1 94.19 315 TRP B CA 1
ATOM 7175 C C . TRP B 1 315 ? -13 25 8.297 1 94.19 315 TRP B C 1
ATOM 7177 O O . TRP B 1 315 ? -12.539 25.484 7.262 1 94.19 315 TRP B O 1
ATOM 7187 N N . LEU B 1 316 ? -12.43 25.062 9.43 1 94.56 316 LEU B N 1
ATOM 7188 C CA . LEU B 1 316 ? -11.109 25.672 9.547 1 94.56 316 LEU B CA 1
ATOM 7189 C C . LEU B 1 316 ? -10.07 24.891 8.742 1 94.56 316 LEU B C 1
ATOM 7191 O O . LEU B 1 316 ? -9.188 25.484 8.125 1 94.56 316 LEU B O 1
ATOM 7195 N N . PHE B 1 317 ? -10.164 23.562 8.805 1 95.44 317 PHE B N 1
ATOM 7196 C CA . PHE B 1 317 ? -9.297 22.766 7.945 1 95.44 317 PHE B CA 1
ATOM 7197 C C . PHE B 1 317 ? -9.453 23.188 6.488 1 95.44 317 PHE B C 1
ATOM 7199 O O . PHE B 1 317 ? -8.461 23.375 5.781 1 95.44 317 PHE B O 1
ATOM 7206 N N . PHE B 1 318 ? -10.633 23.297 6.09 1 93.56 318 PHE B N 1
ATOM 7207 C CA . PHE B 1 318 ? -10.93 23.656 4.707 1 93.56 318 PHE B CA 1
ATOM 7208 C C . PHE B 1 318 ? -10.312 25 4.344 1 93.56 318 PHE B C 1
ATOM 7210 O O . PHE B 1 318 ? -9.664 25.125 3.301 1 93.56 318 PHE B O 1
ATOM 7217 N N . GLN B 1 319 ? -10.414 25.953 5.219 1 93.56 319 GLN B N 1
ATOM 7218 C CA . GLN B 1 319 ? -9.906 27.297 4.938 1 93.56 319 GLN B CA 1
ATOM 7219 C C . GLN B 1 319 ? -8.383 27.297 4.887 1 93.56 319 GLN B C 1
ATOM 7221 O O . GLN B 1 319 ? -7.789 27.812 3.934 1 93.56 319 GLN B O 1
ATOM 7226 N N . LEU B 1 320 ? -7.785 26.766 5.855 1 95.69 320 LEU B N 1
ATOM 7227 C CA . LEU B 1 320 ? -6.332 26.859 5.961 1 95.69 320 LEU B CA 1
ATOM 7228 C C . LEU B 1 320 ? -5.652 26.016 4.887 1 95.69 320 LEU B C 1
ATOM 7230 O O . LEU B 1 320 ? -4.711 26.469 4.238 1 95.69 320 LEU B O 1
ATOM 7234 N N . ALA B 1 321 ? -6.156 24.812 4.699 1 95.81 321 ALA B N 1
ATOM 7235 C CA . ALA B 1 321 ? -5.566 23.953 3.666 1 95.81 321 ALA B CA 1
ATOM 7236 C C . ALA B 1 321 ? -5.754 24.562 2.279 1 95.81 321 ALA B C 1
ATOM 7238 O O . ALA B 1 321 ? -4.859 24.484 1.436 1 95.81 321 ALA B O 1
ATOM 7239 N N . TRP B 1 322 ? -6.895 25.156 2.059 1 94.62 322 TRP B N 1
ATOM 7240 C CA . TRP B 1 322 ? -7.176 25.797 0.775 1 94.62 322 TRP B CA 1
ATOM 7241 C C . TRP B 1 322 ? -6.129 26.844 0.45 1 94.62 322 TRP B C 1
ATOM 7243 O O . TRP B 1 322 ? -5.68 26.953 -0.693 1 94.62 322 TRP B O 1
ATOM 7253 N N . HIS B 1 323 ? -5.758 27.531 1.419 1 95.44 323 HIS B N 1
ATOM 7254 C CA . HIS B 1 323 ? -4.809 28.625 1.197 1 95.44 323 HIS B CA 1
ATOM 7255 C C . HIS B 1 323 ? -3.371 28.109 1.243 1 95.44 323 HIS B C 1
ATOM 7257 O O . HIS B 1 323 ? -2.48 28.688 0.62 1 95.44 323 HIS B O 1
ATOM 7263 N N . ALA B 1 324 ? -3.133 27.047 1.93 1 96.94 324 ALA B N 1
ATOM 7264 C CA . ALA B 1 324 ? -1.775 26.531 2.053 1 96.94 324 ALA B CA 1
ATOM 7265 C C . ALA B 1 324 ? -1.325 25.859 0.755 1 96.94 324 ALA B C 1
ATOM 7267 O O . ALA B 1 324 ? -0.136 25.875 0.426 1 96.94 324 ALA B O 1
ATOM 7268 N N . ILE B 1 325 ? -2.195 25.312 -0.013 1 96.88 325 ILE B N 1
ATOM 7269 C CA . ILE B 1 325 ? -1.87 24.547 -1.213 1 96.88 325 ILE B CA 1
ATOM 7270 C C . ILE B 1 325 ? -1.176 25.453 -2.227 1 96.88 325 ILE B C 1
ATOM 7272 O O . ILE B 1 325 ? -0.079 25.141 -2.697 1 96.88 325 ILE B O 1
ATOM 7276 N N . PRO B 1 326 ? -1.718 26.625 -2.539 1 96.56 326 PRO B N 1
ATOM 7277 C CA . PRO B 1 326 ? -0.989 27.5 -3.451 1 96.56 326 PRO B CA 1
ATOM 7278 C C . PRO B 1 326 ? 0.356 27.953 -2.887 1 96.56 326 PRO B C 1
ATOM 7280 O O . PRO B 1 326 ? 1.298 28.203 -3.645 1 96.56 326 PRO B O 1
ATOM 7283 N N . CYS B 1 327 ? 0.442 28.062 -1.612 1 96.38 327 CYS B N 1
ATOM 7284 C CA . CYS B 1 327 ? 1.72 28.422 -1.004 1 96.38 327 CYS B CA 1
ATOM 7285 C C . CYS B 1 327 ? 2.77 27.344 -1.277 1 96.38 327 CYS B C 1
ATOM 7287 O O . CYS B 1 327 ? 3.932 27.656 -1.532 1 96.38 327 CYS B O 1
ATOM 7289 N N . ILE B 1 328 ? 2.363 26.109 -1.274 1 95.62 328 ILE B N 1
ATOM 7290 C CA . ILE B 1 328 ? 3.27 25.016 -1.559 1 95.62 328 ILE B CA 1
ATOM 7291 C C . ILE B 1 328 ? 3.662 25.031 -3.033 1 95.62 328 ILE B C 1
ATOM 7293 O O . ILE B 1 328 ? 4.848 24.938 -3.369 1 95.62 328 ILE B O 1
ATOM 7297 N N . LEU B 1 329 ? 2.703 25.203 -3.865 1 95.19 329 LEU B N 1
ATOM 7298 C CA . LEU B 1 329 ? 2.932 25.141 -5.305 1 95.19 329 LEU B CA 1
ATOM 7299 C C . LEU B 1 329 ? 3.859 26.266 -5.754 1 95.19 329 LEU B C 1
ATOM 7301 O O . LEU B 1 329 ? 4.641 26.094 -6.691 1 95.19 329 LEU B O 1
ATOM 7305 N N . ASN B 1 330 ? 3.77 27.328 -5.035 1 94.25 330 ASN B N 1
ATOM 7306 C CA . ASN B 1 330 ? 4.543 28.5 -5.43 1 94.25 330 ASN B CA 1
ATOM 7307 C C . ASN B 1 330 ? 5.691 28.766 -4.461 1 94.25 330 ASN B C 1
ATOM 7309 O O . ASN B 1 330 ? 6.25 29.859 -4.441 1 94.25 330 ASN B O 1
ATOM 7313 N N . HIS B 1 331 ? 5.984 27.812 -3.688 1 92.88 331 HIS B N 1
ATOM 7314 C CA . HIS B 1 331 ? 7.066 28 -2.727 1 92.88 331 HIS B CA 1
ATOM 7315 C C . HIS B 1 331 ? 8.398 28.219 -3.432 1 92.88 331 HIS B C 1
ATOM 7317 O O . HIS B 1 331 ? 8.773 27.453 -4.32 1 92.88 331 HIS B O 1
ATOM 7323 N N . PRO B 1 332 ? 9.086 29.203 -3.002 1 88.06 332 PRO B N 1
ATOM 7324 C CA . PRO B 1 332 ? 10.305 29.562 -3.732 1 88.06 332 PRO B CA 1
ATOM 7325 C C . PRO B 1 332 ? 11.312 28.422 -3.801 1 88.06 332 PRO B C 1
ATOM 7327 O O . PRO B 1 332 ? 11.938 28.203 -4.844 1 88.06 332 PRO B O 1
ATOM 7330 N N . LEU B 1 333 ? 11.484 27.734 -2.771 1 85.5 333 LEU B N 1
ATOM 7331 C CA . LEU B 1 333 ? 12.43 26.625 -2.783 1 85.5 333 LEU B CA 1
ATOM 7332 C C . LEU B 1 333 ? 11.992 25.562 -3.783 1 85.5 333 LEU B C 1
ATOM 7334 O O . LEU B 1 333 ? 12.805 25.078 -4.57 1 85.5 333 LEU B O 1
ATOM 7338 N N . LEU B 1 334 ? 10.781 25.188 -3.734 1 88.75 334 LEU B N 1
ATOM 7339 C CA . LEU B 1 334 ? 10.273 24.125 -4.586 1 88.75 334 LEU B CA 1
ATOM 7340 C C . LEU B 1 334 ? 10.336 24.516 -6.055 1 88.75 334 LEU B C 1
ATOM 7342 O O . LEU B 1 334 ? 10.68 23.703 -6.914 1 88.75 334 LEU B O 1
ATOM 7346 N N . LEU B 1 335 ? 9.992 25.75 -6.305 1 88.75 335 LEU B N 1
ATOM 7347 C CA . LEU B 1 335 ? 10.094 26.234 -7.672 1 88.75 335 LEU B CA 1
ATOM 7348 C C . LEU B 1 335 ? 11.539 26.234 -8.148 1 88.75 335 LEU B C 1
ATOM 7350 O O . LEU B 1 335 ? 11.82 25.875 -9.297 1 88.75 335 LEU B O 1
ATOM 7354 N N . SER B 1 336 ? 12.43 26.625 -7.289 1 84.5 336 SER B N 1
ATOM 7355 C CA . SER B 1 336 ? 13.844 26.625 -7.641 1 84.5 336 SER B CA 1
ATOM 7356 C C . SER B 1 336 ? 14.336 25.234 -8 1 84.5 336 SER B C 1
ATOM 7358 O O . SER B 1 336 ? 15.117 25.062 -8.938 1 84.5 336 SER B O 1
ATOM 7360 N N . ILE B 1 337 ? 13.883 24.328 -7.277 1 81.38 337 ILE B N 1
ATOM 7361 C CA . ILE B 1 337 ? 14.266 22.938 -7.516 1 81.38 337 ILE B CA 1
ATOM 7362 C C . ILE B 1 337 ? 13.711 22.469 -8.859 1 81.38 337 ILE B C 1
ATOM 7364 O O . ILE B 1 337 ? 14.406 21.812 -9.633 1 81.38 337 ILE B O 1
ATOM 7368 N N . ARG B 1 338 ? 12.57 22.797 -9.188 1 84.12 338 ARG B N 1
ATOM 7369 C CA . ARG B 1 338 ? 11.906 22.328 -10.398 1 84.12 338 ARG B CA 1
ATOM 7370 C C . ARG B 1 338 ? 12.461 23.016 -11.633 1 84.12 338 ARG B C 1
ATOM 7372 O O . ARG B 1 338 ? 12.406 22.484 -12.742 1 84.12 338 ARG B O 1
ATOM 7379 N N . LEU B 1 339 ? 12.992 24.141 -11.414 1 84.88 339 LEU B N 1
ATOM 7380 C CA . LEU B 1 339 ? 13.5 24.922 -12.539 1 84.88 339 LEU B CA 1
ATOM 7381 C C . LEU B 1 339 ? 15.023 24.844 -12.602 1 84.88 339 LEU B C 1
ATOM 7383 O O . LEU B 1 339 ? 15.656 25.609 -13.336 1 84.88 339 LEU B O 1
ATOM 7387 N N . LYS B 1 340 ? 15.508 23.938 -11.891 1 78.62 340 LYS B N 1
ATOM 7388 C CA . LYS B 1 340 ? 16.969 23.797 -11.82 1 78.62 340 LYS B CA 1
ATOM 7389 C C . LYS B 1 340 ? 17.562 23.578 -13.203 1 78.62 340 LYS B C 1
ATOM 7391 O O . LYS B 1 340 ? 18.609 24.125 -13.531 1 78.62 340 LYS B O 1
ATOM 7396 N N . ASN B 1 341 ? 16.859 22.812 -13.961 1 77.5 341 ASN B N 1
ATOM 7397 C CA . ASN B 1 341 ? 17.406 22.453 -15.273 1 77.5 341 ASN B CA 1
ATOM 7398 C C . ASN B 1 341 ? 16.797 23.312 -16.375 1 77.5 341 ASN B C 1
ATOM 7400 O O . ASN B 1 341 ? 17.031 23.062 -17.562 1 77.5 341 ASN B O 1
ATOM 7404 N N . PHE B 1 342 ? 16.062 24.188 -15.984 1 82.81 342 PHE B N 1
ATOM 7405 C CA . PHE B 1 342 ? 15.461 25.078 -16.969 1 82.81 342 PHE B CA 1
ATOM 7406 C C . PHE B 1 342 ? 16.484 26.078 -17.5 1 82.81 342 PHE B C 1
ATOM 7408 O O . PHE B 1 342 ? 17.188 26.719 -16.719 1 82.81 342 PHE B O 1
ATOM 7415 N N . ARG B 1 343 ? 16.656 26.125 -18.797 1 80.5 343 ARG B N 1
ATOM 7416 C CA . ARG B 1 343 ? 17.766 26.875 -19.375 1 80.5 343 ARG B CA 1
ATOM 7417 C C . ARG B 1 343 ? 17.266 28.125 -20.094 1 80.5 343 ARG B C 1
ATOM 7419 O O . ARG B 1 343 ? 18.062 28.891 -20.641 1 80.5 343 ARG B O 1
ATOM 7426 N N . HIS B 1 344 ? 16.031 28.422 -20.062 1 82.19 344 HIS B N 1
ATOM 7427 C CA . HIS B 1 344 ? 15.477 29.578 -20.75 1 82.19 344 HIS B CA 1
ATOM 7428 C C . HIS B 1 344 ? 15.078 30.656 -19.734 1 82.19 344 HIS B C 1
ATOM 7430 O O . HIS B 1 344 ? 15.211 30.469 -18.531 1 82.19 344 HIS B O 1
ATOM 7436 N N . THR B 1 345 ? 14.719 31.75 -20.266 1 81.12 345 THR B N 1
ATOM 7437 C CA . THR B 1 345 ? 14.258 32.844 -19.406 1 81.12 345 THR B CA 1
ATOM 7438 C C . THR B 1 345 ? 12.852 32.562 -18.906 1 81.12 345 THR B C 1
ATOM 7440 O O . THR B 1 345 ? 11.945 32.25 -19.688 1 81.12 345 THR B O 1
ATOM 7443 N N . MET B 1 346 ? 12.773 32.719 -17.656 1 86.81 346 MET B N 1
ATOM 7444 C CA . MET B 1 346 ? 11.469 32.5 -17.031 1 86.81 346 MET B CA 1
ATOM 7445 C C . MET B 1 346 ? 10.477 33.562 -17.469 1 86.81 346 MET B C 1
ATOM 7447 O O . MET B 1 346 ? 10.828 34.75 -17.531 1 86.81 346 MET B O 1
ATOM 7451 N N . PRO B 1 347 ? 9.289 33.125 -17.812 1 86.19 347 PRO B N 1
ATOM 7452 C CA . PRO B 1 347 ? 8.289 34.156 -18.156 1 86.19 347 PRO B CA 1
ATOM 7453 C C . PRO B 1 347 ? 8.016 35.125 -17.016 1 86.19 347 PRO B C 1
ATOM 7455 O O . PRO B 1 347 ? 7.805 34.688 -15.875 1 86.19 347 PRO B O 1
ATOM 7458 N N . GLN B 1 348 ? 7.91 36.375 -17.312 1 82.94 348 GLN B N 1
ATOM 7459 C CA . GLN B 1 348 ? 7.656 37.406 -16.312 1 82.94 348 GLN B CA 1
ATOM 7460 C C . GLN B 1 348 ? 6.25 37.25 -15.734 1 82.94 348 GLN B C 1
ATOM 7462 O O . GLN B 1 348 ? 6.031 37.531 -14.555 1 82.94 348 GLN B O 1
ATOM 7467 N N . SER B 1 349 ? 5.43 36.938 -16.578 1 84.56 349 SER B N 1
ATOM 7468 C CA . SER B 1 349 ? 4.055 36.75 -16.109 1 84.56 349 SER B CA 1
ATOM 7469 C C . SER B 1 349 ? 3.971 35.688 -15.039 1 84.56 349 SER B C 1
ATOM 7471 O O . SER B 1 349 ? 3.223 35.812 -14.07 1 84.56 349 SER B O 1
ATOM 7473 N N . PHE B 1 350 ? 4.766 34.625 -15.156 1 88.69 350 PHE B N 1
ATOM 7474 C CA . PHE B 1 350 ? 4.777 33.562 -14.172 1 88.69 350 PHE B CA 1
ATOM 7475 C C . PHE B 1 350 ? 5.348 34.062 -12.844 1 88.69 350 PHE B C 1
ATOM 7477 O O . PHE B 1 350 ? 4.797 33.781 -11.781 1 88.69 350 PHE B O 1
ATOM 7484 N N . LEU B 1 351 ? 6.398 34.75 -12.938 1 85.69 351 LEU B N 1
ATOM 7485 C CA . LEU B 1 351 ? 7.043 35.281 -11.742 1 85.69 351 LEU B CA 1
ATOM 7486 C C . LEU B 1 351 ? 6.086 36.156 -10.945 1 85.69 351 LEU B C 1
ATOM 7488 O O . LEU B 1 351 ? 5.969 36.031 -9.727 1 85.69 351 LEU B O 1
ATOM 7492 N N . ARG B 1 352 ? 5.391 36.969 -11.602 1 84.25 352 ARG B N 1
ATOM 7493 C CA . ARG B 1 352 ? 4.449 37.906 -10.961 1 84.25 352 ARG B CA 1
ATOM 7494 C C . ARG B 1 352 ? 3.279 37.125 -10.352 1 84.25 352 ARG B C 1
ATOM 7496 O O . ARG B 1 352 ? 2.873 37.406 -9.219 1 84.25 352 ARG B O 1
ATOM 7503 N N . ASN B 1 353 ? 2.83 36.25 -11.062 1 87.38 353 ASN B N 1
ATOM 7504 C CA . ASN B 1 353 ? 1.697 35.469 -10.594 1 87.38 353 ASN B CA 1
ATOM 7505 C C . ASN B 1 353 ? 2.068 34.625 -9.375 1 87.38 353 ASN B C 1
ATOM 7507 O O . ASN B 1 353 ? 1.302 34.531 -8.414 1 87.38 353 ASN B O 1
ATOM 7511 N N . SER B 1 354 ? 3.227 34 -9.492 1 90.25 354 SER B N 1
ATOM 7512 C CA . SER B 1 354 ? 3.695 33.156 -8.383 1 90.25 354 SER B CA 1
ATOM 7513 C C . SER B 1 354 ? 3.857 34 -7.105 1 90.25 354 SER B C 1
ATOM 7515 O O . SER B 1 354 ? 3.393 33.594 -6.039 1 90.25 354 SER B O 1
ATOM 7517 N N . PHE B 1 355 ? 4.422 35.094 -7.211 1 87.5 355 PHE B N 1
ATOM 7518 C CA . PHE B 1 355 ? 4.598 35.969 -6.059 1 87.5 355 PHE B CA 1
ATOM 7519 C C . PHE B 1 355 ? 3.254 36.469 -5.555 1 87.5 355 PHE B C 1
ATOM 7521 O O . PHE B 1 355 ? 3.033 36.562 -4.344 1 87.5 355 PHE B O 1
ATOM 7528 N N . GLY B 1 356 ? 2.393 36.812 -6.465 1 88.19 356 GLY B N 1
ATOM 7529 C CA . GLY B 1 356 ? 1.051 37.25 -6.09 1 88.19 356 GLY B CA 1
ATOM 7530 C C . GLY B 1 356 ? 0.291 36.188 -5.316 1 88.19 356 GLY B C 1
ATOM 7531 O O . GLY B 1 356 ? -0.381 36.469 -4.328 1 88.19 356 GLY B O 1
ATOM 7532 N N . GLN B 1 357 ? 0.469 35 -5.75 1 91.44 357 GLN B N 1
ATOM 7533 C CA . GLN B 1 357 ? -0.21 33.906 -5.098 1 91.44 357 GLN B CA 1
ATOM 7534 C C . GLN B 1 357 ? 0.33 33.688 -3.686 1 91.44 357 GLN B C 1
ATOM 7536 O O . GLN B 1 357 ? -0.442 33.5 -2.742 1 91.44 357 GLN B O 1
ATOM 7541 N N . ILE B 1 358 ? 1.63 33.688 -3.52 1 92.56 358 ILE B N 1
ATOM 7542 C CA . ILE B 1 358 ? 2.24 33.469 -2.213 1 92.56 358 ILE B CA 1
ATOM 7543 C C . ILE B 1 358 ? 1.811 34.594 -1.255 1 92.56 358 ILE B C 1
ATOM 7545 O O . ILE B 1 358 ? 1.438 34.312 -0.11 1 92.56 358 ILE B O 1
ATOM 7549 N N . THR B 1 359 ? 1.788 35.75 -1.71 1 88.94 359 THR B N 1
ATOM 7550 C CA . THR B 1 359 ? 1.447 36.906 -0.872 1 88.94 359 THR B CA 1
ATOM 7551 C C . THR B 1 359 ? -0.022 36.844 -0.462 1 88.94 359 THR B C 1
ATOM 7553 O O . THR B 1 359 ? -0.353 37.062 0.707 1 88.94 359 THR B O 1
ATOM 7556 N N . LEU B 1 360 ? -0.804 36.562 -1.38 1 90.69 360 LEU B N 1
ATOM 7557 C CA . LEU B 1 360 ? -2.238 36.5 -1.121 1 90.69 360 LEU B CA 1
ATOM 7558 C C . LEU B 1 360 ? -2.568 35.438 -0.102 1 90.69 360 LEU B C 1
ATOM 7560 O O . LEU B 1 360 ? -3.223 35.688 0.908 1 90.69 360 LEU B O 1
ATOM 7564 N N . HIS B 1 361 ? -2.107 34.375 -0.33 1 94.38 361 HIS B N 1
ATOM 7565 C CA . HIS B 1 361 ? -2.529 33.219 0.454 1 94.38 361 HIS B CA 1
ATOM 7566 C C . HIS B 1 361 ? -1.825 33.188 1.806 1 94.38 361 HIS B C 1
ATOM 7568 O O . HIS B 1 361 ? -2.404 32.75 2.801 1 94.38 361 HIS B O 1
ATOM 7574 N N . THR B 1 362 ? -0.565 33.562 1.903 1 95.81 362 THR B N 1
ATOM 7575 C CA . THR B 1 362 ? 0.059 33.719 3.215 1 95.81 362 THR B CA 1
ATOM 7576 C C . THR B 1 362 ? -0.666 34.75 4.062 1 95.81 362 THR B C 1
ATOM 7578 O O . THR B 1 362 ? -0.824 34.562 5.27 1 95.81 362 THR B O 1
ATOM 7581 N N . GLY B 1 363 ? -1.103 35.75 3.383 1 93.25 363 GLY B N 1
ATOM 7582 C CA . GLY B 1 363 ? -1.875 36.781 4.082 1 93.25 363 GLY B CA 1
ATOM 7583 C C . GLY B 1 363 ? -3.154 36.25 4.691 1 93.25 363 GLY B C 1
ATOM 7584 O O . GLY B 1 363 ? -3.486 36.562 5.836 1 93.25 363 GLY B O 1
ATOM 7585 N N . TRP B 1 364 ? -3.797 35.438 3.973 1 92.56 364 TRP B N 1
ATOM 7586 C CA . TRP B 1 364 ? -5.039 34.875 4.461 1 92.56 364 TRP B CA 1
ATOM 7587 C C . TRP B 1 364 ? -4.777 33.938 5.645 1 92.56 364 TRP B C 1
ATOM 7589 O O . TRP B 1 364 ? -5.539 33.938 6.617 1 92.56 364 TRP B O 1
ATOM 7599 N N . ILE B 1 365 ? -3.805 33.125 5.574 1 95.94 365 ILE B N 1
ATOM 7600 C CA . ILE B 1 365 ? -3.492 32.219 6.676 1 95.94 365 ILE B CA 1
ATOM 7601 C C . ILE B 1 365 ? -3.162 33.031 7.926 1 95.94 365 ILE B C 1
ATOM 7603 O O . ILE B 1 365 ? -3.623 32.719 9.023 1 95.94 365 ILE B O 1
ATOM 7607 N N . LEU B 1 366 ? -2.398 34.125 7.77 1 95.5 366 LEU B N 1
ATOM 7608 C CA . LEU B 1 366 ? -2.088 35 8.906 1 95.5 366 LEU B CA 1
ATOM 7609 C C . LEU B 1 366 ? -3.354 35.625 9.469 1 95.5 366 LEU B C 1
ATOM 7611 O O . LEU B 1 366 ? -3.48 35.781 10.688 1 95.5 366 LEU B O 1
ATOM 7615 N N . TYR B 1 367 ? -4.234 35.969 8.602 1 93.19 367 TYR B N 1
ATOM 7616 C CA . TYR B 1 367 ? -5.52 36.5 9.031 1 93.19 367 TYR B CA 1
ATOM 7617 C C . TYR B 1 367 ? -6.258 35.5 9.922 1 93.19 367 TYR B C 1
ATOM 7619 O O . TYR B 1 367 ? -6.781 35.875 10.969 1 93.19 367 TYR B O 1
ATOM 7627 N N . PHE B 1 368 ? -6.316 34.344 9.547 1 93.69 368 PHE B N 1
ATOM 7628 C CA . PHE B 1 368 ? -7 33.312 10.328 1 93.69 368 PHE B CA 1
ATOM 7629 C C . PHE B 1 368 ? -6.297 33.062 11.656 1 93.69 368 PHE B C 1
ATOM 7631 O O . PHE B 1 368 ? -6.949 32.875 12.68 1 93.69 368 PHE B O 1
ATOM 7638 N N . VAL B 1 369 ? -4.988 33.094 11.594 1 94.62 369 VAL B N 1
ATOM 7639 C CA . VAL B 1 369 ? -4.223 32.906 12.82 1 94.62 369 VAL B CA 1
ATOM 7640 C C . VAL B 1 369 ? -4.586 34 13.812 1 94.62 369 VAL B C 1
ATOM 7642 O O . VAL B 1 369 ? -4.84 33.75 14.992 1 94.62 369 VAL B O 1
ATOM 7645 N N . ASP B 1 370 ? -4.711 35.188 13.344 1 92.62 370 ASP B N 1
ATOM 7646 C CA . ASP B 1 370 ? -5.078 36.344 14.18 1 92.62 370 ASP B CA 1
ATOM 7647 C C . ASP B 1 370 ? -6.523 36.219 14.664 1 92.62 370 ASP B C 1
ATOM 7649 O O . ASP B 1 370 ? -6.816 36.5 15.82 1 92.62 370 ASP B O 1
ATOM 7653 N N . LEU B 1 371 ? -7.336 35.844 13.734 1 90.81 371 LEU B N 1
ATOM 7654 C CA . LEU B 1 371 ? -8.75 35.688 14.062 1 90.81 371 LEU B CA 1
ATOM 7655 C C . LEU B 1 371 ? -8.953 34.656 15.156 1 90.81 371 LEU B C 1
ATOM 7657 O O . LEU B 1 371 ? -9.75 34.875 16.078 1 90.81 371 LEU B O 1
ATOM 7661 N N . LEU B 1 372 ? -8.289 33.594 15.094 1 92.94 372 LEU B N 1
ATOM 7662 C CA . LEU B 1 372 ? -8.398 32.531 16.078 1 92.94 372 LEU B CA 1
ATOM 7663 C C . LEU B 1 372 ? -7.898 33 17.453 1 92.94 372 LEU B C 1
ATOM 7665 O O . LEU B 1 372 ? -8.477 32.656 18.484 1 92.94 372 LEU B O 1
ATOM 7669 N N . GLU B 1 373 ? -6.879 33.75 17.438 1 89.31 373 GLU B N 1
ATOM 7670 C CA . GLU B 1 373 ? -6.359 34.312 18.688 1 89.31 373 GLU B CA 1
ATOM 7671 C C . GLU B 1 373 ? -7.348 35.281 19.312 1 89.31 373 GLU B C 1
ATOM 7673 O O . GLU B 1 373 ? -7.594 35.25 20.516 1 89.31 373 GLU B O 1
ATOM 7678 N N . THR B 1 374 ? -7.895 36.062 18.469 1 89.06 374 THR B N 1
ATOM 7679 C CA . THR B 1 374 ? -8.844 37.062 18.938 1 89.06 374 THR B CA 1
ATOM 7680 C C . THR B 1 374 ? -10.102 36.375 19.484 1 89.06 374 THR B C 1
ATOM 7682 O O . THR B 1 374 ? -10.648 36.844 20.5 1 89.06 374 THR B O 1
ATOM 7685 N N . LYS B 1 375 ? -10.516 35.344 18.812 1 90.81 375 LYS B N 1
ATOM 7686 C CA . LYS B 1 375 ? -11.727 34.625 19.203 1 90.81 375 LYS B CA 1
ATOM 7687 C C . LYS B 1 375 ? -11.43 33.656 20.328 1 90.81 375 LYS B C 1
ATOM 7689 O O . LYS B 1 375 ? -12.344 33.031 20.875 1 90.81 375 LYS B O 1
ATOM 7694 N N . GLN B 1 376 ? -10.18 33.5 20.688 1 87.19 376 GLN B N 1
ATOM 7695 C CA . GLN B 1 376 ? -9.742 32.562 21.703 1 87.19 376 GLN B CA 1
ATOM 7696 C C . GLN B 1 376 ? -10.219 31.141 21.375 1 87.19 376 GLN B C 1
ATOM 7698 O O . GLN B 1 376 ? -10.727 30.438 22.25 1 87.19 376 GLN B O 1
ATOM 7703 N N . TYR B 1 377 ? -10.281 30.828 20.188 1 90.06 377 TYR B N 1
ATOM 7704 C CA . TYR B 1 377 ? -10.633 29.5 19.703 1 90.06 377 TYR B CA 1
ATOM 7705 C C . TYR B 1 377 ? -9.391 28.625 19.547 1 90.06 377 TYR B C 1
ATOM 7707 O O . TYR B 1 377 ? -8.508 28.953 18.734 1 90.06 377 TYR B O 1
ATOM 7715 N N . GLU B 1 378 ? -9.312 27.594 20.281 1 84.81 378 GLU B N 1
ATOM 7716 C CA . GLU B 1 378 ? -8.141 26.734 20.203 1 84.81 378 GLU B CA 1
ATOM 7717 C C . GLU B 1 378 ? -8.312 25.672 19.109 1 84.81 378 GLU B C 1
ATOM 7719 O O . GLU B 1 378 ? -9.234 24.859 19.156 1 84.81 378 GLU B O 1
ATOM 7724 N N . ILE B 1 379 ? -7.473 25.781 18.141 1 81.69 379 ILE B N 1
ATOM 7725 C CA . ILE B 1 379 ? -7.469 24.766 17.094 1 81.69 379 ILE B CA 1
ATOM 7726 C C . ILE B 1 379 ? -6.645 23.562 17.531 1 81.69 379 ILE B C 1
ATOM 7728 O O . ILE B 1 379 ? -5.555 23.719 18.078 1 81.69 379 ILE B O 1
ATOM 7732 N N . LEU B 1 380 ? -7.246 22.422 17.219 1 83.81 380 LEU B N 1
ATOM 7733 C CA . LEU B 1 380 ? -6.547 21.266 17.781 1 83.81 380 LEU B CA 1
ATOM 7734 C C . LEU B 1 380 ? -6.293 20.219 16.703 1 83.81 380 LEU B C 1
ATOM 7736 O O . LEU B 1 380 ? -5.758 19.141 16.984 1 83.81 380 LEU B O 1
ATOM 7740 N N . ASP B 1 381 ? -6.598 20.5 15.43 1 92.38 381 ASP B N 1
ATOM 7741 C CA . ASP B 1 381 ? -6.211 19.641 14.305 1 92.38 381 ASP B CA 1
ATOM 7742 C C . ASP B 1 381 ? -4.723 19.797 14 1 92.38 381 ASP B C 1
ATOM 7744 O O . ASP B 1 381 ? -4.273 20.859 13.578 1 92.38 381 ASP B O 1
ATOM 7748 N N . PRO B 1 382 ? -4.016 18.766 14.156 1 91.5 382 PRO B N 1
ATOM 7749 C CA . PRO B 1 382 ? -2.568 18.891 13.977 1 91.5 382 PRO B CA 1
ATOM 7750 C C . PRO B 1 382 ? -2.178 19.188 12.531 1 91.5 382 PRO B C 1
ATOM 7752 O O . PRO B 1 382 ? -1.093 19.719 12.273 1 91.5 382 PRO B O 1
ATOM 7755 N N . THR B 1 383 ? -2.951 18.906 11.57 1 91.38 383 THR B N 1
ATOM 7756 C CA . THR B 1 383 ? -2.668 19.188 10.164 1 91.38 383 THR B CA 1
ATOM 7757 C C . THR B 1 383 ? -2.529 20.688 9.922 1 91.38 383 THR B C 1
ATOM 7759 O O . THR B 1 383 ? -1.777 21.109 9.047 1 91.38 383 THR B O 1
ATOM 7762 N N . LEU B 1 384 ? -3.193 21.438 10.688 1 94.38 384 LEU B N 1
ATOM 7763 C CA . LEU B 1 384 ? -3.209 22.875 10.484 1 94.38 384 LEU B CA 1
ATOM 7764 C C . LEU B 1 384 ? -1.87 23.5 10.883 1 94.38 384 LEU B C 1
ATOM 7766 O O . LEU B 1 384 ? -1.495 24.547 10.367 1 94.38 384 LEU B O 1
ATOM 7770 N N . SER B 1 385 ? -1.21 22.828 11.773 1 94.19 385 SER B N 1
ATOM 7771 C CA . SER B 1 385 ? 0.126 23.297 12.125 1 94.19 385 SER B CA 1
ATOM 7772 C C . SER B 1 385 ? 1.062 23.25 10.922 1 94.19 385 SER B C 1
ATOM 7774 O O . SER B 1 385 ? 1.929 24.109 10.766 1 94.19 385 SER B O 1
ATOM 7776 N N . GLN B 1 386 ? 0.88 22.266 10.117 1 94 386 GLN B N 1
ATOM 7777 C CA . GLN B 1 386 ? 1.713 22.141 8.93 1 94 386 GLN B CA 1
ATOM 7778 C C . GLN B 1 386 ? 1.446 23.297 7.957 1 94 386 GLN B C 1
ATOM 7780 O O . GLN B 1 386 ? 2.369 23.797 7.316 1 94 386 GLN B O 1
ATOM 7785 N N . CYS B 1 387 ? 0.242 23.641 7.84 1 95.56 387 CYS B N 1
ATOM 7786 C CA . CYS B 1 387 ? -0.109 24.781 6.988 1 95.56 387 CYS B CA 1
ATOM 7787 C C . CYS B 1 387 ? 0.6 26.047 7.449 1 95.56 387 CYS B C 1
ATOM 7789 O O . CYS B 1 387 ? 1.204 26.75 6.641 1 95.56 387 CYS B O 1
ATOM 7791 N N . VAL B 1 388 ? 0.575 26.234 8.68 1 96.62 388 VAL B N 1
ATOM 7792 C CA . VAL B 1 388 ? 1.164 27.438 9.25 1 96.62 388 VAL B CA 1
ATOM 7793 C C . VAL B 1 388 ? 2.688 27.359 9.172 1 96.62 388 VAL B C 1
ATOM 7795 O O . VAL B 1 388 ? 3.355 28.359 8.93 1 96.62 388 VAL B O 1
ATOM 7798 N N . ALA B 1 389 ? 3.213 26.188 9.336 1 96.19 389 ALA B N 1
ATOM 7799 C CA . ALA B 1 389 ? 4.66 26.016 9.234 1 96.19 389 ALA B CA 1
ATOM 7800 C C . ALA B 1 389 ? 5.16 26.359 7.836 1 96.19 389 ALA B C 1
ATOM 7802 O O . ALA B 1 389 ? 6.207 27 7.684 1 96.19 389 ALA B O 1
ATOM 7803 N N . ILE B 1 390 ? 4.48 25.953 6.883 1 95.25 390 ILE B N 1
ATOM 7804 C CA . ILE B 1 390 ? 4.836 26.266 5.5 1 95.25 390 ILE B CA 1
ATOM 7805 C C . ILE B 1 390 ? 4.867 27.781 5.297 1 95.25 390 ILE B C 1
ATOM 7807 O O . ILE B 1 390 ? 5.82 28.312 4.727 1 95.25 390 ILE B O 1
ATOM 7811 N N . VAL B 1 391 ? 3.895 28.422 5.781 1 96.06 391 VAL B N 1
ATOM 7812 C CA . VAL B 1 391 ? 3.781 29.859 5.633 1 96.06 391 VAL B CA 1
ATOM 7813 C C . VAL B 1 391 ? 4.891 30.562 6.422 1 96.06 391 VAL B C 1
ATOM 7815 O O . VAL B 1 391 ? 5.445 31.562 5.977 1 96.06 391 VAL B O 1
ATOM 7818 N N . ALA B 1 392 ? 5.215 29.969 7.527 1 96.31 392 ALA B N 1
ATOM 7819 C CA . ALA B 1 392 ? 6.305 30.516 8.328 1 96.31 392 ALA B CA 1
ATOM 7820 C C . ALA B 1 392 ? 7.613 30.531 7.543 1 96.31 392 ALA B C 1
ATOM 7822 O O . ALA B 1 392 ? 8.391 31.484 7.645 1 96.31 392 ALA B O 1
ATOM 7823 N N . THR B 1 393 ? 7.867 29.531 6.785 1 93.19 393 THR B N 1
ATOM 7824 C CA . THR B 1 393 ? 9.094 29.484 6 1 93.19 393 THR B CA 1
ATOM 7825 C C . THR B 1 393 ? 9.117 30.594 4.953 1 93.19 393 THR B C 1
ATOM 7827 O O . THR B 1 393 ? 10.18 31.141 4.652 1 93.19 393 THR B O 1
ATOM 7830 N N . ILE B 1 394 ? 7.996 30.906 4.398 1 92.75 394 ILE B N 1
ATOM 7831 C CA . ILE B 1 394 ? 7.902 31.969 3.389 1 92.75 394 ILE B CA 1
ATOM 7832 C C . ILE B 1 394 ? 8.141 33.312 4.035 1 92.75 394 ILE B C 1
ATOM 7834 O O . ILE B 1 394 ? 8.93 34.125 3.525 1 92.75 394 ILE B O 1
ATOM 7838 N N . TYR B 1 395 ? 7.508 33.562 5.156 1 92.5 395 TYR B N 1
ATOM 7839 C CA . TYR B 1 395 ? 7.73 34.812 5.871 1 92.5 395 TYR B CA 1
ATOM 7840 C C . TYR B 1 395 ? 9.18 34.938 6.332 1 92.5 395 TYR B C 1
ATOM 7842 O O . TYR B 1 395 ? 9.75 36.031 6.348 1 92.5 395 TYR B O 1
ATOM 7850 N N . LEU B 1 396 ? 9.711 33.844 6.73 1 91.06 396 LEU B N 1
ATOM 7851 C CA . LEU B 1 396 ? 11.109 33.844 7.129 1 91.06 396 LEU B CA 1
ATOM 7852 C C . LEU B 1 396 ? 12.008 34.25 5.969 1 91.06 396 LEU B C 1
ATOM 7854 O O . LEU B 1 396 ? 12.914 35.062 6.137 1 91.06 396 LEU B O 1
ATOM 7858 N N . GLN B 1 397 ? 11.758 33.75 4.863 1 84.38 397 GLN B N 1
ATOM 7859 C CA . GLN B 1 397 ? 12.531 34.094 3.678 1 84.38 397 GLN B CA 1
ATOM 7860 C C . GLN B 1 397 ? 12.383 35.594 3.359 1 84.38 397 GLN B C 1
ATOM 7862 O O . GLN B 1 397 ? 13.359 36.25 2.998 1 84.38 397 GLN B O 1
ATOM 7867 N N . HIS B 1 398 ? 11.242 36.094 3.52 1 83.94 398 HIS B N 1
ATOM 7868 C CA . HIS B 1 398 ? 10.945 37.469 3.213 1 83.94 398 HIS B CA 1
ATOM 7869 C C . HIS B 1 398 ? 11.5 38.406 4.289 1 83.94 398 HIS B C 1
ATOM 7871 O O . HIS B 1 398 ? 11.594 39.625 4.082 1 83.94 398 HIS B O 1
ATOM 7877 N N . SER B 1 399 ? 11.922 37.906 5.371 1 84.81 399 SER B N 1
ATOM 7878 C CA . SER B 1 399 ? 12.43 38.688 6.488 1 84.81 399 SER B CA 1
ATOM 7879 C C . SER B 1 399 ? 13.836 39.188 6.215 1 84.81 399 SER B C 1
ATOM 7881 O O . SER B 1 399 ? 14.391 39.969 6.992 1 84.81 399 SER B O 1
ATOM 7883 N N . PHE B 1 400 ? 14.352 38.844 5.105 1 75.69 400 PHE B N 1
ATOM 7884 C CA . PHE B 1 400 ? 15.734 39.219 4.84 1 75.69 400 PHE B CA 1
ATOM 7885 C C . PHE B 1 400 ? 15.844 40.062 3.586 1 75.69 400 PHE B C 1
ATOM 7887 O O . PHE B 1 400 ? 16.922 40.219 3.012 1 75.69 400 PHE B O 1
ATOM 7894 N N . VAL B 1 401 ? 14.719 40.562 3.273 1 70.31 401 VAL B N 1
ATOM 7895 C CA . VAL B 1 401 ? 14.719 41.5 2.154 1 70.31 401 VAL B CA 1
ATOM 7896 C C . VAL B 1 401 ? 15.242 42.875 2.613 1 70.31 401 VAL B C 1
ATOM 7898 O O . VAL B 1 401 ? 15.211 43.188 3.807 1 70.31 401 VAL B O 1
ATOM 7901 N N . ASP B 1 402 ? 15.648 43.719 1.717 1 70 402 ASP B N 1
ATOM 7902 C CA . ASP B 1 402 ? 16.266 45 2.01 1 70 402 ASP B CA 1
ATOM 7903 C C . ASP B 1 402 ? 15.227 46.062 2.389 1 70 402 ASP B C 1
ATOM 7905 O O . ASP B 1 402 ? 15.469 46.906 3.252 1 70 402 ASP B O 1
ATOM 7909 N N . GLU B 1 403 ? 14.164 45.938 1.779 1 72.62 403 GLU B N 1
ATOM 7910 C CA . GLU B 1 403 ? 13.117 46.938 2.049 1 72.62 403 GLU B CA 1
ATOM 7911 C C . GLU B 1 403 ? 12.586 46.812 3.475 1 72.62 403 GLU B C 1
ATOM 7913 O O . GLU B 1 403 ? 12.039 45.75 3.842 1 72.62 403 GLU B O 1
ATOM 7918 N N . LEU B 1 404 ? 12.742 47.844 4.246 1 79.06 404 LEU B N 1
ATOM 7919 C CA . LEU B 1 404 ? 12.523 47.812 5.688 1 79.06 404 LEU B CA 1
ATOM 7920 C C . LEU B 1 404 ? 11.07 47.5 6.008 1 79.06 404 LEU B C 1
ATOM 7922 O O . LEU B 1 404 ? 10.789 46.656 6.871 1 79.06 404 LEU B O 1
ATOM 7926 N N . THR B 1 405 ? 10.148 48.188 5.379 1 78.44 405 THR B N 1
ATOM 7927 C CA . THR B 1 405 ? 8.734 47.969 5.688 1 78.44 405 THR B CA 1
ATOM 7928 C C . THR B 1 405 ? 8.32 46.531 5.406 1 78.44 405 THR B C 1
ATOM 7930 O O . THR B 1 405 ? 7.594 45.938 6.199 1 78.44 405 THR B O 1
ATOM 7933 N N . PHE B 1 406 ? 8.812 46.062 4.375 1 79.38 406 PHE B N 1
ATOM 7934 C CA . PHE B 1 406 ? 8.508 44.688 3.977 1 79.38 406 PHE B CA 1
ATOM 7935 C C . PHE B 1 406 ? 9.156 43.688 4.926 1 79.38 406 PHE B C 1
ATOM 7937 O O . PHE B 1 406 ? 8.531 42.688 5.312 1 79.38 406 PHE B O 1
ATOM 7944 N N . ARG B 1 407 ? 10.297 44 5.309 1 84.75 407 ARG B N 1
ATOM 7945 C CA . ARG B 1 407 ? 11.039 43.125 6.227 1 84.75 407 ARG B CA 1
ATOM 7946 C C . ARG B 1 407 ? 10.359 43.062 7.59 1 84.75 407 ARG B C 1
ATOM 7948 O O . ARG B 1 407 ? 10.219 42 8.164 1 84.75 407 ARG B O 1
ATOM 7955 N N . GLU B 1 408 ? 9.922 44.188 8.078 1 88.38 408 GLU B N 1
ATOM 7956 C CA . GLU B 1 408 ? 9.273 44.219 9.383 1 88.38 408 GLU B CA 1
ATOM 7957 C C . GLU B 1 408 ? 7.941 43.469 9.367 1 88.38 408 GLU B C 1
ATOM 7959 O O . GLU B 1 408 ? 7.613 42.781 10.328 1 88.38 408 GLU B O 1
ATOM 7964 N N . LYS B 1 409 ? 7.25 43.625 8.312 1 86.38 409 LYS B N 1
ATOM 7965 C CA . LYS B 1 409 ? 5.988 42.906 8.172 1 86.38 409 LYS B CA 1
ATOM 7966 C C . LYS B 1 409 ? 6.223 41.406 8.125 1 86.38 409 LYS B C 1
ATOM 7968 O O . LYS B 1 409 ? 5.469 40.625 8.727 1 86.38 409 LYS B O 1
ATOM 7973 N N . ALA B 1 410 ? 7.23 41.031 7.402 1 90 410 ALA B N 1
ATOM 7974 C CA . ALA B 1 410 ? 7.566 39.594 7.281 1 90 410 ALA B CA 1
ATOM 7975 C C . ALA B 1 410 ? 8.008 39.031 8.625 1 90 410 ALA B C 1
ATOM 7977 O O . ALA B 1 410 ? 7.617 37.906 8.984 1 90 410 ALA B O 1
ATOM 7978 N N . GLN B 1 411 ? 8.789 39.812 9.312 1 92 411 GLN B N 1
ATOM 7979 C CA . GLN B 1 411 ? 9.258 39.375 10.625 1 92 411 GLN B CA 1
ATOM 7980 C C . GLN B 1 411 ? 8.094 39.219 11.602 1 92 411 GLN B C 1
ATOM 7982 O O . GLN B 1 411 ? 8.039 38.281 12.383 1 92 411 GLN B O 1
ATOM 7987 N N . ALA B 1 412 ? 7.199 40.156 11.5 1 93.31 412 ALA B N 1
ATOM 7988 C CA . ALA B 1 412 ? 6.012 40.062 12.344 1 93.31 412 ALA B CA 1
ATOM 7989 C C . ALA B 1 412 ? 5.164 38.875 11.992 1 93.31 412 ALA B C 1
ATOM 7991 O O . ALA B 1 412 ? 4.602 38.219 12.875 1 93.31 412 ALA B O 1
ATOM 7992 N N . GLY B 1 413 ? 5.035 38.688 10.719 1 95.12 413 GLY B N 1
ATOM 7993 C CA . GLY B 1 413 ? 4.309 37.5 10.273 1 95.12 413 GLY B CA 1
ATOM 7994 C C . GLY B 1 413 ? 4.934 36.219 10.75 1 95.12 413 GLY B C 1
ATOM 7995 O O . GLY B 1 413 ? 4.23 35.312 11.203 1 95.12 413 GLY B O 1
ATOM 7996 N N . PHE B 1 414 ? 6.23 36.094 10.672 1 95.44 414 PHE B N 1
ATOM 7997 C CA . PHE B 1 414 ? 6.957 34.906 11.141 1 95.44 414 PHE B CA 1
ATOM 7998 C C . PHE B 1 414 ? 6.715 34.688 12.625 1 95.44 414 PHE B C 1
ATOM 8000 O O . PHE B 1 414 ? 6.457 33.562 13.055 1 95.44 414 PHE B O 1
ATOM 8007 N N . GLU B 1 415 ? 6.738 35.688 13.359 1 96.06 415 GLU B N 1
ATOM 8008 C CA . GLU B 1 415 ? 6.562 35.562 14.805 1 96.06 415 GLU B CA 1
ATOM 8009 C C . GLU B 1 415 ? 5.141 35.125 15.148 1 96.06 415 GLU B C 1
ATOM 8011 O O . GLU B 1 415 ? 4.93 34.375 16.109 1 96.06 415 GLU B O 1
ATOM 8016 N N . LYS B 1 416 ? 4.199 35.656 14.438 1 95.94 416 LYS B N 1
ATOM 8017 C CA . LYS B 1 416 ? 2.818 35.219 14.641 1 95.94 416 LYS B CA 1
ATOM 8018 C C . LYS B 1 416 ? 2.668 33.719 14.375 1 95.94 416 LYS B C 1
ATOM 8020 O O . LYS B 1 416 ? 1.996 33 15.141 1 95.94 416 LYS B O 1
ATOM 8025 N N . CYS B 1 417 ? 3.268 33.281 13.305 1 97.31 417 CYS B N 1
ATOM 8026 C CA . CYS B 1 417 ? 3.24 31.859 12.992 1 97.31 417 CYS B CA 1
ATOM 8027 C C . CYS B 1 417 ? 3.895 31.047 14.109 1 97.31 417 CYS B C 1
ATOM 8029 O O . CYS B 1 417 ? 3.35 30.031 14.547 1 97.31 417 CYS B O 1
ATOM 8031 N N . MET B 1 418 ? 5.008 31.516 14.617 1 97.12 418 MET B N 1
ATOM 8032 C CA . MET B 1 418 ? 5.746 30.812 15.664 1 97.12 418 MET B CA 1
ATOM 8033 C C . MET B 1 418 ? 4.922 30.734 16.938 1 97.12 418 MET B C 1
ATOM 8035 O O . MET B 1 418 ? 4.906 29.703 17.609 1 97.12 418 MET B O 1
ATOM 8039 N N . ARG B 1 419 ? 4.258 31.766 17.25 1 96.12 419 ARG B N 1
ATOM 8040 C CA . ARG B 1 419 ? 3.408 31.781 18.438 1 96.12 419 ARG B CA 1
ATOM 8041 C C . ARG B 1 419 ? 2.281 30.766 18.312 1 96.12 419 ARG B C 1
ATOM 8043 O O . ARG B 1 419 ? 1.976 30.047 19.266 1 96.12 419 ARG B O 1
ATOM 8050 N N . PHE B 1 420 ? 1.676 30.781 17.234 1 96 420 PHE B N 1
ATOM 8051 C CA . PHE B 1 420 ? 0.62 29.812 16.969 1 96 420 PHE B CA 1
ATOM 8052 C C . PHE B 1 420 ? 1.139 28.391 17.125 1 96 420 PHE B C 1
ATOM 8054 O O . PHE B 1 420 ? 0.509 27.578 17.797 1 96 420 PHE B O 1
ATOM 8061 N N . LEU B 1 421 ? 2.291 28.094 16.516 1 96.19 421 LEU B N 1
ATOM 8062 C CA . LEU B 1 421 ? 2.863 26.75 16.531 1 96.19 421 LEU B CA 1
ATOM 8063 C C . LEU B 1 421 ? 3.291 26.359 17.938 1 96.19 421 LEU B C 1
ATOM 8065 O O . LEU B 1 421 ? 3.139 25.203 18.344 1 96.19 421 LEU B O 1
ATOM 8069 N N . ARG B 1 422 ? 3.811 27.281 18.688 1 94.75 422 ARG B N 1
ATOM 8070 C CA . ARG B 1 422 ? 4.207 27 20.062 1 94.75 422 ARG B CA 1
ATOM 8071 C C . ARG B 1 422 ? 2.998 26.625 20.922 1 94.75 422 ARG B C 1
ATOM 8073 O O . ARG B 1 422 ? 3.094 25.75 21.781 1 94.75 422 ARG B O 1
ATOM 8080 N N . ARG B 1 423 ? 1.922 27.234 20.656 1 92.06 423 ARG B N 1
ATOM 8081 C CA . ARG B 1 423 ? 0.694 26.891 21.359 1 92.06 423 ARG B CA 1
ATOM 8082 C C . ARG B 1 423 ? 0.223 25.484 20.984 1 92.06 423 ARG B C 1
ATOM 8084 O O . ARG B 1 423 ? -0.197 24.719 21.859 1 92.06 423 ARG B O 1
ATOM 8091 N N . MET B 1 424 ? 0.285 25.188 19.734 1 93 424 MET B N 1
ATOM 8092 C CA . MET B 1 424 ? -0.107 23.859 19.266 1 93 424 MET B CA 1
ATOM 8093 C C . MET B 1 424 ? 0.827 22.781 19.828 1 93 424 MET B C 1
ATOM 8095 O O . MET B 1 424 ? 0.403 21.656 20.078 1 93 424 MET B O 1
ATOM 8099 N N . ALA B 1 425 ? 2.078 23.141 20 1 92.25 425 ALA B N 1
ATOM 8100 C CA . ALA B 1 425 ? 3.111 22.219 20.469 1 92.25 425 ALA B CA 1
ATOM 8101 C C . ALA B 1 425 ? 2.838 21.766 21.906 1 92.25 425 ALA B C 1
ATOM 8103 O O . ALA B 1 425 ? 3.381 20.75 22.344 1 92.25 425 ALA B O 1
ATOM 8104 N N . LEU B 1 426 ? 1.983 22.453 22.594 1 89.88 426 LEU B N 1
ATOM 8105 C CA . LEU B 1 426 ? 1.636 22.078 23.953 1 89.88 426 LEU B CA 1
ATOM 8106 C C . LEU B 1 426 ? 0.813 20.797 23.969 1 89.88 426 LEU B C 1
ATOM 8108 O O . LEU B 1 426 ? 0.784 20.094 24.984 1 89.88 426 LEU B O 1
ATOM 8112 N N . ARG B 1 427 ? 0.173 20.5 22.859 1 91.38 427 ARG B N 1
ATOM 8113 C CA . ARG B 1 427 ? -0.709 19.328 22.797 1 91.38 427 ARG B CA 1
ATOM 8114 C C . ARG B 1 427 ? -0.126 18.25 21.906 1 91.38 427 ARG B C 1
ATOM 8116 O O . ARG B 1 427 ? -0.399 17.062 22.109 1 91.38 427 ARG B O 1
ATOM 8123 N N . TRP B 1 428 ? 0.632 18.703 20.938 1 92.62 428 TRP B N 1
ATOM 8124 C CA . TRP B 1 428 ? 1.134 17.766 19.938 1 92.62 428 TRP B CA 1
ATOM 8125 C C . TRP B 1 428 ? 2.658 17.75 19.922 1 92.62 428 TRP B C 1
ATOM 8127 O O . TRP B 1 428 ? 3.295 18.656 19.375 1 92.62 428 TRP B O 1
ATOM 8137 N N . PRO B 1 429 ? 3.301 16.75 20.344 1 89.81 429 PRO B N 1
ATOM 8138 C CA . PRO B 1 429 ? 4.758 16.688 20.5 1 89.81 429 PRO B CA 1
ATOM 8139 C C . PRO B 1 429 ? 5.496 16.891 19.172 1 89.81 429 PRO B C 1
ATOM 8141 O O . PRO B 1 429 ? 6.559 17.516 19.156 1 89.81 429 PRO B O 1
ATOM 8144 N N . HIS B 1 430 ? 5.023 16.406 18.078 1 90.19 430 HIS B N 1
ATOM 8145 C CA . HIS B 1 430 ? 5.75 16.531 16.812 1 90.19 430 HIS B CA 1
ATOM 8146 C C . HIS B 1 430 ? 5.84 17.984 16.359 1 90.19 430 HIS B C 1
ATOM 8148 O O . HIS B 1 430 ? 6.746 18.359 15.609 1 90.19 430 HIS B O 1
ATOM 8154 N N . ILE B 1 431 ? 4.945 18.828 16.797 1 92.62 431 ILE B N 1
ATOM 8155 C CA . ILE B 1 431 ? 4.969 20.234 16.438 1 92.62 431 ILE B CA 1
ATOM 8156 C C . ILE B 1 431 ? 6.09 20.938 17.203 1 92.62 431 ILE B C 1
ATOM 8158 O O . ILE B 1 431 ? 6.641 21.938 16.719 1 92.62 431 ILE B O 1
ATOM 8162 N N . LYS B 1 432 ? 6.434 20.422 18.359 1 90.69 432 LYS B N 1
ATOM 8163 C CA . LYS B 1 432 ? 7.586 20.953 19.078 1 90.69 432 LYS B CA 1
ATOM 8164 C C . LYS B 1 432 ? 8.859 20.844 18.25 1 90.69 432 LYS B C 1
ATOM 8166 O O . LYS B 1 432 ? 9.688 21.75 18.234 1 90.69 432 LYS B O 1
ATOM 8171 N N . ARG B 1 433 ? 8.953 19.844 17.594 1 88.56 433 ARG B N 1
ATOM 8172 C CA . ARG B 1 433 ? 10.109 19.641 16.719 1 88.56 433 ARG B CA 1
ATOM 8173 C C . ARG B 1 433 ? 10.062 20.594 15.523 1 88.56 433 ARG B C 1
ATOM 8175 O O . ARG B 1 433 ? 11.102 21.094 15.078 1 88.56 433 ARG B O 1
ATOM 8182 N N . GLN B 1 434 ? 8.93 20.734 15.031 1 89.88 434 GLN B N 1
ATOM 8183 C CA . GLN B 1 434 ? 8.766 21.672 13.922 1 89.88 434 GLN B CA 1
ATOM 8184 C C . GLN B 1 434 ? 9.18 23.094 14.336 1 89.88 434 GLN B C 1
ATOM 8186 O O . GLN B 1 434 ? 9.828 23.797 13.562 1 89.88 434 GLN B O 1
ATOM 8191 N N . VAL B 1 435 ? 8.812 23.406 15.516 1 93.81 435 VAL B N 1
ATOM 8192 C CA . VAL B 1 435 ? 9.188 24.719 16.047 1 93.81 435 VAL B CA 1
ATOM 8193 C C . VAL B 1 435 ? 10.703 24.812 16.172 1 93.81 435 VAL B C 1
ATOM 8195 O O . VAL B 1 435 ? 11.297 25.828 15.781 1 93.81 435 VAL B O 1
ATOM 8198 N N . ARG B 1 436 ? 11.305 23.797 16.578 1 91.44 436 ARG B N 1
ATOM 8199 C CA . ARG B 1 436 ? 12.758 23.781 16.703 1 91.44 436 ARG B CA 1
ATOM 8200 C C . ARG B 1 436 ? 13.422 23.891 15.344 1 91.44 436 ARG B C 1
ATOM 8202 O O . ARG B 1 436 ? 14.414 24.609 15.188 1 91.44 436 ARG B O 1
ATOM 8209 N N . ASN B 1 437 ? 12.914 23.203 14.438 1 89.38 437 ASN B N 1
ATOM 8210 C CA . ASN B 1 437 ? 13.461 23.25 13.086 1 89.38 437 ASN B CA 1
ATOM 8211 C C . ASN B 1 437 ? 13.359 24.641 12.484 1 89.38 437 ASN B C 1
ATOM 8213 O O . ASN B 1 437 ? 14.289 25.109 11.828 1 89.38 437 ASN B O 1
ATOM 8217 N N . LEU B 1 438 ? 12.234 25.281 12.719 1 92.5 438 LEU B N 1
ATOM 8218 C CA . LEU B 1 438 ? 12.031 26.641 12.211 1 92.5 438 LEU B CA 1
ATOM 8219 C C . LEU B 1 438 ? 12.969 27.625 12.891 1 92.5 438 LEU B C 1
ATOM 8221 O O . LEU B 1 438 ? 13.508 28.531 12.242 1 92.5 438 LEU B O 1
ATOM 8225 N N . GLN B 1 439 ? 13.234 27.391 14.125 1 93.12 439 GLN B N 1
ATOM 8226 C CA . GLN B 1 439 ? 14.18 28.25 14.844 1 93.12 439 GLN B CA 1
ATOM 8227 C C . GLN B 1 439 ? 15.602 28.031 14.336 1 93.12 439 GLN B C 1
ATOM 8229 O O . GLN B 1 439 ? 16.359 29 14.156 1 93.12 439 GLN B O 1
ATOM 8234 N N . GLN B 1 440 ? 15.891 26.828 14.086 1 88.38 440 GLN B N 1
ATOM 8235 C CA . GLN B 1 440 ? 17.203 26.531 13.539 1 88.38 440 GLN B CA 1
ATOM 8236 C C . GLN B 1 440 ? 17.375 27.141 12.148 1 88.38 440 GLN B C 1
ATOM 8238 O O . GLN B 1 440 ? 18.453 27.625 11.797 1 88.38 440 GLN B O 1
ATOM 8243 N N . LEU B 1 441 ? 16.359 27.062 11.414 1 87.31 441 LEU B N 1
ATOM 8244 C CA . LEU B 1 441 ? 16.375 27.656 10.078 1 87.31 441 LEU B CA 1
ATOM 8245 C C . LEU B 1 441 ? 16.578 29.156 10.156 1 87.31 441 LEU B C 1
ATOM 8247 O O . LEU B 1 441 ? 17.344 29.734 9.383 1 87.31 441 LEU B O 1
ATOM 8251 N N . ARG B 1 442 ? 15.93 29.797 11.047 1 87.94 442 ARG B N 1
ATOM 8252 C CA . ARG B 1 442 ? 16.078 31.234 11.25 1 87.94 442 ARG B CA 1
ATOM 8253 C C . ARG B 1 442 ? 17.516 31.578 11.625 1 87.94 442 ARG B C 1
ATOM 8255 O O . ARG B 1 442 ? 18.094 32.531 11.094 1 87.94 442 ARG B O 1
ATOM 8262 N N . ASP B 1 443 ? 18.094 30.75 12.461 1 84.69 443 ASP B N 1
ATOM 8263 C CA . ASP B 1 443 ? 19.469 30.969 12.906 1 84.69 443 ASP B CA 1
ATOM 8264 C C . ASP B 1 443 ? 20.453 30.781 11.75 1 84.69 443 ASP B C 1
ATOM 8266 O O . ASP B 1 443 ? 21.484 31.453 11.695 1 84.69 443 ASP B O 1
ATOM 8270 N N . SER B 1 444 ? 20.141 29.906 10.898 1 78.19 444 SER B N 1
ATOM 8271 C CA . SER B 1 444 ? 21 29.672 9.742 1 78.19 444 SER B CA 1
ATOM 8272 C C . SER B 1 444 ? 20.969 30.859 8.789 1 78.19 444 SER B C 1
ATOM 8274 O O . SER B 1 444 ? 21.984 31.172 8.148 1 78.19 444 SER B O 1
ATOM 8276 N N . PHE B 1 445 ? 19.875 31.516 8.594 1 72.69 445 PHE B N 1
ATOM 8277 C CA . PHE B 1 445 ? 19.766 32.719 7.758 1 72.69 445 PHE B CA 1
ATOM 8278 C C . PHE B 1 445 ? 20.562 33.844 8.367 1 72.69 445 PHE B C 1
ATOM 8280 O O . PHE B 1 445 ? 21.25 34.594 7.645 1 72.69 445 PHE B O 1
ATOM 8287 N N . SER B 1 446 ? 20.578 34 9.594 1 67.38 446 SER B N 1
ATOM 8288 C CA . SER B 1 446 ? 21.234 35.094 10.281 1 67.38 446 SER B CA 1
ATOM 8289 C C . SER B 1 446 ? 22.75 34.969 10.203 1 67.38 446 SER B C 1
ATOM 8291 O O . SER B 1 446 ? 23.453 35.969 10.023 1 67.38 446 SER B O 1
ATOM 8293 N N . ALA B 1 447 ? 23.188 33.75 10.203 1 63.16 447 ALA B N 1
ATOM 8294 C CA . ALA B 1 447 ? 24.625 33.5 10.125 1 63.16 447 ALA B CA 1
ATOM 8295 C C . ALA B 1 447 ? 25.156 33.812 8.727 1 63.16 447 ALA B C 1
ATOM 8297 O O . ALA B 1 447 ? 26.25 34.375 8.578 1 63.16 447 ALA B O 1
ATOM 8298 N N . SER B 1 448 ? 24.375 33.469 7.754 1 62.16 448 SER B N 1
ATOM 8299 C CA . SER B 1 448 ? 24.797 33.688 6.379 1 62.16 448 SER B CA 1
ATOM 8300 C C . SER B 1 448 ? 24.828 35.188 6.066 1 62.16 448 SER B C 1
ATOM 8302 O O . SER B 1 448 ? 25.719 35.656 5.359 1 62.16 448 SER B O 1
ATOM 8304 N N . ASP B 1 449 ? 23.922 35.938 6.57 1 61.09 449 ASP B N 1
ATOM 8305 C CA . ASP B 1 449 ? 23.859 37.375 6.379 1 61.09 449 ASP B CA 1
ATOM 8306 C C . ASP B 1 449 ? 25.062 38.062 7.012 1 61.09 449 ASP B C 1
ATOM 8308 O O . ASP B 1 449 ? 25.656 38.969 6.41 1 61.09 449 ASP B O 1
ATOM 8312 N N . VAL B 1 450 ? 25.438 37.531 8.133 1 56.12 450 VAL B N 1
ATOM 8313 C CA . VAL B 1 450 ? 26.578 38.094 8.836 1 56.12 450 VAL B CA 1
ATOM 8314 C C . VAL B 1 450 ? 27.859 37.781 8.07 1 56.12 450 VAL B C 1
ATOM 8316 O O . VAL B 1 450 ? 28.734 38.625 7.941 1 56.12 450 VAL B O 1
ATOM 8319 N N . GLN B 1 451 ? 27.859 36.594 7.559 1 57.22 451 GLN B N 1
ATOM 8320 C CA . GLN B 1 451 ? 29.047 36.188 6.828 1 57.22 451 GLN B CA 1
ATOM 8321 C C . GLN B 1 451 ? 29.203 36.969 5.535 1 57.22 451 GLN B C 1
ATOM 8323 O O . GLN B 1 451 ? 30.312 37.375 5.18 1 57.22 451 GLN B O 1
ATOM 8328 N N . GLN B 1 452 ? 28.156 37.094 4.926 1 58.53 452 GLN B N 1
ATOM 8329 C CA . GLN B 1 452 ? 28.219 37.875 3.686 1 58.53 452 GLN B CA 1
ATOM 8330 C C . GLN B 1 452 ? 28.594 39.312 3.951 1 58.53 452 GLN B C 1
ATOM 8332 O O . GLN B 1 452 ? 29.391 39.906 3.211 1 58.53 452 GLN B O 1
ATOM 8337 N N . GLN B 1 453 ? 28.062 39.812 4.98 1 57.94 453 GLN B N 1
ATOM 8338 C CA . GLN B 1 453 ? 28.406 41.188 5.352 1 57.94 453 GLN B CA 1
ATOM 8339 C C . GLN B 1 453 ? 29.891 41.312 5.711 1 57.94 453 GLN B C 1
ATOM 8341 O O . GLN B 1 453 ? 30.562 42.25 5.32 1 57.94 453 GLN B O 1
ATOM 8346 N N . GLN B 1 454 ? 30.359 40.281 6.336 1 57.09 454 GLN B N 1
ATOM 8347 C CA . GLN B 1 454 ? 31.766 40.25 6.719 1 57.09 454 GLN B CA 1
ATOM 8348 C C . GLN B 1 454 ? 32.656 40.094 5.5 1 57.09 454 GLN B C 1
ATOM 8350 O O . GLN B 1 454 ? 33.719 40.75 5.402 1 57.09 454 GLN B O 1
ATOM 8355 N N . GLN B 1 455 ? 32.281 39.25 4.633 1 57.5 455 GLN B N 1
ATOM 8356 C CA . GLN B 1 455 ? 33.062 39.031 3.428 1 57.5 455 GLN B CA 1
ATOM 8357 C C . GLN B 1 455 ? 33.062 40.281 2.545 1 57.5 455 GLN B C 1
ATOM 8359 O O . GLN B 1 455 ? 34.094 40.625 1.952 1 57.5 455 GLN B O 1
ATOM 8364 N N . GLN B 1 456 ? 31.969 40.844 2.402 1 56.38 456 GLN B N 1
ATOM 8365 C CA . GLN B 1 456 ? 31.906 42.062 1.632 1 56.38 456 GLN B CA 1
ATOM 8366 C C . GLN B 1 456 ? 32.75 43.156 2.277 1 56.38 456 GLN B C 1
ATOM 8368 O O . GLN B 1 456 ? 33.406 43.938 1.58 1 56.38 456 GLN B O 1
ATOM 8373 N N . GLN B 1 457 ? 32.75 43.25 3.555 1 56.5 457 GLN B N 1
ATOM 8374 C CA . GLN B 1 457 ? 33.562 44.219 4.258 1 56.5 457 GLN B CA 1
ATOM 8375 C C . GLN B 1 457 ? 35.031 43.938 4.086 1 56.5 457 GLN B C 1
ATOM 8377 O O . GLN B 1 457 ? 35.875 44.844 4.047 1 56.5 457 GLN B O 1
ATOM 8382 N N . GLN B 1 458 ? 35.406 42.688 4.004 1 57.12 458 GLN B N 1
ATOM 8383 C CA . GLN B 1 458 ? 36.812 42.344 3.846 1 57.12 458 GLN B CA 1
ATOM 8384 C C . GLN B 1 458 ? 37.281 42.594 2.422 1 57.12 458 GLN B C 1
ATOM 8386 O O . GLN B 1 458 ? 38.469 42.844 2.195 1 57.12 458 GLN B O 1
ATOM 8391 N N . GLN B 1 459 ? 36.5 42.344 1.458 1 54.09 459 GLN B N 1
ATOM 8392 C CA . GLN B 1 459 ? 37 42.531 0.093 1 54.09 459 GLN B CA 1
ATOM 8393 C C . GLN B 1 459 ? 37.031 44.031 -0.266 1 54.09 459 GLN B C 1
ATOM 8395 O O . GLN B 1 459 ? 38.031 44.5 -0.867 1 54.09 459 GLN B O 1
ATOM 8400 N N . ASP B 1 460 ? 36.156 44.906 -0.354 1 49.34 460 ASP B N 1
ATOM 8401 C CA . ASP B 1 460 ? 36.25 46.344 -0.595 1 49.34 460 ASP B CA 1
ATOM 8402 C C . ASP B 1 460 ? 35.469 47.125 0.47 1 49.34 460 ASP B C 1
ATOM 8404 O O . ASP B 1 460 ? 34.25 47.125 0.508 1 49.34 460 ASP B O 1
ATOM 8408 N N . PRO B 1 461 ? 36.219 47.531 1.576 1 51.97 461 PRO B N 1
ATOM 8409 C CA . PRO B 1 461 ? 35.594 48.312 2.65 1 51.97 461 PRO B CA 1
ATOM 8410 C C . PRO B 1 461 ? 34.719 49.469 2.125 1 51.97 461 PRO B C 1
ATOM 8412 O O . PRO B 1 461 ? 33.969 50.062 2.881 1 51.97 461 PRO B O 1
ATOM 8415 N N . THR B 1 462 ? 35.156 50.094 1.019 1 47.44 462 THR B N 1
ATOM 8416 C CA . THR B 1 462 ? 34.469 51.25 0.449 1 47.44 462 THR B CA 1
ATOM 8417 C C . THR B 1 462 ? 33.188 50.812 -0.244 1 47.44 462 THR B C 1
ATOM 8419 O O . THR B 1 462 ? 32.406 51.688 -0.679 1 47.44 462 THR B O 1
ATOM 8422 N N . LEU B 1 463 ? 33.125 49.688 -0.768 1 42.75 463 LEU B N 1
ATOM 8423 C CA . LEU B 1 463 ? 31.922 49.281 -1.476 1 42.75 463 LEU B CA 1
ATOM 8424 C C . LEU B 1 463 ? 30.734 49.188 -0.517 1 42.75 463 LEU B C 1
ATOM 8426 O O . LEU B 1 463 ? 30.812 48.5 0.493 1 42.75 463 LEU B O 1
ATOM 8430 N N . GLN B 1 464 ? 30.031 50.312 -0.376 1 39.56 464 GLN B N 1
ATOM 8431 C CA . GLN B 1 464 ? 28.719 50.312 0.264 1 39.56 464 GLN B CA 1
ATOM 8432 C C . GLN B 1 464 ? 28.047 48.938 0.067 1 39.56 464 GLN B C 1
ATOM 8434 O O . GLN B 1 464 ? 28.203 48.312 -0.977 1 39.56 464 GLN B O 1
ATOM 8439 N N . PRO B 1 465 ? 27.688 48.281 1.102 1 40.47 465 PRO B N 1
ATOM 8440 C CA . PRO B 1 465 ? 26.906 47.062 0.858 1 40.47 465 PRO B CA 1
ATOM 8441 C C . PRO B 1 465 ? 25.969 47.188 -0.347 1 40.47 465 PRO B C 1
ATOM 8443 O O . PRO B 1 465 ? 25.125 48.094 -0.382 1 40.47 465 PRO B O 1
ATOM 8446 N N . THR B 1 466 ? 26.531 47.312 -1.601 1 37.06 466 THR B N 1
ATOM 8447 C CA . THR B 1 466 ? 25.562 47.344 -2.689 1 37.06 466 THR B CA 1
ATOM 8448 C C . THR B 1 466 ? 24.312 46.531 -2.316 1 37.06 466 THR B C 1
ATOM 8450 O O . THR B 1 466 ? 24.391 45.344 -2.021 1 37.06 466 THR B O 1
ATOM 8453 N N . HIS B 1 467 ? 23.375 47.125 -1.719 1 38.25 467 HIS B N 1
ATOM 8454 C CA . HIS B 1 467 ? 22.016 46.75 -1.337 1 38.25 467 HIS B CA 1
ATOM 8455 C C . HIS B 1 467 ? 21.391 45.812 -2.348 1 38.25 467 HIS B C 1
ATOM 8457 O O . HIS B 1 467 ? 20.312 45.25 -2.105 1 38.25 467 HIS B O 1
ATOM 8463 N N . GLY B 1 468 ? 21.719 45.969 -3.689 1 36.28 468 GLY B N 1
ATOM 8464 C CA . GLY B 1 468 ? 20.953 45.312 -4.734 1 36.28 468 GLY B CA 1
ATOM 8465 C C . GLY B 1 468 ? 21.391 43.875 -5.004 1 36.28 468 GLY B C 1
ATOM 8466 O O . GLY B 1 468 ? 20.906 43.25 -5.934 1 36.28 468 GLY B O 1
ATOM 8467 N N . SER B 1 469 ? 22.688 43.625 -4.891 1 37.25 469 SER B N 1
ATOM 8468 C CA . SER B 1 469 ? 23.109 42.375 -5.516 1 37.25 469 SER B CA 1
ATOM 8469 C C . SER B 1 469 ? 22.422 41.156 -4.855 1 37.25 469 SER B C 1
ATOM 8471 O O . SER B 1 469 ? 22.109 41.219 -3.666 1 37.25 469 SER B O 1
ATOM 8473 N N . GLY B 1 470 ? 21.922 40.219 -5.668 1 42.31 470 GLY B N 1
ATOM 8474 C CA . GLY B 1 470 ? 21.188 38.969 -5.504 1 42.31 470 GLY B CA 1
ATOM 8475 C C . GLY B 1 470 ? 21.703 38.125 -4.34 1 42.31 470 GLY B C 1
ATOM 8476 O O . GLY B 1 470 ? 22.594 37.281 -4.508 1 42.31 470 GLY B O 1
ATOM 8477 N N . ARG B 1 471 ? 21.625 38.719 -3.195 1 43.62 471 ARG B N 1
ATOM 8478 C CA . ARG B 1 471 ? 22.016 38 -1.976 1 43.62 471 ARG B CA 1
ATOM 8479 C C . ARG B 1 471 ? 21.547 36.562 -2.016 1 43.62 471 ARG B C 1
ATOM 8481 O O . ARG B 1 471 ? 20.359 36.281 -2.164 1 43.62 471 ARG B O 1
ATOM 8488 N N . GLN B 1 472 ? 22.5 35.781 -2.488 1 48.78 472 GLN B N 1
ATOM 8489 C CA . GLN B 1 472 ? 22.297 34.344 -2.48 1 48.78 472 GLN B CA 1
ATOM 8490 C C . GLN B 1 472 ? 22.312 33.781 -1.056 1 48.78 472 GLN B C 1
ATOM 8492 O O . GLN B 1 472 ? 23.203 34.094 -0.264 1 48.78 472 GLN B O 1
ATOM 8497 N N . TRP B 1 473 ? 21.281 33.75 -0.358 1 50.44 473 TRP B N 1
ATOM 8498 C CA . TRP B 1 473 ? 21.203 33.156 0.968 1 50.44 473 TRP B CA 1
ATOM 8499 C C . TRP B 1 473 ? 21.5 31.656 0.91 1 50.44 473 TRP B C 1
ATOM 8501 O O . TRP B 1 473 ? 20.984 30.953 0.034 1 50.44 473 TRP B O 1
ATOM 8511 N N . LEU B 1 474 ? 22.703 31.281 1.527 1 55.19 474 LEU B N 1
ATOM 8512 C CA . LEU B 1 474 ? 22.969 29.859 1.729 1 55.19 474 LEU B CA 1
ATOM 8513 C C . LEU B 1 474 ? 22.141 29.312 2.879 1 55.19 474 LEU B C 1
ATOM 8515 O O . LEU B 1 474 ? 22.156 29.859 3.984 1 55.19 474 LEU B O 1
ATOM 8519 N N . TYR B 1 475 ? 21.016 28.922 2.662 1 62.78 475 TYR B N 1
ATOM 8520 C CA . TYR B 1 475 ? 20.234 28.344 3.74 1 62.78 475 TYR B CA 1
ATOM 8521 C C . TYR B 1 475 ? 20.312 26.812 3.715 1 62.78 475 TYR B C 1
ATOM 8523 O O . TYR B 1 475 ? 20.797 26.234 2.748 1 62.78 475 TYR B O 1
ATOM 8531 N N . ASN B 1 476 ? 20.047 26.312 4.883 1 73.25 476 ASN B N 1
ATOM 8532 C CA . ASN B 1 476 ? 19.984 24.875 5.051 1 73.25 476 ASN B CA 1
ATOM 8533 C C . ASN B 1 476 ? 18.828 24.25 4.262 1 73.25 476 ASN B C 1
ATOM 8535 O O . ASN B 1 476 ? 17.719 24.125 4.777 1 73.25 476 ASN B O 1
ATOM 8539 N N . VAL B 1 477 ? 19.109 24.031 3.131 1 74.44 477 VAL B N 1
ATOM 8540 C CA . VAL B 1 477 ? 18.109 23.5 2.199 1 74.44 477 VAL B CA 1
ATOM 8541 C C . VAL B 1 477 ? 17.516 22.203 2.748 1 74.44 477 VAL B C 1
ATOM 8543 O O . VAL B 1 477 ? 16.328 21.938 2.588 1 74.44 477 VAL B O 1
ATOM 8546 N N . SER B 1 478 ? 18.328 21.5 3.4 1 75.81 478 SER B N 1
ATOM 8547 C CA . SER B 1 478 ? 17.875 20.234 3.943 1 75.81 478 SER B CA 1
ATOM 8548 C C . SER B 1 478 ? 16.812 20.438 5.027 1 75.81 478 SER B C 1
ATOM 8550 O O . SER B 1 478 ? 15.789 19.75 5.043 1 75.81 478 SER B O 1
ATOM 8552 N N . LEU B 1 479 ? 17.125 21.406 5.824 1 81.44 479 LEU B N 1
ATOM 8553 C CA . LEU B 1 479 ? 16.188 21.703 6.906 1 81.44 479 LEU B CA 1
ATOM 8554 C C . LEU B 1 479 ? 14.883 22.266 6.355 1 81.44 479 LEU B C 1
ATOM 8556 O O . LEU B 1 479 ? 13.797 21.906 6.82 1 81.44 479 LEU B O 1
ATOM 8560 N N . LEU B 1 480 ? 15 23.141 5.426 1 84.12 480 LEU B N 1
ATOM 8561 C CA . LEU B 1 480 ? 13.812 23.719 4.793 1 84.12 480 LEU B CA 1
ATOM 8562 C C . LEU B 1 480 ? 12.977 22.641 4.121 1 84.12 480 LEU B C 1
ATOM 8564 O O . LEU B 1 480 ? 11.75 22.625 4.262 1 84.12 480 LEU B O 1
ATOM 8568 N N . SER B 1 481 ? 13.625 21.719 3.488 1 82 481 SER B N 1
ATOM 8569 C CA . SER B 1 481 ? 12.93 20.625 2.838 1 82 481 SER B CA 1
ATOM 8570 C C . SER B 1 481 ? 12.219 19.734 3.855 1 82 481 SER B C 1
ATOM 8572 O O . SER B 1 481 ? 11.109 19.266 3.613 1 82 481 SER B O 1
ATOM 8574 N N . GLN B 1 482 ? 12.797 19.609 4.953 1 82.56 482 GLN B N 1
ATOM 8575 C CA . GLN B 1 482 ? 12.211 18.797 6.016 1 82.56 482 GLN B CA 1
ATOM 8576 C C . GLN B 1 482 ? 10.922 19.422 6.543 1 82.56 482 GLN B C 1
ATOM 8578 O O . GLN B 1 482 ? 9.961 18.734 6.855 1 82.56 482 GLN B O 1
ATOM 8583 N N . ILE B 1 483 ? 10.945 20.672 6.617 1 86.94 483 ILE B N 1
ATOM 8584 C CA . ILE B 1 483 ? 9.781 21.391 7.133 1 86.94 483 ILE B CA 1
ATOM 8585 C C . ILE B 1 483 ? 8.641 21.297 6.125 1 86.94 483 ILE B C 1
ATOM 8587 O O . ILE B 1 483 ? 7.473 21.156 6.508 1 86.94 483 ILE B O 1
ATOM 8591 N N . LEU B 1 484 ? 9.031 21.359 4.887 1 87.62 484 LEU B N 1
ATOM 8592 C CA . LEU B 1 484 ? 8.008 21.359 3.844 1 87.62 484 LEU B CA 1
ATOM 8593 C C . LEU B 1 484 ? 7.402 19.969 3.676 1 87.62 484 LEU B C 1
ATOM 8595 O O . LEU B 1 484 ? 6.238 19.844 3.295 1 87.62 484 LEU B O 1
ATOM 8599 N N . GLU B 1 485 ? 8.266 18.984 3.998 1 81.19 485 GLU B N 1
ATOM 8600 C CA . GLU B 1 485 ? 7.773 17.609 3.92 1 81.19 485 GLU B CA 1
ATOM 8601 C C . GLU B 1 485 ? 7.168 17.172 5.246 1 81.19 485 GLU B C 1
ATOM 8603 O O . GLU B 1 485 ? 7.895 16.922 6.215 1 81.19 485 GLU B O 1
ATOM 8608 N N . CYS B 1 486 ? 5.992 16.969 5.34 1 66 486 CYS B N 1
ATOM 8609 C CA . CYS B 1 486 ? 5.223 16.719 6.559 1 66 486 CYS B CA 1
ATOM 8610 C C . CYS B 1 486 ? 5.809 15.562 7.355 1 66 486 CYS B C 1
ATOM 8612 O O . CYS B 1 486 ? 6 15.672 8.57 1 66 486 CYS B O 1
ATOM 8614 N N . ASN B 1 487 ? 6.141 14.523 6.738 1 67.56 487 ASN B N 1
ATOM 8615 C CA . ASN B 1 487 ? 6.543 13.32 7.461 1 67.56 487 ASN B CA 1
ATOM 8616 C C . ASN B 1 487 ? 7.953 13.453 8.031 1 67.56 487 ASN B C 1
ATOM 8618 O O . ASN B 1 487 ? 8.266 12.867 9.07 1 67.56 487 ASN B O 1
ATOM 8622 N N . ASN B 1 488 ? 8.672 14.25 7.465 1 66.38 488 ASN B N 1
ATOM 8623 C CA . ASN B 1 488 ? 10.047 14.422 7.922 1 66.38 488 ASN B CA 1
ATOM 8624 C C . ASN B 1 488 ? 10.148 15.492 9 1 66.38 488 ASN B C 1
ATOM 8626 O O . ASN B 1 488 ? 11.039 15.438 9.852 1 66.38 488 ASN B O 1
ATOM 8630 N N . ALA B 1 489 ? 9.227 16.328 8.945 1 62.38 489 ALA B N 1
ATOM 8631 C CA . ALA B 1 489 ? 9.281 17.469 9.852 1 62.38 489 ALA B CA 1
ATOM 8632 C C . ALA B 1 489 ? 9.086 17.031 11.297 1 62.38 489 ALA B C 1
ATOM 8634 O O . ALA B 1 489 ? 9.633 17.641 12.219 1 62.38 489 ALA B O 1
ATOM 8635 N N . GLY B 1 490 ? 8.398 15.93 11.383 1 59.38 490 GLY B N 1
ATOM 8636 C CA . GLY B 1 490 ? 8.047 15.5 12.727 1 59.38 490 GLY B CA 1
ATOM 8637 C C . GLY B 1 490 ? 8.789 14.258 13.172 1 59.38 490 GLY B C 1
ATOM 8638 O O . GLY B 1 490 ? 8.594 13.773 14.289 1 59.38 490 GLY B O 1
ATOM 8639 N N . GLN B 1 491 ? 9.695 13.789 12.203 1 66.38 491 GLN B N 1
ATOM 8640 C CA . GLN B 1 491 ? 10.305 12.492 12.5 1 66.38 491 GLN B CA 1
ATOM 8641 C C . GLN B 1 491 ? 11.32 12.609 13.625 1 66.38 491 GLN B C 1
ATOM 8643 O O . GLN B 1 491 ? 12.172 13.5 13.617 1 66.38 491 GLN B O 1
ATOM 8648 N N . ALA B 1 492 ? 11.031 11.875 14.625 1 52.53 492 ALA B N 1
ATOM 8649 C CA . ALA B 1 492 ? 11.977 11.812 15.742 1 52.53 492 ALA B CA 1
ATOM 8650 C C . ALA B 1 492 ? 13.195 10.969 15.383 1 52.53 492 ALA B C 1
ATOM 8652 O O . ALA B 1 492 ? 13.078 9.766 15.141 1 52.53 492 ALA B O 1
ATOM 8653 N N . TYR B 1 493 ? 14.164 11.352 14.375 1 51.69 493 TYR B N 1
ATOM 8654 C CA . TYR B 1 493 ? 15.32 10.578 13.914 1 51.69 493 TYR B CA 1
ATOM 8655 C C . TYR B 1 493 ? 16 9.875 15.078 1 51.69 493 TYR B C 1
ATOM 8657 O O . TYR B 1 493 ? 16.562 8.789 14.906 1 51.69 493 TYR B O 1
ATOM 8665 N N . ASP B 1 494 ? 16.25 10.562 16.141 1 49.19 494 ASP B N 1
ATOM 8666 C CA . ASP B 1 494 ? 17.156 10.141 17.188 1 49.19 494 ASP B CA 1
ATOM 8667 C C . ASP B 1 494 ? 16.625 8.898 17.906 1 49.19 494 ASP B C 1
ATOM 8669 O O . ASP B 1 494 ? 17.266 8.383 18.828 1 49.19 494 ASP B O 1
ATOM 8673 N N . SER B 1 495 ? 15.406 8.484 17.688 1 51.81 495 SER B N 1
ATOM 8674 C CA . SER B 1 495 ? 15.008 7.594 18.766 1 51.81 495 SER B CA 1
ATOM 8675 C C . SER B 1 495 ? 15.008 6.137 18.312 1 51.81 495 SER B C 1
ATOM 8677 O O . SER B 1 495 ? 14.367 5.785 17.328 1 51.81 495 SER B O 1
ATOM 8679 N N . PRO B 1 496 ? 16.031 5.332 18.703 1 50.5 496 PRO B N 1
ATOM 8680 C CA . PRO B 1 496 ? 16 3.871 18.609 1 50.5 496 PRO B CA 1
ATOM 8681 C C . PRO B 1 496 ? 14.586 3.305 18.656 1 50.5 496 PRO B C 1
ATOM 8683 O O . PRO B 1 496 ? 14.391 2.1 18.469 1 50.5 496 PRO B O 1
ATOM 8686 N N . GLY B 1 497 ? 13.531 4.164 18.719 1 61.69 497 GLY B N 1
ATOM 8687 C CA . GLY B 1 497 ? 12.305 3.662 19.328 1 61.69 497 GLY B CA 1
ATOM 8688 C C . GLY B 1 497 ? 11.133 3.648 18.359 1 61.69 497 GLY B C 1
ATOM 8689 O O . GLY B 1 497 ? 9.977 3.518 18.781 1 61.69 497 GLY B O 1
ATOM 8690 N N . ASP B 1 498 ? 11.453 3.848 17.156 1 83.81 498 ASP B N 1
ATOM 8691 C CA . ASP B 1 498 ? 10.227 3.801 16.375 1 83.81 498 ASP B CA 1
ATOM 8692 C C . ASP B 1 498 ? 9.719 2.365 16.219 1 83.81 498 ASP B C 1
ATOM 8694 O O . ASP B 1 498 ? 9.273 1.754 17.203 1 83.81 498 ASP B O 1
ATOM 8698 N N . ILE B 1 499 ? 10.008 1.673 15.273 1 91.44 499 ILE B N 1
ATOM 8699 C CA . ILE B 1 499 ? 9.398 0.358 15.102 1 91.44 499 ILE B CA 1
ATOM 8700 C C . ILE B 1 499 ? 10.492 -0.705 14.977 1 91.44 499 ILE B C 1
ATOM 8702 O O . ILE B 1 499 ? 10.234 -1.891 15.203 1 91.44 499 ILE B O 1
ATOM 8706 N N . PHE B 1 500 ? 11.805 -0.307 14.734 1 91.38 500 PHE B N 1
ATOM 8707 C CA . PHE B 1 500 ? 12.883 -1.27 14.508 1 91.38 500 PHE B CA 1
ATOM 8708 C C . PHE B 1 500 ? 13.664 -1.52 15.789 1 91.38 500 PHE B C 1
ATOM 8710 O O . PHE B 1 500 ? 13.812 -0.619 16.625 1 91.38 500 PHE B O 1
ATOM 8717 N N . GLY B 1 501 ? 14.148 -2.732 15.898 1 92.44 501 GLY B N 1
ATOM 8718 C CA . GLY B 1 501 ? 15.094 -3.047 16.969 1 92.44 501 GLY B CA 1
ATOM 8719 C C . GLY B 1 501 ? 16.438 -2.389 16.766 1 92.44 501 GLY B C 1
ATOM 8720 O O . GLY B 1 501 ? 16.672 -1.71 15.766 1 92.44 501 GLY B O 1
ATOM 8721 N N . PRO B 1 502 ? 17.297 -2.572 17.672 1 89.69 502 PRO B N 1
ATOM 8722 C CA . PRO B 1 502 ? 18.562 -1.836 17.656 1 89.69 502 PRO B CA 1
ATOM 8723 C C . PRO B 1 502 ? 19.406 -2.137 16.422 1 89.69 502 PRO B C 1
ATOM 8725 O O . PRO B 1 502 ? 20.047 -1.235 15.883 1 89.69 502 PRO B O 1
ATOM 8728 N N . VAL B 1 503 ? 19.422 -3.404 15.977 1 90.19 503 VAL B N 1
ATOM 8729 C CA . VAL B 1 503 ? 20.281 -3.781 14.867 1 90.19 503 VAL B CA 1
ATOM 8730 C C . VAL B 1 503 ? 19.766 -3.158 13.578 1 90.19 503 VAL B C 1
ATOM 8732 O O . VAL B 1 503 ? 20.516 -2.525 12.836 1 90.19 503 VAL B O 1
ATOM 8735 N N . LEU B 1 504 ? 18.578 -3.256 13.352 1 90.62 504 LEU B N 1
ATOM 8736 C CA . LEU B 1 504 ? 18.016 -2.725 12.117 1 90.62 504 LEU B CA 1
ATOM 8737 C C . LEU B 1 504 ? 17.984 -1.201 12.141 1 90.62 504 LEU B C 1
ATOM 8739 O O . LEU B 1 504 ? 18.094 -0.555 11.094 1 90.62 504 LEU B O 1
ATOM 8743 N N . ALA B 1 505 ? 17.766 -0.709 13.312 1 88.44 505 ALA B N 1
ATOM 8744 C CA . ALA B 1 505 ? 17.797 0.746 13.43 1 88.44 505 ALA B CA 1
ATOM 8745 C C . ALA B 1 505 ? 19.156 1.302 13.008 1 88.44 505 ALA B C 1
ATOM 8747 O O . ALA B 1 505 ? 19.234 2.344 12.352 1 88.44 505 ALA B O 1
ATOM 8748 N N . ARG B 1 506 ? 20.141 0.632 13.398 1 86.31 506 ARG B N 1
ATOM 8749 C CA . ARG B 1 506 ? 21.484 1.032 13 1 86.31 506 ARG B CA 1
ATOM 8750 C C . ARG B 1 506 ? 21.672 0.916 11.492 1 86.31 506 ARG B C 1
ATOM 8752 O O . ARG B 1 506 ? 22.266 1.797 10.859 1 86.31 506 ARG B O 1
ATOM 8759 N N . ASP B 1 507 ? 21.188 -0.16 10.984 1 84.56 507 ASP B N 1
ATOM 8760 C CA . ASP B 1 507 ? 21.281 -0.349 9.539 1 84.56 507 ASP B CA 1
ATOM 8761 C C . ASP B 1 507 ? 20.547 0.76 8.797 1 84.56 507 ASP B C 1
ATOM 8763 O O . ASP B 1 507 ? 21.047 1.273 7.789 1 84.56 507 ASP B O 1
ATOM 8767 N N . ARG B 1 508 ? 19.438 1.139 9.227 1 85.19 508 ARG B N 1
ATOM 8768 C CA . ARG B 1 508 ? 18.641 2.191 8.594 1 85.19 508 ARG B CA 1
ATOM 8769 C C . ARG B 1 508 ? 19.406 3.516 8.594 1 85.19 508 ARG B C 1
ATOM 8771 O O . ARG B 1 508 ? 19.391 4.238 7.594 1 85.19 508 ARG B O 1
ATOM 8778 N N . ALA B 1 509 ? 19.922 3.75 9.703 1 81.38 509 ALA B N 1
ATOM 8779 C CA . ALA B 1 509 ? 20.703 4.977 9.812 1 81.38 509 ALA B CA 1
ATOM 8780 C C . ALA B 1 509 ? 21.875 4.973 8.82 1 81.38 509 ALA B C 1
ATOM 8782 O O . ALA B 1 509 ? 22.188 6.004 8.227 1 81.38 509 ALA B O 1
ATOM 8783 N N . ALA B 1 510 ? 22.422 3.828 8.688 1 78.56 510 ALA B N 1
ATOM 8784 C CA . ALA B 1 510 ? 23.531 3.691 7.746 1 78.56 510 ALA B CA 1
ATOM 8785 C C . ALA B 1 510 ? 23.062 3.898 6.309 1 78.56 510 ALA B C 1
ATOM 8787 O O . ALA B 1 510 ? 23.734 4.566 5.52 1 78.56 510 ALA B O 1
ATOM 8788 N N . TYR B 1 511 ? 21.969 3.373 6.027 1 76.25 511 TYR B N 1
ATOM 8789 C CA . TYR B 1 511 ? 21.406 3.533 4.691 1 76.25 511 TYR B CA 1
ATOM 8790 C C . TYR B 1 511 ? 21.078 4.992 4.41 1 76.25 511 TYR B C 1
ATOM 8792 O O . TYR B 1 511 ? 21.297 5.484 3.301 1 76.25 511 TYR B O 1
ATOM 8800 N N . ALA B 1 512 ? 20.531 5.68 5.383 1 71.25 512 ALA B N 1
ATOM 8801 C CA . ALA B 1 512 ? 20.125 7.074 5.246 1 71.25 512 ALA B CA 1
ATOM 8802 C C . ALA B 1 512 ? 21.328 7.984 5.066 1 71.25 512 ALA B C 1
ATOM 8804 O O . ALA B 1 512 ? 21.281 8.969 4.324 1 71.25 512 ALA B O 1
ATOM 8805 N N . SER B 1 513 ? 22.344 7.691 5.746 1 67.69 513 SER B N 1
ATOM 8806 C CA . SER B 1 513 ? 23.562 8.492 5.668 1 67.69 513 SER B CA 1
ATOM 8807 C C . SER B 1 513 ? 24.203 8.383 4.289 1 67.69 513 SER B C 1
ATOM 8809 O O . SER B 1 513 ? 24.766 9.352 3.781 1 67.69 513 SER B O 1
ATOM 8811 N N . THR B 1 514 ? 24.094 7.293 3.754 1 63.09 514 THR B N 1
ATOM 8812 C CA . THR B 1 514 ? 24.688 7.09 2.438 1 63.09 514 THR B CA 1
ATOM 8813 C C . THR B 1 514 ? 23.906 7.863 1.372 1 63.09 514 THR B C 1
ATOM 8815 O O . THR B 1 514 ? 24.5 8.375 0.418 1 63.09 514 THR B O 1
ATOM 8818 N N . THR B 1 515 ? 22.703 8.078 1.557 1 56.5 515 THR B N 1
ATOM 8819 C CA . THR B 1 515 ? 21.875 8.773 0.588 1 56.5 515 THR B CA 1
ATOM 8820 C C . THR B 1 515 ? 21.922 10.281 0.823 1 56.5 515 THR B C 1
ATOM 8822 O O . THR B 1 515 ? 21.734 11.07 -0.11 1 56.5 515 THR B O 1
ATOM 8825 N N . ALA B 1 516 ? 21.938 10.75 2.049 1 52.34 516 ALA B N 1
ATOM 8826 C CA . ALA B 1 516 ? 21.938 12.156 2.424 1 52.34 516 ALA B CA 1
ATOM 8827 C C . ALA B 1 516 ? 23.156 12.883 1.865 1 52.34 516 ALA B C 1
ATOM 8829 O O . ALA B 1 516 ? 23.156 14.109 1.731 1 52.34 516 ALA B O 1
ATOM 8830 N N . ASN B 1 517 ? 24.234 12.156 1.624 1 43.91 517 ASN B N 1
ATOM 8831 C CA . ASN B 1 517 ? 25.391 12.883 1.084 1 43.91 517 ASN B CA 1
ATOM 8832 C C . ASN B 1 517 ? 25.062 13.508 -0.272 1 43.91 517 ASN B C 1
ATOM 8834 O O . ASN B 1 517 ? 25.969 13.766 -1.066 1 43.91 517 ASN B O 1
ATOM 8838 N N . ILE B 1 518 ? 23.938 13.539 -0.567 1 42.28 518 ILE B N 1
ATOM 8839 C CA . ILE B 1 518 ? 23.656 14.336 -1.749 1 42.28 518 ILE B CA 1
ATOM 8840 C C . ILE B 1 518 ? 23.844 15.82 -1.428 1 42.28 518 ILE B C 1
ATOM 8842 O O . ILE B 1 518 ? 23.078 16.391 -0.643 1 42.28 518 ILE B O 1
ATOM 8846 N N . THR B 1 519 ? 25.016 16.188 -1.4 1 43.75 519 THR B N 1
ATOM 8847 C CA . THR B 1 519 ? 25.469 17.562 -1.284 1 43.75 519 THR B CA 1
ATOM 8848 C C . THR B 1 519 ? 24.484 18.516 -1.972 1 43.75 519 THR B C 1
ATOM 8850 O O . THR B 1 519 ? 24.031 18.25 -3.09 1 43.75 519 THR B O 1
ATOM 8853 N N . PRO B 1 520 ? 23.922 19.375 -1.152 1 44.59 520 PRO B N 1
ATOM 8854 C CA . PRO B 1 520 ? 23.094 20.406 -1.765 1 44.59 520 PRO B CA 1
ATOM 8855 C C . PRO B 1 520 ? 23.672 20.938 -3.074 1 44.59 520 PRO B C 1
ATOM 8857 O O . PRO B 1 520 ? 24.891 21.141 -3.178 1 44.59 520 PRO B O 1
ATOM 8860 N N . ASP B 1 521 ? 23.141 20.609 -4.062 1 46.12 521 ASP B N 1
ATOM 8861 C CA . ASP B 1 521 ? 23.531 21.234 -5.32 1 46.12 521 ASP B CA 1
ATOM 8862 C C . ASP B 1 521 ? 23.844 22.719 -5.125 1 46.12 521 ASP B C 1
ATOM 8864 O O . ASP B 1 521 ? 23.031 23.469 -4.582 1 46.12 521 ASP B O 1
ATOM 8868 N N . PRO B 1 522 ? 25.047 23.078 -5.09 1 45.16 522 PRO B N 1
ATOM 8869 C CA . PRO B 1 522 ? 25.422 24.5 -4.984 1 45.16 522 PRO B CA 1
ATOM 8870 C C . PRO B 1 522 ? 24.438 25.422 -5.688 1 45.16 522 PRO B C 1
ATOM 8872 O O . PRO B 1 522 ? 24.312 26.594 -5.305 1 45.16 522 PRO B O 1
ATOM 8875 N N . ASP B 1 523 ? 23.891 24.984 -6.703 1 44.81 523 ASP B N 1
ATOM 8876 C CA . ASP B 1 523 ? 23.094 25.891 -7.527 1 44.81 523 ASP B CA 1
ATOM 8877 C C . ASP B 1 523 ? 21.766 26.234 -6.855 1 44.81 523 ASP B C 1
ATOM 8879 O O . ASP B 1 523 ? 21 27.062 -7.352 1 44.81 523 ASP B O 1
ATOM 8883 N N . PHE B 1 524 ? 21.422 25.453 -5.883 1 49.75 524 PHE B N 1
ATOM 8884 C CA . PHE B 1 524 ? 20.141 25.703 -5.238 1 49.75 524 PHE B CA 1
ATOM 8885 C C . PHE B 1 524 ? 20.156 27 -4.449 1 49.75 524 PHE B C 1
ATOM 8887 O O . PHE B 1 524 ? 19.125 27.438 -3.939 1 49.75 524 PHE B O 1
ATOM 8894 N N . THR B 1 525 ? 21.344 27.594 -4.332 1 48.06 525 THR B N 1
ATOM 8895 C CA . THR B 1 525 ? 21.656 28.688 -3.42 1 48.06 525 THR B CA 1
ATOM 8896 C C . THR B 1 525 ? 20.969 29.969 -3.883 1 48.06 525 THR B C 1
ATOM 8898 O O . THR B 1 525 ? 20.922 30.953 -3.137 1 48.06 525 THR B O 1
ATOM 8901 N N . SER B 1 526 ? 20.297 29.984 -5.062 1 53.31 526 SER B N 1
ATOM 8902 C CA . SER B 1 526 ? 19.938 31.359 -5.332 1 53.31 526 SER B CA 1
ATOM 8903 C C . SER B 1 526 ? 18.422 31.562 -5.305 1 53.31 526 SER B C 1
ATOM 8905 O O . SER B 1 526 ? 17.766 31.5 -6.344 1 53.31 526 SER B O 1
ATOM 8907 N N . ILE B 1 527 ? 17.859 31.359 -3.998 1 62.03 527 ILE B N 1
ATOM 8908 C CA . ILE B 1 527 ? 16.453 31.703 -3.842 1 62.03 527 ILE B CA 1
ATOM 8909 C C . ILE B 1 527 ? 16.328 33.219 -3.564 1 62.03 527 ILE B C 1
ATOM 8911 O O . ILE B 1 527 ? 17.109 33.781 -2.807 1 62.03 527 ILE B O 1
ATOM 8915 N N . GLY B 1 528 ? 15.797 33.969 -4.469 1 54.62 528 GLY B N 1
ATOM 8916 C CA . GLY B 1 528 ? 15.617 35.375 -4.254 1 54.62 528 GLY B CA 1
ATOM 8917 C C . GLY B 1 528 ? 14.727 35.719 -3.068 1 54.62 528 GLY B C 1
ATOM 8918 O O . GLY B 1 528 ? 14.125 34.812 -2.475 1 54.62 528 GLY B O 1
ATOM 8919 N N . VAL B 1 529 ? 14.836 36.906 -2.523 1 56 529 VAL B N 1
ATOM 8920 C CA . VAL B 1 529 ? 14.125 37.406 -1.353 1 56 529 VAL B CA 1
ATOM 8921 C C . VAL B 1 529 ? 12.641 37.531 -1.674 1 56 529 VAL B C 1
ATOM 8923 O O . VAL B 1 529 ? 11.789 37.375 -0.796 1 56 529 VAL B O 1
ATOM 8926 N N . ARG B 1 530 ? 12.398 37.844 -2.953 1 58.72 530 ARG B N 1
ATOM 8927 C CA . ARG B 1 530 ? 11.008 37.938 -3.395 1 58.72 530 ARG B CA 1
ATOM 8928 C C . ARG B 1 530 ? 10.625 36.719 -4.25 1 58.72 530 ARG B C 1
ATOM 8930 O O . ARG B 1 530 ? 10.781 36.75 -5.473 1 58.72 530 ARG B O 1
ATOM 8937 N N . GLY B 1 531 ? 10.102 35.781 -3.51 1 66.5 531 GLY B N 1
ATOM 8938 C CA . GLY B 1 531 ? 9.805 34.562 -4.254 1 66.5 531 GLY B CA 1
ATOM 8939 C C . GLY B 1 531 ? 11.039 33.938 -4.883 1 66.5 531 GLY B C 1
ATOM 8940 O O . GLY B 1 531 ? 12.047 33.719 -4.203 1 66.5 531 GLY B O 1
ATOM 8941 N N . ILE B 1 532 ? 10.969 33.688 -6.113 1 72.56 532 ILE B N 1
ATOM 8942 C CA . ILE B 1 532 ? 12.07 33 -6.781 1 72.56 532 ILE B CA 1
ATOM 8943 C C . ILE B 1 532 ? 12.852 34 -7.645 1 72.56 532 ILE B C 1
ATOM 8945 O O . ILE B 1 532 ? 13.484 33.594 -8.633 1 72.56 532 ILE B O 1
ATOM 8949 N N . SER B 1 533 ? 12.805 35.219 -7.352 1 68.5 533 SER B N 1
ATOM 8950 C CA . SER B 1 533 ? 13.398 36.312 -8.156 1 68.5 533 SER B CA 1
ATOM 8951 C C . SER B 1 533 ? 14.914 36.156 -8.25 1 68.5 533 SER B C 1
ATOM 8953 O O . SER B 1 533 ? 15.539 36.656 -9.18 1 68.5 533 SER B O 1
ATOM 8955 N N . GLY B 1 534 ? 15.484 35.406 -7.336 1 67 534 GLY B N 1
ATOM 8956 C CA . GLY B 1 534 ? 16.922 35.25 -7.34 1 67 534 GLY B CA 1
ATOM 8957 C C . GLY B 1 534 ? 17.406 34.094 -8.18 1 67 534 GLY B C 1
ATOM 8958 O O . GLY B 1 534 ? 18.609 33.875 -8.32 1 67 534 GLY B O 1
ATOM 8959 N N . HIS B 1 535 ? 16.484 33.5 -8.812 1 73 535 HIS B N 1
ATOM 8960 C CA . HIS B 1 535 ? 16.828 32.312 -9.617 1 73 535 HIS B CA 1
ATOM 8961 C C . HIS B 1 535 ? 17.625 32.75 -10.859 1 73 535 HIS B C 1
ATOM 8963 O O . HIS B 1 535 ? 17.375 33.812 -11.43 1 73 535 HIS B O 1
ATOM 8969 N N . LYS B 1 536 ? 18.422 31.969 -11.289 1 72.94 536 LYS B N 1
ATOM 8970 C CA . LYS B 1 536 ? 19.375 32.281 -12.352 1 72.94 536 LYS B CA 1
ATOM 8971 C C . LYS B 1 536 ? 18.656 32.625 -13.648 1 72.94 536 LYS B C 1
ATOM 8973 O O . LYS B 1 536 ? 19.188 33.344 -14.484 1 72.94 536 LYS B O 1
ATOM 8978 N N . THR B 1 537 ? 17.516 32.094 -13.773 1 72.69 537 THR B N 1
ATOM 8979 C CA . THR B 1 537 ? 16.828 32.25 -15.047 1 72.69 537 THR B CA 1
ATOM 8980 C C . THR B 1 537 ? 15.914 33.5 -15.023 1 72.69 537 THR B C 1
ATOM 8982 O O . THR B 1 537 ? 15.164 33.75 -15.969 1 72.69 537 THR B O 1
ATOM 8985 N N . VAL B 1 538 ? 15.977 34.25 -14.016 1 73.44 538 VAL B N 1
ATOM 8986 C CA . VAL B 1 538 ? 15.211 35.469 -13.93 1 73.44 538 VAL B CA 1
ATOM 8987 C C . VAL B 1 538 ? 16.016 36.625 -14.523 1 73.44 538 VAL B C 1
ATOM 8989 O O . VAL B 1 538 ? 17.203 36.812 -14.203 1 73.44 538 VAL B O 1
ATOM 8992 N N . ALA B 1 539 ? 15.375 37.344 -15.469 1 66.44 539 ALA B N 1
ATOM 8993 C CA . ALA B 1 539 ? 16.062 38.469 -16.094 1 66.44 539 ALA B CA 1
ATOM 8994 C C . ALA B 1 539 ? 16.375 39.562 -15.062 1 66.44 539 ALA B C 1
ATOM 8996 O O . ALA B 1 539 ? 15.508 39.938 -14.266 1 66.44 539 ALA B O 1
ATOM 8997 N N . LYS B 1 540 ? 17.578 39.938 -14.922 1 58.47 540 LYS B N 1
ATOM 8998 C CA . LYS B 1 540 ? 18.047 40.906 -13.938 1 58.47 540 LYS B CA 1
ATOM 8999 C C . LYS B 1 540 ? 17.375 42.281 -14.125 1 58.47 540 LYS B C 1
ATOM 9001 O O . LYS B 1 540 ? 17.156 43 -13.148 1 58.47 540 LYS B O 1
ATOM 9006 N N . GLU B 1 541 ? 17.047 42.719 -15.352 1 53.81 541 GLU B N 1
ATOM 9007 C CA . GLU B 1 541 ? 16.547 44.062 -15.656 1 53.81 541 GLU B CA 1
ATOM 9008 C C . GLU B 1 541 ? 15.023 44.125 -15.523 1 53.81 541 GLU B C 1
ATOM 9010 O O . GLU B 1 541 ? 14.43 45.188 -15.602 1 53.81 541 GLU B O 1
ATOM 9015 N N . ALA B 1 542 ? 14.406 43.062 -15.266 1 46.41 542 ALA B N 1
ATOM 9016 C CA . ALA B 1 542 ? 12.961 43.094 -15.43 1 46.41 542 ALA B CA 1
ATOM 9017 C C . ALA B 1 542 ? 12.266 43.438 -14.117 1 46.41 542 ALA B C 1
ATOM 9019 O O . ALA B 1 542 ? 12.508 42.812 -13.094 1 46.41 542 ALA B O 1
ATOM 9020 N N . ALA B 1 543 ? 11.852 44.719 -14.047 1 46.78 543 ALA B N 1
ATOM 9021 C CA . ALA B 1 543 ? 10.992 45.156 -12.945 1 46.78 543 ALA B CA 1
ATOM 9022 C C . ALA B 1 543 ? 9.867 44.156 -12.703 1 46.78 543 ALA B C 1
ATOM 9024 O O . ALA B 1 543 ? 9 43.969 -13.562 1 46.78 543 ALA B O 1
ATOM 9025 N N . THR B 1 544 ? 10.109 43.156 -12.062 1 49.5 544 THR B N 1
ATOM 9026 C CA . THR B 1 544 ? 9.188 42.031 -11.883 1 49.5 544 THR B CA 1
ATOM 9027 C C . THR B 1 544 ? 7.941 42.469 -11.117 1 49.5 544 THR B C 1
ATOM 9029 O O . THR B 1 544 ? 6.871 41.875 -11.258 1 49.5 544 THR B O 1
ATOM 9032 N N . TYR B 1 545 ? 8.102 43.469 -10.164 1 48.78 545 TYR B N 1
ATOM 9033 C CA . TYR B 1 545 ? 6.953 43.875 -9.367 1 48.78 545 TYR B CA 1
ATOM 9034 C C . TYR B 1 545 ? 6.699 45.375 -9.523 1 48.78 545 TYR B C 1
ATOM 9036 O O . TYR B 1 545 ? 7.637 46.156 -9.719 1 48.78 545 TYR B O 1
ATOM 9044 N N . PRO B 1 546 ? 5.461 45.812 -9.773 1 42 546 PRO B N 1
ATOM 9045 C CA . PRO B 1 546 ? 5.234 47.281 -9.914 1 42 546 PRO B CA 1
ATOM 9046 C C . PRO B 1 546 ? 5.754 48.062 -8.719 1 42 546 PRO B C 1
ATOM 9048 O O . PRO B 1 546 ? 5.758 47.562 -7.59 1 42 546 PRO B O 1
ATOM 9051 N N . PRO B 1 547 ? 6.434 49.094 -8.953 1 38.5 547 PRO B N 1
ATOM 9052 C CA . PRO B 1 547 ? 6.992 49.906 -7.859 1 38.5 547 PRO B CA 1
ATOM 9053 C C . PRO B 1 547 ? 6 50.125 -6.719 1 38.5 547 PRO B 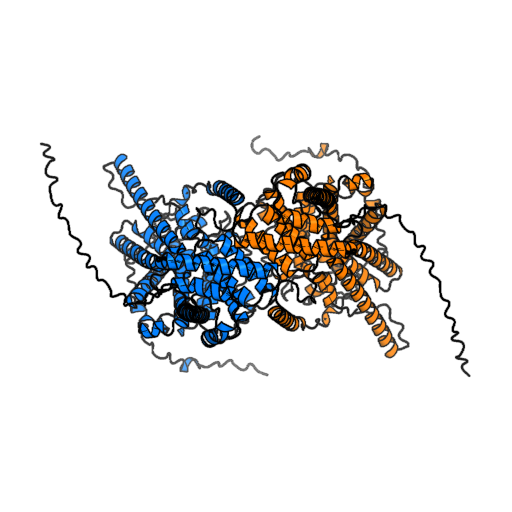C 1
ATOM 9055 O O . PRO B 1 547 ? 6.391 50.125 -5.551 1 38.5 547 PRO B O 1
ATOM 9058 N N . ASP B 1 548 ? 4.832 50.75 -6.93 1 37.44 548 ASP B N 1
ATOM 9059 C CA . ASP B 1 548 ? 3.902 51.219 -5.906 1 37.44 548 ASP B CA 1
ATOM 9060 C C . ASP B 1 548 ? 3.223 50.031 -5.207 1 37.44 548 ASP B C 1
ATOM 9062 O O . ASP B 1 548 ? 2.582 50.219 -4.172 1 37.44 548 ASP B O 1
ATOM 9066 N N . GLN B 1 549 ? 3.049 49 -5.918 1 38.66 549 GLN B N 1
ATOM 9067 C CA . GLN B 1 549 ? 2.096 48 -5.457 1 38.66 549 GLN B CA 1
ATOM 9068 C C . GLN B 1 549 ? 2.734 47.062 -4.438 1 38.66 549 GLN B C 1
ATOM 9070 O O . GLN B 1 549 ? 2.143 46.031 -4.062 1 38.66 549 GLN B O 1
ATOM 9075 N N . LEU B 1 550 ? 3.854 47.219 -4.188 1 38.5 550 LEU B N 1
ATOM 9076 C CA . LEU B 1 550 ? 4.379 46.344 -3.164 1 38.5 550 LEU B CA 1
ATOM 9077 C C . LEU B 1 550 ? 3.574 46.438 -1.873 1 38.5 550 LEU B C 1
ATOM 9079 O O . LEU B 1 550 ? 3.922 45.844 -0.861 1 38.5 550 LEU B O 1
ATOM 9083 N N . GLN B 1 551 ? 3.004 47.656 -1.591 1 34.56 551 GLN B N 1
ATOM 9084 C CA . GLN B 1 551 ? 2.215 47.656 -0.364 1 34.56 551 GLN B CA 1
ATOM 9085 C C . GLN B 1 551 ? 0.918 46.875 -0.532 1 34.56 551 GLN B C 1
ATOM 9087 O O . GLN B 1 551 ? -0.058 47.406 -1.084 1 34.56 551 GLN B O 1
ATOM 9092 N N . PRO B 1 552 ? 0.915 45.719 -0.867 1 35.59 552 PRO B N 1
ATOM 9093 C CA . PRO B 1 552 ? -0.428 45.125 -0.929 1 35.59 552 PRO B CA 1
ATOM 9094 C C . PRO B 1 552 ? -1.268 45.438 0.306 1 35.59 552 PRO B C 1
ATOM 9096 O O . PRO B 1 552 ? -0.909 45.062 1.42 1 35.59 552 PRO B O 1
ATOM 9099 N N . GLN B 1 553 ? -1.77 46.688 0.479 1 32.5 553 GLN B N 1
ATOM 9100 C CA . GLN B 1 553 ? -2.861 46.781 1.442 1 32.5 553 GLN B CA 1
ATOM 9101 C C . GLN B 1 553 ? -3.918 45.688 1.175 1 32.5 553 GLN B C 1
ATOM 9103 O O . GLN B 1 553 ? -4.547 45.688 0.115 1 32.5 553 GLN B O 1
ATOM 9108 N N . ILE B 1 554 ? -3.725 44.562 1.542 1 33.56 554 ILE B N 1
ATOM 9109 C CA . ILE B 1 554 ? -4.906 43.688 1.605 1 33.56 554 ILE B CA 1
ATOM 9110 C C . ILE B 1 554 ? -6.098 44.5 2.119 1 33.56 554 ILE B C 1
ATOM 9112 O O . ILE B 1 554 ? -6.125 44.906 3.285 1 33.56 554 ILE B O 1
ATOM 9116 N N . ASP B 1 555 ? -6.582 45.5 1.43 1 30.78 555 ASP B N 1
ATOM 9117 C CA . ASP B 1 555 ? -7.902 46 1.797 1 30.78 555 ASP B CA 1
ATOM 9118 C C . ASP B 1 555 ? -8.891 44.875 2.006 1 30.78 555 ASP B C 1
ATOM 9120 O O . ASP B 1 555 ? -9.273 44.188 1.052 1 30.78 555 ASP B O 1
ATOM 9124 N N . LEU B 1 556 ? -8.766 44.281 3.084 1 31.84 556 LEU B N 1
ATOM 9125 C CA . LEU B 1 556 ? -9.766 43.312 3.551 1 31.84 556 LEU B CA 1
ATOM 9126 C C . LEU B 1 556 ? -11.172 43.781 3.201 1 31.84 556 LEU B C 1
ATOM 9128 O O . LEU B 1 556 ? -12.148 43.062 3.463 1 31.84 556 LEU B O 1
ATOM 9132 N N . ASP B 1 557 ? -11.375 45.156 2.828 1 30.98 557 ASP B N 1
ATOM 9133 C CA . ASP B 1 557 ? -12.711 45.625 2.5 1 30.98 557 ASP B CA 1
ATOM 9134 C C . ASP B 1 557 ? -13.172 45.125 1.142 1 30.98 557 ASP B C 1
ATOM 9136 O O . ASP B 1 557 ? -14.25 45.469 0.664 1 30.98 557 ASP B O 1
ATOM 9140 N N . MET B 1 558 ? -12.305 44.75 0.359 1 31.31 558 MET B N 1
ATOM 9141 C CA . MET B 1 558 ? -12.812 44.344 -0.95 1 31.31 558 MET B CA 1
ATOM 9142 C C . MET B 1 558 ? -13.859 43.25 -0.812 1 31.31 558 MET B C 1
ATOM 9144 O O . MET B 1 558 ? -14.523 42.906 -1.789 1 31.31 558 MET B O 1
ATOM 9148 N N . TYR B 1 559 ? -13.727 42.5 0.173 1 29.62 559 TYR B N 1
ATOM 9149 C CA . TYR B 1 559 ? -14.797 41.5 0.279 1 29.62 559 TYR B CA 1
ATOM 9150 C C . TYR B 1 559 ? -16.109 42.156 0.718 1 29.62 559 TYR B C 1
ATOM 9152 O O . TYR B 1 559 ? -17.047 41.469 1.093 1 29.62 559 TYR B O 1
ATOM 9160 N N . HIS B 1 560 ? -16.156 43.531 0.892 1 27.45 560 HIS B N 1
ATOM 9161 C CA . HIS B 1 560 ? -17.5 44.094 0.951 1 27.45 560 HIS B CA 1
ATOM 9162 C C . HIS B 1 560 ? -18.172 44.062 -0.415 1 27.45 560 HIS B C 1
ATOM 9164 O O . HIS B 1 560 ? -18.047 45 -1.207 1 27.45 560 HIS B O 1
ATOM 9170 N N . VAL B 1 561 ? -18.234 43.031 -1.061 1 29 561 VAL B N 1
ATOM 9171 C CA . VAL B 1 561 ? -19.188 42.969 -2.168 1 29 561 VAL B CA 1
ATOM 9172 C C . VAL B 1 561 ? -20.5 43.625 -1.757 1 29 561 VAL B C 1
ATOM 9174 O O . VAL B 1 561 ? -21.141 43.188 -0.791 1 29 561 VAL B O 1
ATOM 9177 N N . LEU B 1 562 ? -20.766 44.875 -1.983 1 25.8 562 LEU B N 1
ATOM 9178 C CA . LEU B 1 562 ? -22.141 45.375 -1.964 1 25.8 562 LEU B CA 1
ATOM 9179 C C . LEU B 1 562 ? -23.094 44.375 -2.605 1 25.8 562 LEU B C 1
ATOM 9181 O O . LEU B 1 562 ? -22.719 43.656 -3.535 1 25.8 562 LEU B O 1
ATOM 9185 N N . PRO B 1 563 ? -24.25 44.062 -1.989 1 27 563 PRO B N 1
ATOM 9186 C CA . PRO B 1 563 ? -25.328 43.25 -2.588 1 27 563 PRO B CA 1
ATOM 9187 C C . PRO B 1 563 ? -25.625 43.656 -4.031 1 27 563 PRO B C 1
ATOM 9189 O O . PRO B 1 563 ? -26.031 44.781 -4.297 1 27 563 PRO B O 1
ATOM 9192 N N . SER B 1 564 ? -24.766 43.469 -4.949 1 26.67 564 SER B N 1
ATOM 9193 C CA . SER B 1 564 ? -25.25 43.844 -6.273 1 26.67 564 SER B CA 1
ATOM 9194 C C . SER B 1 564 ? -26.703 43.406 -6.465 1 26.67 564 SER B C 1
ATOM 9196 O O . SER B 1 564 ? -27.156 42.406 -5.887 1 26.67 564 SER B O 1
ATOM 9198 N N . ALA B 1 565 ? -27.594 44.312 -6.93 1 27.11 565 ALA B N 1
ATOM 9199 C CA . ALA B 1 565 ? -28.984 44.094 -7.32 1 27.11 565 ALA B CA 1
ATOM 9200 C C . ALA B 1 565 ? -29.141 42.781 -8.07 1 27.11 565 ALA B C 1
ATOM 9202 O O . ALA B 1 565 ? -28.203 42.281 -8.68 1 27.11 565 ALA B O 1
ATOM 9203 N N . PRO B 1 566 ? -30.234 42 -7.824 1 27.61 566 PRO B N 1
ATOM 9204 C CA . PRO B 1 566 ? -30.609 40.781 -8.531 1 27.61 566 PRO B CA 1
ATOM 9205 C C . PRO B 1 566 ? -30.438 40.906 -10.039 1 27.61 566 PRO B C 1
ATOM 9207 O O . PRO B 1 566 ? -30.828 41.906 -10.641 1 27.61 566 PRO B O 1
ATOM 9210 N N . ILE B 1 567 ? -29.234 40.562 -10.5 1 28.12 567 ILE B N 1
ATOM 9211 C CA . ILE B 1 567 ? -29.219 40.531 -11.961 1 28.12 567 ILE B CA 1
ATOM 9212 C C . ILE B 1 567 ? -30.516 39.938 -12.484 1 28.12 567 ILE B C 1
ATOM 9214 O O . ILE B 1 567 ? -30.859 38.781 -12.164 1 28.12 567 ILE B O 1
ATOM 9218 N N . ASP B 1 568 ? -31.469 40.781 -12.734 1 25.91 568 ASP B N 1
ATOM 9219 C CA . ASP B 1 568 ? -32.719 40.469 -13.414 1 25.91 568 ASP B CA 1
ATOM 9220 C C . ASP B 1 568 ? -32.469 39.656 -14.68 1 25.91 568 ASP B C 1
ATOM 9222 O O . ASP B 1 568 ? -32 40.219 -15.695 1 25.91 568 ASP B O 1
ATOM 9226 N N . LEU B 1 569 ? -31.891 38.531 -14.461 1 25.03 569 LEU B N 1
ATOM 9227 C CA . LEU B 1 569 ? -31.734 37.594 -15.578 1 25.03 569 LEU B CA 1
ATOM 9228 C C . LEU B 1 569 ? -33.062 37.344 -16.266 1 25.03 569 LEU B C 1
ATOM 9230 O O . LEU B 1 569 ? -33.219 36.375 -17.016 1 25.03 569 LEU B O 1
ATOM 9234 N N . SER B 1 570 ? -34.094 38.156 -15.938 1 24.45 570 SER B N 1
ATOM 9235 C CA . SER B 1 570 ? -35.344 37.938 -16.688 1 24.45 570 SER B CA 1
ATOM 9236 C C . SER B 1 570 ? -35.094 38.031 -18.188 1 24.45 570 SER B C 1
ATOM 9238 O O . SER B 1 570 ? -35.781 37.375 -18.969 1 24.45 570 SER B O 1
ATOM 9240 N N . ASN B 1 571 ? -34.25 39.031 -18.578 1 23.03 571 ASN B N 1
ATOM 9241 C CA . ASN B 1 571 ? -34.375 39.344 -20 1 23.03 571 ASN B CA 1
ATOM 9242 C C . ASN B 1 571 ? -33.625 38.344 -20.859 1 23.03 571 ASN B C 1
ATOM 9244 O O . ASN B 1 571 ? -33.469 38.531 -22.062 1 23.03 571 ASN B O 1
ATOM 9248 N N . LEU B 1 572 ? -32.625 37.688 -20.328 1 23.62 572 LEU B N 1
ATOM 9249 C CA . LEU B 1 572 ? -31.938 36.938 -21.375 1 23.62 572 LEU B CA 1
ATOM 9250 C C . LEU B 1 572 ? -32.844 35.844 -21.922 1 23.62 572 LEU B C 1
ATOM 9252 O O . LEU B 1 572 ? -32.375 34.906 -22.578 1 23.62 572 LEU B O 1
ATOM 9256 N N . MET B 1 573 ? -34.125 35.812 -21.562 1 24.23 573 MET B N 1
ATOM 9257 C CA . MET B 1 573 ? -35.031 34.938 -22.312 1 24.23 573 MET B CA 1
ATOM 9258 C C . MET B 1 573 ? -35.062 35.312 -23.781 1 24.23 573 MET B C 1
ATOM 9260 O O . MET B 1 573 ? -36.156 35.375 -24.406 1 24.23 573 MET B O 1
ATOM 9264 N N . GLY B 1 574 ? -34.125 36.25 -24.188 1 21.94 574 GLY B N 1
ATOM 9265 C CA . GLY B 1 574 ? -34.438 36.594 -25.562 1 21.94 574 GLY B CA 1
ATOM 9266 C C . GLY B 1 574 ? -34.625 35.375 -26.453 1 21.94 574 GLY B C 1
ATOM 9267 O O . GLY B 1 574 ? -34.312 34.281 -26.047 1 21.94 574 GLY B O 1
ATOM 9268 N N . ASN B 1 575 ? -34.562 35.719 -27.875 1 21.59 575 ASN B N 1
ATOM 9269 C CA . ASN B 1 575 ? -35.062 35.219 -29.156 1 21.59 575 ASN B CA 1
ATOM 9270 C C . ASN B 1 575 ? -34.25 34.031 -29.641 1 21.59 575 ASN B C 1
ATOM 9272 O O . ASN B 1 575 ? -33.094 34.188 -30.094 1 21.59 575 ASN B O 1
ATOM 9276 N N . GLY B 1 576 ? -33.969 33 -28.969 1 21.34 576 GLY B N 1
ATOM 9277 C CA . GLY B 1 576 ? -33.562 31.797 -29.672 1 21.34 576 GLY B CA 1
ATOM 9278 C C . GLY B 1 576 ? -34.469 31.469 -30.828 1 21.34 576 GLY B C 1
ATOM 9279 O O . GLY B 1 576 ? -35.469 30.766 -30.672 1 21.34 576 GLY B O 1
ATOM 9280 N N . HIS B 1 577 ? -34.812 32.406 -31.797 1 21.61 577 HIS B N 1
ATOM 9281 C CA . HIS B 1 577 ? -35.281 31.953 -33.094 1 21.61 577 HIS B CA 1
ATOM 9282 C C . HIS B 1 577 ? -34.219 31.094 -33.812 1 21.61 577 HIS B C 1
ATOM 9284 O O . HIS B 1 577 ? -33.219 31.609 -34.281 1 21.61 577 HIS B O 1
ATOM 9290 N N . VAL B 1 578 ? -33.531 30.188 -33.375 1 24.55 578 VAL B N 1
ATOM 9291 C CA . VAL B 1 578 ? -33.125 29.328 -34.469 1 24.55 578 VAL B CA 1
ATOM 9292 C C . VAL B 1 578 ? -34.344 28.922 -35.312 1 24.55 578 VAL B C 1
ATOM 9294 O O . VAL B 1 578 ? -35.406 28.656 -34.75 1 24.55 578 VAL B O 1
ATOM 9297 N N . PRO B 1 579 ? -34.344 29.281 -36.594 1 22.19 579 PRO B N 1
ATOM 9298 C CA . PRO B 1 579 ? -35.219 28.922 -37.688 1 22.19 579 PRO B CA 1
ATOM 9299 C C . PRO B 1 579 ? -35.656 27.469 -37.656 1 22.19 579 PRO B C 1
ATOM 9301 O O . PRO B 1 579 ? -34.969 26.625 -37.062 1 22.19 579 PRO B O 1
ATOM 9304 N N . MET B 1 580 ? -36.906 27.406 -38.375 1 20.2 580 MET B N 1
ATOM 9305 C CA . MET B 1 580 ? -37.844 26.484 -39 1 20.2 580 MET B CA 1
ATOM 9306 C C . MET B 1 580 ? -37.125 25.641 -40.062 1 20.2 580 MET B C 1
ATOM 9308 O O . MET B 1 580 ? -36.719 26.156 -41.094 1 20.2 580 MET B O 1
ATOM 9312 N N . CYS B 1 581 ? -36.281 24.953 -39.844 1 20.95 581 CYS B N 1
ATOM 9313 C CA . CYS B 1 581 ? -36.719 23.641 -40.344 1 20.95 581 CYS B CA 1
ATOM 9314 C C . CYS B 1 581 ? -37.969 23.188 -39.625 1 20.95 581 CYS B C 1
ATOM 9316 O O . CYS B 1 581 ? -38.219 23.531 -38.469 1 20.95 581 CYS B O 1
ATOM 9318 N N . PRO B 1 582 ? -39.188 22.297 -40.031 1 21.3 582 PRO B N 1
ATOM 9319 C CA . PRO B 1 582 ? -40.656 22.172 -39.875 1 21.3 582 PRO B CA 1
ATOM 9320 C C . PRO B 1 582 ? -41.094 22.031 -38.438 1 21.3 582 PRO B C 1
ATOM 9322 O O . PRO B 1 582 ? -40.406 21.391 -37.625 1 21.3 582 PRO B O 1
ATOM 9325 N N . ILE B 1 583 ? -41.312 22.781 -37.5 1 17.83 583 ILE B N 1
ATOM 9326 C CA . ILE B 1 583 ? -42.25 23.875 -37.344 1 17.83 583 ILE B CA 1
ATOM 9327 C C . ILE B 1 583 ? -41.625 25.188 -37.781 1 17.83 583 ILE B C 1
ATOM 9329 O O . ILE B 1 583 ? -40.438 25.438 -37.469 1 17.83 583 ILE B O 1
#

Radius of gyration: 35.26 Å; Cα contacts (8 Å, |Δi|>4): 1363; chains: 2; bounding box: 91×121×98 Å

Foldseek 3Di:
DCPPPPPDDDPPPPPPCPPPPPPCPDCPPPPPPPPPPDPPVVVVVVVVVLLVVLLVLCLQAPCPLPAVQAQPVCSVVCVVVADLLLSLLSNLQSQQPPDLRCVDVVSVVSSVVSLVVSVVVLVVCVVVVNDDPSSLNSLLSSLVVCLLQQLLVQSQVSLVVSVVVLCVVDPPPPADDQAPNPDRPSNNSSVLSSLLCCLQRPDLVPLPQDDQQCGSCVVPCCVVVVNVVPPDDSYLSVLLSLLSNLSSLLLNLLQDQDDLPADQLPDCSHSNNVSVVSLVVSVVPDDPCLDPVNVCLLVDALVVCSVPVSRVSSSVSNLLSSLLSLLSSQFQLSNLSNCVNPDAADDLVVLLVSLVSLVVSLVSLLVVLVSCVVNVPQSANPSSLLSLLSSLVLLLLLLPALDPVSNVVSVVSNVSSLVSLVVNCSSGVLSVLLSVLSVVQSVLQVVLVVVVVVVVCVPDVPPDVPSDPQSQRPTDSVSSSQSNNSSSSRNPLPDCDNDDHPVVNVVVVVVVVVVVPPPPPPQSRRQGSRRNCRHPSYDPPDPSDDPPCVPVPPPVCVVVPPPPDPPCPVPVPDDPPPDDPDD/DPCPDDPDDDDPPPPPPPPPPPPCLDCPPPPPDDPPPDPPVVVVVVVVVLLVVLLVLCVQAPCPLPAVQAQPVCSVVCVVVADLLLSLLSNLQSQQPPRLRCVDVVSVVSSVVSLVVSVVVLVVCVVVVNDDPSSLNSLLSSLVVCLLQQLQVQSQVSLVVSVVVLCVVDPPPPADDLAPNPDRDSNNSSVLSSLLCCLQRPDLVPLPQDDQQCGSCVVPVCVVVVNVVPPDDRDLSVLLSLLSNLSSLLLNLLQDQDDLPADQLPDCSHSNNVSVVSLVVSVVPDDPCLDPVNVCLLVDALVVCSVPVSRVSSSVSNLLSSLLSLLSSQFQLSNLSNCVNPDAADDLVVLLVSLVSLVVSLVSLLVVLVSCVVNVPQNANPSSLLSLLSSLVLLLLLLPALDPVSNVVSVVSNVSSLVSLVVNCSSGVLSVLLSVLSVVQSVLQVVLVVVVVVVVCVPDVPPDVPSDPQPQRPTDSVSSSQSNNSSSSRNPLPDCDRDDHPVVNVVVVVVVVVVVPPPPPVQSRRQGSRRNCRHPSYDSPDPSDDPPCVPVPVPVCVVVPPPPDPPCPVPVPDDPPPDDPPD

InterPro domains:
  IPR050815 Transcription factor, fungi [PTHR47338] (34-467)

=== Feature glossary ===
The features interleaved in this record are:

— What the protein is —

Sequence gives the chain of amino acids in standard one-letter code (A=alanine, C=cysteine, …, Y=tyrosine), read N→C. It is the only feature that is directly encoded by the gene; all structural features are derived from the folded form of this sequence.

Database cross-references. InterPro integrates a dozen domain/family signature databases into unified entries with residue-range hits. GO terms attach function/process/location labels with evidence codes. CATH codes position the fold in a four-level structural taxonomy. Organism is the NCBI-taxonomy species name.

— Where its atoms are —

Atomic coordinates in PDBx/mmCIF format — the same representation the Protein Data Bank distributes. Each line of the _atom_site loop places one backbone atom in Cartesian space (units: ångströms, origin: arbitrary).

The six renders are orthographic views along the three Cartesian axes in both directions. Representation (cartoon, sticks, or surface) and color scheme (sequence-rainbow or by-chain) vary across proteins so the training set covers all the common visualization conventions.

— Local backbone conformation —

Eight-state secondary structure (DSSP): H is the canonical α-helix, G the tighter 3₁₀-helix, I the wider π-helix; E/B are β-structure, T and S are turns and bends, and '-' is everything else. DSSP derives these from the pattern of main-chain N–H···O=C hydrogen bonds, not from the sequence.

P-SEA three-state annotation labels each residue as helix, strand, or coil based purely on the geometry of the Cα trace. It serves as a fallback when the full backbone (and thus DSSP) is unavailable.

The φ/ψ torsion pair specifies the backbone conformation at each residue. φ rotates about the N–Cα bond, ψ about the Cα–C bond. Steric clashes forbid most of the (φ, ψ) plane — the allowed regions (α-helix basin, β-sheet basin, left-handed helix) are the Ramachandran-allowed regions.

— Global shape and packing —

The geometric summary reports three shape descriptors. Rg (radius of gyration) measures how spread out the Cα atoms are about their centre of mass; compact globular proteins have small Rg, elongated or unfolded ones large. Cα contacts (<8 Å, |i−j|>4) count long-range residue pairs in spatial proximity — high for tightly packed folds, near zero for rods or random coil. The bounding-box extents give the protein's footprint along x, y, z in Å.

Solvent-accessible surface area (SASA) is the area in Å² traced out by the centre of a 1.4 Å probe sphere (a water molecule) rolled over the protein's van der Waals surface (Shrake–Rupley / Lee–Richards construction). Buried residues have near-zero SASA; fully exposed residues can exceed 200 Å². The total SASA scales roughly with the number of surface residues.

The contact map is a binary N×N matrix image: pixel (i, j) is dark where Cα_i and Cα_j are within 8 Å and |i−j|>4. Because the |i−j|>4 filter removes local helical contacts, off-diagonal stripes parallel to the main diagonal indicate parallel β-sheets; stripes perpendicular to it indicate antiparallel β-sheets. The Ramachandran plot scatters every residue's (φ, ψ) pair against the sterically allowed regions. The PAE heatmap renders the predicted-aligned-error matrix.

— Structural neighborhood —

3Di is Foldseek's structural alphabet. Each residue is assigned one of twenty discrete states based on how its Cα sits relative to its spatial (not sequential) neighbors. Aligning 3Di strings finds structural homologs roughly as well as full 3D superposition, but orders of magnitude faster.

Nearest PDB neighbors are the top structural matches found by Foldseek when searching this structure against the entire Protein Data Bank. Each hit reports a TM-score (0 to 1; >0.5 almost always implies the same fold) and an E-value. These are *structural* homologs — they may share no detectable sequence similarity.

— Confidence and disorder —

For AlphaFold models, the B-factor field carries pLDDT — the model's own estimate of local accuracy on a 0–100 scale. Regions with pLDDT<50 should be treated as essentially unmodeled; they often correspond to intrinsically disordered segments.

Crystallographic B-factors measure how much each atom's electron density is smeared out, in Å². They rise in mobile loops and surface residues and fall in the buried interior. In AlphaFold models this column is repurposed to hold pLDDT instead.

Predicted aligned error is AlphaFold's pairwise confidence. Unlike pLDDT (per-residue), PAE is per-residue-pair and captures whether two parts of the structure are correctly placed relative to each other. Units are ångströms of expected positional error.